Protein AF-A0A7L5FCP4-F1 (afdb_monomer)

Sequence (1087 aa):
MKKILIILVMACSGITLGQKKIDFIDVDLILKKANSNAQKQDYKAVLKELNRIPVNDSIYCGILIRKSYYLLQDKQYDKLETVYNEAVELDCSEQLLEIRSNQAVAYFRTEQYDKAITTCDQILEARPYNANAMYNKALALSKKGNYEESAQLYQKLVRINPLDKDVHLQLGVLCYNRGLTAQALLALNMFMLLSDNLEDNIEQLKSLNKLSYNLSTVEVEDYKLSNEDDDFKTINQILDQRLALQDSYDTGSKIDLQLVRQNHALFSYLKDHKGNKGLWSEVYVPVFQKVMNEEFFEEYTYYITQALKNGDLSSLYRRNQDKAAEVGISIAQYYMGLVGEVAENKSYYYEEGKLAAIGNKIDDQPIGLYSFYNSKGSNTSEGEFHENHELTGTWNYYYENGSVRESQEFESGKKDGVNLGYHPNGMKSYELFWKNDLAIGKYTYYTTSGALKIDKELLDSKNNGAFKEYFDIGKSALEYEGTYKNDFINGSLKEYYSDGTLFKDANYDLKMLNGLEKTYNIKGTLVAEVNYKDGELNGIYKTYHNNGKISIDATSKSGYFFGKYTYYFDNGEIATKCSYNEDGEIDGLYEEFASDGKLWLEYNYRNGKISNYTYYNKKGAVVHTDKKRSGSLKYIGYNTKGDLKMEGAYDVKDGKTGMWKYYNDNNGSLSSSGSFEEDQRQGVHKKYYPEGIEQEITTYKDDAPQGYSVFFYPNGKIKSQLYFKNGVEHGSWETYHEDGSLKTKSYYNNGEIINDSETYDVEGKLTQVNRYKKGEVISETNYHPNGKVKEKFEFPRKSGVSTQKYTNNQGNLIMEYSYLNGVLHGSVFQYGSGGIITFKGQYFHGNRQGVWEWFDTEGNKESIREYYLNNSHGKVEFYYPNGSLSAEYTDLFDQLEGTYKSYWKNGSISTLSFYKSGKLHGERKNYDPSGNLQLIRYYDDGAFIGYAYEKNDGTLIDTIPIKKETAKVTAYYKNGQISRDYTLKAGQIMNTYKIFYPSGQLLSSTAYKYGLMDGKEIDYYESGNLKSKTNYLMDEKHGLETLYHSNGKMKKETTFKSGKKNGPCKNYDEQGQLKKTEEYYNNELQF

Radius of gyration: 42.11 Å; Cα contacts (8 Å, |Δi|>4): 2631; chains: 1; bounding box: 108×99×115 Å

Nearest PDB structures (foldseek):
  2j9q-assembly1_B  TM=5.793E-01  e=3.945E-03  Homo sapiens
  2ho1-assembly1_A  TM=7.013E-01  e=2.846E-02  Pseudomonas aeruginosa PAO1
  2vgy-assembly1_A-2  TM=8.737E-01  e=2.523E-01  Yersinia enterocolitica
  4am9-assembly1_A  TM=8.723E-01  e=2.629E-01  Yersinia enterocolitica
  8j8p-assembly1_C  TM=4.464E-01  e=1.199E-02  Saccharomyces eubayanus

pLDDT: mean 89.59, std 10.09, range [26.64, 98.25]

Structure (mmCIF, N/CA/C/O backbone):
data_AF-A0A7L5FCP4-F1
#
_entry.id   AF-A0A7L5FCP4-F1
#
loop_
_atom_site.group_PDB
_atom_site.id
_atom_site.type_symbol
_atom_site.label_atom_id
_atom_site.label_alt_id
_atom_site.label_comp_id
_atom_site.label_asym_id
_atom_site.label_entity_id
_atom_site.label_seq_id
_atom_site.pdbx_PDB_ins_code
_atom_site.Cartn_x
_atom_site.Cartn_y
_atom_site.Cartn_z
_atom_site.occupancy
_atom_site.B_iso_or_equiv
_atom_site.auth_seq_id
_atom_site.auth_comp_id
_atom_site.auth_asym_id
_atom_site.auth_atom_id
_atom_site.pdbx_PDB_model_num
ATOM 1 N N . MET A 1 1 ? -0.327 -66.411 -6.374 1.00 32.53 1 MET A N 1
ATOM 2 C CA . MET A 1 1 ? 0.668 -65.834 -5.440 1.00 32.53 1 MET A CA 1
ATOM 3 C C . MET A 1 1 ? 1.685 -65.082 -6.295 1.00 32.53 1 MET A C 1
ATOM 5 O O . MET A 1 1 ? 2.477 -65.740 -6.938 1.00 32.53 1 MET A O 1
ATOM 9 N N . LYS A 1 2 ? 1.620 -63.771 -6.568 1.00 31.14 2 LYS A N 1
ATOM 10 C CA . LYS A 1 2 ? 1.291 -62.597 -5.736 1.00 31.14 2 LYS A CA 1
ATOM 11 C C . LYS A 1 2 ? 2.085 -62.570 -4.429 1.00 31.14 2 LYS A C 1
ATOM 13 O O . LYS A 1 2 ? 1.589 -63.087 -3.435 1.00 31.14 2 LYS A O 1
ATOM 18 N N . LYS A 1 3 ? 3.274 -61.958 -4.481 1.00 30.17 3 LYS A N 1
ATOM 19 C CA . LYS A 1 3 ? 3.878 -61.008 -3.519 1.00 30.17 3 LYS A CA 1
ATOM 20 C C . LYS A 1 3 ? 5.407 -61.040 -3.658 1.00 30.17 3 LYS A C 1
ATOM 22 O O . LYS A 1 3 ? 5.969 -62.114 -3.808 1.00 30.17 3 LYS A O 1
ATOM 27 N N . ILE A 1 4 ? 6.009 -59.853 -3.529 1.00 31.20 4 ILE A N 1
ATOM 28 C CA . ILE A 1 4 ? 7.446 -59.495 -3.526 1.00 31.20 4 ILE A CA 1
ATOM 29 C C . ILE A 1 4 ? 7.897 -58.809 -4.829 1.00 31.20 4 ILE A C 1
ATOM 31 O O . ILE A 1 4 ? 8.694 -59.345 -5.583 1.00 31.20 4 ILE A O 1
ATOM 35 N N . LEU A 1 5 ? 7.354 -57.608 -5.090 1.00 29.27 5 LEU A N 1
ATOM 36 C CA . LEU A 1 5 ? 8.065 -56.511 -5.776 1.00 29.27 5 LEU A CA 1
ATOM 37 C C . LEU A 1 5 ? 7.304 -55.171 -5.635 1.00 29.27 5 LEU A C 1
ATOM 39 O O . LEU A 1 5 ? 6.954 -54.529 -6.615 1.00 29.27 5 LEU A O 1
ATOM 43 N N . ILE A 1 6 ? 6.969 -54.762 -4.409 1.00 31.19 6 ILE A N 1
ATOM 44 C CA . ILE A 1 6 ? 6.518 -53.392 -4.104 1.00 31.19 6 ILE A CA 1
ATOM 45 C C . ILE A 1 6 ? 7.072 -53.077 -2.718 1.00 31.19 6 ILE A C 1
ATOM 47 O O . ILE A 1 6 ? 6.533 -53.595 -1.750 1.00 31.19 6 ILE A O 1
ATOM 51 N N . ILE A 1 7 ? 8.187 -52.345 -2.664 1.00 30.16 7 ILE A N 1
ATOM 52 C CA . ILE A 1 7 ? 8.724 -51.478 -1.590 1.00 30.16 7 ILE A CA 1
ATOM 53 C C . ILE A 1 7 ? 10.147 -51.140 -2.066 1.00 30.16 7 ILE A C 1
ATOM 55 O O . ILE A 1 7 ? 11.044 -51.947 -1.871 1.00 30.16 7 ILE A O 1
ATOM 59 N N . LEU A 1 8 ? 10.292 -50.027 -2.804 1.00 26.64 8 LEU A N 1
ATOM 60 C CA . LEU A 1 8 ? 11.518 -49.233 -3.088 1.00 26.64 8 LEU A CA 1
ATOM 61 C C . LEU A 1 8 ? 11.390 -48.393 -4.383 1.00 26.64 8 LEU A C 1
ATOM 63 O O . LEU A 1 8 ? 12.331 -48.282 -5.151 1.00 26.64 8 LEU A O 1
ATOM 67 N N . VAL A 1 9 ? 10.227 -47.774 -4.635 1.00 26.84 9 VAL A N 1
ATOM 68 C CA . VAL A 1 9 ? 10.098 -46.605 -5.544 1.00 26.84 9 VAL A CA 1
ATOM 69 C C . VAL A 1 9 ? 9.020 -45.644 -5.003 1.00 26.84 9 VAL A C 1
ATOM 71 O O . VAL A 1 9 ? 8.131 -45.193 -5.712 1.00 26.84 9 VAL A O 1
ATOM 74 N N . MET A 1 10 ? 9.045 -45.366 -3.697 1.00 29.36 10 MET A N 1
ATOM 75 C CA . MET A 1 10 ? 8.237 -44.305 -3.074 1.00 29.36 10 MET A CA 1
ATOM 76 C C . MET A 1 10 ? 9.100 -43.545 -2.065 1.00 29.36 10 MET A C 1
ATOM 78 O O . MET A 1 10 ? 8.944 -43.696 -0.862 1.00 29.36 10 MET A O 1
ATOM 82 N N . ALA A 1 11 ? 10.069 -42.793 -2.584 1.00 29.08 11 ALA A N 1
ATOM 83 C CA . ALA A 1 11 ? 10.737 -41.673 -1.916 1.00 29.08 11 ALA A CA 1
ATOM 84 C C . ALA A 1 11 ? 11.668 -41.010 -2.942 1.00 29.08 11 ALA A C 1
ATOM 86 O O . ALA A 1 11 ? 12.859 -41.280 -2.944 1.00 29.08 11 ALA A O 1
ATOM 87 N N . CYS A 1 12 ? 11.077 -40.285 -3.898 1.00 30.11 12 CYS A N 1
ATOM 88 C CA . CYS A 1 12 ? 11.671 -39.235 -4.753 1.00 30.11 12 CYS A CA 1
ATOM 89 C C . CYS A 1 12 ? 10.733 -38.953 -5.944 1.00 30.11 12 CYS A C 1
ATOM 91 O O . CYS A 1 12 ? 11.156 -38.857 -7.091 1.00 30.11 12 CYS A O 1
ATOM 93 N N . SER A 1 13 ? 9.429 -38.823 -5.696 1.00 26.98 13 SER A N 1
ATOM 94 C CA . SER A 1 13 ? 8.576 -38.050 -6.595 1.00 26.98 13 SER A CA 1
ATOM 95 C C . SER A 1 13 ? 8.694 -36.601 -6.142 1.00 26.98 13 SER A C 1
ATOM 97 O O . SER A 1 13 ? 7.944 -36.160 -5.272 1.00 26.98 13 SER A O 1
ATOM 99 N N . GLY A 1 14 ? 9.681 -35.881 -6.679 1.00 30.16 14 GLY A N 1
ATOM 100 C CA . GLY A 1 14 ? 9.614 -34.427 -6.687 1.00 30.16 14 GLY A CA 1
ATOM 101 C C . GLY A 1 14 ? 8.287 -34.071 -7.339 1.00 30.16 14 GLY A C 1
ATOM 102 O O . GLY A 1 14 ? 8.062 -34.398 -8.505 1.00 30.16 14 GLY A O 1
ATOM 103 N N . ILE A 1 15 ? 7.363 -33.518 -6.559 1.00 33.81 15 ILE A N 1
ATOM 104 C CA . ILE A 1 15 ? 6.131 -32.963 -7.093 1.00 33.81 15 ILE A CA 1
ATOM 105 C C . ILE A 1 15 ? 6.594 -31.797 -7.960 1.00 33.81 15 ILE A C 1
ATOM 107 O O . ILE A 1 15 ? 6.843 -30.706 -7.461 1.00 33.81 15 ILE A O 1
ATOM 111 N N . THR A 1 16 ? 6.747 -32.015 -9.264 1.00 34.47 16 THR A N 1
ATOM 112 C CA . THR A 1 16 ? 6.678 -30.913 -10.214 1.00 34.47 16 THR A CA 1
ATOM 113 C C . THR A 1 16 ? 5.239 -30.422 -10.132 1.00 34.47 16 THR A C 1
ATOM 115 O O . THR A 1 16 ? 4.351 -30.955 -10.800 1.00 34.47 16 THR A O 1
ATOM 118 N N . LEU A 1 17 ? 4.982 -29.491 -9.210 1.00 45.72 17 LEU A N 1
ATOM 119 C CA . LEU A 1 17 ? 3.758 -28.708 -9.165 1.00 45.72 17 LEU A CA 1
ATOM 120 C C . LEU A 1 17 ? 3.664 -28.027 -10.530 1.00 45.72 17 LEU A C 1
ATOM 122 O O . LEU A 1 17 ? 4.366 -27.057 -10.793 1.00 45.72 17 LEU A O 1
ATOM 126 N N . GLY A 1 18 ? 2.859 -28.578 -11.441 1.00 57.12 18 GLY A N 1
ATOM 127 C CA . GLY A 1 18 ? 2.502 -27.846 -12.650 1.00 57.12 18 GLY A CA 1
ATOM 128 C C . GLY A 1 18 ? 1.910 -26.503 -12.227 1.00 57.12 18 GLY A C 1
ATOM 129 O O . GLY A 1 18 ? 1.119 -26.467 -11.283 1.00 57.12 18 GLY A O 1
ATOM 130 N N . GLN A 1 19 ? 2.315 -25.417 -12.885 1.00 84.19 19 GLN A N 1
ATOM 131 C CA . GLN A 1 19 ? 1.801 -24.078 -12.601 1.00 84.19 19 GLN A CA 1
ATOM 132 C C . GLN A 1 19 ? 0.286 -24.091 -12.844 1.00 84.19 19 GLN A C 1
ATOM 134 O O . GLN A 1 19 ? -0.173 -24.254 -13.976 1.00 84.19 19 GLN A O 1
ATOM 139 N N . LYS A 1 20 ? -0.499 -24.025 -11.765 1.00 86.75 20 LYS A N 1
ATOM 140 C CA . LYS A 1 20 ? -1.964 -24.025 -11.826 1.00 86.75 20 LYS A CA 1
ATOM 141 C C . LYS A 1 20 ? -2.462 -22.591 -11.875 1.00 86.75 20 LYS A C 1
ATOM 143 O O . LYS A 1 20 ? -1.855 -21.708 -11.279 1.00 86.75 20 LYS A O 1
ATOM 148 N N . LYS A 1 21 ? -3.593 -22.377 -12.547 1.00 89.94 21 LYS A N 1
ATOM 149 C CA . LYS A 1 21 ? -4.324 -21.113 -12.458 1.00 89.94 21 LYS A CA 1
ATOM 150 C C . LYS A 1 21 ? -4.704 -20.856 -10.996 1.00 89.94 21 LYS A C 1
ATOM 152 O O . LYS A 1 21 ? -5.286 -21.741 -10.373 1.00 89.94 21 LYS A O 1
ATOM 157 N N . ILE A 1 22 ? -4.379 -19.676 -10.477 1.00 88.62 22 ILE A N 1
ATOM 158 C CA . ILE A 1 22 ? -4.771 -19.270 -9.121 1.00 88.62 22 ILE A CA 1
ATOM 159 C C . ILE A 1 22 ? -6.294 -19.104 -9.004 1.00 88.62 22 ILE A C 1
ATOM 161 O O . ILE A 1 22 ? -6.965 -18.643 -9.936 1.00 88.62 22 ILE A O 1
ATOM 165 N N . ASP A 1 23 ? -6.841 -19.480 -7.849 1.00 82.56 23 ASP A N 1
ATOM 166 C CA . ASP A 1 23 ? -8.269 -19.358 -7.552 1.00 82.56 23 ASP A CA 1
ATOM 167 C C . ASP A 1 23 ? -8.652 -17.897 -7.281 1.00 82.56 23 ASP A C 1
ATOM 169 O O . ASP A 1 23 ? -7.929 -17.166 -6.604 1.00 82.56 23 ASP A O 1
ATOM 173 N N . PHE A 1 24 ? -9.816 -17.475 -7.780 1.00 81.38 24 PHE A N 1
ATOM 174 C CA . PHE A 1 24 ? -10.406 -16.193 -7.394 1.00 81.38 24 PHE A CA 1
ATOM 175 C C . PHE A 1 24 ? -11.217 -16.361 -6.107 1.00 81.38 24 PHE A C 1
ATOM 177 O O . PHE A 1 24 ? -12.137 -17.184 -6.049 1.00 81.38 24 PHE A O 1
ATOM 184 N N . ILE A 1 25 ? -10.894 -15.572 -5.084 1.00 80.69 25 ILE A N 1
ATOM 185 C CA . ILE A 1 25 ? -11.576 -15.605 -3.790 1.00 80.69 25 ILE A CA 1
ATOM 186 C C . ILE A 1 25 ? -12.531 -14.417 -3.711 1.00 80.69 25 ILE A C 1
ATOM 188 O O . ILE A 1 25 ? -12.117 -13.276 -3.548 1.00 80.69 25 ILE A O 1
ATOM 192 N N . ASP A 1 26 ? -13.826 -14.707 -3.812 1.00 83.69 26 ASP A N 1
ATOM 193 C CA . ASP A 1 26 ? -14.893 -13.724 -3.628 1.00 83.69 26 ASP A CA 1
ATOM 194 C C . ASP A 1 26 ? -15.331 -13.705 -2.156 1.00 83.69 26 ASP A C 1
ATOM 196 O O . ASP A 1 26 ? -16.102 -14.558 -1.698 1.00 83.69 26 ASP A O 1
ATOM 200 N N . VAL A 1 27 ? -14.783 -12.751 -1.403 1.00 85.12 27 VAL A N 1
ATOM 201 C CA . VAL A 1 27 ? -15.030 -12.589 0.035 1.00 85.12 27 VAL A CA 1
ATOM 202 C C . VAL A 1 27 ? -16.492 -12.256 0.325 1.00 85.12 27 VAL A C 1
ATOM 204 O O . VAL A 1 27 ? -17.067 -12.816 1.260 1.00 85.12 27 VAL A O 1
ATOM 207 N N . ASP A 1 28 ? -17.130 -11.431 -0.506 1.00 87.00 28 ASP A N 1
ATOM 208 C CA . ASP A 1 28 ? -18.538 -11.056 -0.343 1.00 87.00 28 ASP A CA 1
ATOM 209 C C . ASP A 1 28 ? -19.441 -12.288 -0.470 1.00 87.00 28 ASP A C 1
ATOM 211 O O . ASP A 1 28 ? -20.347 -12.518 0.344 1.00 87.00 28 ASP A O 1
ATOM 215 N N . LEU A 1 29 ? -19.150 -13.152 -1.447 1.00 89.94 29 LEU A N 1
ATOM 216 C CA . LEU A 1 29 ? -19.849 -14.420 -1.614 1.00 89.94 29 LEU A CA 1
ATOM 217 C C . LEU A 1 29 ? -19.612 -15.373 -0.433 1.00 89.94 29 LEU A C 1
ATOM 219 O O . LEU A 1 29 ? -20.550 -16.052 -0.001 1.00 89.94 29 LEU A O 1
ATOM 223 N N . ILE A 1 30 ? -18.383 -15.441 0.090 1.00 93.44 30 ILE A N 1
ATOM 224 C CA . ILE A 1 30 ? -18.050 -16.256 1.268 1.00 93.44 30 ILE A CA 1
ATOM 225 C C . ILE A 1 30 ? -18.841 -15.775 2.489 1.00 93.44 30 ILE A C 1
ATOM 227 O O . ILE A 1 30 ? -19.502 -16.583 3.144 1.00 93.44 30 ILE A O 1
ATOM 231 N N . LEU A 1 31 ? -18.844 -14.470 2.769 1.00 93.94 31 LEU A N 1
ATOM 232 C CA . LEU A 1 31 ? -19.563 -13.892 3.905 1.00 93.94 31 LEU A CA 1
ATOM 233 C C . LEU A 1 31 ? -21.076 -14.087 3.786 1.00 93.94 31 LEU A C 1
ATOM 235 O O . LEU A 1 31 ? -21.731 -14.443 4.767 1.00 93.94 31 LEU A O 1
ATOM 239 N N . LYS A 1 32 ? -21.640 -13.944 2.581 1.00 96.25 32 LYS A N 1
ATOM 240 C CA . LYS A 1 32 ? -23.061 -14.217 2.331 1.00 96.25 32 LYS A CA 1
ATOM 241 C C . LYS A 1 32 ? -23.424 -15.675 2.636 1.00 96.25 32 LYS A C 1
ATOM 243 O O . LYS A 1 32 ? -24.447 -15.931 3.275 1.00 96.25 32 LYS A O 1
ATOM 248 N N . LYS A 1 33 ? -22.585 -16.634 2.225 1.00 96.38 33 LYS A N 1
ATOM 249 C CA . LYS A 1 33 ? -22.770 -18.063 2.540 1.00 96.38 33 LYS A CA 1
ATOM 250 C C . LYS A 1 33 ? -22.618 -18.346 4.034 1.00 96.38 33 LYS A C 1
ATOM 252 O O . LYS A 1 33 ? -23.463 -19.036 4.601 1.00 96.38 33 LYS A O 1
ATOM 257 N N . ALA A 1 34 ? -21.597 -17.779 4.675 1.00 96.44 34 ALA A N 1
ATOM 258 C CA . ALA A 1 34 ? -21.374 -17.902 6.112 1.00 96.44 34 ALA A CA 1
ATOM 259 C C . ALA A 1 34 ? -22.589 -17.395 6.910 1.00 96.44 34 ALA A C 1
ATOM 261 O O . ALA A 1 34 ? -23.104 -18.112 7.762 1.00 96.44 34 ALA A O 1
ATOM 262 N N . ASN A 1 35 ? -23.126 -16.220 6.572 1.00 95.94 35 ASN A N 1
ATOM 263 C CA . ASN A 1 35 ? -24.319 -15.676 7.227 1.00 95.94 35 ASN A CA 1
ATOM 264 C C . ASN A 1 35 ? -25.554 -16.578 7.031 1.00 95.94 35 ASN A C 1
ATOM 266 O O . ASN A 1 35 ? -26.309 -16.801 7.976 1.00 95.94 35 ASN A O 1
ATOM 270 N N . SER A 1 36 ? -25.742 -17.151 5.836 1.00 97.31 36 SER A N 1
ATOM 271 C CA . SER A 1 36 ? -26.841 -18.094 5.581 1.00 97.31 36 SER A CA 1
ATOM 272 C C . SER A 1 36 ? -26.723 -19.384 6.405 1.00 97.31 36 SER A C 1
ATOM 274 O O . SER A 1 36 ? -27.731 -19.892 6.894 1.00 97.31 36 SER A O 1
ATOM 276 N N . ASN A 1 37 ? -25.509 -19.908 6.600 1.00 96.94 37 ASN A N 1
ATOM 277 C CA . ASN A 1 37 ? -25.278 -21.080 7.453 1.00 96.94 37 ASN A CA 1
ATOM 278 C C . ASN A 1 37 ? -25.474 -20.754 8.942 1.00 96.94 37 ASN A C 1
ATOM 280 O O . ASN A 1 37 ? -26.033 -21.569 9.674 1.00 96.94 37 ASN A O 1
ATOM 284 N N . ALA A 1 38 ? -25.093 -19.550 9.381 1.00 95.81 38 ALA A N 1
ATOM 285 C CA . ALA A 1 38 ? -25.295 -19.098 10.756 1.00 95.81 38 ALA A CA 1
ATOM 286 C C . ALA A 1 38 ? -26.784 -19.024 11.130 1.00 95.81 38 ALA A C 1
ATOM 288 O O . ALA A 1 38 ? -27.163 -19.468 12.210 1.00 95.81 38 ALA A O 1
ATOM 289 N N . GLN A 1 39 ? -27.643 -18.560 10.213 1.00 95.94 39 GLN A N 1
ATOM 290 C CA . GLN A 1 39 ? -29.104 -18.569 10.395 1.00 95.94 39 GLN A CA 1
ATOM 291 C C . GLN A 1 39 ? -29.678 -19.984 10.571 1.00 95.94 39 GLN A C 1
ATOM 293 O O . GLN A 1 39 ? -30.692 -20.161 11.238 1.00 95.94 39 GLN A O 1
ATOM 298 N N . LYS A 1 40 ? -29.017 -20.998 10.001 1.00 97.00 40 LYS A N 1
ATOM 299 C CA . LYS A 1 40 ? -29.368 -22.420 10.155 1.00 97.00 40 LYS A CA 1
ATOM 300 C C . LYS A 1 40 ? -28.705 -23.076 11.371 1.00 97.00 40 LYS A C 1
ATOM 302 O O . LYS A 1 40 ? -28.849 -24.280 11.545 1.00 97.00 40 LYS A O 1
ATOM 307 N N . GLN A 1 41 ? -27.958 -22.307 12.169 1.00 95.69 41 GLN A N 1
ATOM 308 C CA . GLN A 1 41 ? -27.150 -22.783 13.298 1.00 95.69 41 GLN A CA 1
ATOM 309 C C . GLN A 1 41 ? -26.107 -23.856 12.912 1.00 95.69 41 GLN A C 1
ATOM 311 O O . GLN A 1 41 ? -25.630 -24.604 13.761 1.00 95.69 41 GLN A O 1
ATOM 316 N N . ASP A 1 42 ? -25.700 -23.920 11.636 1.00 96.88 42 ASP A N 1
ATOM 317 C CA . ASP A 1 42 ? -24.640 -24.824 11.167 1.00 96.88 42 ASP A CA 1
ATOM 318 C C . ASP A 1 42 ? -23.269 -24.147 11.300 1.00 96.88 42 ASP A C 1
ATOM 320 O O . ASP A 1 42 ? -22.651 -23.701 10.327 1.00 96.88 42 ASP A O 1
ATOM 324 N N . TYR A 1 43 ? -22.793 -24.030 12.540 1.00 96.44 43 TYR A N 1
ATOM 325 C CA . TYR A 1 43 ? -21.555 -23.315 12.863 1.00 96.44 43 TYR A CA 1
ATOM 326 C C . TYR A 1 43 ? -20.305 -23.970 12.263 1.00 96.44 43 TYR A C 1
ATOM 328 O O . TYR A 1 43 ? -19.344 -23.278 11.922 1.00 96.44 43 TYR A O 1
ATOM 336 N N . LYS A 1 44 ? -20.327 -25.288 12.034 1.00 95.81 44 LYS A N 1
ATOM 337 C CA . LYS A 1 44 ? -19.243 -25.992 11.334 1.00 95.81 44 LYS A CA 1
ATOM 338 C C . LYS A 1 44 ? -19.149 -25.549 9.879 1.00 95.81 44 LYS A C 1
ATOM 340 O O . LYS A 1 44 ? -18.045 -25.284 9.399 1.00 95.81 44 LYS A O 1
ATOM 345 N N . ALA A 1 45 ? -20.281 -25.420 9.183 1.00 96.31 45 ALA A N 1
ATOM 346 C CA . ALA A 1 45 ? -20.300 -24.883 7.827 1.00 96.31 45 ALA A CA 1
ATOM 347 C C . ALA A 1 45 ? -19.919 -23.395 7.786 1.00 96.31 45 ALA A C 1
ATOM 349 O O . ALA A 1 45 ? -19.230 -22.980 6.854 1.00 96.31 45 ALA A O 1
ATOM 350 N N . VAL A 1 46 ? -20.291 -22.600 8.799 1.00 97.56 46 VAL A N 1
ATOM 351 C CA . VAL A 1 46 ? -19.824 -21.206 8.934 1.00 97.56 46 VAL A CA 1
ATOM 352 C C . VAL A 1 46 ? -18.299 -21.150 9.000 1.00 97.56 46 VAL A C 1
ATOM 354 O O . VAL A 1 46 ? -17.676 -20.484 8.177 1.00 97.56 46 VAL A O 1
ATOM 357 N N . LEU A 1 47 ? -17.686 -21.884 9.934 1.00 96.56 47 LEU A N 1
ATOM 358 C CA . LEU A 1 47 ? -16.230 -21.915 10.102 1.00 96.56 47 LEU A CA 1
ATOM 359 C C . LEU A 1 47 ? -15.523 -22.424 8.839 1.00 96.56 47 LEU A C 1
ATOM 361 O O . LEU A 1 47 ? -14.482 -21.889 8.462 1.00 96.56 47 LEU A O 1
ATOM 365 N N . LYS A 1 48 ? -16.108 -23.406 8.140 1.00 96.06 48 LYS A N 1
ATOM 366 C CA . LYS A 1 48 ? -15.593 -23.893 6.854 1.00 96.06 48 LYS A CA 1
ATOM 367 C C . LYS A 1 48 ? -15.564 -22.797 5.788 1.00 96.06 48 LYS A C 1
ATOM 369 O O . LYS A 1 48 ? -14.579 -22.716 5.064 1.00 96.06 48 LYS A O 1
ATOM 374 N N . GLU A 1 49 ? -16.607 -21.974 5.686 1.00 95.88 49 GLU A N 1
ATOM 375 C CA . GLU A 1 49 ? -16.631 -20.841 4.752 1.00 95.88 49 GLU A CA 1
ATOM 376 C C . GLU A 1 49 ? -15.625 -19.758 5.163 1.00 95.88 49 GLU A C 1
ATOM 378 O O . GLU A 1 49 ? -14.820 -19.342 4.336 1.00 95.88 49 GLU A O 1
ATOM 383 N N . LEU A 1 50 ? -15.592 -19.360 6.441 1.00 95.25 50 LEU A N 1
ATOM 384 C CA . LEU A 1 50 ? -14.657 -18.338 6.935 1.00 95.25 50 LEU A CA 1
ATOM 385 C C . LEU A 1 50 ? -13.183 -18.744 6.774 1.00 95.25 50 LEU A C 1
ATOM 387 O O . LEU A 1 50 ? -12.337 -17.890 6.534 1.00 95.25 50 LEU A O 1
ATOM 391 N N . ASN A 1 51 ? -12.865 -20.040 6.854 1.00 93.69 51 ASN A N 1
ATOM 392 C CA . ASN A 1 51 ? -11.514 -20.563 6.615 1.00 93.69 51 ASN A CA 1
ATOM 393 C C . ASN A 1 51 ? -11.065 -20.486 5.148 1.00 93.69 51 ASN A C 1
ATOM 395 O O . ASN A 1 51 ? -9.904 -20.759 4.859 1.00 93.69 51 ASN A O 1
ATOM 399 N N . ARG A 1 52 ? -11.960 -20.130 4.219 1.00 91.62 52 ARG A N 1
ATOM 400 C CA . ARG A 1 52 ? -11.607 -19.876 2.815 1.00 91.62 52 ARG A CA 1
ATOM 401 C C . ARG A 1 52 ? -11.079 -18.457 2.595 1.00 91.62 52 ARG A C 1
ATOM 403 O O . ARG A 1 52 ? -10.552 -18.196 1.519 1.00 91.62 52 ARG A O 1
ATOM 410 N N . ILE A 1 53 ? -11.248 -17.557 3.569 1.00 88.75 53 ILE A N 1
ATOM 411 C CA . ILE A 1 53 ? -10.716 -16.193 3.504 1.00 88.75 53 ILE A CA 1
ATOM 412 C C . ILE A 1 53 ? -9.217 -16.260 3.833 1.00 88.75 53 ILE A C 1
ATOM 414 O O . ILE A 1 53 ? -8.870 -16.789 4.893 1.00 88.75 53 ILE A O 1
ATOM 418 N N . PRO A 1 54 ? -8.330 -15.770 2.950 1.00 83.31 54 PRO A N 1
ATOM 419 C CA . PRO A 1 54 ? -6.895 -15.758 3.191 1.00 83.31 54 PRO A CA 1
ATOM 420 C C . PRO A 1 54 ? -6.536 -14.962 4.440 1.00 83.31 54 PRO A C 1
ATOM 422 O O . PRO A 1 54 ? -7.104 -13.901 4.684 1.00 83.31 54 PRO A O 1
ATOM 425 N N . VAL A 1 55 ? -5.519 -15.432 5.165 1.00 83.69 55 VAL A N 1
ATOM 426 C CA . VAL A 1 55 ? -4.889 -14.690 6.273 1.00 83.69 55 VAL A CA 1
ATOM 427 C C . VAL A 1 55 ? -4.420 -13.308 5.814 1.00 83.69 55 VAL A C 1
ATOM 429 O O . VAL A 1 55 ? -4.482 -12.332 6.555 1.00 83.69 55 VAL A O 1
ATOM 432 N N . ASN A 1 56 ? -4.015 -13.216 4.548 1.00 75.69 56 ASN A N 1
ATOM 433 C CA . ASN A 1 56 ? -3.544 -11.980 3.951 1.00 75.69 56 ASN A CA 1
ATOM 434 C C . ASN A 1 56 ? -4.658 -11.043 3.463 1.00 75.69 56 ASN A C 1
ATOM 436 O O . ASN A 1 56 ? -4.363 -10.070 2.786 1.00 75.69 56 ASN A O 1
ATOM 440 N N . ASP A 1 57 ? -5.926 -11.312 3.784 1.00 80.31 57 ASP A N 1
ATOM 441 C CA . ASP A 1 57 ? -7.018 -10.389 3.480 1.00 80.31 57 ASP A CA 1
ATOM 442 C C . ASP A 1 57 ? -7.115 -9.264 4.526 1.00 80.31 57 ASP A C 1
ATOM 444 O O . ASP A 1 57 ? -6.985 -9.490 5.730 1.00 80.31 57 ASP A O 1
ATOM 448 N N . SER A 1 58 ? -7.411 -8.043 4.082 1.00 76.44 58 SER A N 1
ATOM 449 C CA . SER A 1 58 ? -7.544 -6.860 4.942 1.00 76.44 58 SER A CA 1
ATOM 450 C C . SER A 1 58 ? -8.620 -7.005 6.020 1.00 76.44 58 SER A C 1
ATOM 452 O O . SER A 1 58 ? -8.511 -6.406 7.089 1.00 76.44 58 SER A O 1
ATOM 454 N N . ILE A 1 59 ? -9.654 -7.819 5.775 1.00 84.44 59 ILE A N 1
ATOM 455 C CA . ILE A 1 59 ? -10.721 -8.036 6.756 1.00 84.44 59 ILE A CA 1
ATOM 456 C C . ILE A 1 59 ? -10.406 -9.168 7.737 1.00 84.44 59 ILE A C 1
ATOM 458 O O . ILE A 1 59 ? -11.213 -9.441 8.630 1.00 84.44 59 ILE A O 1
ATOM 462 N N . TYR A 1 60 ? -9.272 -9.858 7.577 1.00 88.44 60 TYR A N 1
ATOM 463 C CA . TYR A 1 60 ? -9.007 -11.114 8.272 1.00 88.44 60 TYR A CA 1
ATOM 464 C C . TYR A 1 60 ? -8.986 -10.960 9.800 1.00 88.44 60 TYR A C 1
ATOM 466 O O . TYR A 1 60 ? -9.572 -11.791 10.491 1.00 88.44 60 TYR A O 1
ATOM 474 N N . CYS A 1 61 ? -8.470 -9.849 10.341 1.00 86.75 61 CYS A N 1
ATOM 475 C CA . CYS A 1 61 ? -8.576 -9.542 11.776 1.00 86.75 61 CYS A CA 1
ATOM 476 C C . CYS A 1 61 ? -10.036 -9.543 12.275 1.00 86.75 61 CYS A C 1
ATOM 478 O O . CYS A 1 61 ? -10.354 -10.117 13.318 1.00 86.75 61 CYS A O 1
ATOM 480 N N . GLY A 1 62 ? -10.969 -8.980 11.499 1.00 90.62 62 GLY A N 1
ATOM 481 C CA . GLY A 1 62 ? -12.403 -9.042 11.800 1.00 90.62 62 GLY A CA 1
ATOM 482 C C . GLY A 1 62 ? -12.992 -10.451 11.646 1.00 90.62 62 GLY A C 1
ATOM 483 O O . GLY A 1 62 ? -13.925 -10.828 12.363 1.00 90.62 62 GLY A O 1
ATOM 484 N N . ILE A 1 63 ? -12.432 -11.269 10.748 1.00 94.19 63 ILE A N 1
ATOM 485 C CA . ILE A 1 63 ? -12.796 -12.684 10.608 1.00 94.19 63 ILE A CA 1
ATOM 486 C C . ILE A 1 63 ? -12.378 -13.492 11.838 1.00 94.19 63 ILE A C 1
ATOM 488 O O . ILE A 1 63 ? -13.132 -14.382 12.233 1.00 94.19 63 ILE A O 1
ATOM 492 N N . LEU A 1 64 ? -11.258 -13.173 12.492 1.00 95.25 64 LEU A N 1
ATOM 493 C CA . LEU A 1 64 ? -10.828 -13.851 13.721 1.00 95.25 64 LEU A CA 1
ATOM 494 C C . LEU A 1 64 ? -11.835 -13.669 14.864 1.00 95.25 64 LEU A C 1
ATOM 496 O O . LEU A 1 64 ? -12.168 -14.649 15.534 1.00 95.25 64 LEU A O 1
ATOM 500 N N . ILE A 1 65 ? -12.436 -12.481 15.016 1.00 95.12 65 ILE A N 1
ATOM 501 C CA . ILE A 1 65 ? -13.546 -12.284 15.968 1.00 95.12 65 ILE A CA 1
ATOM 502 C C . ILE A 1 65 ? -14.698 -13.233 15.635 1.00 95.12 65 ILE A C 1
ATOM 504 O O . ILE A 1 65 ? -15.157 -13.979 16.502 1.00 95.12 65 ILE A O 1
ATOM 508 N N . ARG A 1 66 ? -15.149 -13.254 14.373 1.00 95.56 66 ARG A N 1
ATOM 509 C CA . ARG A 1 66 ? -16.261 -14.118 13.943 1.00 95.56 66 ARG A CA 1
ATOM 510 C C . ARG A 1 66 ? -15.943 -15.595 14.174 1.00 95.56 66 ARG A C 1
ATOM 512 O O . ARG A 1 66 ? -16.786 -16.317 14.701 1.00 95.56 66 ARG A O 1
ATOM 519 N N . LYS A 1 67 ? -14.731 -16.041 13.829 1.00 96.75 67 LYS A N 1
ATOM 520 C CA . LYS A 1 67 ? -14.261 -17.407 14.095 1.00 96.75 67 LYS A CA 1
ATOM 521 C C . LYS A 1 67 ? -14.312 -17.711 15.592 1.00 96.75 67 LYS A C 1
ATOM 523 O O . LYS A 1 67 ? -14.899 -18.723 15.958 1.00 96.75 67 LYS A O 1
ATOM 528 N N . SER A 1 68 ? -13.782 -16.834 16.449 1.00 97.06 68 SER A N 1
ATOM 529 C CA . SER A 1 68 ? -13.800 -17.035 17.906 1.00 97.06 68 SER A CA 1
ATOM 530 C C . SER A 1 68 ? -15.227 -17.175 18.455 1.00 97.06 68 SER A C 1
ATOM 532 O O . SER A 1 68 ? -15.518 -18.110 19.199 1.00 97.06 68 SER A O 1
ATOM 534 N N . TYR A 1 69 ? -16.158 -16.337 17.994 1.00 96.44 69 TYR A N 1
ATOM 535 C CA . TYR A 1 69 ? -17.563 -16.429 18.381 1.00 96.44 69 TYR A CA 1
ATOM 536 C C . TYR A 1 69 ? -18.190 -17.767 17.960 1.00 96.44 69 TYR A C 1
ATOM 538 O O . TYR A 1 69 ? -18.805 -18.449 18.776 1.00 96.44 69 TYR A O 1
ATOM 546 N N . TYR A 1 70 ? -18.012 -18.194 16.706 1.00 97.19 70 TYR A N 1
ATOM 547 C CA . TYR A 1 70 ? -18.615 -19.444 16.232 1.00 97.19 70 TYR A CA 1
ATOM 548 C C . TYR A 1 70 ? -17.938 -20.703 16.792 1.00 97.19 70 TYR A C 1
ATOM 550 O O . TYR A 1 70 ? -18.615 -21.714 16.969 1.00 97.19 70 TYR A O 1
ATOM 558 N N . LEU A 1 71 ? -16.649 -20.650 17.143 1.00 96.81 71 LEU A N 1
ATOM 559 C CA . LEU A 1 71 ? -15.983 -21.714 17.904 1.00 96.81 71 LEU A CA 1
ATOM 560 C C . LEU A 1 71 ? -16.600 -21.871 19.298 1.00 96.81 71 LEU A C 1
ATOM 562 O O . LEU A 1 71 ? -16.832 -22.997 19.739 1.00 96.81 71 LEU A O 1
ATOM 566 N N . LEU A 1 72 ? -16.924 -20.756 19.962 1.00 95.69 72 LEU A N 1
ATOM 567 C CA . LEU A 1 72 ? -17.618 -20.766 21.249 1.00 95.69 72 LEU A CA 1
ATOM 568 C C . LEU A 1 72 ? -19.022 -21.388 21.134 1.00 95.69 72 LEU A C 1
ATOM 570 O O . LEU A 1 72 ? -19.408 -22.175 22.003 1.00 95.69 72 LEU A O 1
ATOM 574 N N . GLN A 1 73 ? -19.775 -21.072 20.072 1.00 95.50 73 GLN A N 1
ATOM 575 C CA . GLN A 1 73 ? -21.108 -21.650 19.840 1.00 95.50 73 GLN A CA 1
ATOM 576 C C . GLN A 1 73 ? -21.052 -23.150 19.508 1.00 95.50 73 GLN A C 1
ATOM 578 O O . GLN A 1 73 ? -21.849 -23.923 20.037 1.00 95.50 73 GLN A O 1
ATOM 583 N N . ASP A 1 74 ? -20.073 -23.587 18.708 1.00 95.38 74 ASP A N 1
ATOM 584 C CA . ASP A 1 74 ? -19.863 -25.007 18.377 1.00 95.38 74 ASP A CA 1
ATOM 585 C C . ASP A 1 74 ? -19.137 -25.797 19.488 1.00 95.38 74 ASP A C 1
ATOM 587 O O . ASP A 1 74 ? -18.883 -26.991 19.338 1.00 95.38 74 ASP A O 1
ATOM 591 N N . LYS A 1 75 ? -18.816 -25.150 20.621 1.00 95.50 75 LYS A N 1
ATOM 592 C CA . LYS A 1 75 ? -18.129 -25.729 21.794 1.00 95.50 75 LYS A CA 1
ATOM 593 C C . LYS A 1 75 ? -16.706 -26.245 21.513 1.00 95.50 75 LYS A C 1
ATOM 595 O O . LYS A 1 75 ? -16.219 -27.127 22.216 1.00 95.50 75 LYS A O 1
ATOM 600 N N . GLN A 1 76 ? -16.021 -25.686 20.516 1.00 95.62 76 GLN A N 1
ATOM 601 C CA . GLN A 1 76 ? -14.619 -25.989 20.188 1.00 95.62 76 GLN A CA 1
ATOM 602 C C . GLN A 1 76 ? -13.666 -25.050 20.950 1.00 95.62 76 GLN A C 1
ATOM 604 O O . GLN A 1 76 ? -12.980 -24.214 20.357 1.00 95.62 76 GLN A O 1
ATOM 609 N N . TYR A 1 77 ? -13.681 -25.131 22.284 1.00 94.44 77 TYR A N 1
ATOM 610 C CA . TYR A 1 77 ? -12.980 -24.183 23.163 1.00 94.44 77 TYR A CA 1
ATOM 611 C C . TYR A 1 77 ? -11.452 -24.244 23.049 1.00 94.44 77 TYR A C 1
ATOM 613 O O . TYR A 1 77 ? -10.784 -23.224 23.191 1.00 94.44 77 TYR A O 1
ATOM 621 N N . ASP A 1 78 ? -10.903 -25.420 22.749 1.00 91.56 78 ASP A N 1
ATOM 622 C CA . ASP A 1 78 ? -9.471 -25.675 22.575 1.00 91.56 78 ASP A CA 1
ATOM 623 C C . ASP A 1 78 ? -8.843 -24.838 21.448 1.00 91.56 78 ASP A C 1
ATOM 625 O O . ASP A 1 78 ? -7.661 -24.506 21.505 1.00 91.56 78 ASP A O 1
ATOM 629 N N . LYS A 1 79 ? -9.641 -24.439 20.452 1.00 94.62 79 LYS A N 1
ATOM 630 C CA . LYS A 1 79 ? -9.177 -23.669 19.288 1.00 94.62 79 LYS A CA 1
ATOM 631 C C . LYS A 1 79 ? -9.183 -22.155 19.487 1.00 94.62 79 LYS A C 1
ATOM 633 O O . LYS A 1 79 ? -8.656 -21.438 18.638 1.00 94.62 79 LYS A O 1
ATOM 638 N N . LEU A 1 80 ? -9.775 -21.648 20.570 1.00 94.94 80 LEU A N 1
ATOM 639 C CA . LEU A 1 80 ? -9.828 -20.204 20.830 1.00 94.94 80 LEU A CA 1
ATOM 640 C C . LEU A 1 80 ? -8.439 -19.615 21.074 1.00 94.94 80 LEU A C 1
ATOM 642 O O . LEU A 1 80 ? -8.152 -18.528 20.583 1.00 94.94 80 LEU A O 1
ATOM 646 N N . GLU A 1 81 ? -7.569 -20.357 21.760 1.00 93.12 81 GLU A N 1
ATOM 647 C CA . GLU A 1 81 ? -6.183 -19.946 21.995 1.00 93.12 81 GLU A CA 1
ATOM 648 C C . GLU A 1 81 ? -5.404 -19.824 20.679 1.00 93.12 81 GLU A C 1
ATOM 650 O O . GLU A 1 81 ? -4.627 -18.895 20.496 1.00 93.12 81 GLU A O 1
ATOM 655 N N . THR A 1 82 ? -5.665 -20.716 19.715 1.00 93.94 82 THR A N 1
ATOM 656 C CA . THR A 1 82 ? -5.077 -20.632 18.371 1.00 93.94 82 THR A CA 1
ATOM 657 C C . THR A 1 82 ? -5.508 -19.356 17.653 1.00 93.94 82 THR A C 1
ATOM 659 O O . THR A 1 82 ? -4.657 -18.657 17.119 1.00 93.94 82 THR A O 1
ATOM 662 N N . VAL A 1 83 ? -6.803 -19.022 17.682 1.00 95.19 83 VAL A N 1
ATOM 663 C CA . VAL A 1 83 ? -7.330 -17.794 17.057 1.00 95.19 83 VAL A CA 1
ATOM 664 C C . VAL A 1 83 ? -6.778 -16.537 17.733 1.00 95.19 83 VAL A C 1
ATOM 666 O O . VAL A 1 83 ? -6.481 -15.557 17.055 1.00 95.19 83 VAL A O 1
ATOM 669 N N . TYR A 1 84 ? -6.627 -16.555 19.059 1.00 93.56 84 TYR A N 1
ATOM 670 C CA . TYR A 1 84 ? -6.035 -15.446 19.801 1.00 93.56 84 TYR A CA 1
ATOM 671 C C . TYR A 1 84 ? -4.553 -15.255 19.455 1.00 93.56 84 TYR A C 1
ATOM 673 O O . TYR A 1 84 ? -4.144 -14.143 19.136 1.00 93.56 84 TYR A O 1
ATOM 681 N N . ASN A 1 85 ? -3.763 -16.332 19.447 1.00 92.75 85 ASN A N 1
ATOM 682 C CA . ASN A 1 85 ? -2.350 -16.266 19.075 1.00 92.75 85 ASN A CA 1
ATOM 683 C C . ASN A 1 85 ? -2.169 -15.812 17.623 1.00 92.75 85 ASN A C 1
ATOM 685 O O . ASN A 1 85 ? -1.320 -14.970 17.359 1.00 92.75 85 ASN A O 1
ATOM 689 N N . GLU A 1 86 ? -3.025 -16.273 16.709 1.00 90.62 86 GLU A N 1
ATOM 690 C CA . GLU A 1 86 ? -3.056 -15.799 15.322 1.00 90.62 86 GLU A CA 1
ATOM 691 C C . GLU A 1 86 ? -3.357 -14.289 15.245 1.00 90.62 86 GLU A C 1
ATOM 693 O O . GLU A 1 86 ? -2.688 -13.560 14.517 1.00 90.62 86 GLU A O 1
ATOM 698 N N . ALA A 1 87 ? -4.303 -13.777 16.041 1.00 90.19 87 ALA A N 1
ATOM 699 C CA . ALA A 1 87 ? -4.604 -12.343 16.102 1.00 90.19 87 ALA A CA 1
ATOM 700 C C . ALA A 1 87 ? -3.438 -11.510 16.664 1.00 90.19 87 ALA A C 1
ATOM 702 O O . ALA A 1 87 ? -3.191 -10.402 16.189 1.00 90.19 87 ALA A O 1
ATOM 703 N N . VAL A 1 88 ? -2.716 -12.038 17.658 1.00 86.00 88 VAL A N 1
ATOM 704 C CA . VAL A 1 88 ? -1.506 -11.408 18.210 1.00 86.00 88 VAL A CA 1
ATOM 705 C C . VAL A 1 88 ? -0.391 -11.388 17.167 1.00 86.00 88 VAL A C 1
ATOM 707 O O . VAL A 1 88 ? 0.225 -10.347 16.949 1.00 86.00 88 VAL A O 1
ATOM 710 N N . GLU A 1 89 ? -0.156 -12.511 16.488 1.00 80.44 89 GLU A N 1
ATOM 711 C CA . GLU A 1 89 ? 0.852 -12.622 15.432 1.00 80.44 89 GLU A CA 1
ATOM 712 C C . GLU A 1 89 ? 0.585 -11.658 14.271 1.00 80.44 89 GLU A C 1
ATOM 714 O O . GLU A 1 89 ? 1.540 -11.178 13.665 1.00 80.44 89 GLU A O 1
ATOM 719 N N . LEU A 1 90 ? -0.681 -11.347 13.983 1.00 75.81 90 LEU A N 1
ATOM 720 C CA . LEU A 1 90 ? -1.112 -10.432 12.921 1.00 75.81 90 LEU A CA 1
ATOM 721 C C . LEU A 1 90 ? -1.293 -8.970 13.372 1.00 75.81 90 LEU A C 1
ATOM 723 O O . LEU A 1 90 ? -1.721 -8.148 12.565 1.00 75.81 90 LEU A O 1
ATOM 727 N N . ASP A 1 91 ? -0.964 -8.623 14.623 1.00 74.81 91 ASP A N 1
ATOM 728 C CA . ASP A 1 91 ? -1.123 -7.263 15.176 1.00 74.81 91 ASP A CA 1
ATOM 729 C C . ASP A 1 91 ? -2.580 -6.734 15.117 1.00 74.81 91 ASP A C 1
ATOM 731 O O . ASP A 1 91 ? -2.840 -5.540 14.946 1.00 74.81 91 ASP A O 1
ATOM 735 N N . CYS A 1 92 ? -3.567 -7.621 15.298 1.00 82.12 92 CYS A N 1
ATOM 736 C CA . CYS A 1 92 ? -4.999 -7.288 15.345 1.00 82.12 92 CYS A CA 1
ATOM 737 C C . CYS A 1 92 ? -5.414 -6.687 16.708 1.00 82.12 92 CYS A C 1
ATOM 739 O O . CYS A 1 92 ? -6.366 -7.149 17.343 1.00 82.12 92 CYS A O 1
ATOM 741 N N . SER A 1 93 ? -4.667 -5.692 17.196 1.00 75.31 93 SER A N 1
ATOM 742 C CA . SER A 1 93 ? -4.753 -5.159 18.568 1.00 75.31 93 SER A CA 1
ATOM 743 C C . SER A 1 93 ? -6.157 -4.709 18.991 1.00 75.31 93 SER A C 1
ATOM 745 O O . SER A 1 93 ? -6.581 -5.015 20.106 1.00 75.31 93 SER A O 1
ATOM 747 N N . GLU A 1 94 ? -6.910 -4.063 18.099 1.00 73.19 94 GLU A N 1
ATOM 748 C CA . GLU A 1 94 ? -8.285 -3.612 18.361 1.00 73.19 94 GLU A CA 1
ATOM 749 C C . GLU A 1 94 ? -9.275 -4.763 18.583 1.00 73.19 94 GLU A C 1
ATOM 751 O O . GLU A 1 94 ? -10.283 -4.570 19.250 1.00 73.19 94 GLU A O 1
ATOM 756 N N . GLN A 1 95 ? -9.002 -5.950 18.029 1.00 85.44 95 GLN A N 1
ATOM 757 C CA . GLN A 1 95 ? -9.891 -7.115 18.070 1.00 85.44 95 GLN A CA 1
ATOM 758 C C . GLN A 1 95 ? -9.557 -8.096 19.207 1.00 85.44 95 GLN A C 1
ATOM 760 O O . GLN A 1 95 ? -10.324 -9.030 19.474 1.00 85.44 95 GLN A O 1
ATOM 765 N N . LEU A 1 96 ? -8.411 -7.918 19.877 1.00 89.00 96 LEU A N 1
ATOM 766 C CA . LEU A 1 96 ? -7.938 -8.839 20.916 1.00 89.00 96 LEU A CA 1
ATOM 767 C C . LEU A 1 96 ? -8.883 -8.900 22.121 1.00 89.00 96 LEU A C 1
ATOM 769 O O . LEU A 1 96 ? -9.063 -9.975 22.693 1.00 89.00 96 LEU A O 1
ATOM 773 N N . LEU A 1 97 ? -9.508 -7.783 22.507 1.00 89.19 97 LEU A N 1
ATOM 774 C CA . LEU A 1 97 ? -10.405 -7.735 23.669 1.00 89.19 97 LEU A CA 1
ATOM 775 C C . LEU A 1 97 ? -11.705 -8.521 23.428 1.00 89.19 97 LEU A C 1
ATOM 777 O O . LEU A 1 97 ? -12.232 -9.176 24.329 1.00 89.19 97 LEU A O 1
ATOM 781 N N . GLU A 1 98 ? -12.208 -8.511 22.199 1.00 91.44 98 GLU A N 1
ATOM 782 C CA . GLU A 1 98 ? -13.395 -9.242 21.764 1.00 91.44 98 GLU A CA 1
ATOM 783 C C . GLU A 1 98 ? -13.113 -10.749 21.708 1.00 91.44 98 GLU A C 1
ATOM 785 O O . GLU A 1 98 ? -13.934 -11.551 22.157 1.00 91.44 98 GLU A O 1
ATOM 790 N N . ILE A 1 99 ? -11.926 -11.146 21.236 1.00 95.00 99 ILE A N 1
ATOM 791 C CA . ILE A 1 99 ? -11.490 -12.550 21.274 1.00 95.00 99 ILE A CA 1
ATOM 792 C C . ILE A 1 99 ? -11.304 -13.013 22.730 1.00 95.00 99 ILE A C 1
ATOM 794 O O . ILE A 1 99 ? -11.810 -14.079 23.093 1.00 95.00 99 ILE A O 1
ATOM 798 N N . ARG A 1 100 ? -10.680 -12.196 23.595 1.00 94.00 100 ARG A N 1
ATOM 799 C CA . ARG A 1 100 ? -10.559 -12.477 25.041 1.00 94.00 100 ARG A CA 1
ATOM 800 C C . ARG A 1 100 ? -11.908 -12.628 25.726 1.00 94.00 100 ARG A C 1
ATOM 802 O O . ARG A 1 100 ? -12.060 -13.502 26.574 1.00 94.00 100 ARG A O 1
ATOM 809 N N . SER A 1 101 ? -12.902 -11.831 25.338 1.00 94.50 101 SER A N 1
ATOM 810 C CA . SER A 1 101 ? -14.264 -11.961 25.868 1.00 94.50 101 SER A CA 1
ATOM 811 C C . SER A 1 101 ? -14.832 -13.358 25.583 1.00 94.50 101 SER A C 1
ATOM 813 O O . SER A 1 101 ? -15.398 -13.991 26.472 1.00 94.50 101 SER A O 1
ATOM 815 N N . ASN A 1 102 ? -14.600 -13.893 24.379 1.00 96.12 102 ASN A N 1
ATOM 816 C CA . ASN A 1 102 ? -14.986 -15.265 24.036 1.00 96.12 102 ASN A CA 1
ATOM 817 C C . ASN A 1 102 ? -14.149 -16.320 24.791 1.00 96.12 102 ASN A C 1
ATOM 819 O O . ASN A 1 102 ? -14.704 -17.333 25.222 1.00 96.12 102 ASN A O 1
ATOM 823 N N . GLN A 1 103 ? -12.847 -16.088 25.011 1.00 96.12 103 GLN A N 1
ATOM 824 C CA . GLN A 1 103 ? -11.997 -16.968 25.833 1.00 96.12 103 GLN A CA 1
ATOM 825 C C . GLN A 1 103 ? -12.460 -17.022 27.295 1.00 96.12 103 GLN A C 1
ATOM 827 O O . GLN A 1 103 ? -12.555 -18.114 27.848 1.00 96.12 103 GLN A O 1
ATOM 832 N N . ALA A 1 104 ? -12.807 -15.888 27.911 1.00 96.38 104 ALA A N 1
ATOM 833 C CA . ALA A 1 104 ? -13.290 -15.842 29.291 1.00 96.38 104 ALA A CA 1
ATOM 834 C C . ALA A 1 104 ? -14.549 -16.706 29.478 1.00 96.38 104 ALA A C 1
ATOM 836 O O . ALA A 1 104 ? -14.619 -17.521 30.401 1.00 96.38 104 ALA A O 1
ATOM 837 N N . VAL A 1 105 ? -15.505 -16.611 28.545 1.00 96.56 105 VAL A N 1
ATOM 838 C CA . VAL A 1 105 ? -16.711 -17.455 28.550 1.00 96.56 105 VAL A CA 1
ATOM 839 C C . VAL A 1 105 ? -16.356 -18.936 28.364 1.00 96.56 105 VAL A C 1
ATOM 841 O O . VAL A 1 105 ? -16.929 -19.798 29.029 1.00 96.56 105 VAL A O 1
ATOM 844 N N . ALA A 1 106 ? -15.404 -19.263 27.490 1.00 96.50 106 ALA A N 1
ATOM 845 C CA . ALA A 1 106 ? -14.956 -20.641 27.292 1.00 96.50 106 ALA A CA 1
ATOM 846 C C . ALA A 1 106 ? -14.246 -21.224 28.527 1.00 96.50 106 ALA A C 1
ATOM 848 O O . ALA A 1 106 ? -14.515 -22.365 28.911 1.00 96.50 106 ALA A O 1
ATOM 849 N N . TYR A 1 107 ? -13.384 -20.446 29.187 1.00 96.88 107 TYR A N 1
ATOM 850 C CA . TYR A 1 107 ? -12.738 -20.841 30.438 1.00 96.88 107 TYR A CA 1
ATOM 851 C C . TYR A 1 107 ? -13.764 -21.081 31.539 1.00 96.88 107 TYR A C 1
ATOM 853 O O . TYR A 1 107 ? -13.694 -22.105 32.214 1.00 96.88 107 TYR A O 1
ATOM 861 N N . PHE A 1 108 ? -14.779 -20.223 31.644 1.00 96.19 108 PHE A N 1
ATOM 862 C CA . PHE A 1 108 ? -15.892 -20.449 32.558 1.00 96.19 108 PHE A CA 1
ATOM 863 C C . PHE A 1 108 ? -16.636 -21.764 32.256 1.00 96.19 108 PHE A C 1
ATOM 865 O O . PHE A 1 108 ? -16.825 -22.585 33.150 1.00 96.19 108 PHE A O 1
ATOM 872 N N . ARG A 1 109 ? -17.008 -22.016 30.991 1.00 95.19 109 ARG A N 1
ATOM 873 C CA . ARG A 1 109 ? -17.732 -23.239 30.575 1.00 95.19 109 ARG A CA 1
ATOM 874 C C . ARG A 1 109 ? -16.920 -24.530 30.726 1.00 95.19 109 ARG A C 1
ATOM 876 O O . ARG A 1 109 ? -17.503 -25.609 30.695 1.00 95.19 109 ARG A O 1
ATOM 883 N N . THR A 1 110 ? -15.600 -24.419 30.843 1.00 95.75 110 THR A N 1
ATOM 884 C CA . THR A 1 110 ? -14.681 -25.537 31.105 1.00 95.75 110 THR A CA 1
ATOM 885 C C . THR A 1 110 ? -14.193 -25.572 32.553 1.00 95.75 110 THR A C 1
ATOM 887 O O . THR A 1 110 ? -13.235 -26.279 32.849 1.00 95.75 110 THR A O 1
ATOM 890 N N . GLU A 1 111 ? -14.841 -24.814 33.445 1.00 96.00 111 GLU A N 1
ATOM 891 C CA . GLU A 1 111 ? -14.568 -24.765 34.889 1.00 96.00 111 GLU A CA 1
ATOM 892 C C . GLU A 1 111 ? -13.151 -24.275 35.256 1.00 96.00 111 GLU A C 1
ATOM 894 O O . GLU A 1 111 ? -12.688 -24.422 36.384 1.00 96.00 111 GLU A O 1
ATOM 899 N N . GLN A 1 112 ? -12.458 -23.617 34.323 1.00 96.88 112 GLN A N 1
ATOM 900 C CA . GLN A 1 112 ? -11.158 -22.978 34.543 1.00 96.88 112 GLN A CA 1
ATOM 901 C C . GLN A 1 112 ? -11.349 -21.560 35.100 1.00 96.88 112 GLN A C 1
ATOM 903 O O . GLN A 1 112 ? -10.979 -20.569 34.467 1.00 96.88 112 GLN A O 1
ATOM 908 N N . TYR A 1 113 ? -11.955 -21.455 36.285 1.00 97.12 113 TYR A N 1
ATOM 909 C CA . TYR A 1 113 ? -12.402 -20.175 36.849 1.00 97.12 113 TYR A CA 1
ATOM 910 C C . TYR A 1 113 ? -11.269 -19.165 37.066 1.00 97.12 113 TYR A C 1
ATOM 912 O O . TYR A 1 113 ? -11.455 -17.993 36.759 1.00 97.12 113 TYR A O 1
ATOM 920 N N . ASP A 1 114 ? -10.082 -19.601 37.500 1.00 97.25 114 ASP A N 1
ATOM 921 C CA . ASP A 1 114 ? -8.926 -18.705 37.672 1.00 97.25 114 ASP A CA 1
ATOM 922 C C . ASP A 1 114 ? -8.508 -18.030 36.363 1.00 97.25 114 ASP A C 1
ATOM 924 O O . ASP A 1 114 ? -8.283 -16.819 36.327 1.00 97.25 114 ASP A O 1
ATOM 928 N N . LYS A 1 115 ? -8.472 -18.794 35.263 1.00 96.31 115 LYS A N 1
ATOM 929 C CA . LYS A 1 115 ? -8.175 -18.243 33.936 1.00 96.31 115 LYS A CA 1
ATOM 930 C C . LYS A 1 115 ? -9.270 -17.293 33.477 1.00 96.31 115 LYS A C 1
ATOM 932 O O . LYS A 1 115 ? -8.949 -16.226 32.972 1.00 96.31 115 LYS A O 1
ATOM 937 N N . ALA A 1 116 ? -10.540 -17.650 33.684 1.00 97.19 116 ALA A N 1
ATOM 938 C CA . ALA A 1 116 ? -11.660 -16.773 33.352 1.00 97.19 116 ALA A CA 1
ATOM 939 C C . ALA A 1 116 ? -11.552 -15.426 34.088 1.00 97.19 116 ALA A C 1
ATOM 941 O O . ALA A 1 116 ? -11.662 -14.383 33.451 1.00 97.19 116 ALA A O 1
ATOM 942 N N . ILE A 1 117 ? -11.255 -15.450 35.394 1.00 97.94 117 ILE A N 1
ATOM 943 C CA . ILE A 1 117 ? -11.056 -14.251 36.220 1.00 97.94 117 ILE A CA 1
ATOM 944 C C . ILE A 1 117 ? -9.889 -13.416 35.685 1.00 97.94 117 ILE A C 1
ATOM 946 O O . ILE A 1 117 ? -10.086 -12.245 35.380 1.00 97.94 117 ILE A O 1
ATOM 950 N N . THR A 1 118 ? -8.714 -14.023 35.474 1.00 97.50 118 THR A N 1
ATOM 951 C CA . THR A 1 118 ? -7.536 -13.306 34.951 1.00 97.50 118 THR A CA 1
ATOM 952 C C . THR A 1 118 ? -7.799 -12.697 33.570 1.00 97.50 118 THR A C 1
ATOM 954 O O . THR A 1 118 ? -7.417 -11.559 33.310 1.00 97.50 118 THR A O 1
ATOM 957 N N . THR A 1 119 ? -8.470 -13.419 32.666 1.00 96.31 119 THR A N 1
ATOM 958 C CA . THR A 1 119 ? -8.833 -12.889 31.343 1.00 96.31 119 THR A CA 1
ATOM 959 C C . THR A 1 119 ?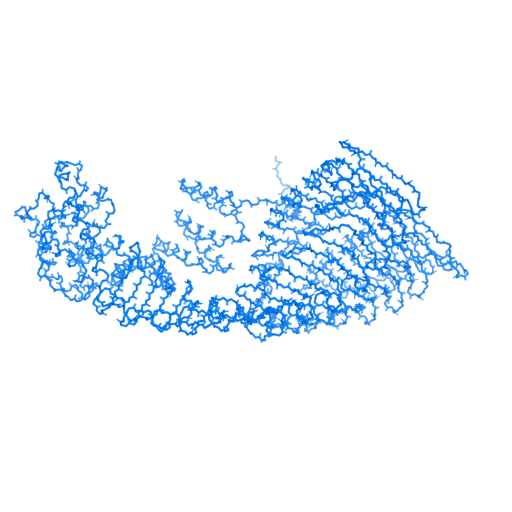 -9.831 -11.734 31.452 1.00 96.31 119 THR A C 1
ATOM 961 O O . THR A 1 119 ? -9.693 -10.746 30.733 1.00 96.31 119 THR A O 1
ATOM 964 N N . CYS A 1 120 ? -10.811 -11.815 32.355 1.00 97.19 120 CYS A N 1
ATOM 965 C CA . CYS A 1 120 ? -11.716 -10.703 32.635 1.00 97.19 120 CYS A CA 1
ATOM 966 C C . CYS A 1 120 ? -10.976 -9.491 33.215 1.00 97.19 120 CYS A C 1
ATOM 968 O O . CYS A 1 120 ? -11.241 -8.378 32.773 1.00 97.19 120 CYS A O 1
ATOM 970 N N . ASP A 1 121 ? -10.025 -9.687 34.130 1.00 96.44 121 ASP A N 1
ATOM 971 C CA . ASP A 1 121 ? -9.213 -8.601 34.694 1.00 96.44 121 ASP A CA 1
ATOM 972 C C . ASP A 1 121 ? -8.422 -7.862 33.607 1.00 96.44 121 ASP A C 1
ATOM 974 O O . ASP A 1 121 ? -8.438 -6.636 33.564 1.00 96.44 121 ASP A O 1
ATOM 978 N N . GLN A 1 122 ? -7.839 -8.590 32.650 1.00 92.88 122 GLN A N 1
ATOM 979 C CA . GLN A 1 122 ? -7.163 -7.994 31.488 1.00 92.88 122 GLN A CA 1
ATOM 980 C C . GLN A 1 122 ? -8.103 -7.171 30.593 1.00 92.88 122 GLN A C 1
ATOM 982 O O . GLN A 1 122 ? -7.669 -6.217 29.950 1.00 92.88 122 GLN A O 1
ATOM 987 N N . ILE A 1 123 ? -9.382 -7.551 30.493 1.00 92.75 123 ILE A N 1
ATOM 988 C CA . ILE A 1 123 ? -10.382 -6.755 29.763 1.00 92.75 123 ILE A CA 1
ATOM 989 C C . ILE A 1 123 ? -10.735 -5.503 30.569 1.00 92.75 123 ILE A C 1
ATOM 991 O O . ILE A 1 123 ? -10.836 -4.424 29.992 1.00 92.75 123 ILE A O 1
ATOM 995 N N . LEU A 1 124 ? -10.906 -5.639 31.886 1.00 92.75 124 LEU A N 1
ATOM 996 C CA . LEU A 1 124 ? -11.293 -4.552 32.787 1.00 92.75 124 LEU A CA 1
ATOM 997 C C . LEU A 1 124 ? -10.179 -3.522 33.004 1.00 92.75 124 LEU A C 1
ATOM 999 O O . LEU A 1 124 ? -10.487 -2.361 33.246 1.00 92.75 124 LEU A O 1
ATOM 1003 N N . GLU A 1 125 ? -8.912 -3.905 32.852 1.00 90.19 125 GLU A N 1
ATOM 1004 C CA . GLU A 1 125 ? -7.781 -2.970 32.834 1.00 90.19 125 GLU A CA 1
ATOM 1005 C C . GLU A 1 125 ? -7.904 -1.963 31.677 1.00 90.19 125 GLU A C 1
ATOM 1007 O O . GLU A 1 125 ? -7.695 -0.768 31.867 1.00 90.19 125 GLU A O 1
ATOM 1012 N N . ALA A 1 126 ? -8.322 -2.427 30.492 1.00 84.12 126 ALA A N 1
ATOM 1013 C CA . ALA A 1 126 ? -8.542 -1.573 29.322 1.00 84.12 126 ALA A CA 1
ATOM 1014 C C . ALA A 1 126 ? -9.949 -0.945 29.276 1.00 84.12 126 ALA A C 1
ATOM 1016 O O . ALA A 1 126 ? -10.140 0.133 28.714 1.00 84.12 126 ALA A O 1
ATOM 1017 N N . ARG A 1 127 ? -10.959 -1.631 29.826 1.00 89.31 127 ARG A N 1
ATOM 1018 C CA . ARG A 1 127 ? -12.377 -1.233 29.799 1.00 89.31 127 ARG A CA 1
ATOM 1019 C C . ARG A 1 127 ? -12.996 -1.363 31.201 1.00 89.31 127 ARG A C 1
ATOM 1021 O O . ARG A 1 127 ? -13.719 -2.332 31.456 1.00 89.31 127 ARG A O 1
ATOM 1028 N N . PRO A 1 128 ? -12.753 -0.401 32.114 1.00 89.38 128 PRO A N 1
ATOM 1029 C CA . PRO A 1 128 ? -13.097 -0.522 33.536 1.00 89.38 128 PRO A CA 1
ATOM 1030 C C . PRO A 1 128 ? -14.582 -0.678 33.858 1.00 89.38 128 PRO A C 1
ATOM 1032 O O . PRO A 1 128 ? -14.905 -1.070 34.978 1.00 89.38 128 PRO A O 1
ATOM 1035 N N . TYR A 1 129 ? -15.475 -0.381 32.909 1.00 91.69 129 TYR A N 1
ATOM 1036 C CA . TYR A 1 129 ? -16.928 -0.530 33.047 1.00 91.69 129 TYR A CA 1
ATOM 1037 C C . TYR A 1 129 ? -17.514 -1.537 32.049 1.00 91.69 129 TYR A C 1
ATOM 1039 O O . TYR A 1 129 ? -18.691 -1.472 31.699 1.00 91.69 129 TYR A O 1
ATOM 1047 N N . ASN A 1 130 ? -16.707 -2.482 31.554 1.00 92.62 130 ASN A N 1
ATOM 1048 C CA . ASN A 1 130 ? -17.205 -3.532 30.672 1.00 92.62 130 ASN A CA 1
ATOM 1049 C C . ASN A 1 130 ? -18.131 -4.498 31.434 1.00 92.62 130 ASN A C 1
ATOM 1051 O O . ASN A 1 130 ? -17.667 -5.389 32.151 1.00 92.62 130 ASN A O 1
ATOM 1055 N N . ALA A 1 131 ? -19.445 -4.337 31.247 1.00 93.00 131 ALA A N 1
ATOM 1056 C CA . ALA A 1 131 ? -20.462 -5.115 31.953 1.00 93.00 131 ALA A CA 1
ATOM 1057 C C . ALA A 1 131 ? -20.311 -6.632 31.735 1.00 93.00 131 ALA A C 1
ATOM 1059 O O . ALA A 1 131 ? -20.331 -7.403 32.691 1.00 93.00 131 ALA A O 1
ATOM 1060 N N . ASN A 1 132 ? -20.059 -7.071 30.498 1.00 92.81 132 ASN A N 1
ATOM 1061 C CA . ASN A 1 132 ? -19.903 -8.495 30.184 1.00 92.81 132 ASN A CA 1
ATOM 1062 C C . ASN A 1 132 ? -18.693 -9.121 30.897 1.00 92.81 132 ASN A C 1
ATOM 1064 O O . ASN A 1 132 ? -18.783 -10.238 31.408 1.00 92.81 132 ASN A O 1
ATOM 1068 N N . ALA A 1 133 ? -17.553 -8.426 30.941 1.00 95.06 133 ALA A N 1
ATOM 1069 C CA . ALA A 1 133 ? -16.362 -8.919 31.626 1.00 95.06 133 ALA A CA 1
ATOM 1070 C C . ALA A 1 133 ? -16.570 -8.976 33.145 1.00 95.06 133 ALA A C 1
ATOM 1072 O O . ALA A 1 133 ? -16.209 -9.982 33.756 1.00 95.06 133 ALA A O 1
ATOM 1073 N N . MET A 1 134 ? -17.204 -7.958 33.742 1.00 96.31 134 MET A N 1
ATOM 1074 C CA . MET A 1 134 ? -17.566 -7.981 35.164 1.00 96.31 134 MET A CA 1
ATOM 1075 C C . MET A 1 134 ? -18.537 -9.112 35.491 1.00 96.31 134 MET A C 1
ATOM 1077 O O . MET A 1 134 ? -18.326 -9.812 36.477 1.00 96.31 134 MET A O 1
ATOM 1081 N N . TYR A 1 135 ? -19.563 -9.323 34.662 1.00 95.75 135 TYR A N 1
ATOM 1082 C CA . TYR A 1 135 ? -20.560 -10.371 34.873 1.00 95.75 135 TYR A CA 1
ATOM 1083 C C . TYR A 1 135 ? -19.909 -11.753 34.845 1.00 95.75 135 TYR A C 1
ATOM 1085 O O . TYR A 1 135 ? -20.065 -12.545 35.773 1.00 95.75 135 TYR A O 1
ATOM 1093 N N . ASN A 1 136 ? -19.092 -12.021 33.822 1.00 96.00 136 ASN A N 1
ATOM 1094 C CA . ASN A 1 136 ? -18.371 -13.286 33.708 1.00 96.00 136 ASN A CA 1
ATOM 1095 C C . ASN A 1 136 ? -17.356 -13.484 34.850 1.00 96.00 136 ASN A C 1
ATOM 1097 O O . ASN A 1 136 ? -17.231 -14.602 35.356 1.00 96.00 136 ASN A O 1
ATOM 1101 N N . LYS A 1 137 ? -16.678 -12.418 35.308 1.00 97.88 137 LYS A N 1
ATOM 1102 C CA . LYS A 1 137 ? -15.795 -12.467 36.485 1.00 97.88 137 LYS A CA 1
ATOM 1103 C C . LYS A 1 137 ? -16.580 -12.798 37.756 1.00 97.88 137 LYS A C 1
ATOM 1105 O O . LYS A 1 137 ? -16.190 -13.708 38.484 1.00 97.88 137 LYS A O 1
ATOM 1110 N N . ALA A 1 138 ? -17.693 -12.107 38.003 1.00 96.75 138 ALA A N 1
ATOM 1111 C CA . ALA A 1 138 ? -18.549 -12.327 39.167 1.00 96.75 138 ALA A CA 1
ATOM 1112 C C . ALA A 1 138 ? -19.089 -13.763 39.204 1.00 96.75 138 ALA A C 1
ATOM 1114 O O . ALA A 1 138 ? -19.069 -14.409 40.255 1.00 96.75 138 ALA A O 1
ATOM 1115 N N . LEU A 1 139 ? -19.494 -14.294 38.048 1.00 95.81 139 LEU A N 1
ATOM 1116 C CA . LEU A 1 139 ? -19.968 -15.666 37.903 1.00 95.81 139 LEU A CA 1
ATOM 1117 C C . LEU A 1 139 ? -18.856 -16.689 38.191 1.00 95.81 139 LEU A C 1
ATOM 1119 O O . LEU A 1 139 ? -19.080 -17.653 38.925 1.00 95.81 139 LEU A O 1
ATOM 1123 N N . ALA A 1 140 ? -17.646 -16.468 37.669 1.00 96.94 140 ALA A N 1
ATOM 1124 C CA . ALA A 1 140 ? -16.487 -17.322 37.931 1.00 96.94 140 ALA A CA 1
ATOM 1125 C C . ALA A 1 140 ? -16.066 -17.304 39.414 1.00 96.94 140 ALA A C 1
ATOM 1127 O O . ALA A 1 140 ? -15.821 -18.364 39.992 1.00 96.94 140 ALA A O 1
ATOM 1128 N N . LEU A 1 141 ? -16.046 -16.128 40.052 1.00 96.31 141 LEU A N 1
ATOM 1129 C CA . LEU A 1 141 ? -15.765 -15.973 41.485 1.00 96.31 141 LEU A CA 1
ATOM 1130 C C . LEU A 1 141 ? -16.788 -16.713 42.349 1.00 96.31 141 LEU A C 1
ATOM 1132 O O . LEU A 1 141 ? -16.403 -17.448 43.258 1.00 96.31 141 LEU A O 1
ATOM 1136 N N . SER A 1 142 ? -18.076 -16.592 42.011 1.00 92.94 142 SER A N 1
ATOM 1137 C CA . SER A 1 142 ? -19.156 -17.311 42.692 1.00 92.94 142 SER A CA 1
ATOM 1138 C C . SER A 1 142 ? -18.944 -18.826 42.632 1.00 92.94 142 SER A C 1
ATOM 1140 O O . SER A 1 142 ? -19.011 -19.506 43.653 1.00 92.94 142 SER A O 1
ATOM 1142 N N . LYS A 1 143 ? -18.601 -19.371 41.456 1.00 93.94 143 LYS A N 1
ATOM 1143 C CA . LYS A 1 143 ? -18.322 -20.809 41.295 1.00 93.94 143 LYS A CA 1
ATOM 1144 C C . LYS A 1 143 ? -17.057 -21.278 42.014 1.00 93.94 143 LYS A C 1
ATOM 1146 O O . LYS A 1 143 ? -17.006 -22.431 42.430 1.00 93.94 143 LYS A O 1
ATOM 1151 N N . LYS A 1 144 ? -16.069 -20.398 42.187 1.00 94.25 144 LYS A N 1
ATOM 1152 C CA . LYS A 1 144 ? -14.849 -20.666 42.965 1.00 94.25 144 LYS A CA 1
ATOM 1153 C C . LYS A 1 144 ? -15.075 -20.584 44.482 1.00 94.25 144 LYS A C 1
ATOM 1155 O O . LYS A 1 144 ? -14.238 -21.042 45.253 1.00 94.25 144 LYS A O 1
ATOM 1160 N N . GLY A 1 145 ? -16.191 -20.006 44.915 1.00 90.12 145 GLY A N 1
ATOM 1161 C CA . GLY A 1 145 ? -16.500 -19.795 46.324 1.00 90.12 145 GLY A CA 1
ATOM 1162 C C . GLY A 1 145 ? -16.045 -18.450 46.893 1.00 90.12 145 GLY A C 1
ATOM 1163 O O . GLY A 1 145 ? -16.142 -18.242 48.097 1.00 90.12 145 GLY A O 1
ATOM 1164 N N . ASN A 1 146 ? -15.575 -17.523 46.052 1.00 92.06 146 ASN A N 1
ATOM 1165 C CA . ASN A 1 146 ? -15.263 -16.155 46.467 1.00 92.06 146 ASN A CA 1
ATOM 1166 C C . ASN A 1 146 ? -16.524 -15.284 46.359 1.00 92.06 146 ASN A C 1
ATOM 1168 O O . ASN A 1 146 ? -16.732 -14.545 45.394 1.00 92.06 146 ASN A O 1
ATOM 1172 N N . TYR A 1 147 ? -17.423 -15.473 47.320 1.00 89.75 147 TYR A N 1
ATOM 1173 C CA . TYR A 1 147 ? -18.772 -14.921 47.273 1.00 89.75 147 TYR A CA 1
ATOM 1174 C C . TYR A 1 147 ? -18.826 -13.422 47.582 1.00 89.75 147 TYR A C 1
ATOM 1176 O O . TYR A 1 147 ? -19.652 -12.733 46.993 1.00 89.75 147 TYR A O 1
ATOM 1184 N N . GLU A 1 148 ? -17.949 -12.915 48.449 1.00 90.44 148 GLU A N 1
ATOM 1185 C CA . GLU A 1 148 ? -17.888 -11.490 48.799 1.00 90.44 148 GLU A CA 1
ATOM 1186 C C . GLU A 1 148 ? -17.483 -10.634 47.588 1.00 90.44 148 GLU A C 1
ATOM 1188 O O . GLU A 1 148 ? -18.221 -9.735 47.188 1.00 90.44 148 GLU A O 1
ATOM 1193 N N . GLU A 1 149 ? -16.372 -10.966 46.918 1.00 93.25 149 GLU A N 1
ATOM 1194 C CA . GLU A 1 149 ? -15.934 -10.237 45.716 1.00 93.25 149 GLU A CA 1
ATOM 1195 C C . GLU A 1 149 ? -16.951 -10.382 44.566 1.00 93.25 149 GLU A C 1
ATOM 1197 O O . GLU A 1 149 ? -17.198 -9.442 43.807 1.00 93.25 149 GLU A O 1
ATOM 1202 N N . SER A 1 150 ? -17.597 -11.550 44.457 1.00 94.75 150 SER A N 1
ATOM 1203 C CA . SER A 1 150 ? -18.692 -11.780 43.507 1.00 94.75 150 SER A CA 1
ATOM 1204 C C . SER A 1 150 ? -19.887 -10.856 43.778 1.00 94.75 150 SER A C 1
ATOM 1206 O O . SER A 1 150 ? -20.380 -10.210 42.851 1.00 94.75 150 SER A O 1
ATOM 1208 N N . ALA A 1 151 ? -20.318 -10.742 45.040 1.00 92.50 151 ALA A N 1
ATOM 1209 C CA . ALA A 1 151 ? -21.399 -9.849 45.448 1.00 92.50 151 ALA A CA 1
ATOM 1210 C C . ALA A 1 151 ? -21.053 -8.389 45.136 1.00 92.50 151 ALA A C 1
ATOM 1212 O O . ALA A 1 151 ? -21.862 -7.703 44.515 1.00 92.50 151 ALA A O 1
ATOM 1213 N N . GLN A 1 152 ? -19.840 -7.937 45.466 1.00 92.56 152 GLN A N 1
ATOM 1214 C CA . GLN A 1 152 ? -19.376 -6.577 45.169 1.00 92.56 152 GLN A CA 1
ATOM 1215 C C . GLN A 1 152 ? -19.418 -6.260 43.664 1.00 92.56 152 GLN A C 1
ATOM 1217 O O . GLN A 1 152 ? -19.859 -5.180 43.267 1.00 92.56 152 GLN A O 1
ATOM 1222 N N . LEU A 1 153 ? -19.014 -7.200 42.800 1.00 94.81 153 LEU A N 1
ATOM 1223 C CA . LEU A 1 153 ? -19.093 -7.017 41.346 1.00 94.81 153 LEU A CA 1
ATOM 1224 C C . LEU A 1 153 ? -20.532 -6.981 40.829 1.00 94.81 153 LEU A C 1
ATOM 1226 O O . LEU A 1 153 ? -20.841 -6.129 39.998 1.00 94.81 153 LEU A O 1
ATOM 1230 N N . TYR A 1 154 ? -21.417 -7.860 41.308 1.00 95.25 154 TYR A N 1
ATOM 1231 C CA . TYR A 1 154 ? -22.834 -7.799 40.938 1.00 95.25 154 TYR A CA 1
ATOM 1232 C C . TYR A 1 154 ? -23.482 -6.497 41.407 1.00 95.25 154 TYR A C 1
ATOM 1234 O O . TYR A 1 154 ? -24.203 -5.865 40.644 1.00 95.25 154 TYR A O 1
ATOM 1242 N N . GLN A 1 155 ? -23.169 -6.039 42.618 1.00 92.12 155 GLN A N 1
ATOM 1243 C CA . GLN A 1 155 ? -23.633 -4.748 43.122 1.00 92.12 155 GLN A CA 1
ATOM 1244 C C . GLN A 1 155 ? -23.129 -3.584 42.257 1.00 92.12 155 GLN A C 1
ATOM 1246 O O . GLN A 1 155 ? -23.893 -2.674 41.938 1.00 92.12 155 GLN A O 1
ATOM 1251 N N . LYS A 1 156 ? -21.869 -3.632 41.808 1.00 91.62 156 LYS A N 1
ATOM 1252 C CA . LYS A 1 156 ? -21.323 -2.659 40.853 1.00 91.62 156 LYS A CA 1
ATOM 1253 C C . LYS A 1 156 ? -22.043 -2.727 39.499 1.00 91.62 156 LYS A C 1
ATOM 1255 O O . LYS A 1 156 ? -22.348 -1.686 38.928 1.00 91.62 156 LYS A O 1
ATOM 1260 N N . LEU A 1 157 ? -22.357 -3.925 39.003 1.00 93.75 157 LEU A N 1
ATOM 1261 C CA . LEU A 1 157 ? -23.096 -4.135 37.753 1.00 93.75 157 LEU A CA 1
ATOM 1262 C C . LEU A 1 157 ? -24.508 -3.555 37.786 1.00 93.75 157 LEU A C 1
ATOM 1264 O O . LEU A 1 157 ? -24.917 -2.974 36.787 1.00 93.75 157 LEU A O 1
ATOM 1268 N N . VAL A 1 158 ? -25.202 -3.618 38.927 1.00 92.69 158 VAL A N 1
ATOM 1269 C CA . VAL A 1 158 ? -26.508 -2.957 39.114 1.00 92.69 158 VAL A CA 1
ATOM 1270 C C . VAL A 1 158 ? -26.415 -1.444 38.857 1.00 92.69 158 VAL A C 1
ATOM 1272 O O . VAL A 1 158 ? -27.390 -0.846 38.428 1.00 92.69 158 VAL A O 1
ATOM 1275 N N . ARG A 1 159 ? -25.245 -0.817 39.053 1.00 89.38 159 ARG A N 1
ATOM 1276 C CA . ARG A 1 159 ? -25.006 0.602 38.718 1.00 89.38 159 ARG A CA 1
ATOM 1277 C C . ARG A 1 159 ? -24.387 0.838 37.334 1.00 89.38 159 ARG A C 1
ATOM 1279 O O . ARG A 1 159 ? -24.256 1.977 36.913 1.00 89.38 159 ARG A O 1
ATOM 1286 N N . ILE A 1 160 ? -23.945 -0.196 36.621 1.00 89.62 160 ILE A N 1
ATOM 1287 C CA . ILE A 1 160 ? -23.347 -0.054 35.276 1.00 89.62 160 ILE A CA 1
ATOM 1288 C C . ILE A 1 160 ? -24.364 -0.400 34.188 1.00 89.62 160 ILE A C 1
ATOM 1290 O O . ILE A 1 160 ? -24.394 0.227 33.131 1.00 89.62 160 ILE A O 1
ATOM 1294 N N . ASN A 1 161 ? -25.179 -1.417 34.445 1.00 91.44 161 ASN A N 1
ATOM 1295 C CA . ASN A 1 161 ? -26.193 -1.938 33.543 1.00 91.44 161 ASN A CA 1
ATOM 1296 C C . ASN A 1 161 ? -27.464 -2.266 34.356 1.00 91.44 161 ASN A C 1
ATOM 1298 O O . ASN A 1 161 ? -27.791 -3.441 34.524 1.00 91.44 161 ASN A O 1
ATOM 1302 N N . PRO A 1 162 ? -28.149 -1.252 34.925 1.00 91.38 162 PRO A N 1
ATOM 1303 C CA . PRO A 1 162 ? -29.261 -1.434 35.869 1.00 91.38 162 PRO A CA 1
ATOM 1304 C C . PRO A 1 162 ? -30.454 -2.207 35.306 1.00 91.38 162 PRO A C 1
ATOM 1306 O O . PRO A 1 162 ? -31.217 -2.799 36.056 1.00 91.38 162 PRO A O 1
ATOM 1309 N N . LEU A 1 163 ? -30.637 -2.221 33.985 1.00 91.50 163 LEU A N 1
ATOM 1310 C CA . LEU A 1 163 ? -31.736 -2.956 33.352 1.00 91.50 163 LEU A CA 1
ATOM 1311 C C . LEU A 1 163 ? -31.381 -4.421 33.044 1.00 91.50 163 LEU A C 1
ATOM 1313 O O . LEU A 1 163 ? -32.206 -5.162 32.512 1.00 91.50 163 LEU A O 1
ATOM 1317 N N . ASP A 1 164 ? -30.168 -4.866 33.383 1.00 91.50 164 ASP A N 1
ATOM 1318 C CA . ASP A 1 164 ? -29.744 -6.250 33.202 1.00 91.50 164 ASP A CA 1
ATOM 1319 C C . ASP A 1 164 ? -30.343 -7.158 34.277 1.00 91.50 164 ASP A C 1
ATOM 1321 O O . ASP A 1 164 ? -29.761 -7.407 35.338 1.00 91.50 164 ASP A O 1
ATOM 1325 N N . LYS A 1 165 ? -31.533 -7.685 33.986 1.00 91.25 165 LYS A N 1
ATOM 1326 C CA . LYS A 1 165 ? -32.260 -8.595 34.879 1.00 91.25 165 LYS A CA 1
ATOM 1327 C C . LYS A 1 165 ? -31.406 -9.778 35.350 1.00 91.25 165 LYS A C 1
ATOM 1329 O O . LYS A 1 165 ? -31.546 -10.208 36.497 1.00 91.25 165 LYS A O 1
ATOM 1334 N N . ASP A 1 166 ? -30.485 -10.282 34.527 1.00 91.25 166 ASP A N 1
ATOM 1335 C CA . ASP A 1 166 ? -29.678 -11.448 34.885 1.00 91.25 166 ASP A CA 1
ATOM 1336 C C . ASP A 1 166 ? -28.699 -11.140 36.029 1.00 91.25 166 ASP A C 1
ATOM 1338 O O . ASP A 1 166 ? -28.390 -12.033 36.820 1.00 91.25 166 ASP A O 1
ATOM 1342 N N . VAL A 1 167 ? -28.264 -9.884 36.188 1.00 93.81 167 VAL A N 1
ATOM 1343 C CA . VAL A 1 167 ? -27.454 -9.436 37.336 1.00 93.81 167 VAL A CA 1
ATOM 1344 C C . VAL A 1 167 ? -28.242 -9.581 38.639 1.00 93.81 167 VAL A C 1
ATOM 1346 O O . VAL A 1 167 ? -27.731 -10.135 39.615 1.00 93.81 167 VAL A O 1
ATOM 1349 N N . HIS A 1 168 ? -29.504 -9.144 38.647 1.00 94.25 168 HIS A N 1
ATOM 1350 C CA . HIS A 1 168 ? -30.392 -9.254 39.807 1.00 94.25 168 HIS A CA 1
ATOM 1351 C C . HIS A 1 168 ? -30.681 -10.713 40.165 1.00 94.25 168 HIS A C 1
ATOM 1353 O O . HIS A 1 168 ? -30.639 -11.085 41.338 1.00 94.25 168 HIS A O 1
ATOM 1359 N N . LEU A 1 169 ? -30.907 -11.563 39.159 1.00 91.44 169 LEU A N 1
ATOM 1360 C CA . LEU A 1 169 ? -31.086 -12.997 39.367 1.00 91.44 169 LEU A CA 1
ATOM 1361 C C . LEU A 1 169 ? -29.857 -13.623 40.039 1.00 91.44 169 LEU A C 1
ATOM 1363 O O . LEU A 1 169 ? -30.004 -14.341 41.028 1.00 91.44 169 LEU A O 1
ATOM 1367 N N . GLN A 1 170 ? -28.650 -13.346 39.534 1.00 93.88 170 GLN A N 1
ATOM 1368 C CA . GLN A 1 170 ? -27.427 -13.911 40.111 1.00 93.88 170 GLN A CA 1
ATOM 1369 C C . GLN A 1 170 ? -27.160 -13.393 41.529 1.00 93.88 170 GLN A C 1
ATOM 1371 O O . GLN A 1 170 ? -26.805 -14.189 42.400 1.00 93.88 170 GLN A O 1
ATOM 1376 N N . LEU A 1 171 ? -27.382 -12.100 41.788 1.00 93.94 171 LEU A N 1
ATOM 1377 C CA . LEU A 1 171 ? -27.255 -11.528 43.130 1.00 93.94 171 LEU A CA 1
ATOM 1378 C C . LEU A 1 171 ? -28.265 -12.155 44.105 1.00 93.94 171 LEU A C 1
ATOM 1380 O O . LEU A 1 171 ? -27.895 -12.544 45.210 1.00 93.94 171 LEU A O 1
ATOM 1384 N N . GLY A 1 172 ? -29.518 -12.338 43.680 1.00 91.69 172 GLY A N 1
ATOM 1385 C CA . GLY A 1 172 ? -30.557 -12.972 44.493 1.00 91.69 172 GLY A CA 1
ATOM 1386 C C . GLY A 1 172 ? -30.268 -14.441 44.805 1.00 91.69 172 GLY A C 1
ATOM 1387 O O . GLY A 1 172 ? -30.413 -14.871 45.949 1.00 91.69 172 GLY A O 1
ATOM 1388 N N . VAL A 1 173 ? -29.787 -15.207 43.820 1.00 88.50 173 VAL A N 1
ATOM 1389 C CA . VAL A 1 173 ? -29.344 -16.599 44.016 1.00 88.50 173 VAL A CA 1
ATOM 1390 C C . VAL A 1 173 ? -28.147 -16.670 44.968 1.00 88.50 173 VAL A C 1
ATOM 1392 O O . VAL A 1 173 ? -28.089 -17.562 45.817 1.00 88.50 173 VAL A O 1
ATOM 1395 N N . LEU A 1 174 ? -27.202 -15.734 44.855 1.00 89.25 174 LEU A N 1
ATOM 1396 C CA . LEU A 1 174 ? -26.048 -15.647 45.746 1.00 89.25 174 LEU A CA 1
ATOM 1397 C C . LEU A 1 174 ? -26.483 -15.405 47.200 1.00 89.25 174 LEU A C 1
ATOM 1399 O O . LEU A 1 174 ? -26.064 -16.154 48.082 1.00 89.25 174 LEU A O 1
ATOM 1403 N N . CYS A 1 175 ? -27.371 -14.434 47.432 1.00 89.19 175 CYS A N 1
ATOM 1404 C CA . CYS A 1 175 ? -27.951 -14.153 48.747 1.00 89.19 175 CYS A CA 1
ATOM 1405 C C . CYS A 1 175 ? -28.735 -15.352 49.304 1.00 89.19 175 CYS A C 1
ATOM 1407 O O . CYS A 1 175 ? -28.535 -15.729 50.459 1.00 89.19 175 CYS A O 1
ATOM 1409 N N . TYR A 1 176 ? -29.567 -16.003 48.481 1.00 85.38 176 TYR A N 1
ATOM 1410 C CA . TYR A 1 176 ? -30.351 -17.177 48.884 1.00 85.38 176 TYR A CA 1
ATOM 1411 C C . TYR A 1 176 ? -29.451 -18.314 49.377 1.00 85.38 176 TYR A C 1
ATOM 1413 O O . TYR A 1 176 ? -29.666 -18.875 50.449 1.00 85.38 176 TYR A O 1
ATOM 1421 N N . ASN A 1 177 ? -28.383 -18.614 48.633 1.00 82.06 177 ASN A N 1
ATOM 1422 C CA . ASN A 1 177 ? -27.441 -19.672 48.996 1.00 82.06 177 ASN A CA 1
ATOM 1423 C C . ASN A 1 177 ? -26.664 -19.376 50.291 1.00 82.06 177 ASN A C 1
ATOM 1425 O O . ASN A 1 177 ? -26.021 -20.282 50.827 1.00 82.06 177 ASN A O 1
ATOM 1429 N N . ARG A 1 178 ? -26.685 -18.127 50.775 1.00 83.94 178 ARG A N 1
ATOM 1430 C CA . ARG A 1 178 ? -26.058 -17.666 52.024 1.00 83.94 178 ARG A CA 1
ATOM 1431 C C . ARG A 1 178 ? -27.065 -17.354 53.136 1.00 83.94 178 ARG A C 1
ATOM 1433 O O . ARG A 1 178 ? -26.677 -16.784 54.144 1.00 83.94 178 ARG A O 1
ATOM 1440 N N . GLY A 1 179 ? -28.341 -17.712 52.977 1.00 81.75 179 GLY A N 1
ATOM 1441 C CA . GLY A 1 179 ? -29.364 -17.474 54.004 1.00 81.75 179 GLY A CA 1
ATOM 1442 C C . GLY A 1 179 ? -29.745 -16.001 54.197 1.00 81.75 179 GLY A C 1
ATOM 1443 O O . GLY A 1 179 ? -30.364 -15.648 55.196 1.00 81.75 179 GLY A O 1
ATOM 1444 N N . LEU A 1 180 ? -29.400 -15.124 53.250 1.00 87.31 180 LEU A N 1
ATOM 1445 C CA . LEU A 1 180 ? -29.796 -13.714 53.256 1.00 87.31 180 LEU A CA 1
ATOM 1446 C C . LEU A 1 180 ? -31.165 -13.565 52.578 1.00 87.31 180 LEU A C 1
ATOM 1448 O O . LEU A 1 180 ? -31.279 -13.050 51.464 1.00 87.31 180 LEU A O 1
ATOM 1452 N N . THR A 1 181 ? -32.198 -14.100 53.230 1.00 86.81 181 THR A N 1
ATOM 1453 C CA . THR A 1 181 ? -33.561 -14.270 52.703 1.00 86.81 181 THR A CA 1
ATOM 1454 C C . THR A 1 181 ? -34.190 -12.975 52.172 1.00 86.81 181 THR A C 1
ATOM 1456 O O . THR A 1 181 ? -34.739 -12.960 51.068 1.00 86.81 181 THR A O 1
ATOM 1459 N N . ALA A 1 182 ? -34.103 -11.878 52.922 1.00 90.75 182 ALA A N 1
ATOM 1460 C CA . ALA A 1 182 ? -34.656 -10.580 52.557 1.00 90.75 182 ALA A CA 1
ATOM 1461 C C . ALA A 1 182 ? -33.970 -10.035 51.304 1.00 90.75 182 ALA A C 1
ATOM 1463 O O . ALA A 1 182 ? -34.644 -9.727 50.325 1.00 90.75 182 ALA A O 1
ATOM 1464 N N . GLN A 1 183 ? -32.635 -9.993 51.293 1.00 92.56 183 GLN A N 1
ATOM 1465 C CA . GLN A 1 183 ? -31.850 -9.560 50.135 1.00 92.56 183 GLN A CA 1
ATOM 1466 C C . GLN A 1 183 ? -32.105 -10.439 48.900 1.00 92.56 183 GLN A C 1
ATOM 1468 O O . GLN A 1 183 ? -32.247 -9.930 47.787 1.00 92.56 183 GLN A O 1
ATOM 1473 N N . ALA A 1 184 ? -32.238 -11.755 49.089 1.00 90.75 184 ALA A N 1
ATOM 1474 C CA . ALA A 1 184 ? -32.580 -12.680 48.015 1.00 90.75 184 ALA A CA 1
ATOM 1475 C C . ALA A 1 184 ? -33.944 -12.350 47.394 1.00 90.75 184 ALA A C 1
ATOM 1477 O O . ALA A 1 184 ? -34.051 -12.221 46.175 1.00 90.75 184 ALA A O 1
ATOM 1478 N N . LEU A 1 185 ? -34.979 -12.169 48.221 1.00 91.94 185 LEU A N 1
ATOM 1479 C CA . LEU A 1 185 ? -36.312 -11.794 47.752 1.00 91.94 185 LEU A CA 1
ATOM 1480 C C . LEU A 1 185 ? -36.313 -10.412 47.090 1.00 91.94 185 LEU A C 1
ATOM 1482 O O . LEU A 1 185 ? -36.924 -10.269 46.036 1.00 91.94 185 LEU A O 1
ATOM 1486 N N . LEU A 1 186 ? -35.603 -9.423 47.637 1.00 94.62 186 LEU A N 1
ATOM 1487 C CA . LEU A 1 186 ? -35.452 -8.093 47.035 1.00 94.62 186 LEU A CA 1
ATOM 1488 C C . LEU A 1 186 ? -34.883 -8.172 45.610 1.00 94.62 186 LEU A C 1
ATOM 1490 O O . LEU A 1 186 ? -35.473 -7.645 44.666 1.00 94.62 186 LEU A O 1
ATOM 1494 N N . ALA A 1 187 ? -33.766 -8.882 45.437 1.00 94.44 187 ALA A N 1
ATOM 1495 C CA . ALA A 1 187 ? -33.119 -9.054 44.140 1.00 94.44 187 ALA A CA 1
ATOM 1496 C C . ALA A 1 187 ? -33.962 -9.862 43.145 1.00 94.44 187 ALA A C 1
ATOM 1498 O O . ALA A 1 187 ? -34.092 -9.474 41.985 1.00 94.44 187 ALA A O 1
ATOM 1499 N N . LEU A 1 188 ? -34.602 -10.944 43.589 1.00 91.75 188 LEU A N 1
ATOM 1500 C CA . LEU A 1 188 ? -35.449 -11.759 42.718 1.00 91.75 188 LEU A CA 1
ATOM 1501 C C . LEU A 1 188 ? -36.740 -11.037 42.309 1.00 91.75 188 LEU A C 1
ATOM 1503 O O . LEU A 1 188 ? -37.200 -11.203 41.181 1.00 91.75 188 LEU A O 1
ATOM 1507 N N . ASN A 1 189 ? -37.305 -10.200 43.180 1.00 93.12 189 ASN A N 1
ATOM 1508 C CA . ASN A 1 189 ? -38.429 -9.341 42.819 1.00 93.12 189 ASN A CA 1
ATOM 1509 C C . ASN A 1 189 ? -38.020 -8.270 41.795 1.00 93.12 189 ASN A C 1
ATOM 1511 O O . ASN A 1 189 ? -38.779 -8.019 40.864 1.00 93.12 189 ASN A O 1
ATOM 1515 N N . MET A 1 190 ? -36.807 -7.710 41.883 1.00 94.56 190 MET A N 1
ATOM 1516 C CA . MET A 1 190 ? -36.276 -6.826 40.833 1.00 94.56 190 MET A CA 1
ATOM 1517 C C . MET A 1 190 ? -36.061 -7.550 39.499 1.00 94.56 190 MET A C 1
ATOM 1519 O O . MET A 1 190 ? -36.418 -7.016 38.453 1.00 94.56 190 MET A O 1
ATOM 1523 N N . PHE A 1 191 ? -35.553 -8.787 39.515 1.00 92.75 191 PHE A N 1
ATOM 1524 C CA . PHE A 1 191 ? -35.471 -9.624 38.310 1.00 92.75 191 PHE A CA 1
ATOM 1525 C C . PHE A 1 191 ? -36.846 -9.816 37.646 1.00 92.75 191 PHE A C 1
ATOM 1527 O O . PHE A 1 191 ? -36.968 -9.717 36.421 1.00 92.75 191 PHE A O 1
ATOM 1534 N N . MET A 1 192 ? -37.891 -10.055 38.447 1.00 90.38 192 MET A N 1
ATOM 1535 C CA . MET A 1 192 ? -39.263 -10.123 37.939 1.00 90.38 192 MET A CA 1
ATOM 1536 C C . MET A 1 192 ? -39.723 -8.761 37.406 1.00 90.38 192 MET A C 1
ATOM 1538 O O . MET A 1 192 ? -40.303 -8.703 36.329 1.00 90.38 192 MET A O 1
ATOM 1542 N N . LEU A 1 193 ? -39.420 -7.659 38.096 1.00 90.62 193 LEU A N 1
ATOM 1543 C CA . LEU A 1 193 ? -39.816 -6.318 37.665 1.00 90.62 193 LEU A CA 1
ATOM 1544 C C . LEU A 1 193 ? -39.276 -5.958 36.266 1.00 90.62 193 LEU A C 1
ATOM 1546 O O . LEU A 1 193 ? -40.018 -5.433 35.436 1.00 90.62 193 LEU A O 1
ATOM 1550 N N . LEU A 1 194 ? -38.001 -6.274 36.013 1.00 89.69 194 LEU A N 1
ATOM 1551 C CA . LEU A 1 194 ? -37.240 -5.896 34.812 1.00 89.69 194 LEU A CA 1
ATOM 1552 C C . LEU A 1 194 ? -37.365 -6.891 33.642 1.00 89.69 194 LEU A C 1
ATOM 1554 O O . LEU A 1 194 ? -36.666 -6.778 32.638 1.00 89.69 194 LEU A O 1
ATOM 1558 N N . SER A 1 195 ? -38.214 -7.911 33.752 1.00 86.06 195 SER A N 1
ATOM 1559 C CA . SER A 1 195 ? -38.345 -8.927 32.707 1.00 86.06 195 SER A CA 1
ATOM 1560 C C . SER A 1 195 ? -39.243 -8.471 31.547 1.00 86.06 195 SER A C 1
ATOM 1562 O O . SER A 1 195 ? -40.451 -8.352 31.709 1.00 86.06 195 SER A O 1
ATOM 1564 N N . ASP A 1 196 ? -38.667 -8.334 30.345 1.00 70.62 196 ASP A N 1
ATOM 1565 C CA . ASP A 1 196 ? -39.337 -7.832 29.120 1.00 70.62 196 ASP A CA 1
ATOM 1566 C C . ASP A 1 196 ? -40.604 -8.595 28.683 1.00 70.62 196 ASP A C 1
ATOM 1568 O O . ASP A 1 196 ? -41.430 -8.064 27.945 1.00 70.62 196 ASP A O 1
ATOM 1572 N N . ASN A 1 197 ? -40.750 -9.859 29.095 1.00 71.31 197 ASN A N 1
ATOM 1573 C CA . ASN A 1 197 ? -41.900 -10.698 28.762 1.00 71.31 197 ASN A CA 1
ATOM 1574 C C . ASN A 1 197 ? -42.280 -11.604 29.943 1.00 71.31 197 ASN A C 1
ATOM 1576 O O . ASN A 1 197 ? -42.041 -12.813 29.952 1.00 71.31 197 ASN A O 1
ATOM 1580 N N . LEU A 1 198 ? -42.878 -10.989 30.965 1.00 68.38 198 LEU A N 1
ATOM 1581 C CA . LEU A 1 198 ? -43.454 -11.686 32.122 1.00 68.38 198 LEU A CA 1
ATOM 1582 C C . LEU A 1 198 ? -44.545 -12.696 31.737 1.00 68.38 198 LEU A C 1
ATOM 1584 O O . LEU A 1 198 ? -44.792 -13.641 32.482 1.00 68.38 198 LEU A O 1
ATOM 1588 N N . GLU A 1 199 ? -45.106 -12.511 30.542 1.00 68.62 199 GLU A N 1
ATOM 1589 C CA . GLU A 1 199 ? -45.976 -13.393 29.758 1.00 68.62 199 GLU A CA 1
ATOM 1590 C C . GLU A 1 199 ? -45.657 -14.884 29.903 1.00 68.62 199 GLU A C 1
ATOM 1592 O O . GLU A 1 199 ? -46.489 -15.735 30.229 1.00 68.62 199 GLU A O 1
ATOM 1597 N N . ASP A 1 200 ? -44.374 -15.148 29.653 1.00 70.06 200 ASP A N 1
ATOM 1598 C CA . ASP A 1 200 ? -43.816 -16.464 29.360 1.00 70.06 200 ASP A CA 1
ATOM 1599 C C . ASP A 1 200 ? -42.932 -17.000 30.505 1.00 70.06 200 ASP A C 1
ATOM 1601 O O . ASP A 1 200 ? -42.448 -18.132 30.454 1.00 70.06 200 ASP A O 1
ATOM 1605 N N . ASN A 1 201 ? -42.762 -16.231 31.588 1.00 77.38 201 ASN A N 1
ATOM 1606 C CA . ASN A 1 201 ? -41.851 -16.535 32.700 1.00 77.38 201 ASN A CA 1
ATOM 1607 C C . ASN A 1 201 ? -42.485 -17.398 33.814 1.00 77.38 201 ASN A C 1
ATOM 1609 O O . ASN A 1 201 ? -42.156 -17.269 34.999 1.00 77.38 201 ASN A O 1
ATOM 1613 N N . ILE A 1 202 ? -43.420 -18.290 33.464 1.00 82.75 202 ILE A N 1
ATOM 1614 C CA . ILE A 1 202 ? -44.164 -19.087 34.456 1.00 82.75 202 ILE A CA 1
ATOM 1615 C C . ILE A 1 202 ? -43.255 -20.017 35.272 1.00 82.75 202 ILE A C 1
ATOM 1617 O O . ILE A 1 202 ? -43.519 -20.265 36.447 1.00 82.75 202 ILE A O 1
ATOM 1621 N N . GLU A 1 203 ? -42.164 -20.511 34.685 1.00 82.50 203 GLU A N 1
ATOM 1622 C CA . GLU A 1 203 ? -41.215 -21.389 35.378 1.00 82.50 203 GLU A CA 1
ATOM 1623 C C . GLU A 1 203 ? -40.339 -20.623 36.378 1.00 82.50 203 GLU A C 1
ATOM 1625 O O . GLU A 1 203 ? -40.069 -21.119 37.475 1.00 82.50 203 GLU A O 1
ATOM 1630 N N . GLN A 1 204 ? -39.953 -19.389 36.057 1.00 83.50 204 GLN A N 1
ATOM 1631 C CA . GLN A 1 204 ? -39.260 -18.482 36.969 1.00 83.50 204 GLN A CA 1
ATOM 1632 C C . GLN A 1 204 ? -40.161 -18.102 38.143 1.00 83.50 204 GLN A C 1
ATOM 1634 O O . GLN A 1 204 ? -39.725 -18.189 39.289 1.00 83.50 204 GLN A O 1
ATOM 1639 N N . LEU A 1 205 ? -41.435 -17.783 37.886 1.00 86.31 205 LEU A N 1
ATOM 1640 C CA . LEU A 1 205 ? -42.414 -17.508 38.938 1.00 86.31 205 LEU A CA 1
ATOM 1641 C C . LEU A 1 205 ? -42.647 -18.727 39.843 1.00 86.31 205 LEU A C 1
ATOM 1643 O O . LEU A 1 205 ? -42.648 -18.594 41.065 1.00 86.31 205 LEU A O 1
ATOM 1647 N N . LYS A 1 206 ? -42.802 -19.930 39.271 1.00 85.50 206 LYS A N 1
ATOM 1648 C CA . LYS A 1 206 ? -42.920 -21.179 40.049 1.00 85.50 206 LYS A CA 1
ATOM 1649 C C . LYS A 1 206 ? -41.686 -21.419 40.909 1.00 85.50 206 LYS A C 1
ATOM 1651 O O . LYS A 1 206 ? -41.815 -21.812 42.068 1.00 85.50 206 LYS A O 1
ATOM 1656 N N . SER A 1 207 ? -40.504 -21.185 40.343 1.00 83.75 207 SER A N 1
ATOM 1657 C CA . SER A 1 207 ? -39.227 -21.343 41.037 1.00 83.75 207 SER A CA 1
ATOM 1658 C C . SER A 1 207 ? -39.110 -20.353 42.187 1.00 83.75 207 SER A C 1
ATOM 1660 O O . SER A 1 207 ? -38.827 -20.768 43.306 1.00 83.75 207 SER A O 1
ATOM 1662 N N . LEU A 1 208 ? -39.424 -19.079 41.951 1.00 84.38 208 LEU A N 1
ATOM 1663 C CA . LEU A 1 208 ? -39.433 -18.033 42.969 1.00 84.38 208 LEU A CA 1
ATOM 1664 C C . LEU A 1 208 ? -40.461 -18.312 44.076 1.00 84.38 208 LEU A C 1
ATOM 1666 O O . LEU A 1 208 ? -40.138 -18.223 45.258 1.00 84.38 208 LEU A O 1
ATOM 1670 N N . ASN A 1 209 ? -41.669 -18.750 43.715 1.00 87.25 209 ASN A N 1
ATOM 1671 C CA . ASN A 1 209 ? -42.692 -19.152 44.678 1.00 87.25 209 ASN A CA 1
ATOM 1672 C C . ASN A 1 209 ? -42.254 -20.360 45.515 1.00 87.25 209 ASN A C 1
ATOM 1674 O O . ASN A 1 209 ? -42.399 -20.352 46.734 1.00 87.25 209 ASN A O 1
ATOM 1678 N N . LYS A 1 210 ? -41.628 -21.367 44.901 1.00 84.12 210 LYS A N 1
ATOM 1679 C CA . LYS A 1 210 ? -41.061 -22.509 45.629 1.00 84.12 210 LYS A CA 1
ATOM 1680 C C . LYS A 1 210 ? -39.892 -22.101 46.534 1.00 84.12 210 LYS A C 1
ATOM 1682 O O . LYS A 1 210 ? -39.757 -22.657 47.626 1.00 84.12 210 LYS A O 1
ATOM 1687 N N . LEU A 1 211 ? -39.048 -21.169 46.090 1.00 77.25 211 LEU A N 1
ATOM 1688 C CA . LEU A 1 211 ? -37.939 -20.628 46.880 1.00 77.25 211 LEU A CA 1
ATOM 1689 C C . LEU A 1 211 ? -38.467 -19.900 48.115 1.00 77.25 211 LEU A C 1
ATOM 1691 O O . LEU A 1 211 ? -37.985 -20.183 49.204 1.00 77.25 211 LEU A O 1
ATOM 1695 N N . SER A 1 212 ? -39.524 -19.090 47.974 1.00 77.25 212 SER A N 1
ATOM 1696 C CA . SER A 1 212 ? -40.171 -18.367 49.084 1.00 77.25 212 SER A CA 1
ATOM 1697 C C . SER A 1 212 ? -40.709 -19.277 50.206 1.00 77.25 212 SER A C 1
ATOM 1699 O O . SER A 1 212 ? -40.911 -18.837 51.335 1.00 77.25 212 SER A O 1
ATOM 1701 N N . TYR A 1 213 ? -40.898 -20.569 49.920 1.00 75.38 213 TYR A N 1
ATOM 1702 C CA . TYR A 1 213 ? -41.310 -21.580 50.894 1.00 75.38 213 TYR A CA 1
ATOM 1703 C C . TYR A 1 213 ? -40.141 -22.327 51.553 1.00 75.38 213 TYR A C 1
ATOM 1705 O O . TYR A 1 213 ? -40.226 -22.715 52.718 1.00 75.38 213 TYR A O 1
ATOM 1713 N N . ASN A 1 214 ? -39.043 -22.547 50.820 1.00 70.44 214 ASN A N 1
ATOM 1714 C CA . ASN A 1 214 ? -37.907 -23.375 51.251 1.00 70.44 214 ASN A CA 1
ATOM 1715 C C . ASN A 1 214 ? -36.708 -22.557 51.765 1.00 70.44 214 ASN A C 1
ATOM 1717 O O . ASN A 1 214 ? -35.592 -23.067 51.783 1.00 70.44 214 ASN A O 1
ATOM 1721 N N . LEU A 1 215 ? -36.936 -21.318 52.208 1.00 64.00 215 LEU A N 1
ATOM 1722 C CA . LEU A 1 215 ? -35.893 -20.359 52.601 1.00 64.00 215 LEU A CA 1
ATOM 1723 C C . LEU A 1 215 ? -34.924 -20.876 53.691 1.00 64.00 215 LEU A C 1
ATOM 1725 O O . LEU A 1 215 ? -33.776 -20.456 53.727 1.00 64.00 215 LEU A O 1
ATOM 1729 N N . SER A 1 216 ? -35.334 -21.835 54.533 1.00 55.12 216 SER A N 1
ATOM 1730 C CA . SER A 1 216 ? -34.605 -22.220 55.757 1.00 55.12 216 SER A CA 1
ATOM 1731 C C . SER A 1 216 ? -34.006 -23.640 55.803 1.00 55.12 216 SER A C 1
ATOM 1733 O O . SER A 1 216 ? -34.057 -24.289 56.845 1.00 55.12 216 SER A O 1
ATOM 1735 N N . THR A 1 217 ? -33.426 -24.161 54.713 1.00 51.50 217 THR A N 1
ATOM 1736 C CA . THR A 1 217 ? -32.744 -25.485 54.735 1.00 51.50 217 THR A CA 1
ATOM 1737 C C . THR A 1 217 ? -31.251 -25.474 54.391 1.00 51.50 217 THR A C 1
ATOM 1739 O O . THR A 1 217 ? -30.674 -26.546 54.222 1.00 51.50 217 THR A O 1
ATOM 1742 N N . VAL A 1 218 ? -30.613 -24.311 54.249 1.00 54.91 218 VAL A N 1
ATOM 1743 C CA . VAL A 1 218 ? -29.171 -24.238 53.956 1.00 54.91 218 VAL A CA 1
ATOM 1744 C C . VAL A 1 218 ? -28.408 -24.148 55.281 1.00 54.91 218 VAL A C 1
ATOM 1746 O O . VAL A 1 218 ? -28.648 -23.225 56.050 1.00 54.91 218 VAL A O 1
ATOM 1749 N N . GLU A 1 219 ? -27.521 -25.102 55.582 1.00 51.28 219 GLU A N 1
ATOM 1750 C CA . GLU A 1 219 ? -26.530 -24.932 56.657 1.00 51.28 219 GLU A CA 1
ATOM 1751 C C . GLU A 1 219 ? -25.595 -23.783 56.255 1.00 51.28 219 GLU A C 1
ATOM 1753 O O . GLU A 1 219 ? -24.898 -23.875 55.244 1.00 51.28 219 GLU A O 1
ATOM 1758 N N . VAL A 1 220 ? -25.633 -22.675 56.996 1.00 55.72 220 VAL A N 1
ATOM 1759 C CA . VAL A 1 220 ? -24.876 -21.460 56.669 1.00 55.72 220 VAL A CA 1
ATOM 1760 C C . VAL A 1 220 ? -23.695 -21.334 57.633 1.00 55.72 220 VAL A C 1
ATOM 1762 O O . VAL A 1 220 ? -23.887 -21.262 58.846 1.00 55.72 220 VAL A O 1
ATOM 1765 N N . GLU A 1 221 ? -22.472 -21.314 57.101 1.00 55.50 221 GLU A N 1
ATOM 1766 C CA . GLU A 1 221 ? -21.299 -20.797 57.817 1.00 55.50 221 GLU A CA 1
ATOM 1767 C C . GLU A 1 221 ? -21.485 -19.286 58.042 1.00 55.50 221 GLU A C 1
ATOM 1769 O O . GLU A 1 221 ? -21.952 -18.600 57.138 1.00 55.50 221 GLU A O 1
ATOM 1774 N N . ASP A 1 222 ? -21.140 -18.763 59.223 1.00 60.84 222 ASP A N 1
ATOM 1775 C CA . ASP A 1 222 ? -21.279 -17.339 59.588 1.00 60.84 222 ASP A CA 1
ATOM 1776 C C . ASP A 1 222 ? -20.383 -16.451 58.692 1.00 60.84 222 ASP A C 1
ATOM 1778 O O . ASP A 1 222 ? -19.243 -16.134 59.032 1.00 60.84 222 ASP A O 1
ATOM 1782 N N . TYR A 1 223 ? -20.865 -16.131 57.487 1.00 65.31 223 TYR A N 1
ATOM 1783 C CA . TYR A 1 223 ? -20.118 -15.466 56.421 1.00 65.31 223 TYR A CA 1
ATOM 1784 C C . TYR A 1 223 ? -20.926 -14.295 55.850 1.00 65.31 223 TYR A C 1
ATOM 1786 O O . TYR A 1 223 ? -22.036 -14.482 55.349 1.00 65.31 223 TYR A O 1
ATOM 1794 N N . LYS A 1 224 ? -20.355 -13.086 55.903 1.00 78.31 224 LYS A N 1
ATOM 1795 C CA . LYS A 1 224 ? -20.961 -11.847 55.390 1.00 78.31 224 LYS A CA 1
ATOM 1796 C C . LYS A 1 224 ? -20.586 -11.623 53.923 1.00 78.31 224 LYS A C 1
ATOM 1798 O O . LYS A 1 224 ? -19.420 -11.738 53.561 1.00 78.31 224 LYS A O 1
ATOM 1803 N N . LEU A 1 225 ? -21.566 -11.285 53.089 1.00 83.19 225 LEU A N 1
ATOM 1804 C CA . LEU A 1 225 ? -21.378 -10.830 51.707 1.00 83.19 225 LEU A CA 1
ATOM 1805 C C . LEU A 1 225 ? -21.168 -9.318 51.617 1.00 83.19 225 LEU A C 1
ATOM 1807 O O . LEU A 1 225 ? -20.542 -8.843 50.671 1.00 83.19 225 LEU A O 1
ATOM 1811 N N . SER A 1 226 ? -21.729 -8.562 52.560 1.00 83.19 226 SER A N 1
ATOM 1812 C CA . SER A 1 226 ? -21.600 -7.110 52.611 1.00 83.19 226 SER A CA 1
ATOM 1813 C C . SER A 1 226 ? -21.706 -6.579 54.040 1.00 83.19 226 SER A C 1
ATOM 1815 O O . SER A 1 226 ? -22.208 -7.248 54.944 1.00 83.19 226 SER A O 1
ATOM 1817 N N . ASN A 1 227 ? -21.279 -5.334 54.245 1.00 81.62 227 ASN A N 1
ATOM 1818 C CA . ASN A 1 227 ? -21.441 -4.657 55.533 1.00 81.62 227 ASN A CA 1
ATOM 1819 C C . ASN A 1 227 ? -22.914 -4.332 55.859 1.00 81.62 227 ASN A C 1
ATOM 1821 O O . ASN A 1 227 ? -23.224 -4.079 57.018 1.00 81.62 227 ASN A O 1
ATOM 1825 N N . GLU A 1 228 ? -23.813 -4.359 54.866 1.00 85.25 228 GLU A N 1
ATOM 1826 C CA . GLU A 1 228 ? -25.257 -4.122 55.037 1.00 85.25 228 GLU A CA 1
ATOM 1827 C C . GLU A 1 228 ? -25.998 -5.366 55.561 1.00 85.25 228 GLU A C 1
ATOM 1829 O O . GLU A 1 228 ? -27.162 -5.279 55.944 1.00 85.25 228 GLU A O 1
ATOM 1834 N N . ASP A 1 229 ? -25.359 -6.542 55.599 1.00 86.12 229 ASP A N 1
ATOM 1835 C CA . ASP A 1 229 ? -26.046 -7.798 55.930 1.00 86.12 229 ASP A CA 1
ATOM 1836 C C . ASP A 1 229 ? -26.651 -7.795 57.344 1.00 86.12 229 ASP A C 1
ATOM 1838 O O . ASP A 1 229 ? -27.713 -8.384 57.571 1.00 86.12 229 ASP A O 1
ATOM 1842 N N . ASP A 1 230 ? -26.008 -7.093 58.284 1.00 85.62 230 ASP A N 1
ATOM 1843 C CA . ASP A 1 230 ? -26.490 -6.954 59.661 1.00 85.62 230 ASP A CA 1
ATOM 1844 C C . ASP A 1 230 ? -27.810 -6.166 59.745 1.00 85.62 230 ASP A C 1
ATOM 1846 O O . ASP A 1 230 ? -28.617 -6.439 60.639 1.00 85.62 230 ASP A O 1
ATOM 1850 N N . ASP A 1 231 ? -28.076 -5.254 58.801 1.00 87.38 231 ASP A N 1
ATOM 1851 C CA . ASP A 1 231 ? -29.290 -4.426 58.788 1.00 87.38 231 ASP A CA 1
ATOM 1852 C C . ASP A 1 231 ? -30.544 -5.281 58.558 1.00 87.38 231 ASP A C 1
ATOM 1854 O O . ASP A 1 231 ? -31.614 -5.026 59.117 1.00 87.38 231 ASP A O 1
ATOM 1858 N N . PHE A 1 232 ? -30.401 -6.377 57.813 1.00 89.94 232 PHE A N 1
ATOM 1859 C CA . PHE A 1 232 ? -31.500 -7.279 57.475 1.00 89.94 232 PHE A CA 1
ATOM 1860 C C . PHE A 1 232 ? -31.649 -8.451 58.445 1.00 89.94 232 PHE A C 1
ATOM 1862 O O . PHE A 1 232 ? -32.589 -9.231 58.301 1.00 89.94 232 PHE A O 1
ATOM 1869 N N . LYS A 1 233 ? -30.786 -8.593 59.461 1.00 86.75 233 LYS A N 1
ATOM 1870 C CA . LYS A 1 233 ? -30.761 -9.772 60.347 1.00 86.75 233 LYS A CA 1
ATOM 1871 C C . LYS A 1 233 ? -32.116 -10.071 60.999 1.00 86.75 233 LYS A C 1
ATOM 1873 O O . LYS A 1 233 ? -32.556 -11.218 60.995 1.00 86.75 233 LYS A O 1
ATOM 1878 N N . THR A 1 234 ? -32.795 -9.049 61.521 1.00 87.06 234 THR A N 1
ATOM 1879 C CA . THR A 1 234 ? -34.127 -9.197 62.136 1.00 87.06 234 THR A CA 1
ATOM 1880 C C . THR A 1 234 ? -35.193 -9.553 61.098 1.00 87.06 234 THR A C 1
ATOM 1882 O O . THR A 1 234 ? -36.031 -10.414 61.350 1.00 87.06 234 THR A O 1
ATOM 1885 N N . ILE A 1 235 ? -35.151 -8.926 59.918 1.00 89.31 235 ILE A N 1
ATOM 1886 C CA . ILE A 1 235 ? -36.105 -9.190 58.831 1.00 89.31 235 ILE A CA 1
ATOM 1887 C C . ILE A 1 235 ? -35.933 -10.629 58.329 1.00 89.31 235 ILE A C 1
ATOM 1889 O O . ILE A 1 235 ? -36.918 -11.352 58.207 1.00 89.31 235 ILE A O 1
ATOM 1893 N N . ASN A 1 236 ? -34.690 -11.075 58.140 1.00 87.94 236 ASN A N 1
ATOM 1894 C CA . ASN A 1 236 ? -34.345 -12.450 57.781 1.00 87.94 236 ASN A CA 1
ATOM 1895 C C . ASN A 1 236 ? -34.923 -13.444 58.796 1.00 87.94 236 ASN A C 1
ATOM 1897 O O . ASN A 1 236 ? -35.694 -14.318 58.412 1.00 87.94 236 ASN A O 1
ATOM 1901 N N . GLN A 1 237 ? -34.680 -13.237 60.097 1.00 84.75 237 GLN A N 1
ATOM 1902 C CA . GLN A 1 237 ? -35.238 -14.091 61.154 1.00 84.75 237 GLN A CA 1
ATOM 1903 C C . GLN A 1 237 ? -36.768 -14.196 61.101 1.00 84.75 237 GLN A C 1
ATOM 1905 O O . GLN A 1 237 ? -37.313 -15.275 61.330 1.00 84.75 237 GLN A O 1
ATOM 1910 N N . ILE A 1 238 ? -37.469 -13.098 60.811 1.00 85.69 238 ILE A N 1
ATOM 1911 C CA . ILE A 1 238 ? -38.934 -13.094 60.737 1.00 85.69 238 ILE A CA 1
ATOM 1912 C C . ILE A 1 238 ? -39.433 -13.858 59.504 1.00 85.69 238 ILE A C 1
ATOM 1914 O O . ILE A 1 238 ? -40.357 -14.668 59.611 1.00 85.69 238 ILE A O 1
ATOM 1918 N N . LEU A 1 239 ? -38.822 -13.635 58.341 1.00 86.56 239 LEU A N 1
ATOM 1919 C CA . LEU A 1 239 ? -39.188 -14.335 57.106 1.00 86.56 239 LEU A CA 1
ATOM 1920 C C . LEU A 1 239 ? -38.908 -15.842 57.221 1.00 86.56 239 LEU A C 1
ATOM 1922 O O . LEU A 1 239 ? -39.732 -16.668 56.810 1.00 86.56 239 LEU A O 1
ATOM 1926 N N . ASP A 1 240 ? -37.807 -16.203 57.882 1.00 80.81 240 ASP A N 1
ATOM 1927 C CA . ASP A 1 240 ? -37.384 -17.585 58.114 1.00 80.81 240 ASP A CA 1
ATOM 1928 C C . ASP A 1 240 ? -38.262 -18.326 59.137 1.00 80.81 240 ASP A C 1
ATOM 1930 O O . ASP A 1 240 ? -38.366 -19.555 59.080 1.00 80.81 240 ASP A O 1
ATOM 1934 N N . GLN A 1 241 ? -38.948 -17.603 60.036 1.00 83.50 241 GLN A N 1
ATOM 1935 C CA . GLN A 1 241 ? -39.961 -18.158 60.950 1.00 83.50 241 GLN A CA 1
ATOM 1936 C C . GLN A 1 241 ? -41.251 -18.581 60.234 1.00 83.50 241 GLN A C 1
ATOM 1938 O O . GLN A 1 241 ? -42.100 -19.235 60.844 1.00 83.50 241 GLN A O 1
ATOM 1943 N N . ARG A 1 242 ? -41.407 -18.248 58.942 1.00 83.56 242 ARG A N 1
ATOM 1944 C CA . ARG A 1 242 ? -42.518 -18.694 58.082 1.00 83.56 242 ARG A CA 1
ATOM 1945 C C . ARG A 1 242 ? -43.911 -18.285 58.577 1.00 83.56 242 ARG A C 1
ATOM 1947 O O . ARG A 1 242 ? -44.901 -18.894 58.178 1.00 83.56 242 ARG A O 1
ATOM 1954 N N . LEU A 1 243 ? -44.018 -17.238 59.398 1.00 83.50 243 LEU A N 1
ATOM 1955 C CA . LEU A 1 243 ? -45.307 -16.740 59.902 1.00 83.50 243 LEU A CA 1
ATOM 1956 C C . LEU A 1 243 ? -46.247 -16.330 58.760 1.00 83.50 243 LEU A C 1
ATOM 1958 O O . LEU A 1 243 ? -47.433 -16.645 58.792 1.00 83.50 243 LEU A O 1
ATOM 1962 N N . ALA A 1 244 ? -45.697 -15.714 57.712 1.00 85.19 244 ALA A N 1
ATOM 1963 C CA . ALA A 1 244 ? -46.447 -15.324 56.523 1.00 85.19 244 ALA A CA 1
ATOM 1964 C C . ALA A 1 244 ? -46.953 -16.518 55.693 1.00 85.19 244 ALA A C 1
ATOM 1966 O O . ALA A 1 244 ? -47.859 -16.367 54.887 1.00 85.19 244 ALA A O 1
ATOM 1967 N N . LEU A 1 245 ? -46.396 -17.720 55.878 1.00 84.56 245 LEU A N 1
ATOM 1968 C CA . LEU A 1 245 ? -46.788 -18.914 55.121 1.00 84.56 245 LEU A CA 1
ATOM 1969 C C . LEU A 1 245 ? -47.976 -19.664 55.742 1.00 84.56 245 LEU A C 1
ATOM 1971 O O . LEU A 1 245 ? -48.408 -20.668 55.182 1.00 84.56 245 LEU A O 1
ATOM 1975 N N . GLN A 1 246 ? -48.493 -19.215 56.889 1.00 86.56 246 GLN A N 1
ATOM 1976 C CA . GLN A 1 246 ? -49.690 -19.793 57.500 1.00 86.56 246 GLN A CA 1
ATOM 1977 C C . GLN A 1 246 ? -50.940 -19.387 56.721 1.00 86.56 246 GLN A C 1
ATOM 1979 O O . GLN A 1 246 ? -51.079 -18.211 56.394 1.00 86.56 246 GLN A O 1
ATOM 1984 N N . ASP A 1 247 ? -51.883 -20.315 56.517 1.00 82.44 247 ASP A N 1
ATOM 1985 C CA . ASP A 1 247 ? -53.117 -20.082 55.747 1.00 82.44 247 ASP A CA 1
ATOM 1986 C C . ASP A 1 247 ? -53.925 -18.866 56.235 1.00 82.44 247 ASP A C 1
ATOM 1988 O O . ASP A 1 247 ? -54.538 -18.179 55.422 1.00 82.44 247 ASP A O 1
ATOM 1992 N N . SER A 1 248 ? -53.861 -18.541 57.532 1.00 87.50 248 SER A N 1
ATOM 1993 C CA . SER A 1 248 ? -54.540 -17.396 58.156 1.00 87.50 248 SER A CA 1
ATOM 1994 C C . SER A 1 248 ? -53.896 -16.027 57.903 1.00 87.50 248 SER A C 1
ATOM 1996 O O . SER A 1 248 ? -54.447 -15.020 58.343 1.00 87.50 248 SER A O 1
ATOM 1998 N N . TYR A 1 249 ? -52.722 -15.966 57.271 1.00 90.62 249 TYR A N 1
ATOM 1999 C CA . TYR A 1 249 ? -52.039 -14.707 56.979 1.00 90.62 249 TYR A CA 1
ATOM 2000 C C . TYR A 1 249 ? -52.720 -13.974 55.816 1.00 90.62 249 TYR A C 1
ATOM 2002 O O . TYR A 1 249 ? -52.690 -14.449 54.681 1.00 90.62 249 TYR A O 1
ATOM 2010 N N . ASP A 1 250 ? -53.326 -12.824 56.106 1.00 88.56 250 ASP A N 1
ATOM 2011 C CA . ASP A 1 250 ? -54.010 -11.992 55.116 1.00 88.56 250 ASP A CA 1
ATOM 2012 C C . ASP A 1 250 ? -53.052 -10.958 54.506 1.00 88.56 250 ASP A C 1
ATOM 2014 O O . ASP A 1 250 ? -52.347 -10.245 55.220 1.00 88.56 250 ASP A O 1
ATOM 2018 N N . THR A 1 251 ? -53.035 -10.890 53.175 1.00 91.06 251 THR A N 1
ATOM 2019 C CA . THR A 1 251 ? -52.228 -9.935 52.394 1.00 91.06 251 THR A CA 1
ATOM 2020 C C . THR A 1 251 ? -53.069 -8.810 51.797 1.00 91.06 251 THR A C 1
ATOM 2022 O O . THR A 1 251 ? -52.524 -7.902 51.177 1.00 91.06 251 THR A O 1
ATOM 2025 N N . GLY A 1 252 ? -54.401 -8.903 51.889 1.00 87.00 252 GLY A N 1
ATOM 2026 C CA . GLY A 1 252 ? -55.329 -8.062 51.137 1.00 87.00 252 GLY A CA 1
ATOM 2027 C C . GLY A 1 252 ? -55.369 -8.346 49.628 1.00 87.00 252 GLY A C 1
ATOM 2028 O O . GLY A 1 252 ? -56.230 -7.792 48.942 1.00 87.00 252 GLY A O 1
ATOM 2029 N N . SER A 1 253 ? -54.494 -9.215 49.102 1.00 90.19 253 SER A N 1
ATOM 2030 C CA . SER A 1 253 ? -54.432 -9.536 47.677 1.00 90.19 253 SER A CA 1
ATOM 2031 C C . SER A 1 253 ? -55.405 -10.636 47.271 1.00 90.19 253 SER A C 1
ATOM 2033 O O . SER A 1 253 ? -55.630 -11.603 47.998 1.00 90.19 253 SER A O 1
ATOM 2035 N N . LYS A 1 254 ? -55.947 -10.537 46.051 1.00 90.12 254 LYS A N 1
ATOM 2036 C CA . LYS A 1 254 ? -56.748 -11.620 45.450 1.00 90.12 254 LYS A CA 1
ATOM 2037 C C . LYS A 1 254 ? -55.902 -12.780 44.921 1.00 90.12 254 LYS A C 1
ATOM 2039 O O . LYS A 1 254 ? -56.467 -13.802 44.528 1.00 90.12 254 LYS A O 1
ATOM 2044 N N . ILE A 1 255 ? -54.580 -12.623 44.870 1.00 90.00 255 ILE A N 1
ATOM 2045 C CA . ILE A 1 255 ? -53.642 -13.660 44.445 1.00 90.00 255 ILE A CA 1
ATOM 2046 C C . ILE A 1 255 ? -53.028 -14.311 45.684 1.00 90.00 255 ILE A C 1
ATOM 2048 O O . ILE A 1 255 ? -52.161 -13.742 46.341 1.00 90.00 255 ILE A O 1
ATOM 2052 N N . ASP A 1 256 ? -53.452 -15.537 45.981 1.00 88.25 256 ASP A N 1
ATOM 2053 C CA . ASP A 1 256 ? -52.946 -16.289 47.127 1.00 88.25 256 ASP A CA 1
ATOM 2054 C C . ASP A 1 256 ? -51.796 -17.225 46.724 1.00 88.25 256 ASP A C 1
ATOM 2056 O O . ASP A 1 256 ? -51.989 -18.388 46.364 1.00 88.25 256 ASP A O 1
ATOM 2060 N N . LEU A 1 257 ? -50.577 -16.685 46.748 1.00 90.62 257 LEU A N 1
ATOM 2061 C CA . LEU A 1 257 ? -49.338 -17.432 46.541 1.00 90.62 257 LEU A CA 1
ATOM 2062 C C . LEU A 1 257 ? -48.413 -17.254 47.745 1.00 90.62 257 LEU A C 1
ATOM 2064 O O . LEU A 1 257 ? -48.364 -16.189 48.358 1.00 90.62 257 LEU A O 1
ATOM 2068 N N . GLN A 1 258 ? -47.589 -18.263 48.021 1.00 89.50 258 GLN A N 1
ATOM 2069 C CA . GLN A 1 258 ? -46.570 -18.203 49.078 1.00 89.50 258 GLN A CA 1
ATOM 2070 C C . GLN A 1 258 ? -45.596 -17.036 48.857 1.00 89.50 258 GLN A C 1
ATOM 2072 O O . GLN A 1 258 ? -45.260 -16.331 49.808 1.00 89.50 258 GLN A O 1
ATOM 2077 N N . LEU A 1 259 ? -45.235 -16.771 47.595 1.00 90.69 259 LEU A N 1
ATOM 2078 C CA . LEU A 1 259 ? -44.443 -15.606 47.205 1.00 90.69 259 LEU A CA 1
ATOM 2079 C C . LEU A 1 259 ? -45.121 -14.293 47.597 1.00 90.69 259 LEU A C 1
ATOM 2081 O O . LEU A 1 259 ? -44.461 -13.405 48.121 1.00 90.69 259 LEU A O 1
ATOM 2085 N N . VAL A 1 260 ? -46.429 -14.172 47.354 1.00 93.31 260 VAL A N 1
ATOM 2086 C CA . VAL A 1 260 ? -47.191 -12.951 47.654 1.00 93.31 260 VAL A CA 1
ATOM 2087 C C . VAL A 1 260 ? -47.239 -12.720 49.158 1.00 93.31 260 VAL A C 1
ATOM 2089 O O . VAL A 1 260 ? -46.975 -11.609 49.605 1.00 93.31 260 VAL A O 1
ATOM 2092 N N . ARG A 1 261 ? -47.466 -13.768 49.957 1.00 93.25 261 ARG A N 1
ATOM 2093 C CA . ARG A 1 261 ? -47.450 -13.656 51.421 1.00 93.25 261 ARG A CA 1
ATOM 2094 C C . ARG A 1 261 ? -46.076 -13.256 51.962 1.00 93.25 261 ARG A C 1
ATOM 2096 O O . ARG A 1 261 ? -45.987 -12.371 52.810 1.00 93.25 261 ARG A O 1
ATOM 2103 N N . GLN A 1 262 ? -45.004 -13.858 51.445 1.00 91.50 262 GLN A N 1
ATOM 2104 C CA . GLN A 1 262 ? -43.633 -13.513 51.837 1.00 91.50 262 GLN A CA 1
ATOM 2105 C C . GLN A 1 262 ? -43.243 -12.096 51.405 1.00 91.50 262 GLN A C 1
ATOM 2107 O O . GLN A 1 262 ? -42.665 -11.358 52.199 1.00 91.50 262 GLN A O 1
ATOM 2112 N N . ASN A 1 263 ? -43.609 -11.680 50.190 1.00 94.25 263 ASN A N 1
ATOM 2113 C CA . ASN A 1 263 ? -43.406 -10.311 49.720 1.00 94.25 263 ASN A CA 1
ATOM 2114 C C . ASN A 1 263 ? -44.183 -9.307 50.577 1.00 94.25 263 ASN A C 1
ATOM 2116 O O . ASN A 1 263 ? -43.619 -8.293 50.972 1.00 94.25 263 ASN A O 1
ATOM 2120 N N . HIS A 1 264 ? -45.444 -9.602 50.914 1.00 94.62 264 HIS A N 1
ATOM 2121 C CA . HIS A 1 264 ? -46.255 -8.750 51.784 1.00 94.62 264 HIS A CA 1
ATOM 2122 C C . HIS A 1 264 ? -45.588 -8.565 53.152 1.00 94.62 264 HIS A C 1
ATOM 2124 O O . HIS A 1 264 ? -45.456 -7.437 53.629 1.00 94.62 264 HIS A O 1
ATOM 2130 N N . ALA A 1 265 ? -45.114 -9.656 53.763 1.00 93.12 265 ALA A N 1
ATOM 2131 C CA . ALA A 1 265 ? -44.390 -9.601 55.027 1.00 93.12 265 ALA A CA 1
ATOM 2132 C C . ALA A 1 265 ? -43.100 -8.782 54.902 1.00 93.12 265 ALA A C 1
ATOM 2134 O O . ALA A 1 265 ? -42.921 -7.822 55.650 1.00 93.12 265 ALA A O 1
ATOM 2135 N N . LEU A 1 266 ? -42.239 -9.109 53.932 1.00 93.88 266 LEU A N 1
ATOM 2136 C CA . LEU A 1 266 ? -40.988 -8.393 53.678 1.00 93.88 266 LEU A CA 1
ATOM 2137 C C . LEU A 1 266 ? -41.237 -6.891 53.506 1.00 93.88 266 LEU A C 1
ATOM 2139 O O . LEU A 1 266 ? -40.656 -6.093 54.235 1.00 93.88 266 LEU A O 1
ATOM 2143 N N . PHE A 1 267 ? -42.124 -6.495 52.592 1.00 95.12 267 PHE A N 1
ATOM 2144 C CA . PHE A 1 267 ? -42.354 -5.083 52.285 1.00 95.12 267 PHE A CA 1
ATOM 2145 C C . PHE A 1 267 ? -42.994 -4.334 53.461 1.00 95.12 267 PHE A C 1
ATOM 2147 O O . PHE A 1 267 ? -42.653 -3.176 53.705 1.00 95.12 267 PHE A O 1
ATOM 2154 N N . SER A 1 268 ? -43.846 -5.000 54.248 1.00 92.25 268 SER A N 1
ATOM 2155 C CA . SER A 1 268 ? -44.399 -4.430 55.483 1.00 92.25 268 SER A CA 1
ATOM 2156 C C . SER A 1 268 ? -43.309 -4.106 56.506 1.00 92.25 268 SER A C 1
ATOM 2158 O O . SER A 1 268 ? -43.337 -3.032 57.101 1.00 92.25 268 SER A O 1
ATOM 2160 N N . TYR A 1 269 ? -42.321 -4.991 56.685 1.00 91.69 269 TYR A N 1
ATOM 2161 C CA . TYR A 1 269 ? -41.183 -4.725 57.575 1.00 91.69 269 TYR A CA 1
ATOM 2162 C C . TYR A 1 269 ? -40.213 -3.686 57.010 1.00 91.69 269 TYR A C 1
ATOM 2164 O O . TYR A 1 269 ? -39.585 -2.959 57.777 1.00 91.69 269 TYR A O 1
ATOM 2172 N N . LEU A 1 270 ? -40.106 -3.583 55.683 1.00 92.56 270 LEU A N 1
ATOM 2173 C CA . LEU A 1 270 ? -39.277 -2.570 55.036 1.00 92.56 270 LEU A CA 1
ATOM 2174 C C . LEU A 1 270 ? -39.848 -1.160 55.150 1.00 92.56 270 LEU A C 1
ATOM 2176 O O . LEU A 1 270 ? -39.064 -0.217 55.101 1.00 92.56 270 LEU A O 1
ATOM 2180 N N . LYS A 1 271 ? -41.166 -0.997 55.325 1.00 88.62 271 LYS A N 1
ATOM 2181 C CA . LYS A 1 271 ? -41.851 0.307 55.343 1.00 88.62 271 LYS A CA 1
ATOM 2182 C C . LYS A 1 271 ? -41.168 1.349 56.238 1.00 88.62 271 LYS A C 1
ATOM 2184 O O . LYS A 1 271 ? -40.988 2.483 55.809 1.00 88.62 271 LYS A O 1
ATOM 2189 N N . ASP A 1 272 ? -40.733 0.932 57.428 1.00 84.50 272 ASP A N 1
ATOM 2190 C CA . ASP A 1 272 ? -40.052 1.787 58.412 1.00 84.50 272 ASP A CA 1
ATOM 2191 C C . ASP A 1 272 ? -38.555 1.450 58.579 1.00 84.50 272 ASP A C 1
ATOM 2193 O O . ASP A 1 272 ? -37.876 1.997 59.453 1.00 84.50 272 ASP A O 1
ATOM 2197 N N . HIS A 1 273 ? -38.023 0.536 57.760 1.00 86.62 273 HIS A N 1
ATOM 2198 C CA . HIS A 1 273 ? -36.637 0.094 57.851 1.00 86.62 273 HIS A CA 1
ATOM 2199 C C . HIS A 1 273 ? -35.670 1.182 57.368 1.00 86.62 273 HIS A C 1
ATOM 2201 O O . HIS A 1 273 ? -35.844 1.777 56.304 1.00 86.62 273 HIS A O 1
ATOM 2207 N N . LYS A 1 274 ? -34.619 1.411 58.158 1.00 81.19 274 LYS A N 1
ATOM 2208 C CA . LYS A 1 274 ? -33.482 2.266 57.813 1.00 81.19 274 LYS A CA 1
ATOM 2209 C C . LYS A 1 274 ? -32.216 1.434 57.980 1.00 81.19 274 LYS A C 1
ATOM 2211 O O . LYS A 1 274 ? -31.950 0.987 59.093 1.00 81.19 274 LYS A O 1
ATOM 2216 N N . GLY A 1 275 ? -31.480 1.229 56.894 1.00 79.12 275 GLY A N 1
ATOM 2217 C CA . GLY A 1 275 ? -30.193 0.537 56.911 1.00 79.12 275 GLY A CA 1
ATOM 2218 C C . GLY A 1 275 ? -29.010 1.499 56.792 1.00 79.12 275 GLY A C 1
ATOM 2219 O O . GLY A 1 275 ? -29.177 2.721 56.700 1.00 79.12 275 GLY A O 1
ATOM 2220 N N . ASN A 1 276 ? -27.804 0.941 56.808 1.00 78.69 276 ASN A N 1
ATOM 2221 C CA . ASN A 1 276 ? -26.567 1.661 56.538 1.00 78.69 276 ASN A CA 1
ATOM 2222 C C . ASN A 1 276 ? -26.465 2.028 55.050 1.00 78.69 276 ASN A C 1
ATOM 2224 O O . ASN A 1 276 ? -27.070 1.384 54.197 1.00 78.69 276 ASN A O 1
ATOM 2228 N N . LYS A 1 277 ? -25.685 3.067 54.723 1.00 80.38 277 LYS A N 1
ATOM 2229 C CA . LYS A 1 277 ? -25.455 3.487 53.329 1.00 80.38 277 LYS A CA 1
ATOM 2230 C C . LYS A 1 277 ? -24.905 2.329 52.487 1.00 80.38 277 LYS A C 1
ATOM 2232 O O . LYS A 1 277 ? -23.888 1.742 52.856 1.00 80.38 277 LYS A O 1
ATOM 2237 N N . GLY A 1 278 ? -25.545 2.053 51.353 1.00 84.50 278 GLY A N 1
ATOM 2238 C CA . GLY A 1 278 ? -25.160 0.993 50.423 1.00 84.50 278 GLY A CA 1
ATOM 2239 C C . GLY A 1 278 ? -26.279 0.619 49.447 1.00 84.50 278 GLY A C 1
ATOM 2240 O O . GLY A 1 278 ? -27.340 1.242 49.433 1.00 84.50 278 GLY A O 1
ATOM 2241 N N . LEU A 1 279 ? -26.036 -0.363 48.571 1.00 89.12 279 LEU A N 1
ATOM 2242 C CA . LEU A 1 279 ? -26.944 -0.667 47.456 1.00 89.12 279 LEU A CA 1
ATOM 2243 C C . LEU A 1 279 ? -28.315 -1.146 47.945 1.00 89.12 279 LEU A C 1
ATOM 2245 O O . LEU A 1 279 ? -29.335 -0.802 47.346 1.00 89.12 279 LEU A O 1
ATOM 2249 N N . TRP A 1 280 ? -28.361 -1.952 49.007 1.00 91.62 280 TRP A N 1
ATOM 2250 C CA . TRP A 1 280 ? -29.633 -2.475 49.492 1.00 91.62 280 TRP A CA 1
ATOM 2251 C C . TRP A 1 280 ? -30.479 -1.354 50.080 1.00 91.62 280 TRP A C 1
ATOM 2253 O O . TRP A 1 280 ? -31.629 -1.193 49.676 1.00 91.62 280 TRP A O 1
ATOM 2263 N N . SER A 1 281 ? -29.899 -0.548 50.967 1.00 89.25 281 SER A N 1
ATOM 2264 C CA . SER A 1 281 ? -30.616 0.525 51.661 1.00 89.25 281 SER A CA 1
ATOM 2265 C C . SER A 1 281 ? -30.927 1.736 50.779 1.00 89.25 281 SER A C 1
ATOM 2267 O O . SER A 1 281 ? -31.942 2.390 50.995 1.00 89.25 281 SER A O 1
ATOM 2269 N N . GLU A 1 282 ? -30.079 2.049 49.794 1.00 87.62 282 GLU A N 1
ATOM 2270 C CA . GLU A 1 282 ? -30.242 3.229 48.929 1.00 87.62 282 GLU A CA 1
ATOM 2271 C C . GLU A 1 282 ? -31.029 2.934 47.649 1.00 87.62 282 GLU A C 1
ATOM 2273 O O . GLU A 1 282 ? -31.605 3.852 47.073 1.00 87.62 282 GLU A O 1
ATOM 2278 N N . VAL A 1 283 ? -31.072 1.675 47.194 1.00 91.44 283 VAL A N 1
ATOM 2279 C CA . VAL A 1 283 ? -31.718 1.311 45.923 1.00 91.44 283 VAL A CA 1
ATOM 2280 C C . VAL A 1 283 ? -32.838 0.297 46.122 1.00 91.44 283 VAL A C 1
ATOM 2282 O O . VAL A 1 283 ? -33.985 0.591 45.802 1.00 91.44 283 VAL A O 1
ATOM 2285 N N . TYR A 1 284 ? -32.560 -0.890 46.662 1.00 94.12 284 TYR A N 1
ATOM 2286 C CA . TYR A 1 284 ? -33.581 -1.946 46.728 1.00 94.12 284 TYR A CA 1
ATOM 2287 C C . TYR A 1 284 ? -34.702 -1.642 47.722 1.00 94.12 284 TYR A C 1
ATOM 2289 O O . TYR A 1 284 ? -35.875 -1.782 47.387 1.00 94.12 284 TYR A O 1
ATOM 2297 N N . VAL A 1 285 ? -34.361 -1.241 48.946 1.00 94.50 285 VAL A N 1
ATOM 2298 C CA . VAL A 1 285 ? -35.342 -0.974 50.004 1.00 94.50 285 VAL A CA 1
ATOM 2299 C C . VAL A 1 285 ? -36.320 0.135 49.594 1.00 94.50 285 VAL A C 1
ATOM 2301 O O . VAL A 1 285 ? -37.526 -0.117 49.676 1.00 94.50 285 VAL A O 1
ATOM 2304 N N . PRO A 1 286 ? -35.878 1.298 49.070 1.00 94.81 286 PRO A N 1
ATOM 2305 C CA . PRO A 1 286 ? -36.793 2.354 48.646 1.00 94.81 286 PRO A CA 1
ATOM 2306 C C . PRO A 1 286 ? -37.765 1.917 47.544 1.00 94.81 286 PRO A C 1
ATOM 2308 O O . PRO A 1 286 ? -38.942 2.279 47.596 1.00 94.81 286 PRO A O 1
ATOM 2311 N N . VAL A 1 287 ? -37.323 1.091 46.583 1.00 95.44 287 VAL A N 1
ATOM 2312 C CA . VAL A 1 287 ? -38.192 0.567 45.511 1.00 95.44 287 VAL A CA 1
ATOM 2313 C C . VAL A 1 287 ? -39.412 -0.150 46.087 1.00 95.44 287 VAL A C 1
ATOM 2315 O O . VAL A 1 287 ? -40.540 0.123 45.681 1.00 95.44 287 VAL A O 1
ATOM 2318 N N . PHE A 1 288 ? -39.215 -1.032 47.066 1.00 95.56 288 PHE A N 1
ATOM 2319 C CA . PHE A 1 288 ? -40.324 -1.790 47.652 1.00 95.56 288 PHE A CA 1
ATOM 2320 C C . PHE A 1 288 ? -41.040 -1.050 48.789 1.00 95.56 288 PHE A C 1
ATOM 2322 O O . PHE A 1 288 ? -42.214 -1.319 49.043 1.00 95.56 288 PHE A O 1
ATOM 2329 N N . GLN A 1 289 ? -40.405 -0.055 49.416 1.00 95.38 289 GLN A N 1
ATOM 2330 C CA . GLN A 1 289 ? -41.111 0.909 50.265 1.00 95.38 289 GLN A CA 1
ATOM 2331 C C . GLN A 1 289 ? -42.143 1.702 49.458 1.00 95.38 289 GLN A C 1
ATOM 2333 O O . GLN A 1 289 ? -43.266 1.870 49.930 1.00 95.38 289 GLN A O 1
ATOM 2338 N N . LYS A 1 290 ? -41.810 2.138 48.232 1.00 95.19 290 LYS A N 1
ATOM 2339 C CA . LYS A 1 290 ? -42.758 2.816 47.330 1.00 95.19 290 LYS A CA 1
ATOM 2340 C C . LYS A 1 290 ? -44.003 1.965 47.081 1.00 95.19 290 LYS A C 1
ATOM 2342 O O . LYS A 1 290 ? -45.108 2.488 47.181 1.00 95.19 290 LYS A O 1
ATOM 2347 N N . VAL A 1 291 ? -43.836 0.657 46.850 1.00 95.19 291 VAL A N 1
ATOM 2348 C CA . VAL A 1 291 ? -44.960 -0.279 46.645 1.00 95.19 291 VAL A CA 1
ATOM 2349 C C . VAL A 1 291 ? -45.955 -0.233 47.810 1.00 95.19 291 VAL A C 1
ATOM 2351 O O . VAL A 1 291 ? -47.159 -0.198 47.581 1.00 95.19 291 VAL A O 1
ATOM 2354 N N . MET A 1 292 ? -45.473 -0.193 49.055 1.00 94.38 292 MET A N 1
ATOM 2355 C CA . MET A 1 292 ? -46.348 -0.155 50.235 1.00 94.38 292 MET A CA 1
ATOM 2356 C C . MET A 1 292 ? -46.863 1.247 50.565 1.00 94.38 292 MET A C 1
ATOM 2358 O O . MET A 1 292 ? -47.987 1.389 51.040 1.00 94.38 292 MET A O 1
ATOM 2362 N N . ASN A 1 293 ? -46.048 2.281 50.355 1.00 94.12 293 ASN A N 1
ATOM 2363 C CA . ASN A 1 293 ? -46.385 3.662 50.704 1.00 94.12 293 ASN A CA 1
ATOM 2364 C C . ASN A 1 293 ? -47.403 4.284 49.744 1.00 94.12 293 ASN A C 1
ATOM 2366 O O . ASN A 1 293 ? -48.197 5.115 50.173 1.00 94.12 293 ASN A O 1
ATOM 2370 N N . GLU A 1 294 ? -47.400 3.868 48.477 1.00 94.88 294 GLU A N 1
ATOM 2371 C CA . GLU A 1 294 ? -48.370 4.301 47.461 1.00 94.88 294 GLU A CA 1
ATOM 2372 C C . GLU A 1 294 ? -49.538 3.313 47.298 1.00 94.88 294 GLU A C 1
ATOM 2374 O O . GLU A 1 294 ? -50.321 3.433 46.363 1.00 94.88 294 GLU A O 1
ATOM 2379 N N . GLU A 1 295 ? -49.669 2.344 48.214 1.00 93.56 295 GLU A N 1
ATOM 2380 C CA . GLU A 1 295 ? -50.733 1.325 48.220 1.00 93.56 295 GLU A CA 1
ATOM 2381 C C . GLU A 1 295 ? -50.793 0.464 46.937 1.00 93.56 295 GLU A C 1
ATOM 2383 O O . GLU A 1 295 ? -51.821 -0.122 46.617 1.00 93.56 295 GLU A O 1
ATOM 2388 N N . PHE A 1 296 ? -49.669 0.311 46.229 1.00 95.06 296 PHE A N 1
ATOM 2389 C CA . PHE A 1 296 ? -49.551 -0.428 44.964 1.00 95.06 296 PHE A CA 1
ATOM 2390 C C . PHE A 1 296 ? -49.368 -1.943 45.114 1.00 95.06 296 PHE A C 1
ATOM 2392 O O . PHE A 1 296 ? -49.069 -2.625 44.134 1.00 95.06 296 PHE A O 1
ATOM 2399 N N . PHE A 1 297 ? -49.490 -2.504 46.318 1.00 95.44 297 PHE A N 1
ATOM 2400 C CA . PHE A 1 297 ? -49.161 -3.913 46.557 1.00 95.44 297 PHE A CA 1
ATOM 2401 C C . PHE A 1 297 ? -49.999 -4.888 45.707 1.00 95.44 297 PHE A C 1
ATOM 2403 O O . PHE A 1 297 ? -49.472 -5.888 45.209 1.00 95.44 297 PHE A O 1
ATOM 2410 N N . GLU A 1 298 ? -51.282 -4.589 45.496 1.00 93.94 298 GLU A N 1
ATOM 2411 C CA . GLU A 1 298 ? -52.188 -5.424 44.699 1.00 93.94 298 GLU A CA 1
ATOM 2412 C C . GLU A 1 298 ? -51.847 -5.350 43.198 1.00 93.94 298 GLU A C 1
ATOM 2414 O O . GLU A 1 298 ? -51.673 -6.379 42.541 1.00 93.94 298 GLU A O 1
ATOM 2419 N N . GLU A 1 299 ? -51.667 -4.147 42.650 1.00 94.62 299 GLU A N 1
ATOM 2420 C CA . GLU A 1 299 ? -51.248 -3.926 41.262 1.00 94.62 299 GLU A CA 1
ATOM 2421 C C . GLU A 1 299 ? -49.855 -4.500 40.974 1.00 94.62 299 GLU A C 1
ATOM 2423 O O . GLU A 1 299 ? -49.658 -5.148 39.943 1.00 94.62 299 GLU A O 1
ATOM 2428 N N . TYR A 1 300 ? -48.906 -4.329 41.899 1.00 94.50 300 TYR A N 1
ATOM 2429 C CA . TYR A 1 300 ? -47.583 -4.948 41.834 1.00 94.50 300 TYR A CA 1
ATOM 2430 C C . TYR A 1 300 ? -47.694 -6.472 41.791 1.00 94.50 300 TYR A C 1
ATOM 2432 O O . TYR A 1 300 ? -47.057 -7.121 40.959 1.00 94.50 300 TYR A O 1
ATOM 2440 N N . THR A 1 301 ? -48.547 -7.048 42.645 1.00 94.06 301 THR A N 1
ATOM 2441 C CA . THR A 1 301 ? -48.796 -8.490 42.668 1.00 94.06 301 THR A CA 1
ATOM 2442 C C . THR A 1 301 ? -49.322 -8.969 41.322 1.00 94.06 301 THR A C 1
ATOM 2444 O O . THR A 1 301 ? -48.789 -9.945 40.788 1.00 94.06 301 THR A O 1
ATOM 2447 N N . TYR A 1 302 ? -50.287 -8.269 40.713 1.00 92.12 302 TYR A N 1
ATOM 2448 C CA . TYR A 1 302 ? -50.727 -8.584 39.352 1.00 92.12 302 TYR A CA 1
ATOM 2449 C C . TYR A 1 302 ? -49.587 -8.483 38.341 1.00 92.12 302 TYR A C 1
ATOM 2451 O O . TYR A 1 302 ? -49.471 -9.373 37.503 1.00 92.12 302 TYR A O 1
ATOM 2459 N N . TYR A 1 303 ? -48.728 -7.465 38.434 1.00 91.25 303 TYR A N 1
ATOM 2460 C CA . TYR A 1 303 ? -47.620 -7.259 37.502 1.00 91.25 303 TYR A CA 1
ATOM 2461 C C . TYR A 1 303 ? -46.612 -8.418 37.515 1.00 91.25 303 TYR A C 1
ATOM 2463 O O . TYR A 1 303 ? -46.333 -8.993 36.463 1.00 91.25 303 TYR A O 1
ATOM 2471 N N . ILE A 1 304 ? -46.104 -8.817 38.686 1.00 89.88 304 ILE A N 1
ATOM 2472 C CA . ILE A 1 304 ? -45.075 -9.870 38.779 1.00 89.88 304 ILE A CA 1
ATOM 2473 C C . ILE A 1 304 ? -45.626 -11.290 38.584 1.00 89.88 304 ILE A C 1
ATOM 2475 O O . ILE A 1 304 ? -44.860 -12.228 38.365 1.00 89.88 304 ILE A O 1
ATOM 2479 N N . THR A 1 305 ? -46.949 -11.467 38.648 1.00 90.25 305 THR A N 1
ATOM 2480 C CA . THR A 1 305 ? -47.614 -12.769 38.473 1.00 90.25 305 THR A CA 1
ATOM 2481 C C . THR A 1 305 ? -48.346 -12.910 37.134 1.00 90.25 305 THR A C 1
ATOM 2483 O O . THR A 1 305 ? -49.085 -13.876 36.945 1.00 90.25 305 THR A O 1
ATOM 2486 N N . GLN A 1 306 ? -48.117 -12.002 36.173 1.00 85.94 306 GLN A N 1
ATOM 2487 C CA . GLN A 1 306 ? -48.792 -11.991 34.862 1.00 85.94 306 GLN A CA 1
ATOM 2488 C C . GLN A 1 306 ? -48.729 -13.324 34.100 1.00 85.94 306 GLN A C 1
ATOM 2490 O O . GLN A 1 306 ? -49.670 -13.653 33.378 1.00 85.94 306 GLN A O 1
ATOM 2495 N N . ALA A 1 307 ? -47.695 -14.143 34.315 1.00 83.56 307 ALA A N 1
ATOM 2496 C CA . ALA A 1 307 ? -47.587 -15.489 33.747 1.00 83.56 307 ALA A CA 1
ATOM 2497 C C . ALA A 1 307 ? -48.784 -16.415 34.084 1.00 83.56 307 ALA A C 1
ATOM 2499 O O . ALA A 1 307 ? -49.047 -17.387 33.375 1.00 83.56 307 ALA A O 1
ATOM 2500 N N . LEU A 1 308 ? -49.537 -16.132 35.157 1.00 84.12 308 LEU A N 1
ATOM 2501 C CA . LEU A 1 308 ? -50.713 -16.905 35.585 1.00 84.12 308 LEU A CA 1
ATOM 2502 C C . LEU A 1 308 ? -52.010 -16.523 34.853 1.00 84.12 308 LEU A C 1
ATOM 2504 O O . LEU A 1 308 ? -53.060 -17.129 35.093 1.00 84.12 308 LEU A O 1
ATOM 2508 N N . LYS A 1 309 ? -51.961 -15.560 33.924 1.00 79.12 309 LYS A N 1
ATOM 2509 C CA . LYS A 1 309 ? -53.130 -15.060 33.180 1.00 79.12 309 LYS A CA 1
ATOM 2510 C C . LYS A 1 309 ? -53.887 -16.123 32.370 1.00 79.12 309 LYS A C 1
ATOM 2512 O O . LYS A 1 309 ? -55.023 -15.881 31.978 1.00 79.12 309 LYS A O 1
ATOM 2517 N N . ASN A 1 310 ? -53.283 -17.282 32.102 1.00 74.50 310 ASN A N 1
ATOM 2518 C CA . ASN A 1 310 ? -53.838 -18.334 31.240 1.00 74.50 310 ASN A CA 1
ATOM 2519 C C . ASN A 1 310 ? -54.602 -19.444 32.005 1.00 74.50 310 ASN A C 1
ATOM 2521 O O . ASN A 1 310 ? -54.791 -20.532 31.466 1.00 74.50 310 ASN A O 1
ATOM 2525 N N . GLY A 1 311 ? -55.053 -19.186 33.242 1.00 73.44 311 GLY A N 1
ATOM 2526 C CA . GLY A 1 311 ? -55.835 -20.126 34.067 1.00 73.44 311 GLY A CA 1
ATOM 2527 C C . GLY A 1 311 ? -57.150 -19.549 34.618 1.00 73.44 311 GLY A C 1
ATOM 2528 O O . GLY A 1 311 ? -57.725 -18.614 34.052 1.00 73.44 311 GLY A O 1
ATOM 2529 N N . ASP A 1 312 ? -57.609 -20.071 35.761 1.00 77.44 312 ASP A N 1
ATOM 2530 C CA . ASP A 1 312 ? -58.861 -19.664 36.436 1.00 77.44 312 ASP A CA 1
ATOM 2531 C C . ASP A 1 312 ? -58.900 -18.170 36.821 1.00 77.44 312 ASP A C 1
ATOM 2533 O O . ASP A 1 312 ? -59.964 -17.582 37.011 1.00 77.44 312 ASP A O 1
ATOM 2537 N N . LEU A 1 313 ? -57.734 -17.520 36.863 1.00 83.81 313 LEU A N 1
ATOM 2538 C CA . LEU A 1 313 ? -57.556 -16.102 37.184 1.00 83.81 313 LEU A CA 1
ATOM 2539 C C . LEU A 1 313 ? -57.559 -15.186 35.944 1.00 83.81 313 LEU A C 1
ATOM 2541 O O . LEU A 1 313 ? -57.414 -13.972 36.069 1.00 83.81 313 LEU A O 1
ATOM 2545 N N . SER A 1 314 ? -57.757 -15.721 34.736 1.00 82.50 314 SER A N 1
ATOM 2546 C CA . SER A 1 314 ? -57.663 -14.976 33.465 1.00 82.50 314 SER A CA 1
ATOM 2547 C C . SER A 1 314 ? -58.519 -13.704 33.399 1.00 82.50 314 SER A C 1
ATOM 2549 O O . SER A 1 314 ? -58.062 -12.655 32.937 1.00 82.50 314 SER A O 1
ATOM 2551 N N . SER A 1 315 ? -59.758 -13.766 33.893 1.00 84.00 315 SER A N 1
ATOM 2552 C CA . SER A 1 315 ? -60.659 -12.606 33.936 1.00 84.00 315 SER A CA 1
ATOM 2553 C C . SER A 1 315 ? -60.206 -11.525 34.926 1.00 84.00 315 SER A C 1
ATOM 2555 O O . SER A 1 315 ? -60.482 -10.346 34.700 1.00 84.00 315 SER A O 1
ATOM 2557 N N . LEU A 1 316 ? -59.492 -11.914 35.988 1.00 87.81 316 LEU A N 1
ATOM 2558 C CA . LEU A 1 316 ? -58.941 -11.013 36.996 1.00 87.81 316 LEU A CA 1
ATOM 2559 C C . LEU A 1 316 ? -57.734 -10.247 36.442 1.00 87.81 316 LEU A C 1
ATOM 2561 O O . LEU A 1 316 ? -57.714 -9.023 36.533 1.00 87.81 316 LEU A O 1
ATOM 2565 N N . TYR A 1 317 ? -56.789 -10.936 35.793 1.00 88.00 317 TYR A N 1
ATOM 2566 C CA . TYR A 1 317 ? -55.634 -10.285 35.157 1.00 88.00 317 TYR A CA 1
ATOM 2567 C C . TYR A 1 317 ? -56.061 -9.335 34.040 1.00 88.00 317 TYR A C 1
ATOM 2569 O O . TYR A 1 317 ? -55.627 -8.190 34.020 1.00 88.00 317 TYR A O 1
ATOM 2577 N N . ARG A 1 318 ? -56.990 -9.750 33.164 1.00 85.62 318 ARG A N 1
ATOM 2578 C CA . ARG A 1 318 ? -57.462 -8.896 32.059 1.00 85.62 318 ARG A CA 1
ATOM 2579 C C . ARG A 1 318 ? -58.055 -7.565 32.539 1.00 85.62 318 ARG A C 1
ATOM 2581 O O . ARG A 1 318 ? -57.937 -6.567 31.846 1.00 85.62 318 ARG A O 1
ATOM 2588 N N . ARG A 1 319 ? -58.707 -7.540 33.707 1.00 89.81 319 ARG A N 1
ATOM 2589 C CA . ARG A 1 319 ? -59.301 -6.312 34.271 1.00 89.81 319 ARG A CA 1
ATOM 2590 C C . ARG A 1 319 ? -58.277 -5.366 34.896 1.00 89.81 319 ARG A C 1
ATOM 2592 O O . ARG A 1 319 ? -58.584 -4.188 35.032 1.00 89.81 319 ARG A O 1
ATOM 2599 N N . ASN A 1 320 ? -57.115 -5.876 35.299 1.00 90.56 320 ASN A N 1
ATOM 2600 C CA . ASN A 1 320 ? -56.097 -5.113 36.024 1.00 90.56 320 ASN A CA 1
ATOM 2601 C C . ASN A 1 320 ? -54.807 -4.902 35.216 1.00 90.56 320 ASN A C 1
ATOM 2603 O O . ASN A 1 320 ? -53.898 -4.251 35.713 1.00 90.56 320 ASN A O 1
ATOM 2607 N N . GLN A 1 321 ? -54.724 -5.428 33.990 1.00 88.31 321 GLN A N 1
ATOM 2608 C CA . GLN A 1 321 ? -53.508 -5.436 33.174 1.00 88.31 321 GLN A CA 1
ATOM 2609 C C . GLN A 1 321 ? -52.928 -4.035 32.944 1.00 88.31 321 GLN A C 1
ATOM 2611 O O . GLN A 1 321 ? -51.741 -3.836 33.180 1.00 88.31 321 GLN A O 1
ATOM 2616 N N . ASP A 1 322 ? -53.758 -3.065 32.549 1.00 90.00 322 ASP A N 1
ATOM 2617 C CA . ASP A 1 322 ? -53.288 -1.703 32.259 1.00 90.00 322 ASP A CA 1
ATOM 2618 C C . ASP A 1 322 ? -52.721 -1.023 33.514 1.00 90.00 322 ASP A C 1
ATOM 2620 O O . ASP A 1 322 ? -51.630 -0.462 33.479 1.00 90.00 322 ASP A O 1
ATOM 2624 N N . LYS A 1 323 ? -53.416 -1.154 34.652 1.00 92.12 323 LYS A N 1
ATOM 2625 C CA . LYS A 1 323 ? -52.966 -0.610 35.944 1.00 92.12 323 LYS A CA 1
ATOM 2626 C C . LYS A 1 323 ? -51.696 -1.288 36.447 1.00 92.12 323 LYS A C 1
ATOM 2628 O O . LYS A 1 323 ? -50.793 -0.622 36.935 1.00 92.12 323 LYS A O 1
ATOM 2633 N N . ALA A 1 324 ? -51.620 -2.613 36.321 1.00 90.81 324 ALA A N 1
ATOM 2634 C CA . ALA A 1 324 ? -50.438 -3.376 36.698 1.00 90.81 324 ALA A CA 1
ATOM 2635 C C . ALA A 1 324 ? -49.224 -2.951 35.857 1.00 90.81 324 ALA A C 1
ATOM 2637 O O . ALA A 1 324 ? -48.143 -2.756 36.406 1.00 90.81 324 ALA A O 1
ATOM 2638 N N . ALA A 1 325 ? -49.402 -2.760 34.545 1.00 89.62 325 ALA A N 1
ATOM 2639 C CA . ALA A 1 325 ? -48.355 -2.266 33.654 1.00 89.62 325 ALA A CA 1
ATOM 2640 C C . ALA A 1 325 ? -47.918 -0.833 34.005 1.00 89.62 325 ALA A C 1
ATOM 2642 O O . ALA A 1 325 ? -46.720 -0.568 34.072 1.00 89.62 325 ALA A O 1
ATOM 2643 N N . GLU A 1 326 ? -48.863 0.070 34.283 1.00 92.94 326 GLU A N 1
ATOM 2644 C CA . GLU A 1 326 ? -48.582 1.446 34.718 1.00 92.94 326 GLU A CA 1
ATOM 2645 C C . GLU A 1 326 ? -47.770 1.478 36.022 1.00 92.94 326 GLU A C 1
ATOM 2647 O O . GLU A 1 326 ? -46.750 2.164 36.107 1.00 92.94 326 GLU A O 1
ATOM 2652 N N . VAL A 1 327 ? -48.166 0.674 37.013 1.00 93.12 327 VAL A N 1
ATOM 2653 C CA . VAL A 1 327 ? -47.436 0.527 38.280 1.00 93.12 327 VAL A CA 1
ATOM 2654 C C . VAL A 1 327 ? -46.044 -0.062 38.049 1.00 93.12 327 VAL A C 1
ATOM 2656 O O . VAL A 1 327 ? -45.071 0.470 38.579 1.00 93.12 327 VAL A O 1
ATOM 2659 N N . GLY A 1 328 ? -45.910 -1.100 37.219 1.00 91.19 328 GLY A N 1
ATOM 2660 C CA . GLY A 1 328 ? -44.609 -1.675 36.865 1.00 91.19 328 GLY A CA 1
ATOM 2661 C C . GLY A 1 328 ? -43.656 -0.647 36.246 1.00 91.19 328 GLY A C 1
ATOM 2662 O O . GLY A 1 328 ? -42.505 -0.542 36.671 1.00 91.19 328 GLY A O 1
ATOM 2663 N N . ILE A 1 329 ? -44.150 0.173 35.309 1.00 90.38 329 ILE A N 1
ATOM 2664 C CA . ILE A 1 329 ? -43.388 1.271 34.692 1.00 90.38 329 ILE A CA 1
ATOM 2665 C C . ILE A 1 329 ? -42.999 2.324 35.736 1.00 90.38 329 ILE A C 1
ATOM 2667 O O . ILE A 1 329 ? -41.839 2.728 35.780 1.00 90.38 329 ILE A O 1
ATOM 2671 N N . SER A 1 330 ? -43.931 2.739 36.598 1.00 93.94 330 SER A N 1
ATOM 2672 C CA . SER A 1 330 ? -43.686 3.718 37.670 1.00 93.94 330 SER A CA 1
ATOM 2673 C C . SER A 1 330 ? -42.593 3.253 38.639 1.00 93.94 330 SER A C 1
ATOM 2675 O O . SER A 1 330 ? -41.687 4.013 38.987 1.00 93.94 330 SER A O 1
ATOM 2677 N N . ILE A 1 331 ? -42.622 1.977 39.036 1.00 94.00 331 ILE A N 1
ATOM 2678 C CA . ILE A 1 331 ? -41.604 1.386 39.909 1.00 94.00 331 ILE A CA 1
ATOM 2679 C C . ILE A 1 331 ? -40.255 1.304 39.180 1.00 94.00 331 ILE A C 1
ATOM 2681 O O . ILE A 1 331 ? -39.236 1.677 39.758 1.00 94.00 331 ILE A O 1
ATOM 2685 N N . ALA A 1 332 ? -40.228 0.871 37.915 1.00 90.81 332 ALA A N 1
ATOM 2686 C CA . ALA A 1 332 ? -38.994 0.792 37.130 1.00 90.81 332 ALA A CA 1
ATOM 2687 C C . ALA A 1 332 ? -38.356 2.177 36.900 1.00 90.81 332 ALA A C 1
ATOM 2689 O O . ALA A 1 332 ? -37.139 2.321 37.002 1.00 90.81 332 ALA A O 1
ATOM 2690 N N . GLN A 1 333 ? -39.165 3.212 36.655 1.00 90.12 333 GLN A N 1
ATOM 2691 C CA . GLN A 1 333 ? -38.704 4.601 36.553 1.00 90.12 333 GLN A CA 1
ATOM 2692 C C . GLN A 1 333 ? -38.126 5.107 37.877 1.00 90.12 333 GLN A C 1
ATOM 2694 O O . GLN A 1 333 ? -37.066 5.731 37.889 1.00 90.12 333 GLN A O 1
ATOM 2699 N N . TYR A 1 334 ? -38.786 4.802 38.997 1.00 93.75 334 TYR A N 1
ATOM 2700 C CA . TYR A 1 334 ? -38.287 5.156 40.323 1.00 93.75 334 TYR A CA 1
ATOM 2701 C C . TYR A 1 334 ? -36.960 4.455 40.641 1.00 93.75 334 TYR A C 1
ATOM 2703 O O . TYR A 1 334 ? -36.012 5.098 41.085 1.00 93.75 334 TYR A O 1
ATOM 2711 N N . TYR A 1 335 ? -36.858 3.161 40.325 1.00 93.12 335 TYR A N 1
ATOM 2712 C CA . TYR A 1 335 ? -35.615 2.398 40.416 1.00 93.12 335 TYR A CA 1
ATOM 2713 C C . TYR A 1 335 ? -34.484 3.042 39.600 1.00 93.12 335 TYR A C 1
ATOM 2715 O O . TYR A 1 335 ? -33.390 3.223 40.132 1.00 93.12 335 TYR A O 1
ATOM 2723 N N . MET A 1 336 ? -34.756 3.451 38.354 1.00 89.88 336 MET A N 1
ATOM 2724 C CA . MET A 1 336 ? -33.776 4.143 37.509 1.00 89.88 336 MET A CA 1
ATOM 2725 C C . MET A 1 336 ? -33.290 5.467 38.118 1.00 89.88 336 MET A C 1
ATOM 2727 O O . MET A 1 336 ? -32.108 5.789 38.004 1.00 89.88 336 MET A O 1
ATOM 2731 N N . GLY A 1 337 ? -34.165 6.205 38.808 1.00 87.88 337 GLY A N 1
ATOM 2732 C CA . GLY A 1 337 ? -33.776 7.395 39.572 1.00 87.88 337 GLY A CA 1
ATOM 2733 C C . GLY A 1 337 ? -32.805 7.069 40.712 1.00 87.88 337 GLY A C 1
ATOM 2734 O O . GLY A 1 337 ? -31.767 7.711 40.844 1.00 87.88 337 GLY A O 1
ATOM 2735 N N . LEU A 1 338 ? -33.088 6.013 41.480 1.00 89.38 338 LEU A N 1
ATOM 2736 C CA . LEU A 1 338 ? -32.263 5.595 42.622 1.00 89.38 338 LEU A CA 1
ATOM 2737 C C . LEU A 1 338 ? -30.884 5.062 42.215 1.00 89.38 338 LEU A C 1
ATOM 2739 O O . LEU A 1 338 ? -29.899 5.315 42.898 1.00 89.38 338 LEU A O 1
ATOM 2743 N N . VAL A 1 339 ? -30.771 4.319 41.110 1.00 88.50 339 VAL A N 1
ATOM 2744 C CA . VAL A 1 339 ? -29.448 3.873 40.622 1.00 88.50 339 VAL A CA 1
ATOM 2745 C C . VAL A 1 339 ? -28.626 5.011 40.023 1.00 88.50 339 VAL A C 1
ATOM 2747 O O . VAL A 1 339 ? -27.400 4.892 39.956 1.00 88.50 339 VAL A O 1
ATOM 2750 N N . GLY A 1 340 ? -29.283 6.087 39.580 1.00 82.25 340 GLY A N 1
ATOM 2751 C CA . GLY A 1 340 ? -28.644 7.299 39.076 1.00 82.25 340 GLY A CA 1
ATOM 2752 C C . GLY A 1 340 ? -28.094 8.212 40.173 1.00 82.25 340 GLY A C 1
ATOM 2753 O O . GLY A 1 340 ? -27.138 8.938 39.913 1.00 82.25 340 GLY A O 1
ATOM 2754 N N . GLU A 1 341 ? -28.625 8.148 41.396 1.00 72.88 341 GLU A N 1
ATOM 2755 C CA . GLU A 1 341 ? -28.195 8.969 42.535 1.00 72.88 341 GLU A CA 1
ATOM 2756 C C . GLU A 1 341 ? -27.457 8.129 43.585 1.00 72.88 341 GLU A C 1
ATOM 2758 O O . GLU A 1 341 ? -27.947 7.102 44.049 1.00 72.88 341 GLU A O 1
ATOM 2763 N N . VAL A 1 342 ? -26.248 8.542 43.980 1.00 64.69 342 VAL A N 1
ATOM 2764 C CA . VAL A 1 342 ? -25.472 7.849 45.025 1.00 64.69 342 VAL A CA 1
ATOM 2765 C C . VAL A 1 342 ? -25.128 8.812 46.147 1.00 64.69 342 VAL A C 1
ATOM 2767 O O . VAL A 1 342 ? -24.861 9.995 45.916 1.00 64.69 342 VAL A O 1
ATOM 2770 N N . ALA A 1 343 ? -25.087 8.300 47.379 1.00 53.12 343 ALA A N 1
ATOM 2771 C CA . ALA A 1 343 ? -24.465 9.018 48.480 1.00 53.12 343 ALA A CA 1
ATOM 2772 C C . ALA A 1 343 ? -23.024 9.427 48.108 1.00 53.12 343 ALA A C 1
ATOM 2774 O O . ALA A 1 343 ? -22.302 8.653 47.490 1.00 53.12 343 ALA A O 1
ATOM 2775 N N . GLU A 1 344 ? -22.614 10.637 48.517 1.00 54.78 344 GLU A N 1
ATOM 2776 C CA . GLU A 1 344 ? -21.345 11.320 48.154 1.00 54.78 344 GLU A CA 1
ATOM 2777 C C . GLU A 1 344 ? -21.368 12.179 46.868 1.00 54.78 344 GLU A C 1
ATOM 2779 O O . GLU A 1 344 ? -20.315 12.474 46.307 1.00 54.78 344 GLU A O 1
ATOM 2784 N N . ASN A 1 345 ? -22.542 12.658 46.434 1.00 63.34 345 ASN A N 1
ATOM 2785 C CA . ASN A 1 345 ? -22.731 13.637 45.342 1.00 63.34 345 ASN A CA 1
ATOM 2786 C C . ASN A 1 345 ? -22.337 13.168 43.926 1.00 63.34 345 ASN A C 1
ATOM 2788 O O . ASN A 1 345 ? -22.404 13.974 42.999 1.00 63.34 345 ASN A O 1
ATOM 2792 N N . LYS A 1 346 ? -21.999 11.886 43.725 1.00 74.50 346 LYS A N 1
ATOM 2793 C CA . LYS A 1 346 ? -21.757 11.300 42.394 1.00 74.50 346 LYS A CA 1
ATOM 2794 C C . LYS A 1 346 ? -23.045 10.749 41.788 1.00 74.50 346 LYS A C 1
ATOM 2796 O O . LYS A 1 346 ? -23.740 9.954 42.417 1.00 74.50 346 LYS A O 1
ATOM 2801 N N . SER A 1 347 ? -23.311 11.121 40.543 1.00 83.38 347 SER A N 1
ATOM 2802 C CA . SER A 1 347 ? -24.447 10.661 39.745 1.00 83.38 347 SER A CA 1
ATOM 2803 C C . SER A 1 347 ? -23.988 9.780 38.584 1.00 83.38 347 SER A C 1
ATOM 2805 O O . SER A 1 347 ? -22.949 10.036 37.970 1.00 83.38 347 SER A O 1
ATOM 2807 N N . TYR A 1 348 ? -24.762 8.734 38.301 1.00 87.12 348 TYR A N 1
ATOM 2808 C CA . TYR A 1 348 ? -24.559 7.803 37.191 1.00 87.12 348 TYR A CA 1
ATOM 2809 C C . TYR A 1 348 ? -25.608 8.090 36.122 1.00 87.12 348 TYR A C 1
ATOM 2811 O O . TYR A 1 348 ? -26.807 8.106 36.397 1.00 87.12 348 TYR A O 1
ATOM 2819 N N . TYR A 1 349 ? -25.150 8.304 34.897 1.00 87.25 349 TYR A N 1
ATOM 2820 C CA . TYR A 1 349 ? -25.996 8.623 33.756 1.00 87.25 349 TYR A CA 1
ATOM 2821 C C . TYR A 1 349 ? -26.042 7.439 32.812 1.00 87.25 349 TYR A C 1
ATOM 2823 O O . TYR A 1 349 ? -25.010 6.819 32.549 1.00 87.25 349 TYR A O 1
ATOM 2831 N N . TYR A 1 350 ? -27.225 7.154 32.276 1.00 88.94 350 TYR A N 1
ATOM 2832 C CA . TYR A 1 350 ? -27.457 5.988 31.436 1.00 88.94 350 TYR A CA 1
ATOM 2833 C C . TYR A 1 350 ? -28.004 6.388 30.065 1.00 88.94 350 TYR A C 1
ATOM 2835 O O . TYR A 1 350 ? -28.910 7.212 29.970 1.00 88.94 350 TYR A O 1
ATOM 2843 N N . GLU A 1 351 ? -27.495 5.749 29.016 1.00 87.12 351 GLU A N 1
ATOM 2844 C CA . GLU A 1 351 ? -28.005 5.818 27.646 1.00 87.12 351 GLU A CA 1
ATOM 2845 C C . GLU A 1 351 ? -28.405 4.399 27.224 1.00 87.12 351 GLU A C 1
ATOM 2847 O O . GLU A 1 351 ? -27.637 3.452 27.398 1.00 87.12 351 GLU A O 1
ATOM 2852 N N . GLU A 1 352 ? -29.647 4.218 26.761 1.00 85.50 352 GLU A N 1
ATOM 2853 C CA . GLU A 1 352 ? -30.222 2.891 26.458 1.00 85.50 352 GLU A CA 1
ATOM 2854 C C . GLU A 1 352 ? -30.052 1.861 27.603 1.00 85.50 352 GLU A C 1
ATOM 2856 O O . GLU A 1 352 ? -29.853 0.668 27.373 1.00 85.50 352 GLU A O 1
ATOM 2861 N N . GLY A 1 353 ? -30.104 2.322 28.861 1.00 82.94 353 GLY A N 1
ATOM 2862 C CA . GLY A 1 353 ? -29.968 1.472 30.051 1.00 82.94 353 GLY A CA 1
ATOM 2863 C C . GLY A 1 353 ? -28.534 1.088 30.430 1.00 82.94 353 GLY A C 1
ATOM 2864 O O . GLY A 1 353 ? -28.354 0.310 31.365 1.00 82.94 353 GLY A O 1
ATOM 2865 N N . LYS A 1 354 ? -27.517 1.629 29.750 1.00 86.56 354 LYS A N 1
ATOM 2866 C CA . LYS A 1 354 ? -26.093 1.378 30.023 1.00 86.56 354 LYS A CA 1
ATOM 2867 C C . LYS A 1 354 ? -25.392 2.643 30.482 1.00 86.56 354 LYS A C 1
ATOM 2869 O O . LYS A 1 354 ? -25.736 3.729 30.031 1.00 86.56 354 LYS A O 1
ATOM 2874 N N . LEU A 1 355 ? -24.395 2.496 31.350 1.00 91.38 355 LEU A N 1
ATOM 2875 C CA . LEU A 1 355 ? -23.593 3.611 31.844 1.00 91.38 355 LEU A CA 1
ATOM 2876 C C . LEU A 1 355 ? -22.984 4.419 30.690 1.00 91.38 355 LEU A C 1
ATOM 2878 O O . LEU A 1 355 ? -22.201 3.892 29.902 1.00 91.38 355 LEU A O 1
ATOM 2882 N N . ALA A 1 356 ? -23.320 5.703 30.653 1.00 92.31 356 ALA A N 1
ATOM 2883 C CA . ALA A 1 356 ? -22.850 6.677 29.679 1.00 92.31 356 ALA A CA 1
ATOM 2884 C C . ALA A 1 356 ? -21.961 7.751 30.321 1.00 92.31 356 ALA A C 1
ATOM 2886 O O . ALA A 1 356 ? -21.029 8.224 29.676 1.00 92.31 356 ALA A O 1
ATOM 2887 N N . ALA A 1 357 ? -22.199 8.123 31.586 1.00 92.81 357 ALA A N 1
ATOM 2888 C CA . ALA A 1 357 ? -21.342 9.074 32.296 1.00 92.81 357 ALA A CA 1
ATOM 2889 C C . ALA A 1 357 ? -21.393 8.928 33.822 1.00 92.81 357 ALA A C 1
ATOM 2891 O O . ALA A 1 357 ? -22.353 8.400 34.381 1.00 92.81 357 ALA A O 1
ATOM 2892 N N . ILE A 1 358 ? -20.359 9.435 34.490 1.00 92.12 358 ILE A N 1
ATOM 2893 C CA . ILE A 1 358 ? -20.282 9.589 35.945 1.00 92.12 358 ILE A CA 1
ATOM 2894 C C . ILE A 1 358 ? -19.816 11.015 36.248 1.00 92.12 358 ILE A C 1
ATOM 2896 O O . ILE A 1 358 ? -18.794 11.443 35.713 1.00 92.12 358 ILE A O 1
ATOM 2900 N N . GLY A 1 359 ? -20.518 11.725 37.131 1.00 91.38 359 GLY A N 1
ATOM 2901 C CA . GLY A 1 359 ? -20.117 13.061 37.583 1.00 91.38 359 GLY A CA 1
ATOM 2902 C C . GLY A 1 359 ? -21.065 13.656 38.622 1.00 91.38 359 GLY A C 1
ATOM 2903 O O . GLY A 1 359 ? -22.050 13.020 38.993 1.00 91.38 359 GLY A O 1
ATOM 2904 N N . ASN A 1 360 ? -20.764 14.848 39.139 1.00 86.81 360 ASN A N 1
ATOM 2905 C CA . ASN A 1 360 ? -21.583 15.475 40.186 1.00 86.81 360 ASN A CA 1
ATOM 2906 C C . ASN A 1 360 ? -22.719 16.333 39.592 1.00 86.81 360 ASN A C 1
ATOM 2908 O O . ASN A 1 360 ? -22.643 16.777 38.447 1.00 86.81 360 ASN A O 1
ATOM 2912 N N . LYS A 1 361 ? -23.786 16.593 40.358 1.00 83.56 361 LYS A N 1
ATOM 2913 C CA . LYS A 1 361 ? -24.881 17.485 39.933 1.00 83.56 361 LYS A CA 1
ATOM 2914 C C . LYS A 1 361 ? -25.428 18.337 41.082 1.00 83.56 361 LYS A C 1
ATOM 2916 O O . LYS A 1 361 ? -25.381 17.908 42.233 1.00 83.56 361 LYS A O 1
ATOM 2921 N N . ILE A 1 362 ? -25.961 19.513 40.759 1.00 82.88 362 ILE A N 1
ATOM 2922 C CA . ILE A 1 362 ? -26.784 20.362 41.640 1.00 82.88 362 ILE A CA 1
ATOM 2923 C C . ILE A 1 362 ? -28.048 20.722 40.855 1.00 82.88 362 ILE A C 1
ATOM 2925 O O . ILE A 1 362 ? -27.937 21.106 39.696 1.00 82.88 362 ILE A O 1
ATOM 2929 N N . ASP A 1 363 ? -29.231 20.564 41.458 1.00 78.88 363 ASP A N 1
ATOM 2930 C CA . ASP A 1 363 ? -30.535 20.837 40.823 1.00 78.88 363 ASP A CA 1
ATOM 2931 C C . ASP A 1 363 ? -30.696 20.179 39.433 1.00 78.88 363 ASP A C 1
ATOM 2933 O O . ASP A 1 363 ? -31.136 20.800 38.467 1.00 78.88 363 ASP A O 1
ATOM 2937 N N . ASP A 1 364 ? -30.291 18.907 39.326 1.00 76.25 364 ASP A N 1
ATOM 2938 C CA . ASP A 1 364 ? -30.255 18.111 38.086 1.00 76.25 364 ASP A CA 1
ATOM 2939 C C . ASP A 1 364 ? -29.317 18.615 36.973 1.00 76.25 364 ASP A C 1
ATOM 2941 O O . ASP A 1 364 ? -29.316 18.072 35.867 1.00 76.25 364 ASP A O 1
ATOM 2945 N N . GLN A 1 365 ? -28.450 19.585 37.267 1.00 83.88 365 GLN A N 1
ATOM 2946 C CA . GLN A 1 365 ? -27.468 20.129 36.330 1.00 83.88 365 GLN A CA 1
ATOM 2947 C C . GLN A 1 365 ? -26.030 19.708 36.678 1.00 83.88 365 GLN A C 1
ATOM 2949 O O . GLN A 1 365 ? -25.683 19.632 37.860 1.00 83.88 365 GLN A O 1
ATOM 2954 N N . PRO A 1 366 ? -25.163 19.442 35.682 1.00 88.19 366 PRO A N 1
ATOM 2955 C CA . PRO A 1 366 ? -23.808 18.945 35.914 1.00 88.19 366 PRO A CA 1
ATOM 2956 C C . PRO A 1 366 ? -22.903 19.997 36.571 1.00 88.19 366 PRO A C 1
ATOM 2958 O O . PRO A 1 366 ? -22.981 21.183 36.252 1.00 88.19 366 PRO A O 1
ATOM 2961 N N . ILE A 1 367 ? -22.022 19.553 37.473 1.00 90.38 367 ILE A N 1
ATOM 2962 C CA . ILE A 1 367 ? -20.966 20.367 38.097 1.00 90.38 367 ILE A CA 1
ATOM 2963 C C . ILE A 1 367 ? -19.703 19.531 38.358 1.00 90.38 367 ILE A C 1
ATOM 2965 O O . ILE A 1 367 ? -19.780 18.323 38.592 1.00 90.38 367 ILE A O 1
ATOM 2969 N N . GLY A 1 368 ? -18.535 20.172 38.383 1.00 91.31 368 GLY A N 1
ATOM 2970 C CA . GLY A 1 368 ? -17.260 19.530 38.696 1.00 91.31 368 GLY A CA 1
ATOM 2971 C C . GLY A 1 368 ? -16.836 18.478 37.666 1.00 91.31 368 GLY A C 1
ATOM 2972 O O . GLY A 1 368 ? -17.209 18.543 36.495 1.00 91.31 368 GLY A O 1
ATOM 2973 N N . LEU A 1 369 ? -16.027 17.510 38.102 1.00 92.12 369 LEU A N 1
ATOM 2974 C CA . LEU A 1 369 ? -15.431 16.499 37.227 1.00 92.12 369 LEU A CA 1
ATOM 2975 C C . LEU A 1 369 ? -16.470 15.498 36.691 1.00 92.12 369 LEU A C 1
ATOM 2977 O O . LEU A 1 369 ? -17.222 14.898 37.462 1.00 92.12 369 LEU A O 1
ATOM 2981 N N . TYR A 1 370 ? -16.431 15.268 35.380 1.00 93.56 370 TYR A N 1
ATOM 2982 C CA . TYR A 1 370 ? -17.204 14.260 34.657 1.00 93.56 370 TYR A CA 1
ATOM 2983 C C . TYR A 1 370 ? -16.310 13.321 33.861 1.00 93.56 370 TYR A C 1
ATOM 2985 O O . TYR A 1 370 ? -15.316 13.748 33.280 1.00 93.56 370 TYR A O 1
ATOM 2993 N N . SER A 1 371 ? -16.739 12.067 33.748 1.00 94.56 371 SER A N 1
ATOM 2994 C CA . SER A 1 371 ? -16.183 11.074 32.827 1.00 94.56 371 SER A CA 1
ATOM 2995 C C . SER A 1 371 ? -17.304 10.414 32.030 1.00 94.56 371 SER A C 1
ATOM 2997 O O . SER A 1 371 ? -18.336 10.054 32.593 1.00 94.56 371 SER A O 1
ATOM 2999 N N . PHE A 1 372 ? -17.090 10.222 30.733 1.00 94.69 372 PHE A N 1
ATOM 3000 C CA . PHE A 1 372 ? -18.036 9.626 29.792 1.00 94.69 372 PHE A CA 1
ATOM 3001 C C . PHE A 1 372 ? -17.519 8.283 29.294 1.00 94.69 372 PHE A C 1
ATOM 3003 O O . PHE A 1 372 ? -16.312 8.078 29.165 1.00 94.69 372 PHE A O 1
ATOM 3010 N N . TYR A 1 373 ? -18.434 7.371 28.987 1.00 92.69 373 TYR A N 1
ATOM 3011 C CA . TYR A 1 373 ? -18.117 6.002 28.610 1.00 92.69 373 TYR A CA 1
ATOM 3012 C C . TYR A 1 373 ? -18.926 5.563 27.394 1.00 92.69 373 TYR A C 1
ATOM 3014 O O . TYR A 1 373 ? -20.088 5.923 27.236 1.00 92.69 373 TYR A O 1
ATOM 3022 N N . ASN A 1 374 ? -18.321 4.740 26.536 1.00 91.25 374 ASN A N 1
ATOM 3023 C CA . ASN A 1 374 ? -19.053 4.087 25.454 1.00 91.25 374 ASN A CA 1
ATOM 3024 C C . ASN A 1 374 ? -19.801 2.838 25.955 1.00 91.25 374 ASN A C 1
ATOM 3026 O O . ASN A 1 374 ? -19.549 2.321 27.042 1.00 91.25 374 ASN A O 1
ATOM 3030 N N . SER A 1 375 ? -20.647 2.262 25.099 1.00 88.94 375 SER A N 1
ATOM 3031 C CA . SER A 1 375 ? -21.426 1.052 25.411 1.00 88.94 375 SER A CA 1
ATOM 3032 C C . SER A 1 375 ? -20.594 -0.211 25.704 1.00 88.94 375 SER A C 1
ATOM 3034 O O . SER A 1 375 ? -21.147 -1.210 26.170 1.00 88.94 375 SER A O 1
ATOM 3036 N N . LYS A 1 376 ? -19.275 -0.194 25.443 1.00 87.69 376 LYS A N 1
ATOM 3037 C CA . LYS A 1 376 ? -18.324 -1.262 25.808 1.00 87.69 376 LYS A CA 1
ATOM 3038 C C . LYS A 1 376 ? -17.640 -1.010 27.162 1.00 87.69 376 LYS A C 1
ATOM 3040 O O . LYS A 1 376 ? -16.874 -1.872 27.603 1.00 87.69 376 LYS A O 1
ATOM 3045 N N . GLY A 1 377 ? -17.889 0.134 27.801 1.00 88.75 377 GLY A N 1
ATOM 3046 C CA . GLY A 1 377 ? -17.314 0.531 29.086 1.00 88.75 377 GLY A CA 1
ATOM 3047 C C . GLY A 1 377 ? -15.920 1.165 29.012 1.00 88.75 377 GLY A C 1
ATOM 3048 O O . GLY A 1 377 ? -15.217 1.174 30.024 1.00 88.75 377 GLY A O 1
ATOM 3049 N N . SER A 1 378 ? -15.496 1.649 27.838 1.00 89.88 378 SER A N 1
ATOM 3050 C CA . SER A 1 378 ? -14.261 2.436 27.674 1.00 89.88 378 SER A CA 1
ATOM 3051 C C . SER A 1 378 ? -14.529 3.911 27.956 1.00 89.88 378 SER A C 1
ATOM 3053 O O . SER A 1 378 ? -15.542 4.428 27.487 1.00 89.88 378 SER A O 1
ATOM 3055 N N . ASN A 1 379 ? -13.613 4.591 28.655 1.00 92.25 379 ASN A N 1
ATOM 3056 C CA . ASN A 1 379 ? -13.655 6.048 28.818 1.00 92.25 379 ASN A CA 1
ATOM 3057 C C . ASN A 1 379 ? -13.521 6.715 27.440 1.00 92.25 379 ASN A C 1
ATOM 3059 O O . ASN A 1 379 ? -12.619 6.370 26.678 1.00 92.25 379 ASN A O 1
ATOM 3063 N N . THR A 1 380 ? -14.432 7.624 27.106 1.00 95.00 380 THR A N 1
ATOM 3064 C CA . THR A 1 380 ? -14.420 8.382 25.849 1.00 95.00 380 THR A CA 1
ATOM 3065 C C . THR A 1 380 ? -13.954 9.811 26.049 1.00 95.00 380 THR A C 1
ATOM 3067 O O . THR A 1 380 ? -13.342 10.374 25.139 1.00 95.00 380 THR A O 1
ATOM 3070 N N . SER A 1 381 ? -14.240 10.399 27.211 1.00 96.31 381 SER A N 1
ATOM 3071 C CA . SER A 1 381 ? -13.848 11.766 27.537 1.00 96.31 381 SER A CA 1
ATOM 3072 C C . SER A 1 381 ? -14.020 12.088 29.012 1.00 96.31 381 SER A C 1
ATOM 3074 O O . SER A 1 381 ? -14.897 11.540 29.672 1.00 96.31 381 SER A O 1
ATOM 3076 N N . GLU A 1 382 ? -13.250 13.046 29.508 1.00 96.75 382 GLU A N 1
ATOM 3077 C CA . GLU A 1 382 ? -13.405 13.597 30.850 1.00 96.75 382 GLU A CA 1
ATOM 3078 C C . GLU A 1 382 ? -13.010 15.073 30.907 1.00 96.75 382 GLU A C 1
ATOM 3080 O O . GLU A 1 382 ? -12.190 15.533 30.110 1.00 96.75 382 GLU A O 1
ATOM 3085 N N . GLY A 1 383 ? -13.588 15.803 31.854 1.00 95.62 383 GLY A N 1
ATOM 3086 C CA . GLY A 1 383 ? -13.325 17.223 32.063 1.00 95.62 383 GLY A CA 1
ATOM 3087 C C . GLY A 1 383 ? -14.225 17.812 33.141 1.00 95.62 383 GLY A C 1
ATOM 3088 O O . GLY A 1 383 ? -14.907 17.076 33.856 1.00 95.62 383 GLY A O 1
ATOM 3089 N N . GLU A 1 384 ? -14.204 19.133 33.285 1.00 94.50 384 GLU A N 1
ATOM 3090 C CA . GLU A 1 384 ? -14.892 19.835 34.368 1.00 94.50 384 GLU A CA 1
ATOM 3091 C C . GLU A 1 384 ? -16.055 20.704 33.861 1.00 94.50 384 GLU A C 1
ATOM 3093 O O . GLU A 1 384 ? -15.977 21.334 32.801 1.00 94.50 384 GLU A O 1
ATOM 3098 N N . PHE A 1 385 ? -17.137 20.738 34.643 1.00 93.19 385 PHE A N 1
ATOM 3099 C CA . PHE A 1 385 ? -18.227 21.705 34.533 1.00 93.19 385 PHE A CA 1
ATOM 3100 C C . PHE A 1 385 ? -18.108 22.756 35.640 1.00 93.19 385 PHE A C 1
ATOM 3102 O O . PHE A 1 385 ? -17.951 22.423 36.816 1.00 93.19 385 PHE A O 1
ATOM 3109 N N . HIS A 1 386 ? -18.220 24.028 35.276 1.00 91.75 386 HIS A N 1
ATOM 3110 C CA . HIS A 1 386 ? -18.260 25.138 36.220 1.00 91.75 386 HIS A CA 1
ATOM 3111 C C . HIS A 1 386 ? -19.590 25.149 37.006 1.00 91.75 386 HIS A C 1
ATOM 3113 O O . HIS A 1 386 ? -20.550 24.471 36.640 1.00 91.75 386 HIS A O 1
ATOM 3119 N N . GLU A 1 387 ? -19.684 25.933 38.087 1.00 86.81 387 GLU A N 1
ATOM 3120 C CA . GLU A 1 387 ? -20.900 26.036 38.920 1.00 86.81 387 GLU A CA 1
ATOM 3121 C C . GLU A 1 387 ? -22.139 26.526 38.151 1.00 86.81 387 GLU A C 1
ATOM 3123 O O . GLU A 1 387 ? -23.264 26.274 38.568 1.00 86.81 387 GLU A O 1
ATOM 3128 N N . ASN A 1 388 ? -21.943 27.204 37.018 1.00 88.88 388 ASN A N 1
ATOM 3129 C CA . ASN A 1 388 ? -23.009 27.623 36.103 1.00 88.88 388 ASN A CA 1
ATOM 3130 C C . ASN A 1 388 ? -23.366 26.548 35.053 1.00 88.88 388 ASN A C 1
ATOM 3132 O O . ASN A 1 388 ? -24.088 26.855 34.106 1.00 88.88 388 ASN A O 1
ATOM 3136 N N . HIS A 1 389 ? -22.865 25.319 35.216 1.00 89.94 389 HIS A N 1
ATOM 3137 C CA . HIS A 1 389 ? -23.131 24.136 34.385 1.00 89.94 389 HIS A CA 1
ATOM 3138 C C . HIS A 1 389 ? -22.515 24.165 32.982 1.00 89.94 389 HIS A C 1
ATOM 3140 O O . HIS A 1 389 ? -22.835 23.334 32.132 1.00 89.94 389 HIS A O 1
ATOM 3146 N N . GLU A 1 390 ? -21.605 25.102 32.733 1.00 93.00 390 GLU A N 1
ATOM 3147 C CA . GLU A 1 390 ? -20.877 25.211 31.474 1.00 93.00 390 GLU A CA 1
ATOM 3148 C C . GLU A 1 390 ? -19.544 24.448 31.525 1.00 93.00 390 GLU A C 1
ATOM 3150 O O . GLU A 1 390 ? -18.921 24.327 32.579 1.00 93.00 390 GLU A O 1
ATOM 3155 N N . LEU A 1 391 ? -19.079 23.953 30.374 1.00 93.69 391 LEU A N 1
ATOM 3156 C CA . LEU A 1 391 ? -17.758 23.325 30.235 1.00 93.69 391 LEU A CA 1
ATOM 3157 C C . LEU A 1 391 ? -16.651 24.320 30.629 1.00 93.69 391 LEU A C 1
ATOM 3159 O O . LEU A 1 391 ? -16.668 25.473 30.191 1.00 93.69 391 LEU A O 1
ATOM 3163 N N . THR A 1 392 ? -15.669 23.874 31.411 1.00 95.56 392 THR A N 1
ATOM 3164 C CA . THR A 1 392 ? -14.512 24.686 31.811 1.00 95.56 392 THR A CA 1
ATOM 3165 C C . THR A 1 392 ? -13.237 23.846 31.907 1.00 95.56 392 THR A C 1
ATOM 3167 O O . THR A 1 392 ? -13.293 22.636 32.128 1.00 95.56 392 THR A O 1
ATOM 3170 N N . GLY A 1 393 ? -12.082 24.498 31.763 1.00 95.25 393 GLY A N 1
ATOM 3171 C CA . GLY A 1 393 ? -10.765 23.877 31.885 1.00 95.25 393 GLY A CA 1
ATOM 3172 C C . GLY A 1 393 ? -10.469 22.862 30.780 1.00 95.25 393 GLY A C 1
ATOM 3173 O O . GLY A 1 393 ? -11.078 22.875 29.707 1.00 95.25 393 GLY A O 1
ATOM 3174 N N . THR A 1 394 ? -9.521 21.969 31.050 1.00 97.00 394 THR A N 1
ATOM 3175 C CA . THR A 1 394 ? -9.054 20.981 30.079 1.00 97.00 394 THR A CA 1
ATOM 3176 C C . THR A 1 394 ? -9.993 19.778 30.000 1.00 97.00 394 THR A C 1
AT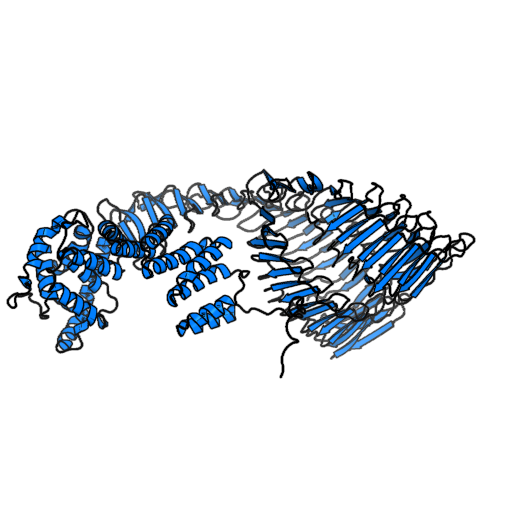OM 3178 O O . THR A 1 394 ? -10.173 19.040 30.968 1.00 97.00 394 THR A O 1
ATOM 3181 N N . TRP A 1 395 ? -10.521 19.524 28.808 1.00 97.56 395 TRP A N 1
ATOM 3182 C CA . TRP A 1 395 ? -11.265 18.317 28.468 1.00 97.56 395 TRP A CA 1
ATOM 3183 C C . TRP A 1 395 ? -10.399 17.367 27.648 1.00 97.56 395 TRP A C 1
ATOM 3185 O O . TRP A 1 395 ? -9.917 17.728 26.572 1.00 97.56 395 TRP A O 1
ATOM 3195 N N . ASN A 1 396 ? -10.230 16.140 28.133 1.00 97.88 396 ASN A N 1
ATOM 3196 C CA . ASN A 1 396 ? -9.496 15.086 27.441 1.00 97.88 396 ASN A CA 1
ATOM 3197 C C . ASN A 1 396 ? -10.471 14.113 26.785 1.00 97.88 396 ASN A C 1
ATOM 3199 O O . ASN A 1 396 ? -11.450 13.697 27.394 1.00 97.88 396 ASN A O 1
ATOM 3203 N N . TYR A 1 397 ? -10.176 13.714 25.555 1.00 97.06 397 TYR A N 1
ATOM 3204 C CA . TYR A 1 397 ? -10.913 12.715 24.789 1.00 97.06 397 TYR A CA 1
ATOM 3205 C C . TYR A 1 397 ? -9.987 11.543 24.498 1.00 97.06 397 TYR A C 1
ATOM 3207 O O . TYR A 1 397 ? -8.809 11.751 24.212 1.00 97.06 397 TYR A O 1
ATOM 3215 N N . TYR A 1 398 ? -10.510 10.322 24.513 1.00 93.69 398 TYR A N 1
ATOM 3216 C CA . TYR A 1 398 ? -9.710 9.098 24.491 1.00 93.69 398 TYR A CA 1
ATOM 3217 C C . TYR A 1 398 ? -9.973 8.236 23.248 1.00 93.69 398 TYR A C 1
ATOM 3219 O O . TYR A 1 398 ? -11.072 8.216 22.688 1.00 93.69 398 TYR A O 1
ATOM 3227 N N . TYR A 1 399 ? -8.946 7.510 22.807 1.00 85.69 399 TYR A N 1
ATOM 3228 C CA . TYR A 1 399 ? -9.083 6.376 21.892 1.00 85.69 399 TYR A CA 1
ATOM 3229 C C . TYR A 1 399 ? -9.657 5.151 22.625 1.00 85.69 399 TYR A C 1
ATOM 3231 O O . TYR A 1 399 ? -9.618 5.075 23.851 1.00 85.69 399 TYR A O 1
ATOM 3239 N N . GLU A 1 400 ? -10.128 4.132 21.890 1.00 79.56 400 GLU A N 1
ATOM 3240 C CA . GLU A 1 400 ? -10.636 2.889 22.509 1.00 79.56 400 GLU A CA 1
ATOM 3241 C C . GLU A 1 400 ? -9.585 2.152 23.364 1.00 79.56 400 GLU A C 1
ATOM 3243 O O . GLU A 1 400 ? -9.956 1.393 24.260 1.00 79.56 400 GLU A O 1
ATOM 3248 N N . ASN A 1 401 ? -8.290 2.369 23.103 1.00 74.50 401 ASN A N 1
ATOM 3249 C CA . ASN A 1 401 ? -7.180 1.805 23.877 1.00 74.50 401 ASN A CA 1
ATOM 3250 C C . ASN A 1 401 ? -6.838 2.614 25.148 1.00 74.50 401 ASN A C 1
ATOM 3252 O O . ASN A 1 401 ? -5.892 2.257 25.845 1.00 74.50 401 ASN A O 1
ATOM 3256 N N . GLY A 1 402 ? -7.562 3.705 25.426 1.00 84.06 402 GLY A N 1
ATOM 3257 C CA . GLY A 1 402 ? -7.372 4.565 26.594 1.00 84.06 402 GLY A CA 1
ATOM 3258 C C . GLY A 1 402 ? -6.295 5.644 26.452 1.00 84.06 402 GLY A C 1
ATOM 3259 O O . GLY A 1 402 ? -6.131 6.438 27.375 1.00 84.06 402 GLY A O 1
ATOM 3260 N N . SER A 1 403 ? -5.567 5.728 25.331 1.00 87.62 403 SER A N 1
ATOM 3261 C CA . SER A 1 403 ? -4.647 6.850 25.118 1.00 87.62 403 SER A CA 1
ATOM 3262 C C . SER A 1 403 ? -5.412 8.129 24.773 1.00 87.62 403 SER A C 1
ATOM 3264 O O . SER A 1 403 ? -6.470 8.088 24.139 1.00 87.62 403 SER A O 1
ATOM 3266 N N . VAL A 1 404 ? -4.894 9.280 25.215 1.00 94.31 404 VAL A N 1
ATOM 3267 C CA . VAL A 1 404 ? -5.479 10.588 24.891 1.00 94.31 404 VAL A CA 1
ATOM 3268 C C . VAL A 1 404 ? -5.445 10.763 23.374 1.00 94.31 404 VAL A C 1
ATOM 3270 O O . VAL A 1 404 ? -4.402 10.594 22.748 1.00 94.31 404 VAL A O 1
ATOM 3273 N N . ARG A 1 405 ? -6.598 11.075 22.789 1.00 96.44 405 ARG A N 1
ATOM 3274 C CA . ARG A 1 405 ? -6.796 11.444 21.384 1.00 96.44 405 ARG A CA 1
ATOM 3275 C C . ARG A 1 405 ? -6.731 12.948 21.197 1.00 96.44 405 ARG A C 1
ATOM 3277 O O . ARG A 1 405 ? -6.177 13.417 20.209 1.00 96.44 405 ARG A O 1
ATOM 3284 N N . GLU A 1 406 ? -7.325 13.690 22.120 1.00 97.88 406 GLU A N 1
ATOM 3285 C CA . GLU A 1 406 ? -7.461 15.138 22.032 1.00 97.88 406 GLU A CA 1
ATOM 3286 C C . GLU A 1 406 ? -7.543 15.744 23.432 1.00 97.88 406 GLU A C 1
ATOM 3288 O O . GLU A 1 406 ? -8.128 15.147 24.330 1.00 97.88 406 GLU A O 1
ATOM 3293 N N . SER A 1 407 ? -6.973 16.930 23.599 1.00 97.94 407 SER A N 1
ATOM 3294 C CA . SER A 1 407 ? -7.072 17.763 24.792 1.00 97.94 407 SER A CA 1
ATOM 3295 C C . SER A 1 407 ? -7.525 19.163 24.371 1.00 97.94 407 SER A C 1
ATOM 3297 O O . SER A 1 407 ? -6.942 19.748 23.455 1.00 97.94 407 SER A O 1
ATOM 3299 N N . GLN A 1 408 ? -8.601 19.679 24.962 1.00 97.69 408 GLN A N 1
ATOM 3300 C CA . GLN A 1 408 ? -9.251 20.935 24.575 1.00 97.69 408 GLN A CA 1
ATOM 3301 C C . GLN A 1 408 ? -9.537 21.800 25.802 1.00 97.69 408 GLN A C 1
ATOM 3303 O O . GLN A 1 408 ? -10.231 21.356 26.709 1.00 97.69 408 GLN A O 1
ATOM 3308 N N . GLU A 1 409 ? -9.083 23.051 25.783 1.00 97.81 409 GLU A N 1
ATOM 3309 C CA . GLU A 1 409 ? -9.438 24.050 26.798 1.00 97.81 409 GLU A CA 1
ATOM 3310 C C . GLU A 1 409 ? -10.828 24.656 26.548 1.00 97.81 409 GLU A C 1
ATOM 3312 O O . GLU A 1 409 ? -11.169 25.010 25.411 1.00 97.81 409 GLU A O 1
ATOM 3317 N N . PHE A 1 410 ? -11.619 24.785 27.612 1.00 97.19 410 PHE A N 1
ATOM 3318 C CA . PHE A 1 410 ? -12.916 25.455 27.612 1.00 97.19 410 PHE A CA 1
ATOM 3319 C C . PHE A 1 410 ? -12.948 26.610 28.620 1.00 97.19 410 PHE A C 1
ATOM 3321 O O . PHE A 1 410 ? -12.472 26.483 29.747 1.00 97.19 410 PHE A O 1
ATOM 3328 N N . GLU A 1 411 ? -13.586 27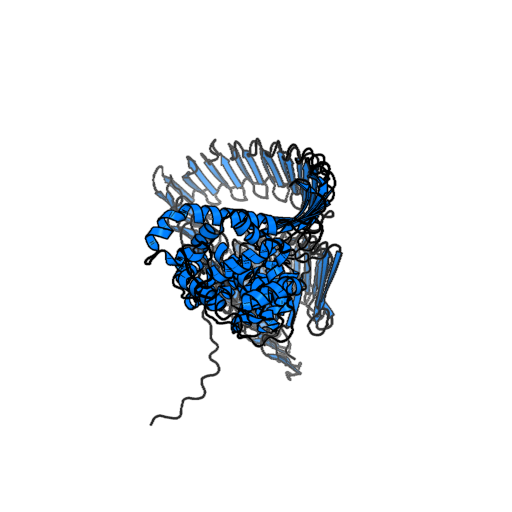.716 28.240 1.00 95.12 411 GLU A N 1
ATOM 3329 C CA . GLU A 1 411 ? -13.914 28.833 29.128 1.00 95.12 411 GLU A CA 1
ATOM 3330 C C . GLU A 1 411 ? -15.376 29.233 28.900 1.00 95.12 411 GLU A C 1
ATOM 3332 O O . GLU A 1 411 ? -15.783 29.517 27.772 1.00 95.12 411 GLU A O 1
ATOM 3337 N N . SER A 1 412 ? -16.181 29.247 29.970 1.00 91.62 412 SER A N 1
ATOM 3338 C CA . SER A 1 412 ? -17.619 29.577 29.914 1.00 91.62 412 SER A CA 1
ATOM 3339 C C . SER A 1 412 ? -18.377 28.803 28.820 1.00 91.62 412 SER A C 1
ATOM 3341 O O . SER A 1 412 ? -19.079 29.375 27.983 1.00 91.62 412 SER A O 1
ATOM 3343 N N . GLY A 1 413 ? -18.147 27.488 28.748 1.00 93.69 413 GLY A N 1
ATOM 3344 C CA . GLY A 1 413 ? -18.854 26.583 27.838 1.00 93.69 413 GLY A CA 1
ATOM 3345 C C . GLY A 1 413 ? -18.346 26.571 26.399 1.00 93.69 413 GLY A C 1
ATOM 3346 O O . GLY A 1 413 ? -18.825 25.764 25.604 1.00 93.69 413 GLY A O 1
ATOM 3347 N N . LYS A 1 414 ? -17.376 27.424 26.059 1.00 96.25 414 LYS A N 1
ATOM 3348 C CA . LYS A 1 414 ? -16.843 27.571 24.700 1.00 96.25 414 LYS A CA 1
ATOM 3349 C C . LYS A 1 414 ? -15.409 27.098 24.621 1.00 96.25 414 LYS A C 1
ATOM 3351 O O . LYS A 1 414 ? -14.655 27.246 25.578 1.00 96.25 414 LYS A O 1
ATOM 3356 N N . LYS A 1 415 ? -15.003 26.592 23.459 1.00 97.06 415 LYS A N 1
ATOM 3357 C CA . LYS A 1 415 ? -13.594 26.312 23.173 1.00 97.06 415 LYS A CA 1
ATOM 3358 C C . LYS A 1 415 ? -12.815 27.624 23.213 1.00 97.06 415 LYS A C 1
ATOM 3360 O O . LYS A 1 415 ? -13.038 28.508 22.377 1.00 97.06 415 LYS A O 1
ATOM 3365 N N . ASP A 1 416 ? -11.904 27.741 24.169 1.00 96.75 416 ASP A N 1
ATOM 3366 C CA . ASP A 1 416 ? -11.068 28.922 24.365 1.00 96.75 416 ASP A CA 1
ATOM 3367 C C . ASP A 1 416 ? -9.725 28.488 24.957 1.00 96.75 416 ASP A C 1
ATOM 3369 O O . ASP A 1 416 ? -9.665 27.977 26.070 1.00 96.75 416 ASP A O 1
ATOM 3373 N N . GLY A 1 417 ? -8.650 28.627 24.182 1.00 96.31 417 GLY A N 1
ATOM 3374 C CA . GLY A 1 417 ? -7.321 28.152 24.546 1.00 96.31 417 GLY A CA 1
ATOM 3375 C C . GLY A 1 417 ? -6.735 27.135 23.568 1.00 96.31 417 GLY A C 1
ATOM 3376 O O . GLY A 1 417 ? -7.162 26.998 22.418 1.00 96.31 417 GLY A O 1
ATOM 3377 N N . VAL A 1 418 ? -5.686 26.449 24.021 1.00 96.50 418 VAL A N 1
ATOM 3378 C CA . VAL A 1 418 ? -4.925 25.495 23.204 1.00 96.50 418 VAL A CA 1
ATOM 3379 C C . VAL A 1 418 ? -5.723 24.204 23.022 1.00 96.50 418 VAL A C 1
ATOM 3381 O O . VAL A 1 418 ? -6.378 23.716 23.939 1.00 96.50 418 VAL A O 1
ATOM 3384 N N . ASN A 1 419 ? -5.642 23.628 21.827 1.00 97.81 419 ASN A N 1
ATOM 3385 C CA . ASN A 1 419 ? -6.185 22.319 21.510 1.00 97.81 419 ASN A CA 1
ATOM 3386 C C . ASN A 1 419 ? -5.090 21.440 20.906 1.00 97.81 419 ASN A C 1
ATOM 3388 O O . ASN A 1 419 ? -4.439 21.817 19.928 1.00 97.81 419 ASN A O 1
ATOM 3392 N N . LEU A 1 420 ? -4.873 20.280 21.524 1.00 98.19 420 LEU A N 1
ATOM 3393 C CA . LEU A 1 420 ? -3.821 19.330 21.180 1.00 98.19 420 LEU A CA 1
ATOM 3394 C C . LEU A 1 420 ? -4.446 18.008 20.758 1.00 98.19 420 LEU A C 1
ATOM 3396 O O . LEU A 1 420 ? -5.131 17.363 21.544 1.00 98.19 420 LEU A O 1
ATOM 3400 N N . GLY A 1 421 ? -4.171 17.582 19.532 1.00 97.62 421 GLY A N 1
ATOM 3401 C CA . GLY A 1 421 ? -4.465 16.234 19.065 1.00 97.62 421 GLY A CA 1
ATOM 3402 C C . GLY A 1 421 ? -3.278 15.304 19.277 1.00 97.62 421 GLY A C 1
ATOM 3403 O O . GLY A 1 421 ? -2.124 15.736 19.230 1.00 97.62 421 GLY A O 1
ATOM 3404 N N . TYR A 1 422 ? -3.548 14.011 19.426 1.00 95.31 422 TYR A N 1
ATOM 3405 C CA . TYR A 1 422 ? -2.543 12.963 19.587 1.00 95.31 422 TYR A CA 1
ATOM 3406 C C . TYR A 1 422 ? -2.848 11.760 18.692 1.00 95.31 422 TYR A C 1
ATOM 3408 O O . TYR A 1 422 ? -4.000 11.433 18.410 1.00 95.31 422 TYR A O 1
ATOM 3416 N N . HIS A 1 423 ? -1.802 11.085 18.230 1.00 86.81 423 HIS A N 1
ATOM 3417 C CA . HIS A 1 423 ? -1.872 9.781 17.573 1.00 86.81 423 HIS A CA 1
ATOM 3418 C C . HIS A 1 423 ? -2.082 8.672 18.616 1.00 86.81 423 HIS A C 1
ATOM 3420 O O . HIS A 1 423 ? -1.733 8.868 19.780 1.00 86.81 423 HIS A O 1
ATOM 3426 N N . PRO A 1 424 ? -2.556 7.469 18.234 1.00 81.94 424 PRO A N 1
ATOM 3427 C CA . PRO A 1 424 ? -2.756 6.368 19.185 1.00 81.94 424 PRO A CA 1
ATOM 3428 C C . PRO A 1 424 ? -1.502 5.960 19.976 1.00 81.94 424 PRO A C 1
ATOM 3430 O O . PRO A 1 424 ? -1.630 5.419 21.073 1.00 81.94 424 PRO A O 1
ATOM 3433 N N . ASN A 1 425 ? -0.303 6.240 19.445 1.00 78.62 425 ASN A N 1
ATOM 3434 C CA . ASN A 1 425 ? 0.988 6.017 20.109 1.00 78.62 425 ASN A CA 1
ATOM 3435 C C . ASN A 1 425 ? 1.381 7.126 21.114 1.00 78.62 425 ASN A C 1
ATOM 3437 O O . ASN A 1 425 ? 2.497 7.104 21.629 1.00 78.62 425 ASN A O 1
ATOM 3441 N N . GLY A 1 426 ? 0.503 8.105 21.360 1.00 87.50 426 GLY A N 1
ATOM 3442 C CA . GLY A 1 426 ? 0.709 9.219 22.288 1.00 87.50 426 GLY A CA 1
ATOM 3443 C C . GLY A 1 426 ? 1.510 10.396 21.724 1.00 87.50 426 GLY A C 1
ATOM 3444 O O . GLY A 1 426 ? 1.681 11.402 22.410 1.00 87.50 426 GLY A O 1
ATOM 3445 N N . MET A 1 427 ? 2.007 10.317 20.485 1.00 87.81 427 MET A N 1
ATOM 3446 C CA . MET A 1 427 ? 2.692 11.447 19.856 1.00 87.81 427 MET A CA 1
ATOM 3447 C C . MET A 1 427 ? 1.696 12.529 19.444 1.00 87.81 427 MET A C 1
ATOM 3449 O O . MET A 1 427 ? 0.636 12.213 18.911 1.00 87.81 427 MET A O 1
ATOM 3453 N N . LYS A 1 428 ? 2.049 13.806 19.630 1.00 93.38 428 LYS A N 1
ATOM 3454 C CA . LYS A 1 428 ? 1.227 14.938 19.175 1.00 93.38 428 LYS A CA 1
ATOM 3455 C C . LYS A 1 428 ? 0.922 14.801 17.677 1.00 93.38 428 LYS A C 1
ATOM 3457 O O . LYS A 1 428 ? 1.848 14.611 16.892 1.00 93.38 428 LYS A O 1
ATOM 3462 N N . SER A 1 429 ? -0.352 14.882 17.298 1.00 95.12 429 SER A N 1
ATOM 3463 C CA . SER A 1 429 ? -0.826 14.831 15.913 1.00 95.12 429 SER A CA 1
ATOM 3464 C C . SER A 1 429 ? -1.146 16.218 15.382 1.00 95.12 429 SER A C 1
ATOM 3466 O O . SER A 1 429 ? -0.751 16.521 14.265 1.00 95.12 429 SER A O 1
ATOM 3468 N N . TYR A 1 430 ? -1.769 17.096 16.167 1.00 97.50 430 TYR A N 1
ATOM 3469 C CA . TYR A 1 430 ? -1.969 18.489 15.782 1.00 97.50 430 TYR A CA 1
ATOM 3470 C C . TYR A 1 430 ? -1.967 19.431 16.981 1.00 97.50 430 TYR A C 1
ATOM 3472 O O . TYR A 1 430 ? -2.096 19.009 18.128 1.00 97.50 430 TYR A O 1
ATOM 3480 N N . GLU A 1 431 ? -1.815 20.717 16.696 1.00 97.75 431 GLU A N 1
ATOM 3481 C CA . GLU A 1 431 ? -1.945 21.806 17.659 1.00 97.75 431 GLU A CA 1
ATOM 3482 C C . GLU A 1 431 ? -2.579 23.014 16.974 1.00 97.75 431 GLU A C 1
ATOM 3484 O O . GLU A 1 431 ? -2.154 23.390 15.875 1.00 97.75 431 GLU A O 1
ATOM 3489 N N . LEU A 1 432 ? -3.579 23.609 17.626 1.00 96.81 432 LEU A N 1
ATOM 3490 C CA . LEU A 1 432 ? -4.204 24.867 17.222 1.00 96.81 432 LEU A CA 1
ATOM 3491 C C . LEU A 1 432 ? -4.784 25.619 18.431 1.00 96.81 432 LEU A C 1
ATOM 3493 O O . LEU A 1 432 ? -4.815 25.089 19.541 1.00 96.81 432 LEU A O 1
ATOM 3497 N N . PHE A 1 433 ? -5.236 26.855 18.221 1.00 97.19 433 PHE A N 1
ATOM 3498 C CA . PHE A 1 433 ? -5.814 27.703 19.264 1.00 97.19 433 PHE A CA 1
ATOM 3499 C C . PHE A 1 433 ? -7.270 28.054 18.941 1.00 97.19 433 PHE A C 1
ATOM 3501 O O . PHE A 1 433 ? -7.592 28.390 17.801 1.00 97.19 433 PHE A O 1
ATOM 3508 N N . TRP A 1 434 ? -8.141 28.006 19.944 1.00 97.31 434 TRP A N 1
ATOM 3509 C CA . TRP A 1 434 ? -9.539 28.421 19.855 1.00 97.31 434 TRP A CA 1
ATOM 3510 C C . TRP A 1 434 ? -9.768 29.711 20.639 1.00 97.31 434 TRP A C 1
ATOM 3512 O O . TRP A 1 434 ? -9.189 29.907 21.703 1.00 97.31 434 TRP A O 1
ATOM 3522 N N . LYS A 1 435 ? -10.645 30.580 20.142 1.00 97.12 435 LYS A N 1
ATOM 3523 C CA . LYS A 1 435 ? -11.192 31.717 20.884 1.00 97.12 435 LYS A CA 1
ATOM 3524 C C . LYS A 1 435 ? -12.689 31.778 20.631 1.00 97.12 435 LYS A C 1
ATOM 3526 O O . LYS A 1 435 ? -13.090 31.960 19.485 1.00 97.12 435 LYS A O 1
ATOM 3531 N N . ASN A 1 436 ? -13.509 31.663 21.675 1.00 95.12 436 ASN A N 1
ATOM 3532 C CA . ASN A 1 436 ? -14.972 31.680 21.552 1.00 95.12 436 ASN A CA 1
ATOM 3533 C C . ASN A 1 436 ? -15.519 30.744 20.446 1.00 95.12 436 ASN A C 1
ATOM 3535 O O . ASN A 1 436 ? -16.256 31.201 19.571 1.00 95.12 436 ASN A O 1
ATOM 3539 N N . ASP A 1 437 ? -15.137 29.462 20.458 1.00 96.62 437 ASP A N 1
ATOM 3540 C CA . ASP A 1 437 ? -15.533 28.443 19.457 1.00 96.62 437 ASP A CA 1
ATOM 3541 C C . ASP A 1 437 ? -15.051 28.693 18.020 1.00 96.62 437 ASP A C 1
ATOM 3543 O O . ASP A 1 437 ? -15.457 27.997 17.086 1.00 96.62 437 ASP A O 1
ATOM 3547 N N . LEU A 1 438 ? -14.138 29.646 17.826 1.00 96.88 438 LEU A N 1
ATOM 3548 C CA . LEU A 1 438 ? -13.503 29.916 16.543 1.00 96.88 438 LEU A CA 1
ATOM 3549 C C . LEU A 1 438 ? -12.015 29.573 16.606 1.00 96.88 438 LEU A C 1
ATOM 3551 O O . LEU A 1 438 ? -11.275 30.112 17.427 1.00 96.88 438 LEU A O 1
ATOM 3555 N N . ALA A 1 439 ? -11.566 28.673 15.735 1.00 95.81 439 ALA A N 1
ATOM 3556 C CA . ALA A 1 439 ? -10.157 28.338 15.612 1.00 95.81 439 ALA A CA 1
ATOM 3557 C C . ALA A 1 439 ? -9.416 29.483 14.910 1.00 95.81 439 ALA A C 1
ATOM 3559 O O . ALA A 1 439 ? -9.812 29.925 13.828 1.00 95.81 439 ALA A O 1
ATOM 3560 N N . ILE A 1 440 ? -8.344 29.968 15.530 1.00 96.38 440 ILE A N 1
ATOM 3561 C CA . ILE A 1 440 ? -7.588 31.137 15.079 1.00 96.38 440 ILE A CA 1
ATOM 3562 C C . ILE A 1 440 ? -6.081 30.901 15.188 1.00 96.38 440 ILE A C 1
ATOM 3564 O O . ILE A 1 440 ? -5.598 30.113 16.000 1.00 96.38 440 ILE A O 1
ATOM 3568 N N . GLY A 1 441 ? -5.315 31.637 14.388 1.00 95.12 441 GLY A N 1
ATOM 3569 C CA . GLY A 1 441 ? -3.861 31.616 14.441 1.00 95.12 441 GLY A CA 1
ATOM 3570 C C . GLY A 1 441 ? -3.280 30.382 13.761 1.00 95.12 441 GLY A C 1
ATOM 3571 O O . GLY A 1 441 ? -3.683 30.016 12.663 1.00 95.12 441 GLY A O 1
ATOM 3572 N N . LYS A 1 442 ? -2.270 29.770 14.373 1.00 96.06 442 LYS A N 1
ATOM 3573 C CA . LYS A 1 442 ? -1.476 28.726 13.729 1.00 96.06 442 LYS A CA 1
ATOM 3574 C C . LYS A 1 442 ? -2.069 27.335 13.965 1.00 96.06 442 LYS A C 1
ATOM 3576 O O . LYS A 1 442 ? -2.281 26.952 15.109 1.00 96.06 442 LYS A O 1
ATOM 3581 N N . TYR A 1 443 ? -2.243 26.563 12.896 1.00 97.50 443 TYR A N 1
ATOM 3582 C CA . TYR A 1 443 ? -2.492 25.124 12.928 1.00 97.50 443 TYR A CA 1
ATOM 3583 C C . TYR A 1 443 ? -1.236 24.379 12.487 1.00 97.50 443 TYR A C 1
ATOM 3585 O O . TYR A 1 443 ? -0.687 24.640 11.414 1.00 97.50 443 TYR A O 1
ATOM 3593 N N . THR A 1 444 ? -0.805 23.408 13.285 1.00 97.62 444 THR A N 1
ATOM 3594 C CA . THR A 1 444 ? 0.288 22.500 12.917 1.00 97.62 444 THR A CA 1
ATOM 3595 C C . THR A 1 444 ? -0.172 21.057 13.008 1.00 97.62 444 THR A C 1
ATOM 3597 O O . THR A 1 444 ? -0.887 20.705 13.937 1.00 97.62 444 THR A O 1
ATOM 3600 N N . TYR A 1 445 ? 0.239 20.224 12.053 1.00 97.25 445 TYR A N 1
ATOM 3601 C CA . TYR A 1 445 ? -0.020 18.783 12.050 1.00 97.25 445 TYR A CA 1
ATOM 3602 C C . TYR A 1 445 ? 1.281 18.001 11.874 1.00 97.25 445 TYR A C 1
ATOM 3604 O O . TYR A 1 445 ? 2.170 18.403 11.119 1.00 97.25 445 TYR A O 1
ATOM 3612 N N . TYR A 1 446 ? 1.372 16.869 12.561 1.00 94.00 446 TYR A N 1
ATOM 3613 C CA . TYR A 1 446 ? 2.543 16.018 12.670 1.00 94.00 446 TYR A CA 1
ATOM 3614 C C . TYR A 1 446 ? 2.198 14.576 12.289 1.00 94.00 446 TYR A C 1
ATOM 3616 O O . TYR A 1 446 ? 1.107 14.086 12.578 1.00 94.00 446 TYR A O 1
ATOM 3624 N N . THR A 1 447 ? 3.139 13.864 11.676 1.00 88.88 447 THR A N 1
ATOM 3625 C CA . THR A 1 447 ? 3.005 12.432 11.364 1.00 88.88 447 THR A CA 1
ATOM 3626 C C . THR A 1 447 ? 3.028 11.570 12.635 1.00 88.88 447 THR A C 1
ATOM 3628 O O . THR A 1 447 ? 3.400 12.035 13.713 1.00 88.88 447 THR A O 1
ATOM 3631 N N . THR A 1 448 ? 2.711 10.273 12.523 1.00 83.94 448 THR A N 1
ATOM 3632 C CA . THR A 1 448 ? 2.822 9.315 13.647 1.00 83.94 448 THR A CA 1
ATOM 3633 C C . THR A 1 448 ? 4.252 9.145 14.171 1.00 83.94 448 THR A C 1
ATOM 3635 O O . THR A 1 448 ? 4.433 8.575 15.241 1.00 83.94 448 THR A O 1
ATOM 3638 N N . SER A 1 449 ? 5.261 9.601 13.418 1.00 84.88 449 SER A N 1
ATOM 3639 C CA . SER A 1 449 ? 6.674 9.648 13.811 1.00 84.88 449 SER A CA 1
ATOM 3640 C C . SER A 1 449 ? 7.119 11.040 14.283 1.00 84.88 449 SER A C 1
ATOM 3642 O O . SER A 1 449 ? 8.287 11.230 14.608 1.00 84.88 449 SER A O 1
ATOM 3644 N N . GLY A 1 450 ? 6.212 12.021 14.347 1.00 87.62 450 GLY A N 1
ATOM 3645 C CA . GLY A 1 450 ? 6.475 13.371 14.853 1.00 87.62 450 GLY A CA 1
ATOM 3646 C C . GLY A 1 450 ? 7.091 14.348 13.852 1.00 87.62 450 GLY A C 1
ATOM 3647 O O . GLY A 1 450 ? 7.493 15.438 14.259 1.00 87.62 450 GLY A O 1
ATOM 3648 N N . ALA A 1 451 ? 7.168 14.009 12.562 1.00 91.25 451 ALA A N 1
ATOM 3649 C CA . ALA A 1 451 ? 7.561 14.975 11.539 1.00 91.25 451 ALA A CA 1
ATOM 3650 C C . ALA A 1 451 ? 6.462 16.026 11.355 1.00 91.25 451 ALA A C 1
ATOM 3652 O O . ALA A 1 451 ? 5.301 15.668 11.189 1.00 91.25 451 ALA A O 1
ATOM 3653 N N . LEU A 1 452 ? 6.816 17.314 11.350 1.00 94.69 452 LEU A N 1
ATOM 3654 C CA . LEU A 1 452 ? 5.884 18.386 10.982 1.00 94.69 452 LEU A CA 1
ATOM 3655 C C . LEU A 1 452 ? 5.480 18.210 9.514 1.00 94.69 452 LEU A C 1
ATOM 3657 O O . LEU A 1 452 ? 6.334 18.365 8.648 1.00 94.69 452 LEU A O 1
ATOM 3661 N N . LYS A 1 453 ? 4.208 17.909 9.251 1.00 95.69 453 LYS A N 1
ATOM 3662 C CA . LYS A 1 453 ? 3.662 17.663 7.910 1.00 95.69 453 LYS A CA 1
ATOM 3663 C C . LYS A 1 453 ? 2.919 18.880 7.365 1.00 95.69 453 LYS A C 1
ATOM 3665 O O . LYS A 1 453 ? 3.042 19.166 6.184 1.00 95.69 453 LYS A O 1
ATOM 3670 N N . ILE A 1 454 ? 2.185 19.611 8.209 1.00 97.69 454 ILE A N 1
ATOM 3671 C CA . ILE A 1 454 ? 1.405 20.792 7.795 1.00 97.69 454 ILE A CA 1
ATOM 3672 C C . ILE A 1 454 ? 1.629 21.926 8.792 1.00 97.69 454 ILE A C 1
ATOM 3674 O O . ILE A 1 454 ? 1.614 21.708 10.003 1.00 97.69 454 ILE A O 1
ATOM 3678 N N . ASP A 1 455 ? 1.797 23.134 8.271 1.00 97.62 455 ASP A N 1
ATOM 3679 C CA . ASP A 1 455 ? 1.872 24.399 8.993 1.00 97.62 455 ASP A CA 1
ATOM 3680 C C . ASP A 1 455 ? 0.997 25.416 8.239 1.00 97.62 455 ASP A C 1
ATOM 3682 O O . ASP A 1 455 ? 1.298 25.741 7.094 1.00 97.62 455 ASP A O 1
ATOM 3686 N N . LYS A 1 456 ? -0.121 25.864 8.821 1.00 97.12 456 LYS A N 1
ATOM 3687 C CA . LYS A 1 456 ? -1.065 26.776 8.151 1.00 97.12 456 LYS A CA 1
ATOM 3688 C C . LYS A 1 456 ? -1.717 27.766 9.106 1.00 97.12 456 LYS A C 1
ATOM 3690 O O . LYS A 1 456 ? -1.797 27.521 10.308 1.00 97.12 456 LYS A O 1
ATOM 3695 N N . GLU A 1 457 ? -2.229 28.858 8.552 1.00 97.19 457 GLU A N 1
ATOM 3696 C CA . GLU A 1 457 ? -2.966 29.886 9.290 1.00 97.19 457 GLU A CA 1
ATOM 3697 C C . GLU A 1 457 ? -4.490 29.680 9.213 1.00 97.19 457 GLU A C 1
ATOM 3699 O O . GLU A 1 457 ? -5.053 29.310 8.176 1.00 97.19 457 GLU A O 1
ATOM 3704 N N . LEU A 1 458 ? -5.155 29.913 10.345 1.00 96.75 458 LEU A N 1
ATOM 3705 C CA . LEU A 1 458 ? -6.597 29.876 10.537 1.00 96.75 458 LEU A CA 1
ATOM 3706 C C . LEU A 1 458 ? -7.109 31.258 10.965 1.00 96.75 458 LEU A C 1
ATOM 3708 O O . LEU A 1 458 ? -6.527 31.918 11.830 1.00 96.75 458 LEU A O 1
ATOM 3712 N N . LEU A 1 459 ? -8.246 31.661 10.406 1.00 95.88 459 LEU A N 1
ATOM 3713 C CA . LEU A 1 459 ? -9.038 32.801 10.859 1.00 95.88 459 LEU A CA 1
ATOM 3714 C C . LEU A 1 459 ? -10.509 32.387 10.868 1.00 95.88 459 LEU A C 1
ATOM 3716 O O . LEU A 1 459 ? -11.021 31.918 9.851 1.00 95.88 459 LEU A O 1
ATOM 3720 N N . ASP A 1 460 ? -11.174 32.556 12.007 1.00 94.75 460 ASP A N 1
ATOM 3721 C CA . ASP A 1 460 ? -12.585 32.212 12.214 1.00 94.75 460 ASP A CA 1
ATOM 3722 C C . ASP A 1 460 ? -12.940 30.783 11.758 1.00 94.75 460 ASP A C 1
ATOM 3724 O O . ASP A 1 460 ? -13.897 30.557 11.016 1.00 94.75 460 ASP A O 1
ATOM 3728 N N . SER A 1 461 ? -12.127 29.809 12.182 1.00 94.94 461 SER A N 1
ATOM 3729 C CA . SER A 1 461 ? -12.226 28.383 11.831 1.00 94.94 461 SER A CA 1
ATOM 3730 C C . SER A 1 461 ? -12.037 28.041 10.352 1.00 94.94 461 SER A C 1
ATOM 3732 O O . SER A 1 461 ? -12.299 26.906 9.953 1.00 94.94 461 SER A O 1
ATOM 3734 N N . LYS A 1 462 ? -11.546 28.981 9.541 1.00 95.88 462 LYS A N 1
ATOM 3735 C CA . LYS A 1 462 ? -11.246 28.764 8.122 1.00 95.88 462 LYS A CA 1
ATOM 3736 C C . LYS A 1 462 ? -9.762 28.893 7.853 1.00 95.88 462 LYS A C 1
ATOM 3738 O O . LYS A 1 462 ? -9.098 29.745 8.436 1.00 95.88 462 LYS A O 1
ATOM 3743 N N . ASN A 1 463 ? -9.247 28.113 6.907 1.00 94.88 463 ASN A N 1
ATOM 3744 C CA . ASN A 1 463 ? -7.892 28.311 6.404 1.00 94.88 463 ASN A CA 1
ATOM 3745 C C . ASN A 1 463 ? -7.814 29.685 5.735 1.00 94.88 463 ASN A C 1
ATOM 3747 O O . ASN A 1 463 ? -8.561 29.979 4.793 1.00 94.88 463 ASN A O 1
ATOM 3751 N N . ASN A 1 464 ? -6.940 30.544 6.244 1.00 95.75 464 ASN A N 1
ATOM 3752 C CA . ASN A 1 464 ? -6.799 31.911 5.773 1.00 95.75 464 ASN A CA 1
ATOM 3753 C C . ASN A 1 464 ? -5.402 32.418 6.123 1.00 95.75 464 ASN A C 1
ATOM 3755 O O . ASN A 1 464 ? -5.050 32.458 7.298 1.00 95.75 464 ASN A O 1
ATOM 3759 N N . GLY A 1 465 ? -4.630 32.792 5.107 1.00 94.88 465 GLY A N 1
ATOM 3760 C CA . GLY A 1 465 ? -3.222 33.146 5.252 1.00 94.88 465 GLY A CA 1
ATOM 3761 C C . GLY A 1 465 ? -2.278 32.080 4.699 1.00 94.88 465 GLY A C 1
ATOM 3762 O O . GLY A 1 465 ? -2.672 31.238 3.888 1.00 94.88 465 GLY A O 1
ATOM 3763 N N . ALA A 1 466 ? -1.005 32.158 5.072 1.00 96.12 466 ALA A N 1
ATOM 3764 C CA . ALA A 1 466 ? 0.035 31.317 4.482 1.00 96.12 466 ALA A CA 1
ATOM 3765 C C . ALA A 1 466 ? -0.065 29.855 4.951 1.00 96.12 466 ALA A C 1
ATOM 3767 O O . ALA A 1 466 ? -0.479 29.568 6.076 1.00 96.12 466 ALA A O 1
ATOM 3768 N N . PHE A 1 467 ? 0.365 28.922 4.101 1.00 97.31 467 PHE A N 1
ATOM 3769 C CA . PHE A 1 467 ? 0.567 27.533 4.493 1.00 97.31 467 PHE A CA 1
ATOM 3770 C C . PHE A 1 467 ? 1.818 26.919 3.866 1.00 97.31 467 PHE A C 1
ATOM 3772 O O . PHE A 1 467 ? 2.286 27.341 2.805 1.00 97.31 467 PHE A O 1
ATOM 3779 N N . LYS A 1 468 ? 2.341 25.902 4.547 1.00 98.19 468 LYS A N 1
ATOM 3780 C CA . LYS A 1 468 ? 3.418 25.024 4.106 1.00 98.19 468 LYS A CA 1
ATOM 3781 C C . LYS A 1 468 ? 3.070 23.586 4.441 1.00 98.19 468 LYS A C 1
ATOM 3783 O O . LYS A 1 468 ? 2.661 23.282 5.562 1.00 98.19 468 LYS A O 1
ATOM 3788 N N . GLU A 1 469 ? 3.291 22.705 3.484 1.00 97.94 469 GLU A N 1
ATOM 3789 C CA . GLU A 1 469 ? 3.246 21.264 3.691 1.00 97.94 469 GLU A CA 1
ATOM 3790 C C . GLU A 1 469 ? 4.622 20.683 3.401 1.00 97.94 469 GLU A C 1
ATOM 3792 O O . GLU A 1 469 ? 5.354 21.174 2.540 1.00 97.94 469 GLU A O 1
ATOM 3797 N N . TYR A 1 470 ? 4.999 19.667 4.159 1.00 96.19 470 TYR A N 1
ATOM 3798 C CA . TYR A 1 470 ? 6.325 19.073 4.128 1.00 96.19 470 TYR A CA 1
ATOM 3799 C C . TYR A 1 470 ? 6.228 17.595 3.794 1.00 96.19 470 TYR A C 1
ATOM 3801 O O . TYR A 1 470 ? 5.245 16.934 4.115 1.00 96.19 470 TYR A O 1
ATOM 3809 N N . PHE A 1 471 ? 7.297 17.051 3.235 1.00 92.06 471 PHE A N 1
ATOM 3810 C CA . PHE A 1 471 ? 7.469 15.614 3.097 1.00 92.06 471 PHE A CA 1
ATOM 3811 C C . PHE A 1 471 ? 7.559 14.923 4.472 1.00 92.06 471 PHE A C 1
ATOM 3813 O O . PHE A 1 471 ? 7.737 15.576 5.501 1.00 92.06 471 PHE A O 1
ATOM 3820 N N . ASP A 1 472 ? 7.479 13.591 4.524 1.00 88.12 472 ASP A N 1
ATOM 3821 C CA . ASP A 1 472 ? 7.331 12.843 5.788 1.00 88.12 472 ASP A CA 1
ATOM 3822 C C . ASP A 1 472 ? 8.586 12.870 6.685 1.00 88.12 472 ASP A C 1
ATOM 3824 O O . ASP A 1 472 ? 8.546 12.465 7.847 1.00 88.12 472 ASP A O 1
ATOM 3828 N N . ILE A 1 473 ? 9.697 13.423 6.182 1.00 88.75 473 ILE A N 1
ATOM 3829 C CA . ILE A 1 473 ? 10.896 13.764 6.970 1.00 88.75 473 ILE A CA 1
ATOM 3830 C C . ILE A 1 473 ? 10.773 15.094 7.728 1.00 88.75 473 ILE A C 1
ATOM 3832 O O . ILE A 1 473 ? 11.571 15.363 8.629 1.00 88.75 473 ILE A O 1
ATOM 3836 N N . GLY A 1 474 ? 9.760 15.901 7.420 1.00 92.00 474 GLY A N 1
ATOM 3837 C CA . GLY A 1 474 ? 9.434 17.158 8.078 1.00 92.00 474 GLY A CA 1
ATOM 3838 C C . GLY A 1 474 ? 10.089 18.384 7.442 1.00 92.00 474 GLY A C 1
ATOM 3839 O O . GLY A 1 474 ? 10.433 18.403 6.264 1.00 92.00 474 GLY A O 1
ATOM 3840 N N . LYS A 1 475 ? 10.282 19.433 8.252 1.00 91.69 475 LYS A N 1
ATOM 3841 C CA . LYS A 1 475 ? 10.625 20.803 7.818 1.00 91.69 475 LYS A CA 1
ATOM 3842 C C . LYS A 1 475 ? 11.866 20.943 6.917 1.00 91.69 475 LYS A C 1
ATOM 3844 O O . LYS A 1 475 ? 12.026 21.980 6.278 1.00 91.69 475 LYS A O 1
ATOM 3849 N N . SER A 1 476 ? 12.749 19.946 6.880 1.00 88.38 476 SER A N 1
ATOM 3850 C CA . SER A 1 476 ? 13.923 19.926 6.000 1.00 88.38 476 SER A CA 1
ATOM 3851 C C . SER A 1 476 ? 13.587 19.706 4.522 1.00 88.38 476 SER A C 1
ATOM 3853 O O . SER A 1 476 ? 14.437 19.999 3.687 1.00 88.38 476 SER A O 1
ATOM 3855 N N . ALA A 1 477 ? 12.382 19.232 4.193 1.00 90.62 477 ALA A N 1
ATOM 3856 C CA . ALA A 1 477 ? 11.924 19.054 2.819 1.00 90.62 477 ALA A CA 1
ATOM 3857 C C . ALA A 1 477 ? 10.499 19.597 2.653 1.00 90.62 477 ALA A C 1
ATOM 3859 O O . ALA A 1 477 ? 9.519 18.980 3.070 1.00 90.62 477 ALA A O 1
ATOM 3860 N N . LEU A 1 478 ? 10.409 20.789 2.066 1.00 95.19 478 LEU A N 1
ATOM 3861 C CA . LEU A 1 478 ? 9.155 21.441 1.695 1.00 95.19 478 LEU A CA 1
ATOM 3862 C C . LEU A 1 478 ? 8.527 20.696 0.514 1.00 95.19 478 LEU A C 1
ATOM 3864 O O . LEU A 1 478 ? 9.235 20.372 -0.431 1.00 95.19 478 LEU A O 1
ATOM 3868 N N . GLU A 1 479 ? 7.226 20.434 0.584 1.00 96.25 479 GLU A N 1
ATOM 3869 C CA . GLU A 1 479 ? 6.447 19.779 -0.473 1.00 96.25 479 GLU A CA 1
ATOM 3870 C C . GLU A 1 479 ? 5.549 20.805 -1.172 1.00 96.25 479 GLU A C 1
ATOM 3872 O O . GLU A 1 479 ? 5.615 20.943 -2.390 1.00 96.25 479 GLU A O 1
ATOM 3877 N N . TYR A 1 480 ? 4.817 21.616 -0.397 1.00 97.31 480 TYR A N 1
ATOM 3878 C CA . TYR A 1 480 ? 3.960 22.687 -0.911 1.00 97.31 480 TYR A CA 1
ATOM 3879 C C . TYR A 1 480 ? 4.131 23.994 -0.128 1.00 97.31 480 TYR A C 1
ATOM 3881 O O . TYR A 1 480 ? 4.294 23.977 1.093 1.00 97.31 480 TYR A O 1
ATOM 3889 N N . GLU A 1 481 ? 4.024 25.139 -0.805 1.00 97.81 481 GLU A N 1
ATOM 3890 C CA . GLU A 1 481 ? 3.770 26.438 -0.165 1.00 97.81 481 GLU A CA 1
ATOM 3891 C C . GLU A 1 481 ? 2.722 27.247 -0.934 1.00 97.81 481 GLU A C 1
ATOM 3893 O O . GLU A 1 481 ? 2.696 27.242 -2.166 1.00 97.81 481 GLU A O 1
ATOM 3898 N N . GLY A 1 482 ? 1.875 27.977 -0.212 1.00 96.19 482 GLY A N 1
ATOM 3899 C CA . GLY A 1 482 ? 0.862 28.832 -0.821 1.00 96.19 482 GLY A CA 1
ATOM 3900 C C . GLY A 1 482 ? 0.095 29.661 0.201 1.00 96.19 482 GLY A C 1
ATOM 3901 O O . GLY A 1 482 ? 0.504 29.798 1.356 1.00 96.19 482 GLY A O 1
ATOM 3902 N N . THR A 1 483 ? -1.043 30.201 -0.233 1.00 95.00 483 THR A N 1
ATOM 3903 C CA . THR A 1 483 ? -1.928 31.028 0.596 1.00 95.00 483 THR A CA 1
ATOM 3904 C C . THR A 1 483 ? -3.365 30.535 0.484 1.00 95.00 483 THR A C 1
ATOM 3906 O O . THR A 1 483 ? -3.867 30.301 -0.616 1.00 95.00 483 THR A O 1
ATOM 3909 N N . TYR A 1 484 ? -4.043 30.411 1.620 1.00 94.50 484 TYR A N 1
ATOM 3910 C CA . TYR A 1 484 ? -5.480 30.203 1.700 1.00 94.50 484 TYR A CA 1
ATOM 3911 C C . TYR A 1 484 ? -6.229 31.531 1.851 1.00 94.50 484 TYR A C 1
ATOM 3913 O O . TYR A 1 484 ? -5.759 32.470 2.490 1.00 94.50 484 TYR A O 1
ATOM 3921 N N . LYS A 1 485 ? -7.448 31.582 1.319 1.00 94.62 485 LYS A N 1
ATOM 3922 C CA . LYS A 1 485 ? -8.458 32.605 1.584 1.00 94.62 485 LYS A CA 1
ATOM 3923 C C . LYS A 1 485 ? -9.811 31.912 1.706 1.00 94.62 485 LYS A C 1
ATOM 3925 O O . LYS A 1 485 ? -10.316 31.384 0.721 1.00 94.62 485 LYS A O 1
ATOM 3930 N N . ASN A 1 486 ? -10.406 31.928 2.899 1.00 91.88 486 ASN A N 1
ATOM 3931 C CA . ASN A 1 486 ? -11.688 31.270 3.191 1.00 91.88 486 ASN A CA 1
ATOM 3932 C C . ASN A 1 486 ? -11.720 29.783 2.770 1.00 91.88 486 ASN A C 1
ATOM 3934 O O . ASN A 1 486 ? -12.584 29.390 1.995 1.00 91.88 486 ASN A O 1
ATOM 3938 N N . ASP A 1 487 ? -10.770 28.976 3.257 1.00 94.06 487 ASP A N 1
ATOM 3939 C CA . ASP A 1 487 ? -10.611 27.533 2.961 1.00 94.06 487 ASP A CA 1
ATOM 3940 C C . ASP A 1 487 ? -10.157 27.176 1.544 1.00 94.06 487 ASP A C 1
ATOM 3942 O O . ASP A 1 487 ? -10.015 26.001 1.193 1.00 94.06 487 ASP A O 1
ATOM 3946 N N . PHE A 1 488 ? -9.911 28.182 0.714 1.00 93.25 488 PHE A N 1
ATOM 3947 C CA . PHE A 1 488 ? -9.593 28.005 -0.690 1.00 93.25 488 PHE A CA 1
ATOM 3948 C C . PHE A 1 488 ? -8.182 28.491 -0.982 1.00 93.25 488 PHE A C 1
ATOM 3950 O O . PHE A 1 488 ? -7.809 29.577 -0.549 1.00 93.25 488 PHE A O 1
ATOM 3957 N N . ILE A 1 489 ? -7.389 27.698 -1.707 1.00 92.00 489 ILE A N 1
ATOM 3958 C CA . ILE A 1 489 ? -6.093 28.167 -2.208 1.00 92.00 489 ILE A CA 1
ATOM 3959 C C . ILE A 1 489 ? -6.360 29.378 -3.110 1.00 92.00 489 ILE A C 1
ATOM 3961 O O . ILE A 1 489 ? -7.259 29.342 -3.956 1.00 92.00 489 ILE A O 1
ATOM 3965 N N . ASN A 1 490 ? -5.620 30.459 -2.880 1.00 93.69 490 ASN A N 1
ATOM 3966 C CA . ASN A 1 490 ? -5.793 31.733 -3.561 1.00 93.69 490 ASN A CA 1
ATOM 3967 C C . ASN A 1 490 ? -4.437 32.429 -3.746 1.00 93.69 490 ASN A C 1
ATOM 3969 O O . ASN A 1 490 ? -3.809 32.847 -2.771 1.00 93.69 490 ASN A O 1
ATOM 3973 N N . GLY A 1 491 ? -4.032 32.621 -4.998 1.00 91.69 491 GLY A N 1
ATOM 3974 C CA . GLY A 1 491 ? -2.702 33.081 -5.394 1.00 91.69 491 GLY A CA 1
ATOM 3975 C C . GLY A 1 491 ? -1.807 31.934 -5.875 1.00 91.69 491 GLY A C 1
ATOM 3976 O O . GLY A 1 491 ? -2.299 30.883 -6.282 1.00 91.69 491 GLY A O 1
ATOM 3977 N N . SER A 1 492 ? -0.489 32.148 -5.836 1.00 92.56 492 SER A N 1
ATOM 3978 C CA . SER A 1 492 ? 0.508 31.148 -6.247 1.00 92.56 492 SER A CA 1
ATOM 3979 C C . SER A 1 492 ? 0.581 29.997 -5.237 1.00 92.56 492 SER A C 1
ATOM 3981 O O . SER A 1 492 ? 0.704 30.215 -4.029 1.00 92.56 492 SER A O 1
ATOM 3983 N N . LEU A 1 493 ? 0.500 28.777 -5.762 1.00 96.25 493 LEU A N 1
ATOM 3984 C CA . LEU A 1 493 ? 0.804 27.514 -5.109 1.00 96.25 493 LEU A CA 1
ATOM 3985 C C . LEU A 1 493 ? 2.060 26.952 -5.763 1.00 96.25 493 LEU A C 1
ATOM 3987 O O . LEU A 1 493 ? 2.080 26.703 -6.972 1.00 96.25 493 LEU A O 1
ATOM 3991 N N . LYS A 1 494 ? 3.084 26.706 -4.954 1.00 97.88 494 LYS A N 1
ATOM 3992 C CA . LYS A 1 494 ? 4.311 26.065 -5.405 1.00 97.88 494 LYS A CA 1
ATOM 3993 C C . LYS A 1 494 ? 4.423 24.673 -4.827 1.00 97.88 494 LYS A C 1
ATOM 3995 O O . LYS A 1 494 ? 4.166 24.469 -3.645 1.00 97.88 494 LYS A O 1
ATOM 4000 N N . GLU A 1 495 ? 4.847 23.748 -5.669 1.00 97.69 495 GLU A N 1
ATOM 4001 C CA . GLU A 1 495 ? 5.143 22.363 -5.324 1.00 97.69 495 GLU A CA 1
ATOM 4002 C C . GLU A 1 495 ? 6.620 22.093 -5.598 1.00 97.69 495 GLU A C 1
ATOM 4004 O O . GLU A 1 495 ? 7.178 22.607 -6.575 1.00 97.69 495 GLU A O 1
ATOM 4009 N N . TYR A 1 496 ? 7.253 21.287 -4.754 1.00 95.31 496 TYR A N 1
ATOM 4010 C CA . TYR A 1 496 ? 8.685 21.023 -4.797 1.00 95.31 496 TYR A CA 1
ATOM 4011 C C . TYR A 1 496 ? 8.972 19.528 -4.855 1.00 95.31 496 TYR A C 1
ATOM 4013 O O . TYR A 1 496 ? 8.299 18.714 -4.227 1.00 95.31 496 TYR A O 1
ATOM 4021 N N . TYR A 1 497 ? 10.045 19.173 -5.553 1.00 89.75 497 TYR A N 1
ATOM 4022 C CA . TYR A 1 497 ? 10.694 17.887 -5.349 1.00 89.75 497 TYR A CA 1
ATOM 4023 C C . TYR A 1 497 ? 11.268 17.818 -3.933 1.00 89.75 497 TYR A C 1
ATOM 4025 O O . TYR A 1 497 ? 11.577 18.841 -3.319 1.00 89.75 497 TYR A O 1
ATOM 4033 N N . SER A 1 498 ? 11.478 16.606 -3.415 1.00 86.62 498 SER A N 1
ATOM 4034 C CA . SER A 1 498 ? 11.956 16.431 -2.040 1.00 86.62 498 SER A CA 1
ATOM 4035 C C . SER A 1 498 ? 13.285 17.128 -1.754 1.00 86.62 498 SER A C 1
ATOM 4037 O O . SER A 1 498 ? 13.555 17.458 -0.602 1.00 86.62 498 SER A O 1
ATOM 4039 N N . ASP A 1 499 ? 14.132 17.332 -2.768 1.00 85.69 499 ASP A N 1
ATOM 4040 C CA . ASP A 1 499 ? 15.426 18.012 -2.632 1.00 85.69 499 ASP A CA 1
ATOM 4041 C C . ASP A 1 499 ? 15.314 19.550 -2.569 1.00 85.69 499 ASP A C 1
ATOM 4043 O O . ASP A 1 499 ? 16.322 20.236 -2.401 1.00 85.69 499 ASP A O 1
ATOM 4047 N N . GLY A 1 500 ? 14.097 20.091 -2.688 1.00 90.12 500 GLY A N 1
ATOM 4048 C CA . GLY A 1 500 ? 13.800 21.521 -2.681 1.00 90.12 500 GLY A CA 1
ATOM 4049 C C . GLY A 1 500 ? 13.792 22.174 -4.064 1.00 90.12 500 GLY A C 1
ATOM 4050 O O . GLY A 1 500 ? 13.554 23.380 -4.156 1.00 90.12 500 GLY A O 1
ATOM 4051 N N . THR A 1 501 ? 14.025 21.424 -5.145 1.00 91.56 501 THR A N 1
ATOM 4052 C CA . THR A 1 501 ? 13.872 21.941 -6.510 1.00 91.56 501 THR A CA 1
ATOM 4053 C C . THR A 1 501 ? 12.394 22.232 -6.787 1.00 91.56 501 THR A C 1
ATOM 4055 O O . THR A 1 501 ? 11.532 21.400 -6.511 1.00 91.56 501 THR A O 1
ATOM 4058 N N . LEU A 1 502 ? 12.074 23.412 -7.333 1.00 95.88 502 LEU A N 1
ATOM 4059 C CA . LEU A 1 502 ? 10.701 23.771 -7.706 1.00 95.88 502 LEU A CA 1
ATOM 4060 C C . LEU A 1 502 ? 10.201 22.805 -8.789 1.00 95.88 502 LEU A C 1
ATOM 4062 O O . LEU A 1 502 ? 10.840 22.686 -9.828 1.00 95.88 502 LEU A O 1
ATOM 4066 N N . PHE A 1 503 ? 9.078 22.133 -8.552 1.00 95.62 503 PHE A N 1
ATOM 4067 C CA . PHE A 1 503 ? 8.421 21.254 -9.520 1.00 95.62 503 PHE A CA 1
ATOM 4068 C C . PHE A 1 503 ? 7.341 21.999 -10.296 1.00 95.62 503 PHE A C 1
ATOM 4070 O O . PHE A 1 503 ? 7.267 21.889 -11.519 1.00 95.62 503 PHE A O 1
ATOM 4077 N N . LYS A 1 504 ? 6.518 22.785 -9.603 1.00 97.25 504 LYS A N 1
ATOM 4078 C CA . LYS A 1 504 ? 5.367 23.461 -10.201 1.00 97.25 504 LYS A CA 1
ATOM 4079 C C . LYS A 1 504 ? 5.106 24.789 -9.509 1.00 97.25 504 LYS A C 1
ATOM 4081 O O . LYS A 1 504 ? 5.242 24.884 -8.296 1.00 97.25 504 LYS A O 1
ATOM 4086 N N . ASP A 1 505 ? 4.721 25.792 -10.284 1.00 97.25 505 ASP A N 1
ATOM 4087 C CA . ASP A 1 505 ? 4.199 27.073 -9.806 1.00 97.25 505 ASP A CA 1
ATOM 4088 C C . ASP A 1 505 ? 2.906 27.360 -10.562 1.00 97.25 505 ASP A C 1
ATOM 4090 O O . ASP A 1 505 ? 2.919 27.483 -11.790 1.00 97.25 505 ASP A O 1
ATOM 4094 N N . ALA A 1 506 ? 1.793 27.397 -9.838 1.00 96.38 506 ALA A N 1
ATOM 4095 C CA . ALA A 1 506 ? 0.474 27.542 -10.423 1.00 96.38 506 ALA A CA 1
ATOM 4096 C C . ALA A 1 506 ? -0.366 28.543 -9.638 1.00 96.38 506 ALA A C 1
ATOM 4098 O O . ALA A 1 506 ? -0.304 28.602 -8.412 1.00 96.38 506 ALA A O 1
ATOM 4099 N N . ASN A 1 507 ? -1.167 29.336 -10.341 1.00 94.38 507 ASN A N 1
ATOM 4100 C CA . ASN A 1 507 ? -1.975 30.378 -9.726 1.00 94.38 507 ASN A CA 1
ATOM 4101 C C . ASN A 1 507 ? -3.437 29.937 -9.590 1.00 94.38 507 ASN A C 1
ATOM 4103 O O . ASN A 1 507 ? -4.001 29.341 -10.506 1.00 94.38 507 ASN A O 1
ATOM 4107 N N . TYR A 1 508 ? -4.046 30.244 -8.449 1.00 93.19 508 TYR A N 1
ATOM 4108 C CA . TYR A 1 508 ? -5.410 29.852 -8.104 1.00 93.19 508 TYR A CA 1
ATOM 4109 C C . TYR A 1 508 ? -6.276 31.065 -7.762 1.00 93.19 508 TYR A C 1
ATOM 4111 O O . TYR A 1 508 ? -5.827 31.988 -7.080 1.00 93.19 508 TYR A O 1
ATOM 4119 N N . ASP A 1 509 ? -7.543 31.015 -8.161 1.00 91.75 509 ASP A N 1
ATOM 4120 C CA . ASP A 1 509 ? -8.609 31.900 -7.691 1.00 91.75 509 ASP A CA 1
ATOM 4121 C C . ASP A 1 509 ? -9.702 31.045 -7.035 1.00 91.75 509 ASP A C 1
ATOM 4123 O O . ASP A 1 509 ? -10.386 30.266 -7.699 1.00 91.75 509 ASP A O 1
ATOM 4127 N N . LEU A 1 510 ? -9.802 31.124 -5.704 1.00 80.88 510 LEU A N 1
ATOM 4128 C CA . LEU A 1 510 ? -10.769 30.388 -4.876 1.00 80.88 510 LEU A CA 1
ATOM 4129 C C . LEU A 1 510 ? -10.927 28.889 -5.252 1.00 80.88 510 LEU A C 1
ATOM 4131 O O . LEU A 1 510 ? -12.038 28.428 -5.501 1.00 80.88 510 LEU A O 1
ATOM 4135 N N . LYS A 1 511 ? -9.819 28.122 -5.229 1.00 82.00 511 LYS A N 1
ATOM 4136 C CA . LYS A 1 511 ? -9.657 26.697 -5.645 1.00 82.00 511 LYS A CA 1
ATOM 4137 C C . LYS A 1 511 ? -9.544 26.419 -7.136 1.00 82.00 511 LYS A C 1
ATOM 4139 O O . LYS A 1 511 ? -9.078 25.337 -7.486 1.00 82.00 511 LYS A O 1
ATOM 4144 N N . MET A 1 512 ? -9.939 27.333 -8.008 1.00 89.38 512 MET A N 1
ATOM 4145 C CA . MET A 1 512 ? -9.855 27.088 -9.442 1.00 89.38 512 MET A CA 1
ATOM 4146 C C . MET A 1 512 ? -8.503 27.547 -9.964 1.00 89.38 512 MET A C 1
ATOM 4148 O O . MET A 1 512 ? -8.084 28.675 -9.710 1.00 89.38 512 MET A O 1
ATOM 4152 N N . LEU A 1 513 ? -7.824 26.670 -10.699 1.00 91.38 513 LEU A N 1
ATOM 4153 C CA . LEU A 1 513 ? -6.606 27.024 -11.414 1.00 91.38 513 LEU A CA 1
ATOM 4154 C C . LEU A 1 513 ? -6.925 28.171 -12.384 1.00 91.38 513 LEU A C 1
ATOM 4156 O O . LEU A 1 513 ? -7.850 28.069 -13.194 1.00 91.38 513 LEU A O 1
ATOM 4160 N N . ASN A 1 514 ? -6.215 29.290 -12.263 1.00 94.69 514 ASN A N 1
ATOM 4161 C CA . ASN A 1 514 ? -6.502 30.497 -13.027 1.00 94.69 514 ASN A CA 1
ATOM 4162 C C . ASN A 1 514 ? -5.220 31.284 -13.321 1.00 94.69 514 ASN A C 1
ATOM 4164 O O . ASN A 1 514 ? -4.542 31.793 -12.423 1.00 94.69 514 ASN A O 1
ATOM 4168 N N . GLY A 1 515 ? -4.908 31.409 -14.607 1.00 93.81 515 GLY A N 1
ATOM 4169 C CA . GLY A 1 515 ? -3.671 31.986 -15.112 1.00 93.81 515 GLY A CA 1
ATOM 4170 C C . GLY A 1 515 ? -2.648 30.929 -15.521 1.00 93.81 515 GLY A C 1
ATOM 4171 O O . GLY A 1 515 ? -2.991 29.790 -15.838 1.00 93.81 515 GLY A O 1
ATOM 4172 N N . LEU A 1 516 ? -1.382 31.342 -15.562 1.00 94.06 516 LEU A N 1
ATOM 4173 C CA . LEU A 1 516 ? -0.281 30.540 -16.081 1.00 94.06 516 LEU A CA 1
ATOM 4174 C C . LEU A 1 516 ? 0.265 29.585 -15.012 1.00 94.06 516 LEU A C 1
ATOM 4176 O O . LEU A 1 516 ? 0.695 30.021 -13.946 1.00 94.06 516 LEU A O 1
ATOM 4180 N N . GLU A 1 517 ? 0.308 28.302 -15.342 1.00 96.94 517 GLU A N 1
ATOM 4181 C CA . GLU A 1 517 ? 1.036 27.257 -14.633 1.00 96.94 517 GLU A CA 1
ATOM 4182 C C . GLU A 1 517 ? 2.378 26.999 -15.325 1.00 96.94 517 GLU A C 1
ATOM 4184 O O . GLU A 1 517 ? 2.463 26.936 -16.557 1.00 96.94 517 GLU A O 1
ATOM 4189 N N . LYS A 1 518 ? 3.433 26.832 -14.524 1.00 97.12 518 LYS A N 1
ATOM 4190 C CA . LYS A 1 518 ? 4.765 26.436 -14.981 1.00 97.12 518 LYS A CA 1
ATOM 4191 C C . LYS A 1 518 ? 5.200 25.161 -14.287 1.00 97.12 518 LYS A C 1
ATOM 4193 O O . LYS A 1 518 ? 5.172 25.092 -13.061 1.00 97.12 518 LYS A O 1
ATOM 4198 N N . THR A 1 519 ? 5.681 24.197 -15.061 1.00 96.50 519 THR A N 1
ATOM 4199 C CA . THR A 1 519 ? 6.240 22.943 -14.543 1.00 96.50 519 THR A CA 1
ATOM 4200 C C . THR A 1 519 ? 7.712 22.847 -14.898 1.00 96.50 519 THR A C 1
ATOM 4202 O O . THR A 1 519 ? 8.119 23.188 -16.011 1.00 96.50 519 THR A O 1
ATOM 4205 N N . TYR A 1 520 ? 8.511 22.340 -13.969 1.00 93.50 520 TYR A N 1
ATOM 4206 C CA . TYR A 1 520 ? 9.948 22.171 -14.098 1.00 93.50 520 TYR A CA 1
ATOM 4207 C C . TYR A 1 520 ? 10.321 20.708 -13.858 1.00 93.50 520 TYR A C 1
ATOM 4209 O O . TYR A 1 520 ? 9.738 20.008 -13.027 1.00 93.50 520 TYR A O 1
ATOM 4217 N N . ASN A 1 521 ? 11.322 20.226 -14.584 1.00 85.38 521 ASN A N 1
ATOM 4218 C CA . ASN A 1 521 ? 11.908 18.931 -14.273 1.00 85.38 521 ASN A CA 1
ATOM 4219 C C . ASN A 1 521 ? 12.779 19.017 -13.010 1.00 85.38 521 ASN A C 1
ATOM 4221 O O . ASN A 1 521 ? 13.108 20.093 -12.516 1.00 85.38 521 ASN A O 1
ATOM 4225 N N . ILE A 1 522 ? 13.223 17.861 -12.538 1.00 80.12 522 ILE A N 1
ATOM 4226 C CA . ILE A 1 522 ? 14.143 17.697 -11.408 1.00 80.12 522 ILE A CA 1
ATOM 4227 C C . ILE A 1 522 ? 15.494 18.430 -11.526 1.00 80.12 522 ILE A C 1
ATOM 4229 O O . ILE A 1 522 ? 16.238 18.495 -10.560 1.00 80.12 522 ILE A O 1
ATOM 4233 N N . LYS A 1 523 ? 15.840 19.008 -12.683 1.00 81.19 523 LYS A N 1
ATOM 4234 C CA . LYS A 1 523 ? 17.025 19.875 -12.840 1.00 81.19 523 LYS A CA 1
ATOM 4235 C C . LYS A 1 523 ? 16.694 21.367 -12.712 1.00 81.19 523 LYS A C 1
ATOM 4237 O O . LYS A 1 523 ? 17.551 22.203 -12.987 1.00 81.19 523 LYS A O 1
ATOM 4242 N N . GLY A 1 524 ? 15.444 21.712 -12.405 1.00 87.00 524 GLY A N 1
ATOM 4243 C CA . GLY A 1 524 ? 14.943 23.086 -12.418 1.00 87.00 524 GLY A CA 1
ATOM 4244 C C . GLY A 1 524 ? 14.779 23.672 -13.825 1.00 87.00 524 GLY A C 1
ATOM 4245 O O . GLY A 1 524 ? 14.685 24.887 -13.978 1.00 87.00 524 GLY A O 1
ATOM 4246 N N . THR A 1 525 ? 14.769 22.840 -14.875 1.00 89.25 525 THR A N 1
ATOM 4247 C CA . THR A 1 525 ? 14.530 23.299 -16.255 1.00 89.25 525 THR A CA 1
ATOM 4248 C C . THR A 1 525 ? 13.033 23.323 -16.537 1.00 89.25 525 THR A C 1
ATOM 4250 O O . THR A 1 525 ? 12.343 22.352 -16.238 1.00 89.25 525 THR A O 1
ATOM 4253 N N . LEU A 1 526 ? 12.534 24.409 -17.132 1.00 92.44 526 LEU A N 1
ATOM 4254 C CA . LEU A 1 526 ? 11.130 24.554 -17.527 1.00 92.44 526 LEU A CA 1
ATOM 4255 C C . LEU A 1 526 ? 10.746 23.490 -18.570 1.00 92.44 526 LEU A C 1
ATOM 4257 O O . LEU A 1 526 ? 11.404 23.376 -19.603 1.00 92.44 526 LEU A O 1
ATOM 4261 N N . VAL A 1 527 ? 9.684 22.728 -18.301 1.00 94.19 527 VAL A N 1
ATOM 4262 C CA . VAL A 1 527 ? 9.165 21.667 -19.184 1.00 94.19 527 VAL A CA 1
ATOM 4263 C C . VAL A 1 527 ? 7.716 21.877 -19.616 1.00 94.19 527 VAL A C 1
ATOM 4265 O O . VAL A 1 527 ? 7.294 21.263 -20.594 1.00 94.19 527 VAL A O 1
ATOM 4268 N N . ALA A 1 528 ? 6.971 22.775 -18.967 1.00 96.62 528 ALA A N 1
ATOM 4269 C CA . ALA A 1 528 ? 5.630 23.152 -19.404 1.00 96.62 528 ALA A CA 1
ATOM 4270 C C . ALA A 1 528 ? 5.246 24.579 -18.996 1.00 96.62 528 ALA A C 1
ATOM 4272 O O . ALA A 1 528 ? 5.641 25.060 -17.935 1.00 96.62 528 ALA A O 1
ATOM 4273 N N . GLU A 1 529 ? 4.450 25.219 -19.850 1.00 96.81 529 GLU A N 1
ATOM 4274 C CA . GLU A 1 529 ? 3.762 26.492 -19.654 1.00 96.81 529 GLU A CA 1
ATOM 4275 C C . GLU A 1 529 ? 2.325 26.346 -20.160 1.00 96.81 529 GLU A C 1
ATOM 4277 O O . GLU A 1 529 ? 2.081 26.242 -21.367 1.00 96.81 529 GLU A O 1
ATOM 4282 N N . VAL A 1 530 ? 1.369 26.319 -19.238 1.00 97.19 530 VAL A N 1
ATOM 4283 C CA . VAL A 1 530 ? -0.030 26.009 -19.545 1.00 97.19 530 VAL A CA 1
ATOM 4284 C C . VAL A 1 530 ? -0.934 27.035 -18.884 1.00 97.19 530 VAL A C 1
ATOM 4286 O O . VAL A 1 530 ? -0.771 27.334 -17.707 1.00 97.19 530 VAL A O 1
ATOM 4289 N N . ASN A 1 531 ? -1.872 27.612 -19.632 1.00 96.38 531 ASN A N 1
ATOM 4290 C CA . ASN A 1 531 ? -2.806 28.594 -19.096 1.00 96.38 531 ASN A CA 1
ATOM 4291 C C . ASN A 1 531 ? -4.160 27.961 -18.771 1.00 96.38 531 ASN A C 1
ATOM 4293 O O . ASN A 1 531 ? -4.705 27.181 -19.555 1.00 96.38 531 ASN A O 1
ATOM 4297 N N . TYR A 1 532 ? -4.716 28.369 -17.637 1.00 95.81 532 TYR A N 1
ATOM 4298 C CA . TYR A 1 532 ? -6.018 27.939 -17.157 1.00 95.81 532 TYR A CA 1
ATOM 4299 C C . TYR A 1 532 ? -6.944 29.127 -16.937 1.00 95.81 532 TYR A C 1
ATOM 4301 O O . TYR A 1 532 ? -6.506 30.247 -16.657 1.00 95.81 532 TYR A O 1
ATOM 4309 N N . LYS A 1 533 ? -8.243 28.870 -17.044 1.00 95.06 533 LYS A N 1
ATOM 4310 C CA . LYS A 1 533 ? -9.301 29.793 -16.650 1.00 95.06 533 LYS A CA 1
ATOM 4311 C C . LYS A 1 533 ? -10.419 28.983 -16.011 1.00 95.06 533 LYS A C 1
ATOM 4313 O O . LYS A 1 533 ? -10.881 28.020 -16.613 1.00 95.06 533 LYS A O 1
ATOM 4318 N N . ASP A 1 534 ? -10.835 29.381 -14.812 1.00 92.62 534 ASP A N 1
ATOM 4319 C CA . ASP A 1 534 ? -11.912 28.724 -14.060 1.00 92.62 534 ASP A CA 1
ATOM 4320 C C . ASP A 1 534 ? -11.683 27.203 -13.886 1.00 92.62 534 ASP A C 1
ATOM 4322 O O . ASP A 1 534 ? -12.613 26.405 -13.911 1.00 92.62 534 ASP A O 1
ATOM 4326 N N . GLY A 1 535 ? -10.417 26.794 -13.711 1.00 93.00 535 GLY A N 1
ATOM 4327 C CA . GLY A 1 535 ? -10.008 25.399 -13.513 1.00 93.00 535 GLY A CA 1
ATOM 4328 C C . GLY A 1 535 ? -9.795 24.593 -14.798 1.00 93.00 535 GLY A C 1
ATOM 4329 O O . GLY A 1 535 ? -9.268 23.486 -14.733 1.00 93.00 535 GLY A O 1
ATOM 4330 N N . GLU A 1 536 ? -10.140 25.139 -15.963 1.00 94.06 536 GLU A N 1
ATOM 4331 C CA . GLU A 1 536 ? -10.040 24.453 -17.252 1.00 94.06 536 GLU A CA 1
ATOM 4332 C C . GLU A 1 536 ? -8.883 24.989 -18.098 1.00 94.06 536 GLU A C 1
ATOM 4334 O O . GLU A 1 536 ? -8.556 26.178 -18.045 1.00 94.06 536 GLU A O 1
ATOM 4339 N N . LEU A 1 537 ? -8.285 24.123 -18.926 1.00 93.62 537 LEU A N 1
ATOM 4340 C CA . LEU A 1 537 ? -7.304 24.532 -19.935 1.00 93.62 537 LEU A CA 1
ATOM 4341 C C . LEU A 1 537 ? -7.915 25.610 -20.839 1.00 93.62 537 LEU A C 1
ATOM 4343 O O . LEU A 1 537 ? -8.944 25.394 -21.489 1.00 93.62 537 LEU A O 1
ATOM 4347 N N . ASN A 1 538 ? -7.299 26.790 -20.867 1.00 95.25 538 ASN A N 1
ATOM 4348 C CA . ASN A 1 538 ? -7.793 27.915 -21.645 1.00 95.25 538 ASN A CA 1
ATOM 4349 C C . ASN A 1 538 ? -6.643 28.845 -22.030 1.00 95.25 538 ASN A C 1
ATOM 4351 O O . ASN A 1 538 ? -6.047 29.489 -21.174 1.00 95.25 538 ASN A O 1
ATOM 4355 N N . GLY A 1 539 ? -6.344 28.959 -23.319 1.00 94.69 539 GLY A N 1
ATOM 4356 C CA . GLY A 1 539 ? -5.225 29.740 -23.834 1.00 94.69 539 GLY A CA 1
ATOM 4357 C C . GLY A 1 539 ? -4.009 28.875 -24.149 1.00 94.69 539 GLY A C 1
ATOM 4358 O O . GLY A 1 539 ? -4.136 27.795 -24.722 1.00 94.69 539 GLY A O 1
ATOM 4359 N N . ILE A 1 540 ? -2.815 29.382 -23.851 1.00 95.44 540 ILE A N 1
ATOM 4360 C CA . ILE A 1 540 ? -1.546 28.772 -24.275 1.00 95.44 540 ILE A CA 1
ATOM 4361 C C . ILE A 1 540 ? -1.372 27.384 -23.646 1.00 95.44 540 ILE A C 1
ATOM 4363 O O . ILE A 1 540 ? -1.558 27.222 -22.443 1.00 95.44 540 ILE A O 1
ATOM 4367 N N . TYR A 1 541 ? -0.958 26.409 -24.455 1.00 96.94 541 TYR A N 1
ATOM 4368 C CA . TYR A 1 541 ? -0.474 25.110 -24.000 1.00 96.94 541 TYR A CA 1
ATOM 4369 C C . TYR A 1 541 ? 0.863 24.822 -24.681 1.00 96.94 541 TYR A C 1
ATOM 4371 O O . TYR A 1 541 ? 0.911 24.528 -25.878 1.00 96.94 541 TYR A O 1
ATOM 4379 N N . LYS A 1 542 ? 1.960 24.935 -23.930 1.00 97.62 542 LYS A N 1
ATOM 4380 C CA . LYS A 1 542 ? 3.310 24.733 -24.451 1.00 97.62 542 LYS A CA 1
ATOM 4381 C C . LYS A 1 542 ? 4.112 23.821 -23.541 1.00 97.62 542 LYS A C 1
ATOM 4383 O O . LYS A 1 542 ? 4.168 24.036 -22.337 1.00 97.62 542 LYS A O 1
ATOM 4388 N N . THR A 1 543 ? 4.773 22.828 -24.116 1.00 97.19 543 THR A N 1
ATOM 4389 C CA . THR A 1 543 ? 5.677 21.934 -23.379 1.00 97.19 543 THR A CA 1
ATOM 4390 C C . THR A 1 543 ? 7.044 21.895 -24.040 1.00 97.19 543 THR A C 1
ATOM 4392 O O . THR A 1 543 ? 7.185 22.256 -25.210 1.00 97.19 543 THR A O 1
ATOM 4395 N N . TYR A 1 544 ? 8.057 21.450 -23.301 1.00 93.94 544 TYR A N 1
ATOM 4396 C CA . TYR A 1 544 ? 9.446 21.408 -23.743 1.00 93.94 544 TYR A CA 1
ATOM 4397 C C . TYR A 1 544 ? 10.052 20.020 -23.520 1.00 93.94 544 TYR A C 1
ATOM 4399 O O . TYR A 1 544 ? 9.751 19.328 -22.548 1.00 93.94 544 TYR A O 1
ATOM 4407 N N . HIS A 1 545 ? 10.930 19.610 -24.429 1.00 84.19 545 HIS A N 1
ATOM 4408 C CA . HIS A 1 545 ? 11.827 18.474 -24.247 1.00 84.19 545 HIS A CA 1
ATOM 4409 C C . HIS A 1 545 ? 12.884 18.795 -23.184 1.00 84.19 545 HIS A C 1
ATOM 4411 O O . HIS A 1 545 ? 13.202 19.955 -22.927 1.00 84.19 545 HIS A O 1
ATOM 4417 N N . ASN A 1 546 ? 13.534 17.766 -22.634 1.00 75.56 546 ASN A N 1
ATOM 4418 C CA . ASN A 1 546 ? 14.609 17.933 -21.642 1.00 75.56 546 ASN A CA 1
ATOM 4419 C C . ASN A 1 546 ? 15.829 18.731 -22.150 1.00 75.56 546 ASN A C 1
ATOM 4421 O O . ASN A 1 546 ? 16.661 19.152 -21.350 1.00 75.56 546 ASN A O 1
ATOM 4425 N N . ASN A 1 547 ? 15.951 18.936 -23.464 1.00 78.19 547 ASN A N 1
ATOM 4426 C CA . ASN A 1 547 ? 16.983 19.772 -24.081 1.00 78.19 547 ASN A CA 1
ATOM 4427 C C . ASN A 1 547 ? 16.562 21.249 -24.255 1.00 78.19 547 ASN A C 1
ATOM 4429 O O . ASN A 1 547 ? 17.303 22.020 -24.862 1.00 78.19 547 ASN A O 1
ATOM 4433 N N . GLY A 1 548 ? 15.380 21.634 -23.761 1.00 85.00 548 GLY A N 1
ATOM 4434 C CA . GLY A 1 548 ? 14.836 22.994 -23.814 1.00 85.00 548 GLY A CA 1
ATOM 4435 C C . GLY A 1 548 ? 14.125 23.366 -25.119 1.00 85.00 548 GLY A C 1
ATOM 4436 O O . GLY A 1 548 ? 13.576 24.462 -25.215 1.00 85.00 548 GLY A O 1
ATOM 4437 N N . LYS A 1 549 ? 14.103 22.490 -26.133 1.00 91.06 549 LYS A N 1
ATOM 4438 C CA . LYS A 1 549 ? 13.313 22.717 -27.355 1.00 91.06 549 LYS A CA 1
ATOM 4439 C C . LYS A 1 549 ? 11.836 22.440 -27.095 1.00 91.06 549 LYS A C 1
ATOM 4441 O O . LYS A 1 549 ? 11.505 21.577 -26.291 1.00 91.06 549 LYS A O 1
ATOM 4446 N N . ILE A 1 550 ? 10.953 23.145 -27.798 1.00 94.12 550 ILE A N 1
ATOM 4447 C CA . ILE A 1 550 ? 9.501 22.938 -27.707 1.00 94.12 550 ILE A CA 1
ATOM 4448 C C . ILE A 1 550 ? 9.169 21.496 -28.107 1.00 94.12 550 ILE A C 1
ATOM 4450 O O . ILE A 1 550 ? 9.701 20.998 -29.096 1.00 94.12 550 ILE A O 1
ATOM 4454 N N . SER A 1 551 ? 8.304 20.839 -27.337 1.00 95.44 551 SER A N 1
ATOM 4455 C CA . SER A 1 551 ? 7.728 19.533 -27.657 1.00 95.44 551 SER A CA 1
ATOM 4456 C C . SER A 1 551 ? 6.281 19.657 -28.122 1.00 95.44 551 SER A C 1
ATOM 4458 O O . SER A 1 551 ? 5.944 19.061 -29.134 1.00 95.44 551 SER A O 1
ATOM 4460 N N . ILE A 1 552 ? 5.446 20.476 -27.476 1.00 97.50 552 ILE A N 1
ATOM 4461 C CA . ILE A 1 552 ? 4.073 20.774 -27.920 1.00 97.50 552 ILE A CA 1
ATOM 4462 C C . ILE A 1 552 ? 3.896 22.287 -28.000 1.00 97.50 552 ILE A C 1
ATOM 4464 O O . ILE A 1 552 ? 4.295 23.003 -27.083 1.00 97.50 552 ILE A O 1
ATOM 4468 N N . ASP A 1 553 ? 3.271 22.756 -29.077 1.00 97.44 553 ASP A N 1
ATOM 4469 C CA . ASP A 1 553 ? 2.778 24.124 -29.237 1.00 97.44 553 ASP A CA 1
ATOM 4470 C C . ASP A 1 553 ? 1.309 24.081 -29.672 1.00 97.44 553 ASP A C 1
ATOM 4472 O O . ASP A 1 553 ? 0.984 23.646 -30.786 1.00 97.44 553 ASP A O 1
ATOM 4476 N N . ALA A 1 554 ? 0.413 24.469 -28.767 1.00 97.06 554 ALA A N 1
ATOM 4477 C CA . ALA A 1 554 ? -1.026 24.403 -28.963 1.00 97.06 554 ALA A CA 1
ATOM 4478 C C . ALA A 1 554 ? -1.763 25.528 -28.220 1.00 97.06 554 ALA A C 1
ATOM 4480 O O . ALA A 1 554 ? -1.217 26.246 -27.378 1.00 97.06 554 ALA A O 1
ATOM 4481 N N . THR A 1 555 ? -3.045 25.679 -28.545 1.00 95.31 555 THR A N 1
ATOM 4482 C CA . THR A 1 555 ? -3.997 26.495 -27.785 1.00 95.31 555 THR A CA 1
ATOM 4483 C C . THR A 1 555 ? -5.103 25.594 -27.252 1.00 95.31 555 THR A C 1
ATOM 4485 O O . THR A 1 555 ? -5.415 24.559 -27.840 1.00 95.31 555 THR A O 1
ATOM 4488 N N . SER A 1 556 ? -5.684 25.977 -26.126 1.00 94.56 556 SER A N 1
ATOM 4489 C CA . SER A 1 556 ? -6.793 25.291 -25.478 1.00 94.56 556 SER A CA 1
ATOM 4490 C C . SER A 1 556 ? -7.972 26.234 -25.255 1.00 94.56 556 SER A C 1
ATOM 4492 O O . SER A 1 556 ? -7.804 27.454 -25.183 1.00 94.56 556 SER A O 1
ATOM 4494 N N . LYS A 1 557 ? -9.177 25.678 -25.175 1.00 94.31 557 LYS A N 1
ATOM 4495 C CA . LYS A 1 557 ? -10.418 26.393 -24.873 1.00 94.31 557 LYS A CA 1
ATOM 4496 C C . LYS A 1 557 ? -11.350 25.425 -24.150 1.00 94.31 557 LYS A C 1
ATOM 4498 O O . LYS A 1 557 ? -11.571 24.322 -24.637 1.00 94.31 557 LYS A O 1
ATOM 4503 N N . SER A 1 558 ? -11.885 25.851 -23.007 1.00 91.25 558 SER A N 1
ATOM 4504 C CA . SER A 1 558 ? -12.856 25.078 -22.217 1.00 91.25 558 SER A CA 1
ATOM 4505 C C . SER A 1 558 ? -12.415 23.637 -21.923 1.00 91.25 558 SER A C 1
ATOM 4507 O O . SER A 1 558 ? -13.176 22.694 -22.105 1.00 91.25 558 SER A O 1
ATOM 4509 N N . GLY A 1 559 ? -11.144 23.454 -21.548 1.00 92.88 559 GLY A N 1
ATOM 4510 C CA . GLY A 1 559 ? -10.600 22.153 -21.151 1.00 92.88 559 GLY A CA 1
ATOM 4511 C C . GLY A 1 559 ? -10.017 21.313 -22.289 1.00 92.88 559 GLY A C 1
ATOM 4512 O O . GLY A 1 559 ? -9.286 20.364 -22.013 1.00 92.88 559 GLY A O 1
ATOM 4513 N N . TYR A 1 560 ? -10.253 21.680 -23.549 1.00 92.19 560 TYR A N 1
ATOM 4514 C CA . TYR A 1 560 ? -9.802 20.913 -24.711 1.00 92.19 560 TYR A CA 1
ATOM 4515 C C . TYR A 1 560 ? -8.777 21.673 -25.548 1.00 92.19 560 TYR A C 1
ATOM 4517 O O . TYR A 1 560 ? -8.725 22.904 -25.525 1.00 92.19 560 TYR A O 1
ATOM 4525 N N . PHE A 1 561 ? -7.966 20.953 -26.330 1.00 94.06 561 PHE A N 1
ATOM 4526 C CA . PHE A 1 561 ? -7.200 21.588 -27.402 1.00 94.06 561 PHE A CA 1
ATOM 4527 C C . PHE A 1 561 ? -8.161 22.237 -28.401 1.00 94.06 561 PHE A C 1
ATOM 4529 O O . PHE A 1 561 ? -9.200 21.673 -28.726 1.00 94.06 561 PHE A O 1
ATOM 4536 N N . PHE A 1 562 ? -7.812 23.424 -28.891 1.00 93.62 562 PHE A N 1
ATOM 4537 C CA . PHE A 1 562 ? -8.635 24.192 -29.815 1.00 93.62 562 PHE A CA 1
ATOM 4538 C C . PHE A 1 562 ? -7.768 24.837 -30.892 1.00 93.62 562 PHE A C 1
ATOM 4540 O O . PHE A 1 562 ? -6.756 25.484 -30.609 1.00 93.62 562 PHE A O 1
ATOM 4547 N N . GLY A 1 563 ? -8.188 24.701 -32.148 1.00 93.44 563 GLY A N 1
ATOM 4548 C CA . GLY A 1 563 ? -7.429 25.210 -33.280 1.00 93.44 563 GLY A CA 1
ATOM 4549 C C . GLY A 1 563 ? -6.152 24.403 -33.504 1.00 93.44 563 GLY A C 1
ATOM 4550 O O . GLY A 1 563 ? -6.170 23.178 -33.431 1.00 93.44 563 GLY A O 1
ATOM 4551 N N . LYS A 1 564 ? -5.048 25.078 -33.838 1.00 94.69 564 LYS A N 1
ATOM 4552 C CA . LYS A 1 564 ? -3.807 24.422 -34.275 1.00 94.69 564 LYS A CA 1
ATOM 4553 C C . LYS A 1 564 ? -3.103 23.703 -33.124 1.00 94.69 564 LYS A C 1
ATOM 4555 O O . LYS A 1 564 ? -2.869 24.292 -32.073 1.00 94.69 564 LYS A O 1
ATOM 4560 N N . TYR A 1 565 ? -2.673 22.477 -33.396 1.00 96.50 565 TYR A N 1
ATOM 4561 C CA . TYR A 1 565 ? -1.825 21.677 -32.521 1.00 96.50 565 TYR A CA 1
ATOM 4562 C C . TYR A 1 565 ? -0.594 21.209 -33.296 1.00 96.50 565 TYR A C 1
ATOM 4564 O O . TYR A 1 565 ? -0.727 20.667 -34.398 1.00 96.50 565 TYR A O 1
ATOM 4572 N N . THR A 1 566 ? 0.593 21.413 -32.722 1.00 97.88 566 THR A N 1
ATOM 4573 C CA . THR A 1 566 ? 1.860 20.925 -33.282 1.00 97.88 566 THR A CA 1
ATOM 4574 C C . THR A 1 566 ? 2.666 20.204 -32.209 1.00 97.88 566 THR A C 1
ATOM 4576 O O . THR A 1 566 ? 2.915 20.765 -31.144 1.00 97.88 566 THR A O 1
ATOM 4579 N N . TYR A 1 567 ? 3.099 18.981 -32.505 1.00 96.94 567 TYR A N 1
ATOM 4580 C CA . TYR A 1 567 ? 4.069 18.231 -31.708 1.00 96.94 567 TYR A CA 1
ATOM 4581 C C . TYR A 1 567 ? 5.398 18.161 -32.468 1.00 96.94 567 TYR A C 1
ATOM 4583 O O . TYR A 1 567 ? 5.401 17.967 -33.685 1.00 96.94 567 TYR A O 1
ATOM 4591 N N . TYR A 1 568 ? 6.518 18.310 -31.764 1.00 96.19 568 TYR A N 1
ATOM 4592 C CA . TYR A 1 568 ? 7.874 18.352 -32.310 1.00 96.19 568 TYR A CA 1
ATOM 4593 C C . TYR A 1 568 ? 8.728 17.220 -31.738 1.00 96.19 568 TYR A C 1
ATOM 4595 O O . TYR A 1 568 ? 8.610 16.857 -30.566 1.00 96.19 568 TYR A O 1
ATOM 4603 N N . PHE A 1 569 ? 9.654 16.703 -32.539 1.00 87.75 569 PHE A N 1
ATOM 4604 C CA . PHE A 1 569 ? 10.717 15.815 -32.077 1.00 87.75 569 PHE A CA 1
ATOM 4605 C C . PHE A 1 569 ? 11.745 16.559 -31.211 1.00 87.75 569 PHE A C 1
ATOM 4607 O O . PHE A 1 569 ? 11.840 17.786 -31.229 1.00 87.75 569 PHE A O 1
ATOM 4614 N N . ASP A 1 570 ? 12.584 15.806 -30.495 1.00 82.94 570 ASP A N 1
ATOM 4615 C CA . ASP A 1 570 ? 13.691 16.341 -29.690 1.00 82.94 570 ASP A CA 1
ATOM 4616 C C . ASP A 1 570 ? 14.700 17.160 -30.518 1.00 82.94 570 ASP A C 1
ATOM 4618 O O . ASP A 1 570 ? 15.380 18.047 -30.001 1.00 82.94 570 ASP A O 1
ATOM 4622 N N . ASN A 1 571 ? 14.799 16.899 -31.821 1.00 84.12 571 ASN A N 1
ATOM 4623 C CA . ASN A 1 571 ? 15.633 17.650 -32.750 1.00 84.12 571 ASN A CA 1
ATOM 4624 C C . ASN A 1 571 ? 15.008 18.996 -33.178 1.00 84.12 571 ASN A C 1
ATOM 4626 O O . ASN A 1 571 ? 15.751 19.853 -33.661 1.00 84.12 571 ASN A O 1
ATOM 4630 N N . GLY A 1 572 ? 13.721 19.234 -32.904 1.00 90.81 572 GLY A N 1
ATOM 4631 C CA . GLY A 1 572 ? 12.969 20.440 -33.266 1.00 90.81 572 GLY A CA 1
ATOM 4632 C C . GLY A 1 572 ? 12.192 20.348 -34.585 1.00 90.81 572 GLY A C 1
ATOM 4633 O O . GLY A 1 572 ? 11.497 21.300 -34.927 1.00 90.81 572 GLY A O 1
ATOM 4634 N N . GLU A 1 573 ? 12.283 19.233 -35.314 1.00 93.62 573 GLU A N 1
ATOM 4635 C CA . GLU A 1 573 ? 11.442 18.975 -36.489 1.00 93.62 573 GLU A CA 1
ATOM 4636 C C . GLU A 1 573 ? 10.000 18.671 -36.066 1.00 93.62 573 GLU A C 1
ATOM 4638 O O . GLU A 1 573 ? 9.760 18.118 -34.989 1.00 93.62 573 GLU A O 1
ATOM 4643 N N . ILE A 1 574 ? 9.028 19.008 -36.916 1.00 95.31 574 ILE A N 1
ATOM 4644 C CA . ILE A 1 574 ? 7.617 18.688 -36.662 1.00 95.31 574 ILE A CA 1
ATOM 4645 C C . ILE A 1 574 ? 7.446 17.168 -36.705 1.00 95.31 574 ILE A C 1
ATOM 4647 O O . ILE A 1 574 ? 7.914 16.514 -37.630 1.00 95.31 574 ILE A O 1
ATOM 4651 N N . ALA A 1 575 ? 6.754 16.623 -35.710 1.00 94.75 575 ALA A N 1
ATOM 4652 C CA . ALA A 1 575 ? 6.362 15.222 -35.623 1.00 94.75 575 ALA A CA 1
ATOM 4653 C C . ALA A 1 575 ? 4.879 15.032 -35.961 1.00 94.75 575 ALA A C 1
ATOM 4655 O O . ALA A 1 575 ? 4.523 14.099 -36.677 1.00 94.75 575 ALA A O 1
ATOM 4656 N N . THR A 1 576 ? 4.017 15.943 -35.502 1.00 96.75 576 THR A N 1
ATOM 4657 C CA . THR A 1 576 ? 2.574 15.884 -35.761 1.00 96.75 576 THR A CA 1
ATOM 4658 C C . THR A 1 576 ? 1.993 17.280 -35.921 1.00 96.75 576 THR A C 1
ATOM 4660 O O . THR A 1 576 ? 2.388 18.202 -35.205 1.00 96.75 576 THR A O 1
ATOM 4663 N N . LYS A 1 577 ? 1.018 17.432 -36.819 1.00 96.81 577 LYS A N 1
ATOM 4664 C CA . LYS A 1 577 ? 0.235 18.657 -36.985 1.00 96.81 577 LYS A CA 1
ATOM 4665 C C . LYS A 1 577 ? -1.234 18.329 -37.218 1.00 96.81 577 LYS A C 1
ATOM 4667 O O . LYS A 1 577 ? -1.559 17.516 -38.075 1.00 96.81 577 LYS A O 1
ATOM 4672 N N . CYS A 1 578 ? -2.129 18.978 -36.484 1.00 95.62 578 CYS A N 1
ATOM 4673 C CA . CYS A 1 578 ? -3.570 18.829 -36.681 1.00 95.62 578 CYS A CA 1
ATOM 4674 C C . CYS A 1 578 ? -4.340 20.068 -36.211 1.00 95.62 578 CYS A C 1
ATOM 4676 O O . CYS A 1 578 ? -3.754 21.096 -35.843 1.00 95.62 578 CYS A O 1
ATOM 4678 N N . SER A 1 579 ? -5.670 20.006 -36.281 1.00 93.25 579 SER A N 1
ATOM 4679 C CA . SER A 1 579 ? -6.544 21.010 -35.684 1.00 93.25 579 SER A CA 1
ATOM 4680 C C . SER A 1 579 ? -7.708 20.375 -34.937 1.00 93.25 579 SER A C 1
ATOM 4682 O O . SER A 1 579 ? -8.230 19.344 -35.355 1.00 93.25 579 SER A O 1
ATOM 4684 N N . TYR A 1 580 ? -8.087 21.009 -33.832 1.00 92.25 580 TYR A N 1
ATOM 4685 C CA . TYR A 1 580 ? -9.206 20.612 -32.986 1.00 92.25 580 TYR A CA 1
ATOM 4686 C C . TYR A 1 580 ? -10.369 21.602 -33.128 1.00 92.25 580 TYR A C 1
ATOM 4688 O O . TYR A 1 580 ? -10.141 22.811 -33.262 1.00 92.25 580 TYR A O 1
ATOM 4696 N N . ASN A 1 581 ? -11.600 21.088 -33.117 1.00 89.94 581 ASN A N 1
ATOM 4697 C CA . ASN A 1 581 ? -12.834 21.874 -33.170 1.00 89.94 581 ASN A CA 1
ATOM 4698 C C . ASN A 1 581 ? -13.237 22.415 -31.778 1.00 89.94 581 ASN A C 1
ATOM 4700 O O . ASN A 1 581 ? -12.476 22.309 -30.818 1.00 89.94 581 ASN A O 1
ATOM 4704 N N . GLU A 1 582 ? -14.414 23.047 -31.669 1.00 87.69 582 GLU A N 1
ATOM 4705 C CA . GLU A 1 582 ? -14.905 23.597 -30.391 1.00 87.69 582 GLU A CA 1
ATOM 4706 C C . GLU A 1 582 ? -15.262 22.528 -29.350 1.00 87.69 582 GLU A C 1
ATOM 4708 O O . GLU A 1 582 ? -15.224 22.829 -28.160 1.00 87.69 582 GLU A O 1
ATOM 4713 N N . ASP A 1 583 ? -15.539 21.298 -29.786 1.00 86.06 583 ASP A N 1
ATOM 4714 C CA . ASP A 1 583 ? -15.850 20.154 -28.922 1.00 86.06 583 ASP A CA 1
ATOM 4715 C C . ASP A 1 583 ? -14.581 19.402 -28.469 1.00 86.06 583 ASP A C 1
ATOM 4717 O O . ASP A 1 583 ? -14.664 18.386 -27.782 1.00 86.06 583 ASP A O 1
ATOM 4721 N N . GLY A 1 584 ? -13.390 19.880 -28.857 1.00 88.69 584 GLY A N 1
ATOM 4722 C CA . GLY A 1 584 ? -12.120 19.244 -28.509 1.00 88.69 584 GLY A CA 1
ATOM 4723 C C . GLY A 1 584 ? -11.786 18.003 -29.330 1.00 88.69 584 GLY A C 1
ATOM 4724 O O . GLY A 1 584 ? -10.854 17.269 -28.997 1.00 88.69 584 GLY A O 1
ATOM 4725 N N . GLU A 1 585 ? -12.521 17.761 -30.409 1.00 89.94 585 GLU A N 1
ATOM 4726 C CA . GLU A 1 585 ? -12.285 16.652 -31.320 1.00 89.94 585 GLU A CA 1
ATOM 4727 C C . GLU A 1 585 ? -11.377 17.095 -32.466 1.00 89.94 585 GLU A C 1
ATOM 4729 O O . GLU A 1 585 ? -11.465 18.222 -32.962 1.00 89.94 585 GLU A O 1
ATOM 4734 N N . ILE A 1 586 ? -10.508 16.196 -32.931 1.00 90.44 586 ILE A N 1
ATOM 4735 C CA . ILE A 1 586 ? -9.752 16.446 -34.160 1.00 90.44 586 ILE A CA 1
ATOM 4736 C C . ILE A 1 586 ? -10.762 16.556 -35.307 1.00 90.44 586 ILE A C 1
ATOM 4738 O O . ILE A 1 586 ? -11.584 15.657 -35.506 1.00 90.44 586 ILE A O 1
ATOM 4742 N N . ASP A 1 587 ? -10.676 17.636 -36.078 1.00 88.31 587 ASP A N 1
ATOM 4743 C CA . ASP A 1 587 ? -11.501 17.843 -37.264 1.00 88.31 587 ASP A CA 1
ATOM 4744 C C . ASP A 1 587 ? -10.641 18.352 -38.424 1.00 88.31 587 ASP A C 1
ATOM 4746 O O . ASP A 1 587 ? -9.825 19.269 -38.286 1.00 88.31 587 ASP A O 1
ATOM 4750 N N . GLY A 1 588 ? -10.792 17.720 -39.586 1.00 90.06 588 GLY A N 1
ATOM 4751 C CA . GLY A 1 588 ? -9.966 17.998 -40.755 1.00 90.06 588 GLY A CA 1
ATOM 4752 C C . GLY A 1 588 ? -8.653 17.212 -40.795 1.00 90.06 588 GLY A C 1
ATOM 4753 O O . GLY A 1 588 ? -8.605 16.028 -40.457 1.00 90.06 588 GLY A O 1
ATOM 4754 N N . LEU A 1 589 ? -7.604 17.838 -41.334 1.00 93.88 589 LEU A N 1
ATOM 4755 C CA . LEU A 1 589 ? -6.352 17.163 -41.676 1.00 93.88 589 LEU A CA 1
ATOM 4756 C C . LEU A 1 589 ? -5.456 16.980 -40.442 1.00 93.88 589 LEU A C 1
ATOM 4758 O O . LEU A 1 589 ? -5.122 17.941 -39.748 1.00 93.88 589 LEU A O 1
ATOM 4762 N N . TYR A 1 590 ? -5.038 15.741 -40.222 1.00 95.94 590 TYR A N 1
ATOM 4763 C CA . TYR A 1 590 ? -4.024 15.332 -39.261 1.00 95.94 590 TYR A CA 1
ATOM 4764 C C . TYR A 1 590 ? -2.835 14.762 -40.031 1.00 95.94 590 TYR A C 1
ATOM 4766 O O . TYR A 1 590 ? -3.017 13.901 -40.890 1.00 95.94 590 TYR A O 1
ATOM 4774 N N . GLU A 1 591 ? -1.635 15.238 -39.726 1.00 97.00 591 GLU A N 1
ATOM 4775 C CA . GLU A 1 591 ? -0.393 14.938 -40.437 1.00 97.00 591 GLU A CA 1
ATOM 4776 C C . GLU A 1 591 ? 0.650 14.411 -39.445 1.00 97.00 591 GLU A C 1
ATOM 4778 O O . GLU A 1 591 ? 0.886 15.030 -38.407 1.00 97.00 591 GLU A O 1
ATOM 4783 N N . GLU A 1 592 ? 1.307 13.304 -39.781 1.00 95.69 592 GLU A N 1
ATOM 4784 C CA . GLU A 1 592 ? 2.423 12.724 -39.031 1.00 95.69 592 GLU A CA 1
ATOM 4785 C C . GLU A 1 592 ? 3.688 12.662 -39.900 1.00 95.69 592 GLU A C 1
ATOM 4787 O O . GLU A 1 592 ? 3.679 12.207 -41.052 1.00 95.69 592 GLU A O 1
ATOM 4792 N N . PHE A 1 593 ? 4.804 13.100 -39.321 1.00 93.12 593 PHE A N 1
ATOM 4793 C CA . PHE A 1 593 ? 6.101 13.252 -39.971 1.00 93.12 593 PHE A CA 1
ATOM 4794 C C . PHE A 1 593 ? 7.137 12.338 -39.311 1.00 93.12 593 PHE A C 1
ATOM 4796 O O . PHE A 1 593 ? 7.055 12.008 -38.129 1.00 93.12 593 PHE A O 1
ATOM 4803 N N . ALA A 1 594 ? 8.113 11.884 -40.089 1.00 86.12 594 ALA A N 1
ATOM 4804 C CA . ALA A 1 594 ? 9.275 11.178 -39.575 1.00 86.12 594 ALA A CA 1
ATOM 4805 C C . ALA A 1 594 ? 10.288 12.185 -39.005 1.00 86.12 594 ALA A C 1
ATOM 4807 O O . ALA A 1 594 ? 10.234 13.374 -39.309 1.00 86.12 594 ALA A O 1
ATOM 4808 N N . SER A 1 595 ? 11.254 11.713 -38.213 1.00 82.75 595 SER A N 1
ATOM 4809 C CA . SER A 1 595 ? 12.276 12.568 -37.585 1.00 82.75 595 SER A CA 1
ATOM 4810 C C . SER A 1 595 ? 13.197 13.301 -38.570 1.00 82.75 595 SER A C 1
ATOM 4812 O O . SER A 1 595 ? 13.921 14.206 -38.159 1.00 82.75 595 SER A O 1
ATOM 4814 N N . ASP A 1 596 ? 13.164 12.935 -39.857 1.00 82.69 596 ASP A N 1
ATOM 4815 C CA . ASP A 1 596 ? 13.817 13.633 -40.970 1.00 82.69 596 ASP A CA 1
ATOM 4816 C C . ASP A 1 596 ? 12.902 14.660 -41.675 1.00 82.69 596 ASP A C 1
ATOM 4818 O O . ASP A 1 596 ? 13.240 15.139 -42.758 1.00 82.69 596 ASP A O 1
ATOM 4822 N N . GLY A 1 597 ? 11.739 14.970 -41.090 1.00 87.88 597 GLY A N 1
ATOM 4823 C CA . GLY A 1 597 ? 10.773 15.961 -41.572 1.00 87.88 597 GLY A CA 1
ATOM 4824 C C . GLY A 1 597 ? 9.851 15.472 -42.695 1.00 87.88 597 GLY A C 1
ATOM 4825 O O . GLY A 1 597 ? 9.055 16.249 -43.221 1.00 87.88 597 GLY A O 1
ATOM 4826 N N . LYS A 1 598 ? 9.929 14.199 -43.104 1.00 90.12 598 LYS A N 1
ATOM 4827 C CA . LYS A 1 598 ? 9.096 13.676 -44.199 1.00 90.12 598 LYS A CA 1
ATOM 4828 C C . LYS A 1 598 ? 7.724 13.227 -43.712 1.00 90.12 598 LYS A C 1
ATOM 4830 O O . LYS A 1 598 ? 7.628 12.389 -42.819 1.00 90.12 598 LYS A O 1
ATOM 4835 N N . LEU A 1 599 ? 6.674 13.722 -44.366 1.00 92.38 599 LEU A N 1
ATOM 4836 C CA . LEU A 1 599 ? 5.299 13.268 -44.162 1.00 92.38 599 LEU A CA 1
ATOM 4837 C C . LEU A 1 599 ? 5.185 11.775 -44.495 1.00 92.38 599 LEU A C 1
ATOM 4839 O O . LEU A 1 599 ? 5.606 11.343 -45.571 1.00 92.38 599 LEU A O 1
ATOM 4843 N N . TRP A 1 600 ? 4.619 10.991 -43.579 1.00 92.12 600 TRP A N 1
ATOM 4844 C CA . TRP A 1 600 ? 4.429 9.551 -43.778 1.00 92.12 600 TRP A CA 1
ATOM 4845 C C . TRP A 1 600 ? 3.010 9.067 -43.480 1.00 92.12 600 TRP A C 1
ATOM 4847 O O . TRP A 1 600 ? 2.665 7.946 -43.860 1.00 92.12 600 TRP A O 1
ATOM 4857 N N . LEU A 1 601 ? 2.172 9.906 -42.870 1.00 94.19 601 LEU A N 1
ATOM 4858 C CA . LEU A 1 601 ? 0.789 9.577 -42.563 1.00 94.19 601 LEU A CA 1
ATOM 4859 C C . LEU A 1 601 ? -0.097 10.831 -42.575 1.00 94.19 601 LEU A C 1
ATOM 4861 O O . LEU A 1 601 ? 0.257 11.863 -42.015 1.00 94.19 601 LEU A O 1
ATOM 4865 N N . GLU A 1 602 ? -1.268 10.703 -43.190 1.00 96.31 602 GLU A N 1
ATOM 4866 C CA . GLU A 1 602 ? -2.356 11.673 -43.143 1.00 96.31 602 GLU A CA 1
ATOM 4867 C C . GLU A 1 602 ? -3.661 10.988 -42.734 1.00 96.31 602 GLU A C 1
ATOM 4869 O O . GLU A 1 602 ? -4.038 9.963 -43.306 1.00 96.31 602 GLU A O 1
ATOM 4874 N N . TYR A 1 603 ? -4.406 11.604 -41.822 1.00 94.19 603 TYR A N 1
ATOM 4875 C CA . TYR A 1 603 ? -5.807 11.289 -41.559 1.00 94.19 603 TYR A CA 1
ATOM 4876 C C . TYR A 1 603 ? -6.676 12.501 -41.887 1.00 94.19 603 TYR A C 1
ATOM 4878 O O . TYR A 1 603 ? -6.292 13.642 -41.653 1.00 94.19 603 TYR A O 1
ATOM 4886 N N . ASN A 1 604 ? -7.876 12.263 -42.411 1.00 91.94 604 ASN A N 1
ATOM 4887 C CA . ASN A 1 604 ? -8.933 13.270 -42.425 1.00 91.94 604 ASN A CA 1
ATOM 4888 C C . ASN A 1 604 ? -9.994 12.860 -41.416 1.00 91.94 604 ASN A C 1
ATOM 4890 O O . ASN A 1 604 ? -10.732 11.892 -41.645 1.00 91.94 604 ASN A O 1
ATOM 4894 N N . TYR A 1 605 ? -10.085 13.618 -40.339 1.00 89.50 605 TYR A N 1
ATOM 4895 C CA . TYR A 1 605 ? -11.085 13.438 -39.309 1.00 89.50 605 TYR A CA 1
ATOM 4896 C C . TYR A 1 605 ? -12.375 14.188 -39.640 1.00 89.50 605 TYR A C 1
ATOM 4898 O O . TYR A 1 605 ? -12.356 15.204 -40.339 1.00 89.50 605 TYR A O 1
ATOM 4906 N N . ARG A 1 606 ? -13.494 13.640 -39.166 1.00 83.38 606 ARG A N 1
ATOM 4907 C CA . ARG A 1 606 ? -14.805 14.290 -39.083 1.00 83.38 606 ARG A CA 1
ATOM 4908 C C . ARG A 1 606 ? -15.428 13.882 -37.759 1.00 83.38 606 ARG A C 1
ATOM 4910 O O . ARG A 1 606 ? -15.624 12.685 -37.558 1.00 83.38 606 ARG A O 1
ATOM 4917 N N . ASN A 1 607 ? -15.723 14.850 -36.895 1.00 77.75 607 ASN A N 1
ATOM 4918 C CA . ASN A 1 607 ? -16.251 14.613 -35.544 1.00 77.75 607 ASN A CA 1
ATOM 4919 C C . ASN A 1 607 ? -15.420 13.557 -34.784 1.00 77.75 607 ASN A C 1
ATOM 4921 O O . ASN A 1 607 ? -15.920 12.494 -34.412 1.00 77.75 607 ASN A O 1
ATOM 4925 N N . GLY A 1 608 ? -14.095 13.744 -34.739 1.00 82.75 608 GLY A N 1
ATOM 4926 C CA . GLY A 1 608 ? -13.183 12.845 -34.026 1.00 82.75 608 GLY A CA 1
ATOM 4927 C C . GLY A 1 608 ? -12.947 11.465 -34.659 1.00 82.75 608 GLY A C 1
ATOM 4928 O O . GLY A 1 608 ? -12.067 10.735 -34.198 1.00 82.75 608 GLY A O 1
ATOM 4929 N N . LYS A 1 609 ? -13.641 11.096 -35.747 1.00 87.31 609 LYS A N 1
ATOM 4930 C CA . LYS A 1 609 ? -13.473 9.795 -36.423 1.00 87.31 609 LYS A CA 1
ATOM 4931 C C . LYS A 1 609 ? -12.790 9.903 -37.785 1.00 87.31 609 LYS A C 1
ATOM 4933 O O . LYS A 1 609 ? -12.962 10.871 -38.528 1.00 87.31 609 LYS A O 1
ATOM 4938 N N . ILE A 1 610 ? -12.011 8.880 -38.137 1.00 89.56 610 ILE A N 1
ATOM 4939 C CA . ILE A 1 610 ? -11.240 8.829 -39.385 1.00 89.56 610 ILE A CA 1
ATOM 4940 C C . ILE A 1 610 ? -12.195 8.575 -40.558 1.00 89.56 610 ILE A C 1
ATOM 4942 O O . ILE A 1 610 ? -12.819 7.522 -40.661 1.00 89.56 610 ILE A O 1
ATOM 4946 N N . SER A 1 611 ? -12.270 9.527 -41.487 1.00 87.94 611 SER A N 1
ATOM 4947 C CA . SER A 1 611 ? -13.060 9.412 -42.725 1.00 87.94 611 SER A CA 1
ATOM 4948 C C . SER A 1 611 ? -12.221 8.999 -43.943 1.00 87.94 611 SER A C 1
ATOM 4950 O O . SER A 1 611 ? -12.731 8.430 -44.915 1.00 87.94 611 SER A O 1
ATOM 4952 N N . ASN A 1 612 ? -10.926 9.306 -43.911 1.00 91.19 612 ASN A N 1
ATOM 4953 C CA . ASN A 1 612 ? -9.947 8.971 -44.940 1.00 91.19 612 ASN A CA 1
ATOM 4954 C C . ASN A 1 612 ? -8.561 8.900 -44.307 1.00 91.19 612 ASN A C 1
ATOM 4956 O O . ASN A 1 612 ? -8.266 9.690 -43.409 1.00 91.19 612 ASN A O 1
ATOM 4960 N N . TYR A 1 613 ? -7.707 8.020 -44.812 1.00 93.62 613 TYR A N 1
ATOM 4961 C CA . TYR A 1 613 ? -6.317 7.955 -44.395 1.00 93.62 613 TYR A CA 1
ATOM 4962 C C . TYR A 1 613 ? -5.382 7.641 -45.557 1.00 93.62 613 TYR A C 1
ATOM 4964 O O . TYR A 1 613 ? -5.757 6.925 -46.486 1.00 93.62 613 TYR A O 1
ATOM 4972 N N . THR A 1 614 ? -4.163 8.171 -45.496 1.00 94.19 614 THR A N 1
ATOM 4973 C CA . THR A 1 614 ? -3.124 7.992 -46.512 1.00 94.19 614 THR A CA 1
ATOM 4974 C C . THR A 1 614 ? -1.784 7.746 -45.833 1.00 94.19 614 THR A C 1
ATOM 4976 O O . THR A 1 614 ? -1.367 8.520 -44.981 1.00 94.19 614 THR A O 1
ATOM 4979 N N . TYR A 1 615 ? -1.085 6.687 -46.230 1.00 93.50 615 TYR A N 1
ATOM 4980 C CA . TYR A 1 615 ? 0.285 6.402 -45.807 1.00 93.50 615 TYR A CA 1
ATOM 4981 C C . TYR A 1 615 ? 1.260 6.704 -46.940 1.00 93.50 615 TYR A C 1
ATOM 4983 O O . TYR A 1 615 ? 0.987 6.368 -48.094 1.00 93.50 615 TYR A O 1
ATOM 4991 N N . TYR A 1 616 ? 2.427 7.250 -46.606 1.00 90.50 616 TYR A N 1
ATOM 4992 C CA . TYR A 1 616 ? 3.517 7.533 -47.539 1.00 90.50 616 TYR A CA 1
ATOM 4993 C C . TYR A 1 616 ? 4.794 6.795 -47.122 1.00 90.50 616 TYR A C 1
ATOM 4995 O O . TYR A 1 616 ? 5.044 6.552 -45.943 1.00 90.50 616 TYR A O 1
ATOM 5003 N N . ASN A 1 617 ? 5.629 6.429 -48.094 1.00 83.62 617 ASN A N 1
ATOM 5004 C CA . ASN A 1 617 ? 6.957 5.873 -47.824 1.00 83.62 617 ASN A CA 1
ATOM 5005 C C . ASN A 1 617 ? 8.007 6.986 -47.654 1.00 83.62 617 ASN A C 1
ATOM 5007 O O . ASN A 1 617 ? 7.762 8.145 -47.973 1.00 83.62 617 ASN A O 1
ATOM 5011 N N . LYS A 1 618 ? 9.239 6.625 -47.261 1.00 81.31 618 LYS A N 1
ATOM 5012 C CA . LYS A 1 618 ? 10.370 7.571 -47.112 1.00 81.31 618 LYS A CA 1
ATOM 5013 C C . LYS A 1 618 ? 10.729 8.401 -48.363 1.00 81.31 618 LYS A C 1
ATOM 5015 O O . LYS A 1 618 ? 11.545 9.316 -48.254 1.00 81.31 618 LYS A O 1
ATOM 5020 N N . LYS A 1 619 ? 10.199 8.076 -49.551 1.00 83.44 619 LYS A N 1
ATOM 5021 C CA . LYS A 1 619 ? 10.377 8.855 -50.795 1.00 83.44 619 LYS A CA 1
ATOM 5022 C C . LYS A 1 619 ? 9.204 9.809 -51.073 1.00 83.44 619 LYS A C 1
ATOM 5024 O O . LYS A 1 619 ? 9.214 10.466 -52.106 1.00 83.44 619 LYS A O 1
ATOM 5029 N N . GLY A 1 620 ? 8.202 9.861 -50.194 1.00 83.50 620 GLY A N 1
ATOM 5030 C CA . GLY A 1 620 ? 6.987 10.660 -50.362 1.00 83.50 620 GLY A CA 1
ATOM 5031 C C . GLY A 1 620 ? 5.953 10.045 -51.310 1.00 83.50 620 GLY A C 1
ATOM 5032 O O . GLY A 1 620 ? 5.002 10.720 -51.685 1.00 83.50 620 GLY A O 1
ATOM 5033 N N . ALA A 1 621 ? 6.112 8.782 -51.724 1.00 86.81 621 ALA A N 1
ATOM 5034 C CA . ALA A 1 621 ? 5.112 8.110 -52.554 1.00 86.81 621 ALA A CA 1
ATOM 5035 C C . ALA A 1 621 ? 4.039 7.439 -51.685 1.00 86.81 621 ALA A C 1
ATOM 5037 O O . ALA A 1 621 ? 4.367 6.828 -50.665 1.00 86.81 621 ALA A O 1
ATOM 5038 N N . VAL A 1 622 ? 2.778 7.518 -52.120 1.00 90.62 622 VAL A N 1
ATOM 5039 C CA . VAL A 1 622 ? 1.630 6.885 -51.453 1.00 90.62 622 VAL A CA 1
ATOM 5040 C C . VAL A 1 622 ? 1.814 5.364 -51.423 1.00 90.62 622 VAL A C 1
ATOM 5042 O O . VAL A 1 622 ? 1.995 4.728 -52.460 1.00 90.62 622 VAL A O 1
ATOM 5045 N N . VAL A 1 623 ? 1.772 4.793 -50.222 1.00 89.94 623 VAL A N 1
ATOM 5046 C CA . VAL A 1 623 ? 1.821 3.348 -49.947 1.00 89.94 623 VAL A CA 1
ATOM 5047 C C . VAL A 1 623 ? 0.416 2.768 -49.914 1.00 89.94 623 VAL A C 1
ATOM 5049 O O . VAL A 1 623 ? 0.176 1.699 -50.468 1.00 89.94 623 VAL A O 1
ATOM 5052 N N . HIS A 1 624 ? -0.507 3.473 -49.264 1.00 90.75 624 HIS A N 1
ATOM 5053 C CA . HIS A 1 624 ? -1.886 3.034 -49.093 1.00 90.75 624 HIS A CA 1
ATOM 5054 C C . HIS A 1 624 ? -2.792 4.237 -48.882 1.00 90.75 624 HIS A C 1
ATOM 5056 O O . HIS A 1 624 ? -2.390 5.209 -48.248 1.00 90.75 624 HIS A O 1
ATOM 5062 N N . THR A 1 625 ? -4.022 4.156 -49.374 1.00 92.44 625 THR A N 1
ATOM 5063 C CA . THR A 1 625 ? -5.082 5.107 -49.047 1.00 92.44 625 THR A CA 1
ATOM 5064 C C . THR A 1 625 ? -6.407 4.368 -48.964 1.00 92.44 625 THR A C 1
ATOM 5066 O O . THR A 1 625 ? -6.653 3.456 -49.755 1.00 92.44 625 THR A O 1
ATOM 5069 N N . ASP A 1 626 ? -7.249 4.732 -48.004 1.00 90.00 626 ASP A N 1
ATOM 5070 C CA . ASP A 1 626 ? -8.619 4.236 -47.937 1.00 90.00 626 ASP A CA 1
ATOM 5071 C C . ASP A 1 626 ? -9.556 5.331 -47.431 1.00 90.00 626 ASP A C 1
ATOM 5073 O O . ASP A 1 626 ? -9.187 6.167 -46.603 1.00 90.00 626 ASP A O 1
ATOM 5077 N N . LYS A 1 627 ? -10.788 5.315 -47.937 1.00 87.75 627 LYS A N 1
ATOM 5078 C CA . LYS A 1 627 ? -11.805 6.326 -47.675 1.00 87.75 627 LYS A CA 1
ATOM 5079 C C . LYS A 1 627 ? -13.169 5.681 -47.554 1.00 87.75 627 LYS A C 1
ATOM 5081 O O . LYS A 1 627 ? -13.659 5.049 -48.492 1.00 87.75 627 LYS A O 1
ATOM 5086 N N . LYS A 1 628 ? -13.864 5.973 -46.458 1.00 83.44 628 LYS A N 1
ATOM 5087 C CA . LYS A 1 628 ? -15.249 5.544 -46.268 1.00 83.44 628 LYS A CA 1
ATOM 5088 C C . LYS A 1 628 ? -16.076 6.654 -45.641 1.00 83.44 628 LYS A C 1
ATOM 5090 O O . LYS A 1 628 ? -15.626 7.366 -44.756 1.00 83.44 628 LYS A O 1
ATOM 5095 N N . ARG A 1 629 ? -17.291 6.846 -46.163 1.00 75.69 629 ARG A N 1
ATOM 5096 C CA . ARG A 1 629 ? -18.209 7.903 -45.702 1.00 75.69 629 ARG A CA 1
ATOM 5097 C C . ARG A 1 629 ? -19.216 7.420 -44.654 1.00 75.69 629 ARG A C 1
ATOM 5099 O O . ARG A 1 629 ? -19.744 8.250 -43.931 1.00 75.69 629 ARG A O 1
ATOM 5106 N N . SER A 1 630 ? -19.503 6.118 -44.605 1.00 80.00 630 SER A N 1
ATOM 5107 C CA . SER A 1 630 ? -20.463 5.506 -43.676 1.00 80.00 630 SER A CA 1
ATOM 5108 C C . SER A 1 630 ? -20.215 3.996 -43.547 1.00 80.00 630 SER A C 1
ATOM 5110 O O . SER A 1 630 ? -19.880 3.344 -44.544 1.00 80.00 630 SER A O 1
ATOM 5112 N N . GLY A 1 631 ? -20.441 3.443 -42.353 1.00 85.31 631 GLY A N 1
ATOM 5113 C CA . GLY A 1 631 ? -20.256 2.025 -42.019 1.00 85.31 631 GLY A CA 1
ATOM 5114 C C . GLY A 1 631 ? -18.790 1.595 -41.898 1.00 85.31 631 GLY A C 1
ATOM 5115 O O . GLY A 1 631 ? -17.874 2.397 -42.070 1.00 85.31 631 GLY A O 1
ATOM 5116 N N . SER A 1 632 ? -18.556 0.306 -41.654 1.00 87.25 632 SER A N 1
ATOM 5117 C CA . SER A 1 632 ? -17.231 -0.185 -41.255 1.00 87.25 632 SER A CA 1
ATOM 5118 C C . SER A 1 632 ? -16.327 -0.585 -42.424 1.00 87.25 632 SER A C 1
ATOM 5120 O O . SER A 1 632 ? -16.788 -1.162 -43.413 1.00 87.25 632 SER A O 1
ATOM 5122 N N . LEU A 1 633 ? -15.030 -0.287 -42.338 1.00 90.00 633 LEU A N 1
ATOM 5123 C CA . LEU A 1 633 ? -13.988 -0.725 -43.276 1.00 90.00 633 LEU A CA 1
ATOM 5124 C C . LEU A 1 633 ? -12.967 -1.641 -42.591 1.00 90.00 633 LEU A C 1
ATOM 5126 O O . LEU A 1 633 ? -12.830 -1.640 -41.368 1.00 90.00 633 LEU A O 1
ATOM 5130 N N . LYS A 1 634 ? -12.227 -2.412 -43.394 1.00 91.94 634 LYS A N 1
ATOM 5131 C CA . LYS A 1 634 ? -11.035 -3.113 -42.912 1.00 91.94 634 LYS A CA 1
ATOM 5132 C C . LYS A 1 634 ? -9.881 -2.113 -42.883 1.00 91.94 634 LYS A C 1
ATOM 5134 O O . LYS A 1 634 ? -9.293 -1.829 -43.919 1.00 91.94 634 LYS A O 1
ATOM 5139 N N . TYR A 1 635 ? -9.571 -1.593 -41.706 1.00 93.75 635 TYR A N 1
ATOM 5140 C CA . TYR A 1 635 ? -8.449 -0.692 -41.507 1.00 93.75 635 TYR A CA 1
ATOM 5141 C C . TYR A 1 635 ? -7.128 -1.450 -41.646 1.00 93.75 635 TYR A C 1
ATOM 5143 O O . TYR A 1 635 ? -6.967 -2.537 -41.086 1.00 93.75 635 TYR A O 1
ATOM 5151 N N . ILE A 1 636 ? -6.182 -0.865 -42.377 1.00 94.12 636 ILE A N 1
ATOM 5152 C CA . ILE A 1 636 ? -4.825 -1.387 -42.569 1.00 94.12 636 ILE A CA 1
ATOM 5153 C C . ILE A 1 636 ? -3.846 -0.227 -42.403 1.00 94.12 636 ILE A C 1
ATOM 5155 O O . ILE A 1 636 ? -3.839 0.699 -43.210 1.00 94.12 636 ILE A O 1
ATOM 5159 N N . GLY A 1 637 ? -3.034 -0.282 -41.350 1.00 92.75 637 GLY A N 1
ATOM 5160 C CA . GLY A 1 637 ? -2.012 0.709 -41.037 1.00 92.75 637 GLY A CA 1
ATOM 5161 C C . GLY A 1 637 ? -0.609 0.222 -41.377 1.00 92.75 637 GLY A C 1
ATOM 5162 O O . GLY A 1 637 ? -0.295 -0.953 -41.177 1.00 92.75 637 GLY A O 1
ATOM 5163 N N . TYR A 1 638 ? 0.246 1.132 -41.838 1.00 90.94 638 TYR A N 1
ATOM 5164 C CA . TYR A 1 638 ? 1.633 0.860 -42.224 1.00 90.94 638 TYR A CA 1
ATOM 5165 C C . TYR A 1 638 ? 2.609 1.661 -41.357 1.00 90.94 638 TYR A C 1
ATOM 5167 O O . TYR A 1 638 ? 2.208 2.605 -40.685 1.00 90.94 638 TYR A O 1
ATOM 5175 N N . ASN A 1 639 ? 3.886 1.285 -41.346 1.00 84.56 639 ASN A N 1
ATOM 5176 C CA . ASN A 1 639 ? 4.958 2.077 -40.738 1.00 84.56 639 ASN A CA 1
ATOM 5177 C C . ASN A 1 639 ? 5.696 2.940 -41.785 1.00 84.56 639 ASN A C 1
ATOM 5179 O O . ASN A 1 639 ? 5.427 2.853 -42.983 1.00 84.56 639 ASN A O 1
ATOM 5183 N N . THR A 1 640 ? 6.688 3.727 -41.354 1.00 78.31 640 THR A N 1
ATOM 5184 C CA . THR A 1 640 ? 7.490 4.612 -42.232 1.00 78.31 640 THR A CA 1
ATOM 5185 C C . THR A 1 640 ? 8.267 3.878 -43.338 1.00 78.31 640 THR A C 1
ATOM 5187 O O . THR A 1 640 ? 8.713 4.498 -44.307 1.00 78.31 640 THR A O 1
ATOM 5190 N N . LYS A 1 641 ? 8.448 2.554 -43.221 1.00 78.00 641 LYS A N 1
ATOM 5191 C CA . LYS A 1 641 ? 9.094 1.693 -44.228 1.00 78.00 641 LYS A CA 1
ATOM 5192 C C . LYS A 1 641 ? 8.086 1.127 -45.242 1.00 78.00 641 LYS A C 1
ATOM 5194 O O . LYS A 1 641 ? 8.507 0.565 -46.251 1.00 78.00 641 LYS A O 1
ATOM 5199 N N . GLY A 1 642 ? 6.785 1.305 -45.005 1.00 81.50 642 GLY A N 1
ATOM 5200 C CA . GLY A 1 642 ? 5.701 0.732 -45.803 1.00 81.50 642 GLY A CA 1
ATOM 5201 C C . GLY A 1 642 ? 5.358 -0.717 -45.439 1.00 81.50 642 GLY A C 1
ATOM 5202 O O . GLY A 1 642 ? 4.672 -1.382 -46.210 1.00 81.50 642 GLY A O 1
ATOM 5203 N N . ASP A 1 643 ? 5.825 -1.221 -44.293 1.00 86.12 643 ASP A N 1
ATOM 5204 C CA . ASP A 1 643 ? 5.452 -2.544 -43.781 1.00 86.12 643 ASP A CA 1
ATOM 5205 C C . ASP A 1 643 ? 4.158 -2.461 -42.950 1.00 86.12 643 ASP A C 1
ATOM 5207 O O . ASP A 1 643 ? 3.881 -1.438 -42.321 1.00 86.12 643 ASP A O 1
ATOM 5211 N N . LEU A 1 644 ? 3.366 -3.543 -42.939 1.00 91.44 644 LEU A N 1
ATOM 5212 C CA . LEU A 1 644 ? 2.130 -3.652 -42.153 1.00 91.44 644 LEU A CA 1
ATOM 5213 C C . LEU A 1 644 ? 2.419 -3.459 -40.656 1.00 91.44 644 LEU A C 1
ATOM 5215 O O . LEU A 1 644 ? 3.240 -4.178 -40.089 1.00 91.44 644 LEU A O 1
ATOM 5219 N N . LYS A 1 645 ? 1.701 -2.526 -40.026 1.00 93.56 645 LYS A N 1
ATOM 5220 C CA . LYS A 1 645 ? 1.817 -2.175 -38.604 1.00 93.56 645 LYS A CA 1
ATOM 5221 C C . LYS A 1 645 ? 0.589 -2.580 -37.797 1.00 93.56 645 LYS A C 1
ATOM 5223 O O . LYS A 1 645 ? 0.720 -2.992 -36.647 1.00 93.56 645 LYS A O 1
ATOM 5228 N N . MET A 1 646 ? -0.603 -2.486 -38.381 1.00 95.75 646 MET A N 1
ATOM 5229 C CA . MET A 1 646 ? -1.847 -2.873 -37.714 1.00 95.75 646 MET A CA 1
ATOM 5230 C C . MET A 1 646 ? -2.968 -3.162 -38.704 1.00 95.75 646 MET A C 1
ATOM 5232 O O . MET A 1 646 ? -2.991 -2.603 -39.796 1.00 95.75 646 MET A O 1
ATOM 5236 N N . GLU A 1 647 ? -3.917 -4.003 -38.314 1.00 97.19 647 GLU A N 1
ATOM 5237 C CA . GLU A 1 647 ? -5.163 -4.201 -39.056 1.00 97.19 647 GLU A CA 1
ATOM 5238 C C . GLU A 1 647 ? -6.333 -4.532 -38.121 1.00 97.19 647 GLU A C 1
ATOM 5240 O O . GLU A 1 647 ? -6.136 -5.116 -37.053 1.00 97.19 647 GLU A O 1
ATOM 5245 N N . GLY A 1 648 ? -7.552 -4.188 -38.534 1.00 96.31 648 GLY A N 1
ATOM 5246 C CA . GLY A 1 648 ? -8.781 -4.479 -37.792 1.00 96.31 648 GLY A CA 1
ATOM 5247 C C . GLY A 1 648 ? -10.019 -3.905 -38.477 1.00 96.31 648 GLY A C 1
ATOM 5248 O O . GLY A 1 648 ? -9.918 -3.309 -39.550 1.00 96.31 648 GLY A O 1
ATOM 5249 N N . ALA A 1 649 ? -11.198 -4.098 -37.889 1.00 94.75 649 ALA A N 1
ATOM 5250 C CA . ALA A 1 649 ? -12.403 -3.427 -38.367 1.00 94.75 649 ALA A CA 1
ATOM 5251 C C . ALA A 1 649 ? -12.521 -2.040 -37.716 1.00 94.75 649 ALA A C 1
ATOM 5253 O O . ALA A 1 649 ? -12.337 -1.886 -36.507 1.00 94.75 649 ALA A O 1
ATOM 5254 N N . TYR A 1 650 ? -12.801 -1.029 -38.535 1.00 94.00 650 TYR A N 1
ATOM 5255 C CA . TYR A 1 650 ? -13.000 0.350 -38.102 1.00 94.00 650 TYR A CA 1
ATOM 5256 C C . TYR A 1 650 ? -14.333 0.856 -38.636 1.00 94.00 650 TYR A C 1
ATOM 5258 O O . TYR A 1 650 ? -14.530 0.933 -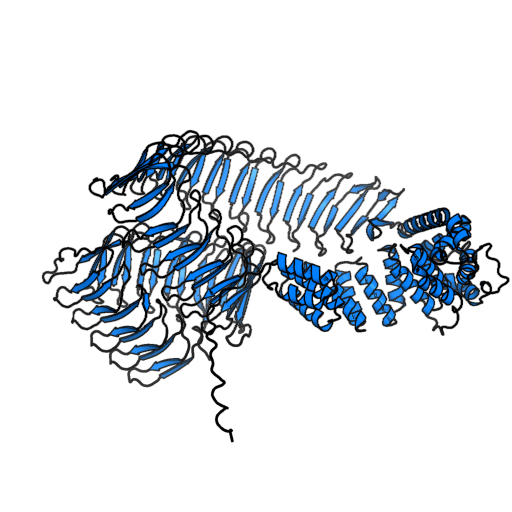39.851 1.00 94.00 650 TYR A O 1
ATOM 5266 N N . ASP A 1 651 ? -15.251 1.171 -37.735 1.00 92.38 651 ASP A N 1
ATOM 5267 C CA . ASP A 1 651 ? -16.476 1.879 -38.046 1.00 92.38 651 ASP A CA 1
ATOM 5268 C C . ASP A 1 651 ? -16.230 3.388 -38.060 1.00 92.38 651 ASP A C 1
ATOM 5270 O O . ASP A 1 651 ? -15.639 3.944 -37.143 1.00 92.38 651 ASP A O 1
ATOM 5274 N N . VAL A 1 652 ? -16.668 4.073 -39.115 1.00 87.69 652 VAL A N 1
ATOM 5275 C CA . VAL A 1 652 ? -16.443 5.523 -39.242 1.00 87.69 652 VAL A CA 1
ATOM 5276 C C . VAL A 1 652 ? -17.271 6.361 -38.264 1.00 87.69 652 VAL A C 1
ATOM 5278 O O . VAL A 1 652 ? -17.021 7.556 -38.156 1.00 87.69 652 VAL A O 1
ATOM 5281 N N . LYS A 1 653 ? -18.266 5.768 -37.594 1.00 87.75 653 LYS A N 1
ATOM 5282 C CA . LYS A 1 653 ? -19.050 6.406 -36.535 1.00 87.75 653 LYS A CA 1
ATOM 5283 C C . LYS A 1 653 ? -18.553 5.974 -35.158 1.00 87.75 653 LYS A C 1
ATOM 5285 O O . LYS A 1 653 ? -18.335 6.828 -34.308 1.00 87.75 653 LYS A O 1
ATOM 5290 N N . ASP A 1 654 ? -18.348 4.674 -34.966 1.00 88.50 654 ASP A N 1
ATOM 5291 C CA . ASP A 1 654 ? -18.114 4.114 -33.631 1.00 88.50 654 ASP A CA 1
ATOM 5292 C C . ASP A 1 654 ? -16.615 3.842 -33.350 1.00 88.50 654 ASP A C 1
ATOM 5294 O O . ASP A 1 654 ? -16.203 3.764 -32.202 1.00 88.50 654 ASP A O 1
ATOM 5298 N N . GLY A 1 655 ? -15.748 3.813 -34.368 1.00 91.69 655 GLY A N 1
ATOM 5299 C CA . GLY A 1 655 ? -14.299 3.617 -34.227 1.00 91.69 655 GLY A CA 1
ATOM 5300 C C . GLY A 1 655 ? -13.853 2.157 -34.344 1.00 91.69 655 GLY A C 1
ATOM 5301 O O . GLY A 1 655 ? -14.417 1.375 -35.112 1.00 91.69 655 GLY A O 1
ATOM 5302 N N . LYS A 1 656 ? -12.796 1.755 -33.631 1.00 94.12 656 LYS A N 1
ATOM 5303 C CA . LYS A 1 656 ? -12.308 0.368 -33.640 1.00 94.12 656 LYS A CA 1
ATOM 5304 C C . LYS A 1 656 ? -13.390 -0.580 -33.129 1.00 94.12 656 LYS A C 1
ATOM 5306 O O . LYS A 1 656 ? -13.916 -0.412 -32.033 1.00 94.12 656 LYS A O 1
ATOM 5311 N N . THR A 1 657 ? -13.654 -1.625 -33.905 1.00 94.75 657 THR A N 1
ATOM 5312 C CA . THR A 1 657 ? -14.578 -2.701 -33.548 1.00 94.75 657 THR A CA 1
ATOM 5313 C C . THR A 1 657 ? -13.968 -4.068 -33.859 1.00 94.75 657 THR A C 1
ATOM 5315 O O . THR A 1 657 ? -13.150 -4.219 -34.773 1.00 94.75 657 THR A O 1
ATOM 5318 N N . GLY A 1 658 ? -14.342 -5.081 -33.082 1.00 94.88 658 GLY A N 1
ATOM 5319 C CA . GLY A 1 658 ? -13.900 -6.457 -33.265 1.00 94.88 658 GLY A CA 1
ATOM 5320 C C . GLY A 1 658 ? -12.396 -6.642 -33.057 1.00 94.88 658 GLY A C 1
ATOM 5321 O O . GLY A 1 658 ? -11.742 -5.897 -32.330 1.00 94.88 658 GLY A O 1
ATOM 5322 N N . MET A 1 659 ? -11.839 -7.681 -33.677 1.00 96.94 659 MET A N 1
ATOM 5323 C CA . MET A 1 659 ? -10.442 -8.070 -33.479 1.00 96.94 659 MET A CA 1
ATOM 5324 C C . MET A 1 659 ? -9.470 -7.151 -34.224 1.00 96.94 659 MET A C 1
ATOM 5326 O O . MET A 1 659 ? -9.533 -7.023 -35.447 1.00 96.94 659 MET A O 1
ATOM 5330 N N . TRP A 1 660 ? -8.502 -6.614 -33.486 1.00 97.81 660 TRP A N 1
ATOM 5331 C CA . TRP A 1 660 ? -7.350 -5.882 -34.006 1.00 97.81 660 TRP A CA 1
ATOM 5332 C C . TRP A 1 660 ? -6.062 -6.677 -33.820 1.00 97.81 660 TRP A C 1
ATOM 5334 O O . TRP A 1 660 ? -5.904 -7.411 -32.842 1.00 97.81 660 TRP A O 1
ATOM 5344 N N . LYS A 1 661 ? -5.134 -6.516 -34.762 1.00 98.25 661 LYS A N 1
ATOM 5345 C CA . LYS A 1 661 ? -3.781 -7.080 -34.737 1.00 98.25 661 LYS A CA 1
ATOM 5346 C C . LYS A 1 661 ? -2.762 -5.972 -34.929 1.00 98.25 661 LYS A C 1
ATOM 5348 O O . LYS A 1 661 ? -2.966 -5.089 -35.757 1.00 98.25 661 LYS A O 1
ATOM 5353 N N . TYR A 1 662 ? -1.654 -6.066 -34.210 1.00 97.31 662 TYR A N 1
ATOM 5354 C CA . TYR A 1 662 ? -0.539 -5.128 -34.268 1.00 97.31 662 TYR A CA 1
ATOM 5355 C C . TYR A 1 662 ? 0.757 -5.888 -34.538 1.00 97.31 662 TYR A C 1
ATOM 5357 O O . TYR A 1 662 ? 0.920 -7.020 -34.080 1.00 97.31 662 TYR A O 1
ATOM 5365 N N . TYR A 1 663 ? 1.677 -5.268 -35.271 1.00 95.81 663 TYR A N 1
ATOM 5366 C CA . TYR A 1 663 ? 2.912 -5.886 -35.746 1.00 95.81 663 TYR A CA 1
ATOM 5367 C C . TYR A 1 663 ? 4.136 -5.054 -35.350 1.00 95.81 663 TYR A C 1
ATOM 5369 O O . TYR A 1 663 ? 4.049 -3.844 -35.156 1.00 95.81 663 TYR A O 1
ATOM 5377 N N . ASN A 1 664 ? 5.287 -5.706 -35.198 1.00 91.19 664 ASN A N 1
ATOM 5378 C CA . ASN A 1 664 ? 6.548 -5.063 -34.839 1.00 91.19 664 ASN A CA 1
ATOM 5379 C C . ASN A 1 664 ? 7.119 -4.231 -36.008 1.00 91.19 664 ASN A C 1
ATOM 5381 O O . ASN A 1 664 ? 7.282 -4.745 -37.114 1.00 91.19 664 ASN A O 1
ATOM 5385 N N . ASP A 1 665 ? 7.506 -2.979 -35.741 1.00 85.50 665 ASP A N 1
ATOM 5386 C CA . ASP A 1 665 ? 7.970 -2.017 -36.758 1.00 85.50 665 ASP A CA 1
ATOM 5387 C C . ASP A 1 665 ? 9.304 -2.393 -37.449 1.00 85.50 665 ASP A C 1
ATOM 5389 O O . ASP A 1 665 ? 9.634 -1.869 -38.521 1.00 85.50 665 ASP A O 1
ATOM 5393 N N . ASN A 1 666 ? 10.091 -3.303 -36.869 1.00 86.06 666 ASN A N 1
ATOM 5394 C CA . ASN A 1 666 ? 11.398 -3.694 -37.401 1.00 86.06 666 ASN A CA 1
ATOM 5395 C C . ASN A 1 666 ? 11.369 -5.006 -38.180 1.00 86.06 666 ASN A C 1
ATOM 5397 O O . ASN A 1 666 ? 12.040 -5.110 -39.209 1.00 86.06 666 ASN A O 1
ATOM 5401 N N . ASN A 1 667 ? 10.591 -5.988 -37.724 1.00 88.19 667 ASN A N 1
ATOM 5402 C CA . ASN A 1 667 ? 10.582 -7.332 -38.308 1.00 88.19 667 ASN A CA 1
ATOM 5403 C C . ASN A 1 667 ? 9.205 -7.801 -38.821 1.00 88.19 667 ASN A C 1
ATOM 5405 O O . ASN A 1 667 ? 9.144 -8.764 -39.589 1.00 88.19 667 ASN A O 1
ATOM 5409 N N . GLY A 1 668 ? 8.114 -7.106 -38.481 1.00 89.75 668 GLY A N 1
ATOM 5410 C CA . GLY A 1 668 ? 6.755 -7.415 -38.935 1.00 89.75 668 GLY A CA 1
ATOM 5411 C C . GLY A 1 668 ? 6.114 -8.644 -38.282 1.00 89.75 668 GLY A C 1
ATOM 5412 O O . GLY A 1 668 ? 5.102 -9.132 -38.781 1.00 89.75 668 GLY A O 1
ATOM 5413 N N . SER A 1 669 ? 6.692 -9.177 -37.201 1.00 92.06 669 SER A N 1
ATOM 5414 C CA . SER A 1 669 ? 6.048 -10.212 -36.377 1.00 92.06 669 SER A CA 1
ATOM 5415 C C . SER A 1 669 ? 4.797 -9.664 -35.681 1.00 92.06 669 SER A C 1
ATOM 5417 O O . SER A 1 669 ? 4.727 -8.470 -35.390 1.00 92.06 669 SER A O 1
ATOM 5419 N N . LEU A 1 670 ? 3.800 -10.519 -35.420 1.00 95.25 670 LEU A N 1
ATOM 5420 C CA . LEU A 1 670 ? 2.616 -10.147 -34.635 1.00 95.25 670 LEU A CA 1
ATOM 5421 C C . LEU A 1 670 ? 3.064 -9.813 -33.207 1.00 95.25 670 LEU A C 1
ATOM 5423 O O . LEU A 1 670 ? 3.628 -10.670 -32.539 1.00 95.25 670 LEU A O 1
ATOM 5427 N N . SER A 1 671 ? 2.817 -8.589 -32.749 1.00 96.12 671 SER A N 1
ATOM 5428 C CA . SER A 1 671 ? 3.217 -8.116 -31.420 1.00 96.12 671 SER A CA 1
ATOM 5429 C C . SER A 1 671 ? 2.067 -8.163 -30.419 1.00 96.12 671 SER A C 1
ATOM 5431 O O . SER A 1 671 ? 2.281 -8.457 -29.244 1.00 96.12 671 SER A O 1
ATOM 5433 N N . SER A 1 672 ? 0.832 -7.907 -30.862 1.00 97.88 672 SER A N 1
ATOM 5434 C CA . SER A 1 672 ? -0.355 -8.010 -30.010 1.00 97.88 672 SER A CA 1
ATOM 5435 C C . SER A 1 672 ? -1.656 -8.150 -30.797 1.00 97.88 672 SER A C 1
ATOM 5437 O O . SER A 1 672 ? -1.717 -7.895 -32.002 1.00 97.88 672 SER A O 1
ATOM 5439 N N . SER A 1 673 ? -2.709 -8.577 -30.104 1.00 98.06 673 SER A N 1
ATOM 5440 C CA . SER A 1 673 ? -4.066 -8.664 -30.639 1.00 98.06 673 SER A CA 1
ATOM 5441 C C . SER A 1 673 ? -5.115 -8.525 -29.541 1.00 98.06 673 SER A C 1
ATOM 5443 O O . SER A 1 673 ? -4.888 -9.003 -28.432 1.00 98.06 673 SER A O 1
ATOM 5445 N N . GLY A 1 674 ? -6.286 -7.980 -29.856 1.00 97.31 674 GLY A N 1
ATOM 5446 C CA . GLY A 1 674 ? -7.378 -7.839 -28.892 1.00 97.31 674 GLY A CA 1
ATOM 5447 C C . GLY A 1 674 ? -8.672 -7.360 -29.538 1.00 97.31 674 GLY A C 1
ATOM 5448 O O . GLY A 1 674 ? -8.644 -6.863 -30.664 1.00 97.31 674 GLY A O 1
ATOM 5449 N N . SER A 1 675 ? -9.798 -7.544 -28.847 1.00 96.56 675 SER A N 1
ATOM 5450 C CA . SER A 1 675 ? -11.096 -7.032 -29.300 1.00 96.56 675 SER A CA 1
ATOM 5451 C C . SER A 1 675 ? -11.327 -5.597 -28.840 1.00 96.56 675 SER A C 1
ATOM 5453 O O . SER A 1 675 ? -10.920 -5.221 -27.740 1.00 96.56 675 SER A O 1
ATOM 5455 N N . PHE A 1 676 ? -11.988 -4.816 -29.683 1.00 96.62 676 PHE A N 1
ATOM 5456 C CA . PHE A 1 676 ? -12.399 -3.451 -29.390 1.00 96.62 676 PHE A CA 1
ATOM 5457 C C . PHE A 1 676 ? -13.905 -3.290 -29.611 1.00 96.62 676 PHE A C 1
ATOM 5459 O O . PHE A 1 676 ? -14.477 -3.938 -30.490 1.00 96.62 676 PHE A O 1
ATOM 5466 N N . GLU A 1 677 ? -14.520 -2.417 -28.828 1.00 96.12 677 GLU A N 1
ATOM 5467 C CA . GLU A 1 677 ? -15.881 -1.917 -29.007 1.00 96.12 677 GLU A CA 1
ATOM 5468 C C . GLU A 1 677 ? -15.836 -0.416 -28.734 1.00 96.12 677 GLU A C 1
ATOM 5470 O O . GLU A 1 677 ? -15.309 -0.003 -27.708 1.00 96.12 677 GLU A O 1
ATOM 5475 N N . GLU A 1 678 ? -16.301 0.394 -29.683 1.00 93.38 678 GLU A N 1
ATOM 5476 C CA . GLU A 1 678 ? -16.291 1.859 -29.578 1.00 93.38 678 GLU A CA 1
ATOM 5477 C C . GLU A 1 678 ? -14.915 2.463 -29.208 1.00 93.38 678 GLU A C 1
ATOM 5479 O O . GLU A 1 678 ? -14.804 3.307 -28.326 1.00 93.38 678 GLU A O 1
ATOM 5484 N N . ASP A 1 679 ? -13.838 2.001 -29.863 1.00 92.81 679 ASP A N 1
ATOM 5485 C CA . ASP A 1 679 ? -12.432 2.341 -29.551 1.00 92.81 679 ASP A CA 1
ATOM 5486 C C . ASP A 1 679 ? -11.888 1.818 -28.204 1.00 92.81 679 ASP A C 1
ATOM 5488 O O . ASP A 1 679 ? -10.671 1.857 -27.997 1.00 92.81 679 ASP A O 1
ATOM 5492 N N . GLN A 1 680 ? -12.727 1.230 -27.349 1.00 96.00 680 GLN A N 1
ATOM 5493 C CA . GLN A 1 680 ? -12.343 0.704 -26.038 1.00 96.00 680 GLN A CA 1
ATOM 5494 C C . GLN A 1 680 ? -11.979 -0.776 -26.100 1.00 96.00 680 GLN A C 1
ATOM 5496 O O . GLN A 1 680 ? -12.590 -1.572 -26.818 1.00 96.00 680 GLN A O 1
ATOM 5501 N N . ARG A 1 681 ? -10.976 -1.188 -25.325 1.00 96.06 681 ARG A N 1
ATOM 5502 C CA . ARG A 1 681 ? -10.574 -2.595 -25.231 1.00 96.06 681 ARG A CA 1
ATOM 5503 C C . ARG A 1 681 ? -11.637 -3.414 -24.508 1.00 96.06 681 ARG A C 1
ATOM 5505 O O . ARG A 1 681 ? -12.027 -3.092 -23.388 1.00 96.06 681 ARG A O 1
ATOM 5512 N N . GLN A 1 682 ? -12.004 -4.536 -25.118 1.00 96.31 682 GLN A N 1
ATOM 5513 C CA . GLN A 1 682 ? -12.939 -5.510 -24.567 1.00 96.31 682 GLN A CA 1
ATOM 5514 C C . GLN A 1 682 ? -12.367 -6.929 -24.644 1.00 96.31 682 GLN A C 1
ATOM 5516 O O . GLN A 1 682 ? -11.649 -7.296 -25.580 1.00 96.31 682 GLN A O 1
ATOM 5521 N N . GLY A 1 683 ? -12.731 -7.761 -23.670 1.00 95.00 683 GLY A N 1
ATOM 5522 C CA . GLY A 1 683 ? -12.420 -9.185 -23.655 1.00 95.00 683 GLY A CA 1
ATOM 5523 C C . GLY A 1 683 ? -10.921 -9.485 -23.594 1.00 95.00 683 GLY A C 1
ATOM 5524 O O . GLY A 1 683 ? -10.139 -8.759 -22.987 1.00 95.00 683 GLY A O 1
ATOM 5525 N N . VAL A 1 684 ? -10.513 -10.606 -24.189 1.00 95.25 684 VAL A N 1
ATOM 5526 C CA . VAL A 1 684 ? -9.140 -11.117 -24.070 1.00 95.25 684 VAL A CA 1
ATOM 5527 C C . VAL A 1 684 ? -8.196 -10.398 -25.028 1.00 95.25 684 VAL A C 1
ATOM 5529 O O . VAL A 1 684 ? -8.377 -10.423 -26.247 1.00 95.25 684 VAL A O 1
ATOM 5532 N N . HIS A 1 685 ? -7.149 -9.805 -24.469 1.00 97.62 685 HIS A N 1
ATOM 5533 C CA . HIS A 1 685 ? -6.040 -9.186 -25.185 1.00 97.62 685 HIS A CA 1
ATOM 5534 C C . HIS A 1 685 ? -4.774 -10.002 -24.966 1.00 97.62 685 HIS A C 1
ATOM 5536 O O . HIS A 1 685 ? -4.542 -10.533 -23.881 1.00 97.62 685 HIS A O 1
ATOM 5542 N N . LYS A 1 686 ? -3.963 -10.118 -26.017 1.00 98.00 686 LYS A N 1
ATOM 5543 C CA . LYS A 1 686 ? -2.744 -10.925 -26.035 1.00 98.00 686 LYS A CA 1
ATOM 5544 C C . LYS A 1 686 ? -1.567 -10.118 -26.559 1.00 98.00 686 LYS A C 1
ATOM 5546 O O . LYS A 1 686 ? -1.715 -9.418 -27.562 1.00 98.00 686 LYS A O 1
ATOM 5551 N N . LYS A 1 687 ? -0.396 -10.273 -25.942 1.00 98.00 687 LYS A N 1
ATOM 5552 C CA . LYS A 1 687 ? 0.899 -9.851 -26.507 1.00 98.00 687 LYS A CA 1
ATOM 5553 C C . LYS A 1 687 ? 1.742 -11.069 -26.844 1.00 98.00 687 LYS A C 1
ATOM 5555 O O . LYS A 1 687 ? 1.573 -12.118 -26.223 1.00 98.00 687 LYS A O 1
ATOM 5560 N N . TYR A 1 688 ? 2.652 -10.923 -27.800 1.00 96.06 688 TYR A N 1
ATOM 5561 C CA . TYR A 1 688 ? 3.476 -12.018 -28.298 1.00 96.06 688 TYR A CA 1
ATOM 5562 C C . TYR A 1 688 ? 4.949 -11.625 -28.396 1.00 96.06 688 TYR A C 1
ATOM 5564 O O . TYR A 1 688 ? 5.297 -10.502 -28.762 1.00 96.06 688 TYR A O 1
ATOM 5572 N N . TYR A 1 689 ? 5.814 -12.604 -28.151 1.00 91.94 689 TYR A N 1
ATOM 5573 C CA . TYR A 1 689 ? 7.213 -12.556 -28.557 1.00 91.94 689 TYR A CA 1
ATOM 5574 C C . TYR A 1 689 ? 7.339 -12.603 -30.093 1.00 91.94 689 TYR A C 1
ATOM 5576 O O . TYR A 1 689 ? 6.444 -13.138 -30.751 1.00 91.94 689 TYR A O 1
ATOM 5584 N N . PRO A 1 690 ? 8.462 -12.145 -30.685 1.00 89.56 690 PRO A N 1
ATOM 5585 C CA . PRO A 1 690 ? 8.658 -12.130 -32.143 1.00 89.56 690 PRO A CA 1
ATOM 5586 C C . PRO A 1 690 ? 8.439 -13.473 -32.863 1.00 89.56 690 PRO A C 1
ATOM 5588 O O . PRO A 1 690 ? 8.055 -13.501 -34.030 1.00 89.56 690 PRO A O 1
ATOM 5591 N N . GLU A 1 691 ? 8.637 -14.596 -32.168 1.00 83.50 691 GLU A N 1
ATOM 5592 C CA . GLU A 1 691 ? 8.400 -15.953 -32.686 1.00 83.50 691 GLU A CA 1
ATOM 5593 C C . GLU A 1 691 ? 6.921 -16.399 -32.615 1.00 83.50 691 GLU A C 1
ATOM 5595 O O . GLU A 1 691 ? 6.599 -17.523 -32.996 1.00 83.50 691 GLU A O 1
ATOM 5600 N N . GLY A 1 692 ? 6.012 -15.537 -32.142 1.00 87.06 692 GLY A N 1
ATOM 5601 C CA . GLY A 1 692 ? 4.570 -15.797 -32.027 1.00 87.06 692 GLY A CA 1
ATOM 5602 C C . GLY A 1 692 ? 4.136 -16.471 -30.721 1.00 87.06 692 GLY A C 1
ATOM 5603 O O . GLY A 1 692 ? 2.987 -16.885 -30.596 1.00 87.06 692 GLY A O 1
ATOM 5604 N N . ILE A 1 693 ? 5.042 -16.593 -29.750 1.00 87.88 693 ILE A N 1
ATOM 5605 C CA . ILE A 1 693 ? 4.768 -17.179 -28.431 1.00 87.88 693 ILE A CA 1
ATOM 5606 C C . ILE A 1 693 ? 4.020 -16.152 -27.580 1.00 87.88 693 ILE A C 1
ATOM 5608 O O . ILE A 1 693 ? 4.427 -14.993 -27.540 1.00 87.88 693 ILE A O 1
ATOM 5612 N N . GLU A 1 694 ? 2.946 -16.561 -26.901 1.00 94.44 694 GLU A N 1
ATOM 5613 C CA . GLU A 1 694 ? 2.186 -15.687 -25.998 1.00 94.44 694 GLU A CA 1
ATOM 5614 C C . GLU A 1 694 ? 3.094 -15.173 -24.870 1.00 94.44 694 GLU A C 1
ATOM 5616 O O . GLU A 1 694 ? 3.784 -15.946 -24.215 1.00 94.44 694 GLU A O 1
ATOM 5621 N N . GLN A 1 695 ? 3.111 -13.857 -24.676 1.00 96.56 695 GLN A N 1
ATOM 5622 C CA . GLN A 1 695 ? 3.884 -13.152 -23.650 1.00 96.56 695 GLN A CA 1
ATOM 5623 C C . GLN A 1 695 ? 2.985 -12.695 -22.498 1.00 96.56 695 GLN A C 1
ATOM 5625 O O . GLN A 1 695 ? 3.393 -12.704 -21.339 1.00 96.56 695 GLN A O 1
ATOM 5630 N N . GLU A 1 696 ? 1.764 -12.279 -22.820 1.00 97.69 696 GLU A N 1
ATOM 5631 C CA . GLU A 1 696 ? 0.793 -11.722 -21.881 1.00 97.69 696 GLU A CA 1
ATOM 5632 C C . GLU A 1 696 ? -0.612 -12.042 -22.380 1.00 97.69 696 GLU A C 1
ATOM 5634 O O . GLU A 1 696 ? -0.879 -11.927 -23.579 1.00 97.69 696 GLU A O 1
ATOM 5639 N N . ILE A 1 697 ? -1.501 -12.409 -21.460 1.00 97.25 697 ILE A N 1
ATOM 5640 C CA . ILE A 1 697 ? -2.938 -12.523 -21.681 1.00 97.25 697 ILE A CA 1
ATOM 5641 C C . ILE A 1 697 ? -3.637 -11.765 -20.556 1.00 97.25 697 ILE A C 1
ATOM 5643 O O . ILE A 1 697 ? -3.512 -12.138 -19.390 1.00 97.25 697 ILE A O 1
ATOM 5647 N N . THR A 1 698 ? -4.406 -10.746 -20.923 1.00 96.56 698 THR A N 1
ATOM 5648 C CA . THR A 1 698 ? -5.136 -9.880 -19.990 1.00 96.56 698 THR A CA 1
ATOM 5649 C C . THR A 1 698 ? -6.565 -9.724 -20.489 1.00 96.56 698 THR A C 1
ATOM 5651 O O . THR A 1 698 ? -6.791 -9.543 -21.686 1.00 96.56 698 THR A O 1
ATOM 5654 N N . THR A 1 699 ? -7.541 -9.814 -19.589 1.00 94.69 699 THR A N 1
ATOM 5655 C CA . THR A 1 699 ? -8.946 -9.554 -19.928 1.00 94.69 699 THR A CA 1
ATOM 5656 C C . THR A 1 699 ? -9.288 -8.107 -19.593 1.00 94.69 699 THR A C 1
ATOM 5658 O O . THR A 1 699 ? -8.952 -7.633 -18.512 1.00 94.69 699 THR A O 1
ATOM 5661 N N . TYR A 1 700 ? -9.942 -7.412 -20.519 1.00 95.56 700 TYR A N 1
ATOM 5662 C CA . TYR A 1 700 ? -10.367 -6.024 -20.380 1.00 95.56 700 TYR A CA 1
ATOM 5663 C C . TYR A 1 700 ? -11.887 -5.907 -20.405 1.00 95.56 700 TYR A C 1
ATOM 5665 O O . TYR A 1 700 ? -12.577 -6.685 -21.070 1.00 95.56 700 TYR A O 1
ATOM 5673 N N . LYS A 1 701 ? -12.389 -4.902 -19.698 1.00 95.75 701 LYS A N 1
ATOM 5674 C CA . LYS A 1 701 ? -13.740 -4.383 -19.832 1.00 95.75 701 LYS A CA 1
ATOM 5675 C C . LYS A 1 701 ? -13.645 -2.862 -19.799 1.00 95.75 701 LYS A C 1
ATOM 5677 O O . LYS A 1 701 ? -13.122 -2.331 -18.824 1.00 95.75 701 LYS A O 1
ATOM 5682 N N . ASP A 1 702 ? -14.128 -2.195 -20.841 1.00 94.81 702 ASP A N 1
ATOM 5683 C CA . ASP A 1 702 ? -14.157 -0.727 -20.936 1.00 94.81 702 ASP A CA 1
ATOM 5684 C C . ASP A 1 702 ? -12.765 -0.117 -20.655 1.00 94.81 702 ASP A C 1
ATOM 5686 O O . ASP A 1 702 ? -12.587 0.719 -19.773 1.00 94.81 702 ASP A O 1
ATOM 5690 N N . ASP A 1 703 ? -11.736 -0.642 -21.336 1.00 95.19 703 ASP A N 1
ATOM 5691 C CA . ASP A 1 703 ? -10.310 -0.307 -21.158 1.00 95.19 703 ASP A CA 1
ATOM 5692 C C . ASP A 1 703 ? -9.654 -0.640 -19.813 1.00 95.19 703 ASP A C 1
ATOM 5694 O O . ASP A 1 703 ? -8.417 -0.622 -19.729 1.00 95.19 703 ASP A O 1
ATOM 5698 N N . ALA A 1 704 ? -10.423 -1.033 -18.801 1.00 96.00 704 ALA A N 1
ATOM 5699 C CA . ALA A 1 704 ? -9.914 -1.450 -17.504 1.00 96.00 704 ALA A CA 1
ATOM 5700 C C . ALA A 1 704 ? -9.615 -2.962 -17.479 1.00 96.00 704 ALA A C 1
ATOM 5702 O O . ALA A 1 704 ? -10.459 -3.773 -17.878 1.00 96.00 704 ALA A O 1
ATOM 5703 N N . PRO A 1 705 ? -8.430 -3.390 -17.001 1.00 95.56 705 PRO A N 1
ATOM 5704 C CA . PRO A 1 705 ? -8.178 -4.795 -16.701 1.00 95.56 705 PRO A CA 1
ATOM 5705 C C . PRO A 1 705 ? -9.227 -5.358 -15.731 1.00 95.56 705 PRO A C 1
ATOM 5707 O O . PRO A 1 705 ? -9.540 -4.748 -14.707 1.00 95.56 705 PRO A O 1
ATOM 5710 N N . GLN A 1 706 ? -9.760 -6.540 -16.036 1.00 93.75 706 GLN A N 1
ATOM 5711 C CA . GLN A 1 706 ? -10.801 -7.190 -15.247 1.00 93.75 706 GLN A CA 1
ATOM 5712 C C . GLN A 1 706 ? -10.625 -8.709 -15.258 1.00 93.75 706 GLN A C 1
ATOM 5714 O O . GLN A 1 706 ? -10.626 -9.350 -16.305 1.00 93.75 706 GLN A O 1
ATOM 5719 N N . GLY A 1 707 ? -10.570 -9.317 -14.076 1.00 90.69 707 GLY A N 1
ATOM 5720 C CA . GLY A 1 707 ? -10.437 -10.759 -13.924 1.00 90.69 707 GLY A CA 1
ATOM 5721 C C . GLY A 1 707 ? -8.996 -11.239 -14.091 1.00 90.69 707 GLY A C 1
ATOM 5722 O O . GLY A 1 707 ? -8.063 -10.592 -13.635 1.00 90.69 707 GLY A O 1
ATOM 5723 N N . TYR A 1 708 ? -8.829 -12.427 -14.670 1.00 92.44 708 TYR A N 1
ATOM 5724 C CA . TYR A 1 708 ? -7.551 -13.140 -14.688 1.00 92.44 708 TYR A CA 1
ATOM 5725 C C . TYR A 1 708 ? -6.572 -12.573 -15.720 1.00 92.44 708 TYR A C 1
ATOM 5727 O O . TYR A 1 708 ? -6.925 -12.445 -16.898 1.00 92.44 708 TYR A O 1
ATOM 5735 N N . SER A 1 709 ? -5.331 -12.361 -15.284 1.00 96.00 709 SER A N 1
ATOM 5736 C CA . SER A 1 709 ? -4.200 -11.988 -16.134 1.00 96.00 709 SER A CA 1
ATOM 5737 C C . SER A 1 709 ? -3.016 -12.924 -15.907 1.00 96.00 709 SER A C 1
ATOM 5739 O O . SER A 1 709 ? -2.734 -13.328 -14.776 1.00 96.00 709 SER A O 1
ATOM 5741 N N . VAL A 1 710 ? -2.312 -13.266 -16.986 1.00 96.81 710 VAL A N 1
ATOM 5742 C CA . VAL A 1 710 ? -1.167 -14.184 -16.965 1.00 96.81 710 VAL A CA 1
ATOM 5743 C C . VAL A 1 710 ? -0.075 -13.734 -17.929 1.00 96.81 710 VAL A C 1
ATOM 5745 O O . VAL A 1 710 ? -0.341 -13.311 -19.053 1.00 96.81 710 VAL A O 1
ATOM 5748 N N . PHE A 1 711 ? 1.169 -13.850 -17.482 1.00 97.44 711 PHE A N 1
ATOM 5749 C CA . PHE A 1 711 ? 2.372 -13.489 -18.220 1.00 97.44 711 PHE A CA 1
ATOM 5750 C C . PHE A 1 711 ? 3.247 -14.725 -18.365 1.00 97.44 711 PHE A C 1
ATOM 5752 O O . PHE A 1 711 ? 3.319 -15.539 -17.444 1.00 97.44 711 PHE A O 1
ATOM 5759 N N . PHE A 1 712 ? 3.949 -14.852 -19.484 1.00 95.81 712 PHE A N 1
ATOM 5760 C CA . PHE A 1 712 ? 4.756 -16.026 -19.806 1.00 95.81 712 PHE A CA 1
ATOM 5761 C C . PHE A 1 712 ? 6.211 -15.657 -20.066 1.00 95.81 712 PHE A C 1
ATOM 5763 O O . PHE A 1 712 ? 6.526 -14.542 -20.474 1.00 95.81 712 PHE A O 1
ATOM 5770 N N . TYR A 1 713 ? 7.096 -16.623 -19.849 1.00 93.06 713 TYR A N 1
ATOM 5771 C CA . TYR A 1 713 ? 8.451 -16.624 -20.383 1.00 93.06 713 TYR A CA 1
ATOM 5772 C C . TYR A 1 713 ? 8.452 -17.075 -21.856 1.00 93.06 713 TYR A C 1
ATOM 5774 O O . TYR A 1 713 ? 7.544 -17.798 -22.273 1.00 93.06 713 TYR A O 1
ATOM 5782 N N . PRO A 1 714 ? 9.503 -16.775 -22.648 1.00 91.50 714 PRO A N 1
ATOM 5783 C CA . PRO A 1 714 ? 9.612 -17.254 -24.034 1.00 91.50 714 PRO A CA 1
ATOM 5784 C C . PRO A 1 714 ? 9.600 -18.784 -24.177 1.00 91.50 714 PRO A C 1
ATOM 5786 O O . PRO A 1 714 ? 9.317 -19.314 -25.246 1.00 91.50 714 PRO A O 1
ATOM 5789 N N . ASN A 1 715 ? 9.900 -19.525 -23.107 1.00 89.12 715 ASN A N 1
ATOM 5790 C CA . ASN A 1 715 ? 9.803 -20.985 -23.081 1.00 89.12 715 ASN A CA 1
ATOM 5791 C C . ASN A 1 715 ? 8.365 -21.518 -22.865 1.00 89.12 715 ASN A C 1
ATOM 5793 O O . ASN A 1 715 ? 8.180 -22.734 -22.870 1.00 89.12 715 ASN A O 1
ATOM 5797 N N . GLY A 1 716 ? 7.369 -20.639 -22.685 1.00 90.50 716 GLY A N 1
ATOM 5798 C CA . GLY A 1 716 ? 5.952 -20.966 -22.488 1.00 90.50 716 GLY A CA 1
ATOM 5799 C C . GLY A 1 716 ? 5.531 -21.222 -21.035 1.00 90.50 716 GLY A C 1
ATOM 5800 O O . GLY A 1 716 ? 4.350 -21.448 -20.784 1.00 90.50 716 GLY A O 1
ATOM 5801 N N . LYS A 1 717 ? 6.458 -21.191 -20.069 1.00 92.31 717 LYS A N 1
ATOM 5802 C CA . LYS A 1 717 ? 6.122 -21.284 -18.638 1.00 92.31 717 LYS A CA 1
ATOM 5803 C C . LYS A 1 717 ? 5.543 -19.966 -18.135 1.00 92.31 717 LYS A C 1
ATOM 5805 O O . LYS A 1 717 ? 5.908 -18.901 -18.633 1.00 92.31 717 LYS A O 1
ATOM 5810 N N . ILE A 1 718 ? 4.661 -20.029 -17.139 1.00 95.12 718 ILE A N 1
ATOM 5811 C CA . ILE A 1 718 ? 4.095 -18.831 -16.509 1.00 95.12 718 ILE A CA 1
ATOM 5812 C C . ILE A 1 718 ? 5.228 -18.080 -15.804 1.00 95.12 718 ILE A C 1
ATOM 5814 O O . ILE A 1 718 ? 6.000 -18.672 -15.057 1.00 95.12 718 ILE A O 1
ATOM 5818 N N . LYS A 1 719 ? 5.320 -16.779 -16.055 1.00 95.81 719 LYS A N 1
ATOM 5819 C CA . LYS A 1 719 ? 6.193 -15.829 -15.364 1.00 95.81 719 LYS A CA 1
ATOM 5820 C C . LYS A 1 719 ? 5.484 -15.218 -14.158 1.00 95.81 719 LYS A C 1
ATOM 5822 O O . LYS A 1 719 ? 6.068 -15.112 -13.083 1.00 95.81 719 LYS A O 1
ATOM 5827 N N . SER A 1 720 ? 4.216 -14.852 -14.323 1.00 97.06 720 SER A N 1
ATOM 5828 C CA . SER A 1 720 ? 3.365 -14.354 -13.242 1.00 97.06 720 SER A CA 1
ATOM 5829 C C . SER A 1 720 ? 1.884 -14.486 -13.577 1.00 97.06 720 SER A C 1
ATOM 5831 O O . SER A 1 720 ? 1.504 -14.574 -14.746 1.00 97.06 720 SER A O 1
ATOM 5833 N N . GLN A 1 721 ? 1.042 -14.490 -12.548 1.00 96.62 721 GLN A N 1
ATOM 5834 C CA . GLN A 1 721 ? -0.412 -14.453 -12.683 1.00 96.62 721 GLN A CA 1
ATOM 5835 C C . GLN A 1 721 ? -1.064 -13.711 -11.513 1.00 96.62 721 GLN A C 1
ATOM 5837 O O . GLN A 1 721 ? -0.555 -13.760 -10.392 1.00 96.62 721 GLN A O 1
ATOM 5842 N N . LEU A 1 722 ? -2.181 -13.037 -11.785 1.00 95.25 722 LEU A N 1
ATOM 5843 C CA . LEU A 1 722 ? -2.950 -12.258 -10.811 1.00 95.25 722 LEU A CA 1
ATOM 5844 C C . LEU A 1 722 ? -4.401 -12.042 -11.273 1.00 95.25 722 LEU A C 1
ATOM 5846 O O . LEU A 1 722 ? -4.768 -12.407 -12.396 1.00 95.25 722 LEU A O 1
ATOM 5850 N N . TYR A 1 723 ? -5.212 -11.421 -10.414 1.00 92.56 723 TYR A N 1
ATOM 5851 C CA . TYR A 1 723 ? -6.534 -10.908 -10.768 1.00 92.56 723 TYR A CA 1
ATOM 5852 C C . TYR A 1 723 ? -6.601 -9.383 -10.662 1.00 92.56 723 TYR A C 1
ATOM 5854 O O . TYR A 1 723 ? -5.997 -8.777 -9.779 1.00 92.56 723 TYR A O 1
ATOM 5862 N N . PHE A 1 724 ? -7.402 -8.787 -11.541 1.00 92.50 724 PHE A N 1
ATOM 5863 C CA . PHE A 1 724 ? -7.820 -7.393 -11.472 1.00 92.50 724 PHE A CA 1
ATOM 5864 C C . PHE A 1 724 ? -9.305 -7.291 -11.120 1.00 92.50 724 PHE A C 1
ATOM 5866 O O . PHE A 1 724 ? -10.128 -8.081 -11.597 1.00 92.50 724 PHE A O 1
ATOM 5873 N N . LYS A 1 725 ? -9.666 -6.290 -10.319 1.00 88.44 725 LYS A N 1
ATOM 5874 C CA . LYS A 1 725 ? -11.053 -5.902 -10.040 1.00 88.44 725 LYS A CA 1
ATOM 5875 C C . LYS A 1 725 ? -11.148 -4.389 -10.201 1.00 88.44 725 LYS A C 1
ATOM 5877 O O . LYS A 1 725 ? -10.462 -3.668 -9.491 1.00 88.44 725 LYS A O 1
ATOM 5882 N N . ASN A 1 726 ? -11.988 -3.916 -11.122 1.00 87.62 726 ASN A N 1
ATOM 5883 C CA . ASN A 1 726 ? -12.148 -2.486 -11.427 1.00 87.62 726 ASN A CA 1
ATOM 5884 C C . ASN A 1 726 ? -10.822 -1.799 -11.815 1.00 87.62 726 ASN A C 1
ATOM 5886 O O . ASN A 1 726 ? -10.539 -0.689 -11.375 1.00 87.62 726 ASN A O 1
ATOM 5890 N N . GLY A 1 727 ? -9.993 -2.478 -12.612 1.00 92.12 727 GLY A N 1
ATOM 5891 C CA . GLY A 1 727 ? -8.732 -1.929 -13.112 1.00 92.12 727 GLY A CA 1
ATOM 5892 C C . GLY A 1 727 ? -7.541 -1.988 -12.154 1.00 92.12 727 GLY A C 1
ATOM 5893 O O . GLY A 1 727 ? -6.439 -1.678 -12.593 1.00 92.12 727 GLY A O 1
ATOM 5894 N N . VAL A 1 728 ? -7.720 -2.427 -10.904 1.00 92.56 728 VAL A N 1
ATOM 5895 C CA . VAL A 1 728 ? -6.641 -2.532 -9.901 1.00 92.56 728 VAL A CA 1
ATOM 5896 C C . VAL A 1 728 ? -6.414 -3.972 -9.446 1.00 92.56 728 VAL A C 1
ATOM 5898 O O . VAL A 1 728 ? -7.323 -4.808 -9.508 1.00 92.56 728 VAL A O 1
ATOM 5901 N N . GLU A 1 729 ? -5.195 -4.278 -9.011 1.00 91.12 729 GLU A N 1
ATOM 5902 C CA . GLU A 1 729 ? -4.795 -5.594 -8.520 1.00 91.12 729 GLU A CA 1
ATOM 5903 C C . GLU A 1 729 ? -5.629 -5.995 -7.296 1.00 91.12 729 GLU A C 1
ATOM 5905 O O . GLU A 1 729 ? -5.843 -5.211 -6.364 1.00 91.12 729 GLU A O 1
ATOM 5910 N N . HIS A 1 730 ? -6.118 -7.235 -7.296 1.00 88.19 730 HIS A N 1
ATOM 5911 C CA . HIS A 1 730 ? -6.972 -7.750 -6.234 1.00 88.19 730 HIS A CA 1
ATOM 5912 C C . HIS A 1 730 ? -6.771 -9.257 -6.040 1.00 88.19 730 HIS A C 1
ATOM 5914 O O . HIS A 1 730 ? -6.805 -10.034 -6.994 1.00 88.19 730 HIS A O 1
ATOM 5920 N N . GLY A 1 731 ? -6.614 -9.691 -4.792 1.00 85.62 731 GLY A N 1
ATOM 5921 C CA . GLY A 1 731 ? -6.350 -11.083 -4.440 1.00 85.62 731 GLY A CA 1
ATOM 5922 C C . GLY A 1 731 ? -4.878 -11.465 -4.599 1.00 85.62 731 GLY A C 1
ATOM 5923 O O . GLY A 1 731 ? -3.984 -10.641 -4.421 1.00 85.62 731 GLY A O 1
ATOM 5924 N N . SER A 1 732 ? -4.611 -12.741 -4.879 1.00 88.00 732 SER A N 1
ATOM 5925 C CA . SER A 1 732 ? -3.237 -13.247 -4.929 1.00 88.00 732 SER A CA 1
ATOM 5926 C C . SER A 1 732 ? -2.526 -12.856 -6.226 1.00 88.00 732 SER A C 1
ATOM 5928 O O . SER A 1 732 ? -3.084 -12.990 -7.316 1.00 88.00 732 SER A O 1
ATOM 5930 N N . TRP A 1 733 ? -1.269 -12.438 -6.098 1.00 93.06 733 TRP A N 1
ATOM 5931 C CA . TRP A 1 733 ? -0.320 -12.305 -7.195 1.00 93.06 733 TRP A CA 1
ATOM 5932 C C . TRP A 1 733 ? 0.839 -13.275 -6.952 1.00 93.06 733 TRP A C 1
ATOM 5934 O O . TRP A 1 733 ? 1.562 -13.167 -5.961 1.00 93.06 733 TRP A O 1
ATOM 5944 N N . GLU A 1 734 ? 1.007 -14.236 -7.860 1.00 95.19 734 GLU A N 1
ATOM 5945 C CA . GLU A 1 734 ? 2.100 -15.209 -7.832 1.00 95.19 734 GLU A CA 1
ATOM 5946 C C . GLU A 1 734 ? 3.090 -14.963 -8.983 1.00 95.19 734 GLU A C 1
ATOM 5948 O O . GLU A 1 734 ? 2.688 -14.699 -10.123 1.00 95.19 734 GLU A O 1
ATOM 5953 N N . THR A 1 735 ? 4.392 -15.064 -8.698 1.00 96.38 735 THR A N 1
ATOM 5954 C CA . THR A 1 735 ? 5.474 -15.028 -9.700 1.00 96.38 735 THR A CA 1
ATOM 5955 C C . THR A 1 735 ? 6.306 -16.303 -9.645 1.00 96.38 735 THR A C 1
ATOM 5957 O O . THR A 1 735 ? 6.342 -16.982 -8.618 1.00 96.38 735 THR A O 1
ATOM 5960 N N . TYR A 1 736 ? 6.981 -16.639 -10.743 1.00 94.44 736 TYR A N 1
ATOM 5961 C CA . TYR A 1 736 ? 7.708 -17.901 -10.891 1.00 94.44 736 TYR A CA 1
ATOM 5962 C C . TYR A 1 736 ? 9.108 -17.680 -11.454 1.00 94.44 736 TYR A C 1
ATOM 5964 O O . TYR A 1 736 ? 9.359 -16.690 -12.134 1.00 94.44 736 TYR A O 1
ATOM 5972 N N . HIS A 1 737 ? 10.005 -18.624 -11.186 1.00 90.94 737 HIS A N 1
ATOM 5973 C CA . HIS A 1 737 ? 11.297 -18.740 -11.854 1.00 90.94 737 HIS A CA 1
ATOM 5974 C C . HIS A 1 737 ? 11.137 -19.252 -13.295 1.00 90.94 737 HIS A C 1
ATOM 5976 O O . HIS A 1 737 ? 10.119 -19.835 -13.670 1.00 90.94 737 HIS A O 1
ATOM 5982 N N . GLU A 1 738 ? 12.189 -19.116 -14.099 1.00 88.50 738 GLU A N 1
ATOM 5983 C CA . GLU A 1 738 ? 12.273 -19.549 -15.501 1.00 88.50 738 GLU A CA 1
ATOM 5984 C C . GLU A 1 738 ? 12.091 -21.071 -15.653 1.00 88.50 738 GLU A C 1
ATOM 5986 O O . GLU A 1 738 ? 11.708 -21.568 -16.719 1.00 88.50 738 GLU A O 1
ATOM 5991 N N . ASP A 1 739 ? 12.353 -21.832 -14.584 1.00 85.69 739 ASP A N 1
ATOM 5992 C CA . ASP A 1 739 ? 12.105 -23.269 -14.505 1.00 85.69 739 ASP A CA 1
ATOM 5993 C C . ASP A 1 739 ? 10.658 -23.631 -14.100 1.00 85.69 739 ASP A C 1
ATOM 5995 O O . ASP A 1 739 ? 10.273 -24.797 -14.230 1.00 85.69 739 ASP A O 1
ATOM 5999 N N . GLY A 1 740 ? 9.832 -22.646 -13.738 1.00 89.06 740 GLY A N 1
ATOM 6000 C CA . GLY A 1 740 ? 8.424 -22.779 -13.359 1.00 89.06 740 GLY A CA 1
ATOM 6001 C C . GLY A 1 740 ? 8.172 -22.951 -11.859 1.00 89.06 740 GLY A C 1
ATOM 6002 O O . GLY A 1 740 ? 7.009 -23.045 -11.463 1.00 89.06 740 GLY A O 1
ATOM 6003 N N . SER A 1 741 ? 9.215 -22.997 -11.025 1.00 89.06 741 SER A N 1
ATOM 6004 C CA . SER A 1 741 ? 9.062 -23.017 -9.564 1.00 89.06 741 SER A CA 1
ATOM 6005 C C . SER A 1 741 ? 8.499 -21.688 -9.038 1.00 89.06 741 SER A C 1
ATOM 6007 O O . SER A 1 741 ? 8.761 -20.629 -9.609 1.00 89.06 741 SER A O 1
ATOM 6009 N N . LEU A 1 742 ? 7.672 -21.741 -7.985 1.00 92.06 742 LEU A N 1
ATOM 6010 C CA . LEU A 1 742 ? 7.103 -20.544 -7.350 1.00 92.06 742 LEU A CA 1
ATOM 6011 C C . LEU A 1 742 ? 8.236 -19.691 -6.774 1.00 92.06 742 LEU A C 1
ATOM 6013 O O . LEU A 1 742 ? 9.099 -20.222 -6.085 1.00 92.06 742 LEU A O 1
ATOM 6017 N N . LYS A 1 743 ? 8.215 -18.390 -7.064 1.00 94.19 743 LYS A N 1
ATOM 6018 C CA . LYS A 1 743 ? 9.229 -17.421 -6.636 1.00 94.19 743 LYS A CA 1
ATOM 6019 C C . LYS A 1 743 ? 8.681 -16.475 -5.579 1.00 94.19 743 LYS A C 1
ATOM 6021 O O . LYS A 1 743 ? 9.312 -16.295 -4.544 1.00 94.19 743 LYS A O 1
ATOM 6026 N N . THR A 1 744 ? 7.510 -15.885 -5.815 1.00 95.12 744 THR A N 1
ATOM 6027 C CA . THR A 1 744 ? 6.839 -15.037 -4.821 1.00 95.12 744 THR A CA 1
ATOM 6028 C C . THR A 1 744 ? 5.340 -15.263 -4.802 1.00 95.12 744 THR A C 1
ATOM 6030 O O . THR A 1 744 ? 4.741 -15.614 -5.822 1.00 95.12 744 THR A O 1
ATOM 6033 N N . LYS A 1 745 ? 4.740 -15.007 -3.641 1.00 93.50 745 LYS A N 1
ATOM 6034 C CA . LYS A 1 745 ? 3.299 -14.959 -3.440 1.00 93.50 745 LYS A CA 1
ATOM 6035 C C . LYS A 1 745 ? 2.935 -13.762 -2.573 1.00 93.50 745 LYS A C 1
ATOM 6037 O O . LYS A 1 745 ? 3.348 -13.675 -1.423 1.00 93.50 745 LYS A O 1
ATOM 6042 N N . SER A 1 746 ? 2.128 -12.871 -3.126 1.00 91.56 746 SER A N 1
ATOM 6043 C CA . SER A 1 746 ? 1.682 -11.637 -2.479 1.00 91.56 746 SER A CA 1
ATOM 6044 C C . SER A 1 746 ? 0.161 -11.528 -2.561 1.00 91.56 746 SER A C 1
ATOM 6046 O O . SER A 1 746 ? -0.475 -12.235 -3.352 1.00 91.56 746 SER A O 1
ATOM 6048 N N . TYR A 1 747 ? -0.430 -10.646 -1.757 1.00 86.88 747 TYR A N 1
ATOM 6049 C CA . TYR A 1 747 ? -1.863 -10.362 -1.784 1.00 86.88 747 TYR A CA 1
ATOM 6050 C C . TYR A 1 747 ? -2.110 -8.869 -1.907 1.00 86.88 747 TYR A C 1
ATOM 6052 O O . TYR A 1 747 ? -1.500 -8.076 -1.198 1.00 86.88 747 TYR A O 1
ATOM 6060 N N . TYR A 1 748 ? -3.018 -8.518 -2.809 1.00 86.31 748 TYR A N 1
ATOM 6061 C CA . TYR A 1 748 ? -3.383 -7.149 -3.117 1.00 86.31 748 TYR A CA 1
ATOM 6062 C C . TYR A 1 748 ? -4.844 -6.892 -2.773 1.00 86.31 748 TYR A C 1
ATOM 6064 O O . TYR A 1 748 ? -5.712 -7.737 -3.007 1.00 86.31 748 TYR A O 1
ATOM 6072 N N . ASN A 1 749 ? -5.130 -5.699 -2.270 1.00 81.81 749 ASN A N 1
ATOM 6073 C CA . ASN A 1 749 ? -6.477 -5.174 -2.158 1.00 81.81 749 ASN A CA 1
ATOM 6074 C C . ASN A 1 749 ? -6.490 -3.733 -2.663 1.00 81.81 749 ASN A C 1
ATOM 6076 O O . ASN A 1 749 ? -5.789 -2.881 -2.131 1.00 81.81 749 ASN A O 1
ATOM 6080 N N . ASN A 1 750 ? -7.290 -3.476 -3.698 1.00 83.31 750 ASN A N 1
ATOM 6081 C CA . ASN A 1 750 ? -7.396 -2.176 -4.361 1.00 83.31 750 ASN A CA 1
ATOM 6082 C C . ASN A 1 750 ? -6.038 -1.609 -4.817 1.00 83.31 750 ASN A C 1
ATOM 6084 O O . ASN A 1 750 ? -5.777 -0.422 -4.657 1.00 83.31 750 ASN A O 1
ATOM 6088 N N . GLY A 1 751 ? -5.174 -2.463 -5.373 1.00 86.81 751 GLY A N 1
ATOM 6089 C CA . GLY A 1 751 ? -3.842 -2.072 -5.848 1.00 86.81 751 GLY A CA 1
ATOM 6090 C C . GLY A 1 751 ? -2.763 -1.993 -4.763 1.00 86.81 751 GLY A C 1
ATOM 6091 O O . GLY A 1 751 ? -1.581 -1.921 -5.091 1.00 86.81 751 GLY A O 1
ATOM 6092 N N . GLU A 1 752 ? -3.117 -2.084 -3.478 1.00 84.81 752 GLU A N 1
ATOM 6093 C CA . GLU A 1 752 ? -2.143 -2.094 -2.384 1.00 84.81 752 GLU A CA 1
ATOM 6094 C C . GLU A 1 752 ? -1.831 -3.512 -1.923 1.00 84.81 752 GLU A C 1
ATOM 6096 O O . GLU A 1 752 ? -2.731 -4.324 -1.706 1.00 84.81 752 GLU A O 1
ATOM 6101 N N . ILE A 1 753 ? -0.546 -3.798 -1.719 1.00 85.75 753 ILE A N 1
ATOM 6102 C CA . ILE A 1 753 ? -0.122 -5.028 -1.060 1.00 85.75 753 ILE A CA 1
ATOM 6103 C C . ILE A 1 753 ? -0.512 -4.989 0.423 1.00 85.75 753 ILE A C 1
ATOM 6105 O O . ILE A 1 753 ? -0.321 -3.983 1.114 1.00 85.75 753 ILE A O 1
ATOM 6109 N N . ILE A 1 754 ? -1.068 -6.090 0.914 1.00 80.88 754 ILE A N 1
ATOM 6110 C CA . ILE A 1 754 ? -1.577 -6.210 2.279 1.00 80.88 754 ILE A CA 1
ATOM 6111 C C . ILE A 1 754 ? -1.022 -7.457 2.967 1.00 80.88 754 ILE A C 1
ATOM 6113 O O . ILE A 1 754 ? -0.815 -8.492 2.331 1.00 80.88 754 ILE A O 1
ATOM 6117 N N . ASN A 1 755 ? -0.813 -7.348 4.282 1.00 81.12 755 ASN A N 1
ATOM 6118 C CA . ASN A 1 755 ? -0.337 -8.418 5.159 1.00 81.12 755 ASN A CA 1
ATOM 6119 C C . ASN A 1 755 ? 0.992 -9.009 4.659 1.00 81.12 755 ASN A C 1
ATOM 6121 O O . ASN A 1 755 ? 1.939 -8.253 4.471 1.00 81.12 755 ASN A O 1
ATOM 6125 N N . ASP A 1 756 ? 1.107 -10.323 4.469 1.00 88.75 756 ASP A N 1
ATOM 6126 C CA . ASP A 1 756 ? 2.396 -10.958 4.202 1.00 88.75 756 ASP A CA 1
ATOM 6127 C C . ASP A 1 756 ? 2.640 -11.220 2.700 1.00 88.75 756 ASP A C 1
ATOM 6129 O O . ASP A 1 756 ? 1.783 -11.710 1.960 1.00 88.75 756 ASP A O 1
ATOM 6133 N N . SER A 1 757 ? 3.863 -10.931 2.257 1.00 93.50 757 SER A N 1
ATOM 6134 C CA . SER A 1 757 ? 4.419 -11.337 0.969 1.00 93.50 757 SER A CA 1
ATOM 6135 C C . SER A 1 757 ? 5.512 -12.369 1.186 1.00 93.50 757 SER A C 1
ATOM 6137 O O . SER A 1 757 ? 6.497 -12.103 1.870 1.00 93.50 757 SER A O 1
ATOM 6139 N N . GLU A 1 758 ? 5.367 -13.523 0.556 1.00 94.44 758 GLU A N 1
ATOM 6140 C CA . GLU A 1 758 ? 6.252 -14.672 0.707 1.00 94.44 758 GLU A CA 1
ATOM 6141 C C . GLU A 1 758 ? 7.187 -14.798 -0.498 1.00 94.44 758 GLU A C 1
ATOM 6143 O O . GLU A 1 758 ? 6.750 -14.692 -1.647 1.00 94.44 758 GLU A O 1
ATOM 6148 N N . THR A 1 759 ? 8.460 -15.089 -0.242 1.00 95.31 759 THR A N 1
ATOM 6149 C CA . THR A 1 759 ? 9.471 -15.385 -1.264 1.00 95.31 759 THR A CA 1
ATOM 6150 C C . THR A 1 759 ? 10.041 -16.779 -1.037 1.00 95.31 759 THR A C 1
ATOM 6152 O O . THR A 1 759 ? 10.359 -17.162 0.093 1.00 95.31 759 THR A O 1
ATOM 6155 N N . TYR A 1 760 ? 10.205 -17.515 -2.130 1.00 93.50 760 TYR A N 1
ATOM 6156 C CA . TYR A 1 760 ? 10.639 -18.903 -2.159 1.00 93.50 760 TYR A CA 1
ATOM 6157 C C . TYR A 1 760 ? 11.958 -19.044 -2.927 1.00 93.50 760 TYR A C 1
ATOM 6159 O O . TYR A 1 760 ? 12.242 -18.278 -3.849 1.00 93.50 760 TYR A O 1
ATOM 6167 N N . ASP A 1 761 ? 12.772 -20.025 -2.544 1.00 90.50 761 ASP A N 1
ATOM 6168 C CA . ASP A 1 761 ? 13.974 -20.391 -3.289 1.00 90.50 761 ASP A CA 1
ATOM 6169 C C . ASP A 1 761 ? 13.681 -21.291 -4.500 1.00 90.50 761 ASP A C 1
ATOM 6171 O O . ASP A 1 761 ? 12.567 -21.760 -4.730 1.00 90.50 761 ASP A O 1
ATOM 6175 N N . VAL A 1 762 ? 14.741 -21.593 -5.251 1.00 87.12 762 VAL A N 1
ATOM 6176 C CA . VAL A 1 762 ? 14.711 -22.454 -6.443 1.00 87.12 762 VAL A CA 1
ATOM 6177 C C . VAL A 1 762 ? 14.342 -23.919 -6.153 1.00 87.12 762 VAL A C 1
ATOM 6179 O O . VAL A 1 762 ? 14.145 -24.699 -7.084 1.00 87.12 762 VAL A O 1
ATOM 6182 N N . GLU A 1 763 ? 14.260 -24.335 -4.886 1.00 87.44 763 GLU A N 1
ATOM 6183 C CA . GLU A 1 763 ? 13.746 -25.644 -4.453 1.00 87.44 763 GLU A CA 1
ATOM 6184 C C . GLU A 1 763 ? 12.311 -25.556 -3.897 1.00 87.44 763 GLU A C 1
ATOM 6186 O O . GLU A 1 763 ? 11.751 -26.566 -3.465 1.00 87.44 763 GLU A O 1
ATOM 6191 N N . GLY A 1 764 ? 11.692 -24.372 -3.941 1.00 87.81 764 GLY A N 1
ATOM 6192 C CA . GLY A 1 764 ? 10.330 -24.116 -3.486 1.00 87.81 764 GLY A CA 1
ATOM 6193 C C . GLY A 1 764 ? 10.192 -23.978 -1.971 1.00 87.81 764 GLY A C 1
ATOM 6194 O O . GLY A 1 764 ? 9.085 -24.138 -1.454 1.00 87.81 764 GLY A O 1
ATOM 6195 N N . LYS A 1 765 ? 11.278 -23.714 -1.235 1.00 91.19 765 LYS A N 1
ATOM 6196 C CA . LYS A 1 765 ? 11.206 -23.472 0.212 1.00 91.19 765 LYS A CA 1
ATOM 6197 C C . LYS A 1 765 ? 11.093 -21.986 0.514 1.00 91.19 765 LYS A C 1
ATOM 6199 O O . LYS A 1 765 ? 11.744 -21.174 -0.132 1.00 91.19 765 LYS A O 1
ATOM 6204 N N . LEU A 1 766 ? 10.290 -21.647 1.521 1.00 92.56 766 LEU A N 1
ATOM 6205 C CA . LEU A 1 766 ? 10.134 -20.276 2.003 1.00 92.56 766 LEU A CA 1
ATOM 6206 C C . LEU A 1 766 ? 11.478 -19.746 2.521 1.00 92.56 766 LEU A C 1
ATOM 6208 O O . LEU A 1 766 ? 12.072 -20.343 3.419 1.00 92.56 766 LEU A O 1
ATOM 6212 N N . THR A 1 767 ? 11.936 -18.625 1.970 1.00 92.56 767 THR A N 1
ATOM 6213 C CA . THR A 1 767 ? 13.180 -17.959 2.384 1.00 92.56 767 THR A CA 1
ATOM 6214 C C . THR A 1 767 ? 12.955 -16.596 3.004 1.00 92.56 767 THR A C 1
ATOM 6216 O O . THR A 1 767 ? 13.814 -16.150 3.757 1.00 92.56 767 THR A O 1
ATOM 6219 N N . GLN A 1 768 ? 11.840 -15.929 2.705 1.00 94.44 768 GLN A N 1
ATOM 6220 C CA . GLN A 1 768 ? 11.564 -14.589 3.218 1.00 94.44 768 GLN A CA 1
ATOM 6221 C C . GLN A 1 768 ? 10.058 -14.322 3.308 1.00 94.44 768 GLN A C 1
ATOM 6223 O O . GLN A 1 768 ? 9.296 -14.764 2.448 1.00 94.44 768 GLN A O 1
ATOM 6228 N N . VAL A 1 769 ? 9.652 -13.581 4.339 1.00 94.62 769 VAL A N 1
ATOM 6229 C CA . VAL A 1 769 ? 8.306 -13.026 4.523 1.00 94.62 769 VAL A CA 1
ATOM 6230 C C . VAL A 1 769 ? 8.422 -11.534 4.824 1.00 94.62 769 VAL A C 1
ATOM 6232 O O . VAL A 1 769 ? 9.018 -11.155 5.832 1.00 94.62 769 VAL A O 1
ATOM 6235 N N . ASN A 1 770 ? 7.826 -10.698 3.977 1.00 92.38 770 ASN A N 1
ATOM 6236 C CA . ASN A 1 770 ? 7.692 -9.258 4.199 1.00 92.38 770 ASN A CA 1
ATOM 6237 C C . ASN A 1 770 ? 6.271 -8.947 4.653 1.00 92.38 770 ASN A C 1
ATOM 6239 O O . ASN A 1 770 ? 5.327 -9.269 3.938 1.00 92.38 770 ASN A O 1
ATOM 6243 N N . ARG A 1 771 ? 6.121 -8.297 5.805 1.00 87.81 771 ARG A N 1
ATOM 6244 C CA . ARG A 1 771 ? 4.824 -7.882 6.342 1.00 87.81 771 ARG A CA 1
ATOM 6245 C C . ARG A 1 771 ? 4.542 -6.430 6.015 1.00 87.81 771 ARG A C 1
ATOM 6247 O O . ARG A 1 771 ? 5.371 -5.570 6.308 1.00 87.81 771 ARG A O 1
ATOM 6254 N N . TYR A 1 772 ? 3.351 -6.168 5.498 1.00 82.31 772 TYR A N 1
ATOM 6255 C CA . TYR A 1 772 ? 2.875 -4.870 5.056 1.00 82.31 772 TYR A CA 1
ATOM 6256 C C . TYR A 1 772 ? 1.708 -4.372 5.915 1.00 82.31 772 TYR A C 1
ATOM 6258 O O . TYR A 1 772 ? 0.799 -5.132 6.250 1.00 82.31 772 TYR A O 1
ATOM 6266 N N . LYS A 1 773 ? 1.697 -3.073 6.232 1.00 73.50 773 LYS A N 1
ATOM 6267 C CA . LYS A 1 773 ? 0.580 -2.375 6.887 1.00 73.50 773 LYS A CA 1
ATOM 6268 C C . LYS A 1 773 ? 0.319 -1.062 6.152 1.00 73.50 773 LYS A C 1
ATOM 6270 O O . LYS A 1 773 ? 1.144 -0.155 6.218 1.00 73.50 773 LYS A O 1
ATOM 6275 N N . LYS A 1 774 ? -0.836 -0.967 5.474 1.00 69.69 774 LYS A N 1
ATOM 6276 C CA . LYS A 1 774 ? -1.212 0.156 4.584 1.00 69.69 774 LYS A CA 1
ATOM 6277 C C . LYS A 1 774 ? -0.177 0.396 3.469 1.00 69.69 774 LYS A C 1
ATOM 6279 O O . LYS A 1 774 ? 0.388 1.477 3.372 1.00 69.69 774 LYS A O 1
ATOM 6284 N N . GLY A 1 775 ? 0.161 -0.654 2.717 1.00 68.62 775 GLY A N 1
ATOM 6285 C CA . GLY A 1 775 ? 1.131 -0.592 1.614 1.00 68.62 775 GLY A CA 1
ATOM 6286 C C . GLY A 1 775 ? 2.612 -0.507 2.018 1.00 68.62 775 GLY A C 1
ATOM 6287 O O . GLY A 1 775 ? 3.480 -0.710 1.172 1.00 68.62 775 GLY A O 1
ATOM 6288 N N . GLU A 1 776 ? 2.933 -0.280 3.294 1.00 70.31 776 GLU A N 1
ATOM 6289 C CA . GLU A 1 776 ? 4.316 -0.147 3.773 1.00 70.31 776 GLU A CA 1
ATOM 6290 C C . GLU A 1 776 ? 4.837 -1.416 4.452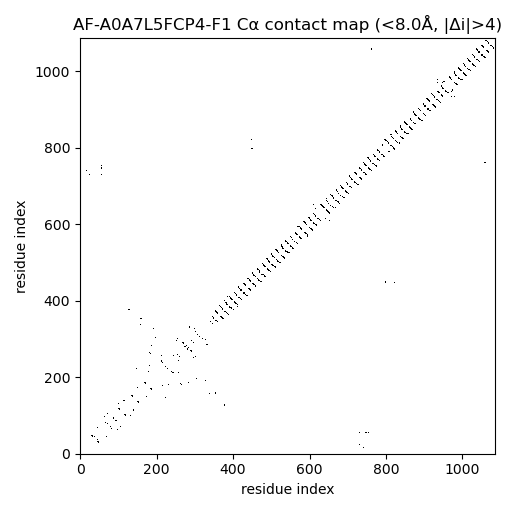 1.00 70.31 776 GLU A C 1
ATOM 6292 O O . GLU A 1 776 ? 4.144 -1.989 5.292 1.00 70.31 776 GLU A O 1
ATOM 6297 N N . VAL A 1 777 ? 6.086 -1.810 4.168 1.00 82.00 777 VAL A N 1
ATOM 6298 C CA . VAL A 1 777 ? 6.765 -2.902 4.888 1.00 82.00 777 VAL A CA 1
ATOM 6299 C C . VAL A 1 777 ? 7.056 -2.476 6.327 1.00 82.00 777 VAL A C 1
ATOM 6301 O O . VAL A 1 777 ? 7.790 -1.520 6.563 1.00 82.00 777 VAL A O 1
ATOM 6304 N N . ILE A 1 778 ? 6.537 -3.228 7.295 1.00 81.44 778 ILE A N 1
ATOM 6305 C CA . ILE A 1 778 ? 6.792 -3.027 8.728 1.00 81.44 778 ILE A CA 1
ATOM 6306 C C . ILE A 1 778 ? 7.775 -4.050 9.307 1.00 81.44 778 ILE A C 1
ATOM 6308 O O . ILE A 1 778 ? 8.440 -3.771 10.307 1.00 81.44 778 ILE A O 1
ATOM 6312 N N . SER A 1 779 ? 7.925 -5.212 8.667 1.00 86.81 779 SER A N 1
ATOM 6313 C CA . SER A 1 779 ? 8.952 -6.189 9.036 1.00 86.81 779 SER A CA 1
ATOM 6314 C C . SER A 1 779 ? 9.341 -7.106 7.885 1.00 86.81 779 SER A C 1
ATOM 6316 O O . SER A 1 779 ? 8.514 -7.423 7.035 1.00 86.81 779 SER A O 1
ATOM 6318 N N . GLU A 1 780 ? 10.565 -7.612 7.930 1.00 91.25 780 GLU A N 1
ATOM 6319 C CA . GLU A 1 780 ? 11.085 -8.661 7.055 1.00 91.25 780 GLU A CA 1
ATOM 6320 C C . GLU A 1 780 ? 11.577 -9.829 7.919 1.00 91.25 780 GLU A C 1
ATOM 6322 O O . GLU A 1 780 ? 12.299 -9.630 8.893 1.00 91.25 780 GLU A O 1
ATOM 6327 N N . THR A 1 781 ? 11.196 -11.057 7.583 1.00 91.06 781 THR A N 1
ATOM 6328 C CA . THR A 1 781 ? 11.668 -12.276 8.254 1.00 91.06 781 THR A CA 1
ATOM 6329 C C . THR A 1 781 ? 12.312 -13.193 7.230 1.00 91.06 781 THR A C 1
ATOM 6331 O O . THR A 1 781 ? 11.634 -13.665 6.324 1.00 91.06 781 THR A O 1
ATOM 6334 N N . ASN A 1 782 ? 13.601 -13.480 7.387 1.00 89.62 782 ASN A N 1
ATOM 6335 C CA . ASN A 1 782 ? 14.347 -14.410 6.546 1.00 89.62 782 ASN A CA 1
ATOM 6336 C C . ASN A 1 782 ? 14.414 -15.788 7.210 1.00 89.62 782 ASN A C 1
ATOM 6338 O O . ASN A 1 782 ? 14.544 -15.894 8.430 1.00 89.62 782 ASN A O 1
ATOM 6342 N N . TYR A 1 783 ? 14.361 -16.856 6.416 1.00 87.94 783 TYR A N 1
ATOM 6343 C CA . TYR A 1 783 ? 14.281 -18.244 6.872 1.00 87.94 783 TYR A CA 1
ATOM 6344 C C . TYR A 1 783 ? 15.448 -19.079 6.348 1.00 87.94 783 TYR A C 1
ATOM 6346 O O . TYR A 1 783 ? 15.924 -18.910 5.227 1.00 87.94 783 TYR A O 1
ATOM 6354 N N . HIS A 1 784 ? 15.895 -20.029 7.164 1.00 84.31 784 HIS A N 1
ATOM 6355 C CA . HIS A 1 784 ? 16.778 -21.098 6.725 1.00 84.31 784 HIS A CA 1
ATOM 6356 C C . HIS A 1 784 ? 16.014 -22.107 5.850 1.00 84.31 784 HIS A C 1
ATOM 6358 O O . HIS A 1 784 ? 14.809 -22.290 6.030 1.00 84.31 784 HIS A O 1
ATOM 6364 N N . PRO A 1 785 ? 16.713 -22.907 5.021 1.00 81.19 785 PRO A N 1
ATOM 6365 C CA . PRO A 1 785 ? 16.093 -23.967 4.213 1.00 81.19 785 PRO A CA 1
ATOM 6366 C C . PRO A 1 785 ? 15.378 -25.079 5.004 1.00 81.19 785 PRO A C 1
ATOM 6368 O O . PRO A 1 785 ? 14.812 -25.995 4.407 1.00 81.19 785 PRO A O 1
ATOM 6371 N N . ASN A 1 786 ? 15.463 -25.076 6.337 1.00 83.19 786 ASN A N 1
ATOM 6372 C CA . ASN A 1 786 ? 14.744 -25.983 7.234 1.00 83.19 786 ASN A CA 1
ATOM 6373 C C . ASN A 1 786 ? 13.480 -25.344 7.850 1.00 83.19 786 ASN A C 1
ATOM 6375 O O . ASN A 1 786 ? 12.862 -25.960 8.715 1.00 83.19 786 ASN A O 1
ATOM 6379 N N . GLY A 1 787 ? 13.121 -24.123 7.440 1.00 84.56 787 GLY A N 1
ATOM 6380 C CA . GLY A 1 787 ? 11.955 -23.379 7.921 1.00 84.56 787 GLY A CA 1
ATOM 6381 C C . GLY A 1 787 ? 12.161 -22.635 9.244 1.00 84.56 787 GLY A C 1
ATOM 6382 O O . GLY A 1 787 ? 11.233 -21.988 9.719 1.00 84.56 787 GLY A O 1
ATOM 6383 N N . LYS A 1 788 ? 13.349 -22.693 9.862 1.00 86.31 788 LYS A N 1
ATOM 6384 C CA . LYS A 1 788 ? 13.647 -21.887 11.057 1.00 86.31 788 LYS A CA 1
ATOM 6385 C C . LYS A 1 788 ? 13.949 -20.444 10.667 1.00 86.31 788 LYS A C 1
ATOM 6387 O O . LYS A 1 788 ? 14.627 -20.215 9.669 1.00 86.31 788 LYS A O 1
ATOM 6392 N N . VAL A 1 789 ? 13.512 -19.490 11.488 1.00 87.06 789 VAL A N 1
ATOM 6393 C CA . VAL A 1 789 ? 13.854 -18.070 11.319 1.00 87.06 789 VAL A CA 1
ATOM 6394 C C . VAL A 1 789 ? 15.376 -17.906 11.354 1.00 87.06 789 VAL A C 1
ATOM 6396 O O . VAL A 1 789 ? 16.032 -18.275 12.330 1.00 87.06 789 VAL A O 1
ATOM 6399 N N . LYS A 1 790 ? 15.922 -17.380 10.258 1.00 84.44 790 LYS A N 1
ATOM 6400 C CA . LYS A 1 790 ? 17.327 -17.018 10.091 1.00 84.44 790 LYS A CA 1
ATOM 6401 C C . LYS A 1 790 ? 17.589 -15.623 10.640 1.00 84.44 790 LYS A C 1
ATOM 6403 O O . LYS A 1 790 ? 18.560 -15.464 11.359 1.00 84.44 790 LYS A O 1
ATOM 6408 N N . GLU A 1 791 ? 16.754 -14.639 10.309 1.00 85.00 791 GLU A N 1
ATOM 6409 C CA . GLU A 1 791 ? 16.882 -13.236 10.738 1.00 85.00 791 GLU A CA 1
ATOM 6410 C C . GLU A 1 791 ? 15.496 -12.573 10.734 1.00 85.00 791 GLU A C 1
ATOM 6412 O O . GLU A 1 791 ? 14.649 -12.938 9.919 1.00 85.00 791 GLU A O 1
ATOM 6417 N N . LYS A 1 792 ? 15.259 -11.591 11.613 1.00 86.12 792 LYS A N 1
ATOM 6418 C CA . LYS A 1 792 ? 14.053 -10.750 11.591 1.00 86.12 792 LYS A CA 1
ATOM 6419 C C . LYS A 1 792 ? 14.445 -9.278 11.704 1.00 86.12 792 LYS A C 1
ATOM 6421 O O . LYS A 1 792 ? 15.181 -8.900 12.613 1.00 86.12 792 LYS A O 1
ATOM 6426 N N . PHE A 1 793 ? 13.925 -8.464 10.798 1.00 83.19 793 PHE A N 1
ATOM 6427 C CA . PHE A 1 793 ? 14.094 -7.020 10.736 1.00 83.19 793 PHE A CA 1
ATOM 6428 C C . PHE A 1 793 ? 12.743 -6.380 11.036 1.00 83.19 793 PHE A C 1
ATOM 6430 O O . PHE A 1 793 ? 11.747 -6.689 10.386 1.00 83.19 793 PHE A O 1
ATOM 6437 N N . GLU A 1 794 ? 12.701 -5.490 12.019 1.00 83.75 794 GLU A N 1
ATOM 6438 C CA . GLU A 1 794 ? 11.546 -4.630 12.275 1.00 83.75 794 GLU A CA 1
ATOM 6439 C C . GLU A 1 794 ? 11.935 -3.212 11.881 1.00 83.75 794 GLU A C 1
ATOM 6441 O O . GLU A 1 794 ? 12.992 -2.740 12.299 1.00 83.75 794 GLU A O 1
ATOM 6446 N N . PHE A 1 795 ? 11.112 -2.555 11.063 1.00 76.56 795 PHE A N 1
ATOM 6447 C CA . PHE A 1 795 ? 11.393 -1.217 10.545 1.00 76.56 795 PHE A CA 1
ATOM 6448 C C . PHE A 1 795 ? 10.704 -0.177 11.444 1.00 76.56 795 PHE A C 1
ATOM 6450 O O . PHE A 1 795 ? 9.481 -0.020 11.388 1.00 76.56 795 PHE A O 1
ATOM 6457 N N . PRO A 1 796 ? 11.444 0.508 12.340 1.00 68.38 796 PRO A N 1
ATOM 6458 C CA . PRO A 1 796 ? 10.836 1.302 13.396 1.00 68.38 796 PRO A CA 1
ATOM 6459 C C . PRO A 1 796 ? 10.416 2.692 12.901 1.00 68.38 796 PRO A C 1
ATOM 6461 O O . PRO A 1 796 ? 11.194 3.407 12.272 1.00 68.38 796 PRO A O 1
ATOM 6464 N N . ARG A 1 797 ? 9.227 3.150 13.304 1.00 70.94 797 ARG A N 1
ATOM 6465 C CA . ARG A 1 797 ? 8.750 4.525 13.062 1.00 70.94 797 ARG A CA 1
ATOM 6466 C C . ARG A 1 797 ? 9.119 5.455 14.223 1.00 70.94 797 ARG A C 1
ATOM 6468 O O . ARG A 1 797 ? 8.254 5.950 14.939 1.00 70.94 797 ARG A O 1
ATOM 6475 N N . LYS A 1 798 ? 10.424 5.632 14.454 1.00 75.06 798 LYS A N 1
ATOM 6476 C CA . LYS A 1 798 ? 10.960 6.501 15.520 1.00 75.06 798 LYS A CA 1
ATOM 6477 C C . LYS A 1 798 ? 10.984 7.965 15.092 1.00 75.06 798 LYS A C 1
ATOM 6479 O O . LYS A 1 798 ? 11.214 8.271 13.925 1.00 75.06 798 LYS A O 1
ATOM 6484 N N . SER A 1 799 ? 10.803 8.858 16.055 1.00 81.19 799 SER A N 1
ATOM 6485 C CA . SER A 1 799 ? 10.974 10.294 15.858 1.00 81.19 799 SER A CA 1
ATOM 6486 C C . SER A 1 799 ? 12.444 10.705 15.838 1.00 81.19 799 SER A C 1
ATOM 6488 O O . SER A 1 799 ? 13.305 10.045 16.422 1.00 81.19 799 SER A O 1
ATOM 6490 N N . GLY A 1 800 ? 12.729 11.815 15.160 1.00 86.38 800 GLY A N 1
ATOM 6491 C CA . GLY A 1 800 ? 14.068 12.381 15.056 1.00 86.38 800 GLY A CA 1
ATOM 6492 C C . GLY A 1 800 ? 15.027 11.545 14.208 1.00 86.38 800 GLY A C 1
ATOM 6493 O O . GLY A 1 800 ? 14.622 10.700 13.408 1.00 86.38 800 GLY A O 1
ATOM 6494 N N . VAL A 1 801 ? 16.322 11.825 14.360 1.00 88.00 801 VAL A N 1
ATOM 6495 C CA . VAL A 1 801 ? 17.385 11.074 13.685 1.00 88.00 801 VAL A CA 1
ATOM 6496 C C . VAL A 1 801 ? 17.640 9.787 14.453 1.00 88.00 801 VAL A C 1
ATOM 6498 O O . VAL A 1 801 ? 17.878 9.813 15.660 1.00 88.00 801 VAL A O 1
ATOM 6501 N N . SER A 1 802 ? 17.641 8.657 13.756 1.00 88.50 802 SER A N 1
ATOM 6502 C CA . SER A 1 802 ? 18.030 7.381 14.344 1.00 88.50 802 SER A CA 1
ATOM 6503 C C . SER A 1 802 ? 18.856 6.558 13.368 1.00 88.50 802 SER A C 1
ATOM 6505 O O . SER A 1 802 ? 18.661 6.620 12.157 1.00 88.50 802 SER A O 1
ATOM 6507 N N . THR A 1 803 ? 19.783 5.774 13.907 1.00 89.88 803 THR A N 1
ATOM 6508 C CA . THR A 1 803 ? 20.515 4.766 13.144 1.00 89.88 803 THR A CA 1
ATOM 6509 C C . THR A 1 803 ? 20.078 3.403 13.641 1.00 89.88 803 THR A C 1
ATOM 6511 O O . THR A 1 803 ? 20.231 3.096 14.825 1.00 89.88 803 THR A O 1
ATOM 6514 N N . GLN A 1 804 ? 19.538 2.584 12.746 1.00 88.06 804 GLN A N 1
ATOM 6515 C CA . GLN A 1 804 ? 19.151 1.220 13.060 1.00 88.06 804 GLN A CA 1
ATOM 6516 C C . GLN A 1 804 ? 20.227 0.267 12.554 1.00 88.06 804 GLN A C 1
ATOM 6518 O O . GLN A 1 804 ? 20.564 0.259 11.368 1.00 88.06 804 GLN A O 1
ATOM 6523 N N . LYS A 1 805 ? 20.755 -0.536 13.476 1.00 89.75 805 LYS A N 1
ATOM 6524 C CA . LYS A 1 805 ? 21.703 -1.608 13.188 1.00 89.75 805 LYS A CA 1
ATOM 6525 C C . LYS A 1 805 ? 20.968 -2.932 13.259 1.00 89.75 805 LYS A C 1
ATOM 6527 O O . LYS A 1 805 ? 20.225 -3.178 14.208 1.00 89.75 805 LYS A O 1
ATOM 6532 N N . TYR A 1 806 ? 21.186 -3.766 12.260 1.00 85.12 806 TYR A N 1
ATOM 6533 C CA . TYR A 1 806 ? 20.612 -5.095 12.181 1.00 85.12 806 TYR A CA 1
ATOM 6534 C C . TYR A 1 806 ? 21.735 -6.113 12.250 1.00 85.12 806 TYR A C 1
ATOM 6536 O O . TYR A 1 806 ? 22.742 -5.988 11.546 1.00 85.12 806 TYR A O 1
ATOM 6544 N N . THR A 1 807 ? 21.564 -7.100 13.121 1.00 84.00 807 THR A N 1
ATOM 6545 C CA . THR A 1 807 ? 22.510 -8.196 13.307 1.00 84.00 807 THR A CA 1
ATOM 6546 C C . THR A 1 807 ? 21.878 -9.508 12.889 1.00 84.00 807 THR A C 1
ATOM 6548 O O . THR A 1 807 ? 20.676 -9.700 13.064 1.00 84.00 807 THR A O 1
ATOM 6551 N N . ASN A 1 808 ? 22.691 -10.436 12.401 1.00 78.06 808 ASN A N 1
ATOM 6552 C CA . ASN A 1 808 ? 22.230 -11.799 12.188 1.00 78.06 808 ASN A CA 1
ATOM 6553 C C . ASN A 1 808 ? 21.996 -12.545 13.521 1.00 78.06 808 ASN A C 1
ATOM 6555 O O . ASN A 1 808 ? 22.352 -12.047 14.591 1.00 78.06 808 ASN A O 1
ATOM 6559 N N . ASN A 1 809 ? 21.471 -13.777 13.473 1.00 71.88 809 ASN A N 1
ATOM 6560 C CA . ASN A 1 809 ? 21.258 -14.621 14.665 1.00 71.88 809 ASN A CA 1
ATOM 6561 C C . ASN A 1 809 ? 22.532 -14.919 15.489 1.00 71.88 809 ASN A C 1
ATOM 6563 O O . ASN A 1 809 ? 22.432 -15.394 16.617 1.00 71.88 809 ASN A O 1
ATOM 6567 N N . GLN A 1 810 ? 23.726 -14.675 14.940 1.00 77.38 810 GLN A N 1
ATOM 6568 C CA . GLN A 1 810 ? 25.009 -14.837 15.638 1.00 77.38 810 GLN A CA 1
ATOM 6569 C C . GLN A 1 810 ? 25.496 -13.530 16.292 1.00 77.38 810 GLN A C 1
ATOM 6571 O O . GLN A 1 810 ? 26.547 -13.528 16.926 1.00 77.38 810 GLN A O 1
ATOM 6576 N N . GLY A 1 811 ? 24.760 -12.424 16.136 1.00 80.19 811 GLY A N 1
ATOM 6577 C CA . GLY A 1 811 ? 25.120 -11.102 16.655 1.00 80.19 811 GLY A CA 1
ATOM 6578 C C . GLY A 1 811 ? 26.039 -10.280 15.744 1.00 80.19 811 GLY A C 1
ATOM 6579 O O . GLY A 1 811 ? 26.445 -9.185 16.128 1.00 80.19 811 GLY A O 1
ATOM 6580 N N . ASN A 1 812 ? 26.359 -10.755 14.536 1.00 83.38 812 ASN A N 1
ATOM 6581 C CA . ASN A 1 812 ? 27.204 -10.015 13.595 1.00 83.38 812 ASN A CA 1
ATOM 6582 C C . ASN A 1 812 ? 26.395 -8.928 12.886 1.00 83.38 812 ASN A C 1
ATOM 6584 O O . ASN A 1 812 ? 25.301 -9.204 12.399 1.00 83.38 812 ASN A O 1
ATOM 6588 N N . LEU A 1 813 ? 26.944 -7.715 12.787 1.00 87.12 813 LEU A N 1
ATOM 6589 C CA . LEU A 1 813 ? 26.334 -6.603 12.054 1.00 87.12 813 LEU A CA 1
ATOM 6590 C C . LEU A 1 813 ? 26.219 -6.944 10.561 1.00 87.12 813 LEU A C 1
ATOM 6592 O O . LEU A 1 813 ? 27.220 -7.290 9.939 1.00 87.12 813 LEU A O 1
ATOM 6596 N N . ILE A 1 814 ? 25.014 -6.824 10.003 1.00 88.38 814 ILE A N 1
ATOM 6597 C CA . ILE A 1 814 ? 24.719 -7.106 8.588 1.00 88.38 814 ILE A CA 1
ATOM 6598 C C . ILE A 1 814 ? 24.148 -5.899 7.849 1.00 88.38 814 ILE A C 1
ATOM 6600 O O . ILE A 1 814 ? 24.371 -5.777 6.650 1.00 88.38 814 ILE A O 1
ATOM 6604 N N . MET A 1 815 ? 23.464 -4.976 8.533 1.00 89.50 815 MET A N 1
ATOM 6605 C CA . MET A 1 815 ? 22.990 -3.728 7.926 1.00 89.50 815 MET A CA 1
ATOM 6606 C C . MET A 1 815 ? 22.971 -2.568 8.916 1.00 89.50 815 MET A C 1
ATOM 6608 O O . MET A 1 815 ? 22.705 -2.750 10.103 1.00 89.50 815 MET A O 1
ATOM 6612 N N . GLU A 1 816 ? 23.201 -1.365 8.401 1.00 93.31 816 GLU A N 1
ATOM 6613 C CA . GLU A 1 816 ? 23.071 -0.100 9.117 1.00 93.31 816 GLU A CA 1
ATOM 6614 C C . GLU A 1 816 ? 22.330 0.913 8.239 1.00 93.31 816 GLU A C 1
ATOM 6616 O O . GLU A 1 816 ? 22.772 1.206 7.130 1.00 93.31 816 GLU A O 1
ATOM 6621 N N . TYR A 1 817 ? 21.212 1.446 8.735 1.00 91.06 817 TYR A N 1
ATOM 6622 C CA . TYR A 1 817 ? 20.398 2.451 8.047 1.00 91.06 817 TYR A CA 1
ATOM 6623 C C . TYR A 1 817 ? 20.209 3.688 8.917 1.00 91.06 817 TYR A C 1
ATOM 6625 O O . TYR A 1 817 ? 19.877 3.569 10.099 1.00 91.06 817 TYR A O 1
ATOM 6633 N N . SER A 1 818 ? 20.341 4.866 8.315 1.00 92.19 818 SER A N 1
ATOM 6634 C CA . SER A 1 818 ? 19.920 6.129 8.917 1.00 92.19 818 SER A CA 1
ATOM 6635 C C . SER A 1 818 ? 18.474 6.473 8.548 1.00 92.19 818 SER A C 1
ATOM 6637 O O . SER A 1 818 ? 18.060 6.360 7.393 1.00 92.19 818 SER A O 1
ATOM 6639 N N . TYR A 1 819 ? 17.719 6.917 9.547 1.00 89.00 819 TYR A N 1
ATOM 6640 C CA . TYR A 1 819 ? 16.344 7.382 9.430 1.00 89.00 819 TYR A CA 1
ATOM 6641 C C . TYR A 1 819 ? 16.217 8.791 10.002 1.00 89.00 819 TYR A C 1
ATOM 6643 O O . TYR A 1 819 ? 16.864 9.130 10.996 1.00 89.00 819 TYR A O 1
ATOM 6651 N N . LEU A 1 820 ? 15.311 9.574 9.426 1.00 90.31 820 LEU A N 1
ATOM 6652 C CA . LEU A 1 820 ? 14.806 10.824 9.980 1.00 90.31 820 LEU A CA 1
ATOM 6653 C C . LEU A 1 820 ? 13.283 10.715 10.069 1.00 90.31 820 LEU A C 1
ATOM 6655 O O . LEU A 1 820 ? 12.619 10.551 9.050 1.00 90.31 820 LEU A O 1
ATOM 6659 N N . ASN A 1 821 ? 12.738 10.772 11.286 1.00 87.19 821 ASN A N 1
ATOM 6660 C CA . ASN A 1 821 ? 11.308 10.606 11.563 1.00 87.19 821 ASN A CA 1
ATOM 6661 C C . ASN A 1 821 ? 10.722 9.319 10.945 1.00 87.19 821 ASN A C 1
ATOM 6663 O O . ASN A 1 821 ? 9.637 9.323 10.369 1.00 87.19 821 ASN A O 1
ATOM 6667 N N . GLY A 1 822 ? 11.453 8.207 11.043 1.00 82.00 822 GLY A N 1
ATOM 6668 C CA . GLY A 1 822 ? 11.017 6.897 10.550 1.00 82.00 822 GLY A CA 1
ATOM 6669 C C . GLY A 1 822 ? 11.143 6.699 9.038 1.00 82.00 822 GLY A C 1
ATOM 6670 O O . GLY A 1 822 ? 10.878 5.601 8.562 1.00 82.00 822 GLY A O 1
ATOM 6671 N N . VAL A 1 823 ? 11.598 7.707 8.290 1.00 85.12 823 VAL A N 1
ATOM 6672 C CA . VAL A 1 823 ? 11.849 7.607 6.846 1.00 85.12 823 VAL A CA 1
ATOM 6673 C C . VAL A 1 823 ? 13.346 7.483 6.589 1.00 85.12 823 VAL A C 1
ATOM 6675 O O . VAL A 1 823 ? 14.141 8.177 7.224 1.00 85.12 823 VAL A O 1
ATOM 6678 N N . LEU A 1 824 ? 13.749 6.618 5.653 1.00 87.50 824 LEU A N 1
ATOM 6679 C CA . LEU A 1 824 ? 15.153 6.456 5.264 1.00 87.50 824 LEU A CA 1
ATOM 6680 C C . LEU A 1 824 ? 15.758 7.800 4.829 1.00 87.50 824 LEU A C 1
ATOM 6682 O O . LEU A 1 824 ? 15.311 8.423 3.863 1.00 87.50 824 LEU A O 1
ATOM 6686 N N . HIS A 1 825 ? 16.775 8.256 5.556 1.00 91.12 825 HIS A N 1
ATOM 6687 C CA . HIS A 1 825 ? 17.429 9.538 5.326 1.00 91.12 825 HIS A CA 1
ATOM 6688 C C . HIS A 1 825 ? 18.842 9.511 5.921 1.00 91.12 825 HIS A C 1
ATOM 6690 O O . HIS A 1 825 ? 19.015 9.359 7.130 1.00 91.12 825 HIS A O 1
ATOM 6696 N N . GLY A 1 826 ? 19.853 9.682 5.073 1.00 91.81 826 GLY A N 1
ATOM 6697 C CA . GLY A 1 826 ? 21.266 9.574 5.424 1.00 91.81 826 GLY A CA 1
ATOM 6698 C C . GLY A 1 826 ? 21.909 8.287 4.909 1.00 91.81 826 GLY A C 1
ATOM 6699 O O . GLY A 1 826 ? 21.488 7.720 3.902 1.00 91.81 826 GLY A O 1
ATOM 6700 N N . SER A 1 827 ? 22.973 7.847 5.572 1.00 95.12 827 SER A N 1
ATOM 6701 C CA . SER A 1 827 ? 23.822 6.754 5.092 1.00 95.12 827 SER A CA 1
ATOM 6702 C C . SER A 1 827 ? 23.174 5.374 5.230 1.00 95.12 827 SER A C 1
ATOM 6704 O O . SER A 1 827 ? 22.404 5.109 6.155 1.00 95.12 827 SER A O 1
ATOM 6706 N N . VAL A 1 828 ? 23.557 4.469 4.332 1.00 95.56 828 VAL A N 1
ATOM 6707 C CA . VAL A 1 828 ? 23.277 3.033 4.427 1.00 95.56 828 VAL A CA 1
ATOM 6708 C C . VAL A 1 828 ? 24.546 2.224 4.181 1.00 95.56 828 VAL A C 1
ATOM 6710 O O . VAL A 1 828 ? 25.340 2.554 3.296 1.00 95.56 828 VAL A O 1
ATOM 6713 N N . PHE A 1 829 ? 24.708 1.146 4.946 1.00 94.94 829 PHE A N 1
ATOM 6714 C CA . PHE A 1 829 ? 25.770 0.158 4.784 1.00 94.94 829 PHE A CA 1
ATOM 6715 C C . PHE A 1 829 ? 25.189 -1.253 4.899 1.00 94.94 829 PHE A C 1
ATOM 6717 O O . PHE A 1 829 ? 24.439 -1.537 5.834 1.00 94.94 829 PHE A O 1
ATOM 6724 N N . GLN A 1 830 ? 25.572 -2.149 3.992 1.00 91.38 830 GLN A N 1
ATOM 6725 C CA . GLN A 1 830 ? 25.339 -3.586 4.125 1.00 91.38 830 GLN A CA 1
ATOM 6726 C C . GLN A 1 830 ? 26.674 -4.306 4.291 1.00 91.38 830 GLN A C 1
ATOM 6728 O O . GLN A 1 830 ? 27.648 -3.981 3.615 1.00 91.38 830 GLN A O 1
ATOM 6733 N N . TYR A 1 831 ? 26.706 -5.300 5.172 1.00 89.56 831 TYR A N 1
ATOM 6734 C CA . TYR A 1 831 ? 27.877 -6.102 5.492 1.00 89.56 831 TYR A CA 1
ATOM 6735 C C . TYR A 1 831 ? 27.616 -7.572 5.150 1.00 89.56 831 TYR A C 1
ATOM 6737 O O . TYR A 1 831 ? 26.557 -8.122 5.449 1.00 89.56 831 TYR A O 1
ATOM 6745 N N . GLY A 1 832 ? 28.588 -8.207 4.505 1.00 81.06 832 GLY A N 1
ATOM 6746 C CA . GLY A 1 832 ? 28.631 -9.639 4.243 1.00 81.06 832 GLY A CA 1
ATOM 6747 C C . GLY A 1 832 ? 29.413 -10.406 5.313 1.00 81.06 832 GLY A C 1
ATOM 6748 O O . GLY A 1 832 ? 29.703 -9.910 6.405 1.00 81.06 832 GLY A O 1
ATOM 6749 N N . SER A 1 833 ? 29.787 -11.645 4.991 1.00 73.00 833 SER A N 1
ATOM 6750 C CA . SER A 1 833 ? 30.595 -12.493 5.874 1.00 73.00 833 SER A CA 1
ATOM 6751 C C . SER A 1 833 ? 31.937 -11.835 6.222 1.00 73.00 833 SER A C 1
ATOM 6753 O O . SER A 1 833 ? 32.615 -11.289 5.357 1.00 73.00 833 SER A O 1
ATOM 6755 N N . GLY A 1 834 ? 32.329 -11.888 7.499 1.00 75.81 834 GLY A N 1
ATOM 6756 C CA . GLY A 1 834 ? 33.588 -11.298 7.972 1.00 75.81 834 GLY A CA 1
ATOM 6757 C C . GLY A 1 834 ? 33.579 -9.770 8.126 1.00 75.81 834 GLY A C 1
ATOM 6758 O O . GLY A 1 834 ? 34.636 -9.198 8.369 1.00 75.81 834 GLY A O 1
ATOM 6759 N N . GLY A 1 835 ? 32.419 -9.109 8.004 1.00 82.69 835 GLY A N 1
ATOM 6760 C CA . GLY A 1 835 ? 32.286 -7.655 8.186 1.00 82.69 835 GLY A CA 1
ATOM 6761 C C . GLY A 1 835 ? 32.674 -6.823 6.958 1.00 82.69 835 GLY A C 1
ATOM 6762 O O . GLY A 1 835 ? 32.821 -5.607 7.061 1.00 82.69 835 GLY A O 1
ATOM 6763 N N . ILE A 1 836 ? 32.838 -7.463 5.798 1.00 87.69 836 ILE A N 1
ATOM 6764 C CA . ILE A 1 836 ? 33.116 -6.797 4.520 1.00 87.69 836 ILE A CA 1
ATOM 6765 C C . ILE A 1 836 ? 31.864 -6.038 4.070 1.00 87.69 836 ILE A C 1
ATOM 6767 O O . ILE A 1 836 ? 30.782 -6.615 4.040 1.00 87.69 836 ILE A O 1
ATOM 6771 N N . ILE A 1 837 ? 31.993 -4.763 3.702 1.00 90.31 837 ILE A N 1
ATOM 6772 C CA . ILE A 1 837 ? 30.877 -3.987 3.139 1.00 90.31 837 ILE A CA 1
ATOM 6773 C C . ILE A 1 837 ? 30.536 -4.554 1.759 1.00 90.31 837 ILE A C 1
ATOM 6775 O O . ILE A 1 837 ? 31.428 -4.641 0.928 1.00 90.31 837 ILE A O 1
ATOM 6779 N N . THR A 1 838 ? 29.274 -4.904 1.512 1.00 91.50 838 THR A N 1
ATOM 6780 C CA . THR A 1 838 ? 28.769 -5.401 0.215 1.00 91.50 838 THR A CA 1
ATOM 6781 C C . THR A 1 838 ? 28.108 -4.300 -0.607 1.00 91.50 838 THR A C 1
ATOM 6783 O O . THR A 1 838 ? 28.227 -4.290 -1.828 1.00 91.50 838 THR A O 1
ATOM 6786 N N . PHE A 1 839 ? 27.485 -3.312 0.039 1.00 94.69 839 PHE A N 1
ATOM 6787 C CA . PHE A 1 839 ? 27.183 -2.030 -0.595 1.00 94.69 839 PHE A CA 1
ATOM 6788 C C . PHE A 1 839 ? 27.116 -0.891 0.419 1.00 94.69 839 PHE A C 1
ATOM 6790 O O . PHE A 1 839 ? 26.899 -1.102 1.616 1.00 94.69 839 PHE A O 1
ATOM 6797 N N . LYS A 1 840 ? 27.268 0.337 -0.077 1.00 97.00 840 LYS A N 1
ATOM 6798 C CA . LYS A 1 840 ? 27.018 1.563 0.688 1.00 97.00 840 LYS A CA 1
ATOM 6799 C C . LYS A 1 840 ? 26.499 2.686 -0.207 1.00 97.00 840 LYS A C 1
ATOM 6801 O O . LYS A 1 840 ? 26.792 2.721 -1.402 1.00 97.00 840 LYS A O 1
ATOM 6806 N N . GLY A 1 841 ? 25.767 3.615 0.393 1.00 96.62 841 GLY A N 1
ATOM 6807 C CA . GLY A 1 841 ? 25.191 4.763 -0.301 1.00 96.62 841 GLY A CA 1
ATOM 6808 C C . GLY A 1 841 ? 24.458 5.696 0.652 1.00 96.62 841 GLY A C 1
ATOM 6809 O O . GLY A 1 841 ? 24.659 5.640 1.869 1.00 96.62 841 GLY A O 1
ATOM 6810 N N . GLN A 1 842 ? 23.605 6.554 0.096 1.00 95.19 842 GLN A N 1
ATOM 6811 C CA . GLN A 1 842 ? 22.776 7.475 0.866 1.00 95.19 842 GLN A CA 1
ATOM 6812 C C . GLN A 1 842 ? 21.329 7.462 0.376 1.00 95.19 842 GLN A C 1
ATOM 6814 O O . GLN A 1 842 ? 21.057 7.367 -0.824 1.00 95.19 842 GLN A O 1
ATOM 6819 N N . TYR A 1 843 ? 20.409 7.570 1.327 1.00 92.19 843 TYR A N 1
ATOM 6820 C CA . TYR A 1 843 ? 19.005 7.854 1.091 1.00 92.19 843 TYR A CA 1
ATOM 6821 C C . TYR A 1 843 ? 18.708 9.315 1.395 1.00 92.19 843 TYR A C 1
ATOM 6823 O O . TYR A 1 843 ? 19.208 9.887 2.362 1.00 92.19 843 TYR A O 1
ATOM 6831 N N . PHE A 1 844 ? 17.827 9.899 0.603 1.00 89.19 844 PHE A N 1
ATOM 6832 C CA . PHE A 1 844 ? 17.243 11.197 0.846 1.00 89.19 844 PHE A CA 1
ATOM 6833 C C . PHE A 1 844 ? 15.727 11.062 0.696 1.00 89.19 844 PHE A C 1
ATOM 6835 O O . PHE A 1 844 ? 15.212 10.835 -0.398 1.00 89.19 844 PHE A O 1
ATOM 6842 N N . HIS A 1 845 ? 15.024 11.128 1.831 1.00 86.62 845 HIS A N 1
ATOM 6843 C CA . HIS A 1 845 ? 13.567 10.979 1.903 1.00 86.62 845 HIS A CA 1
ATOM 6844 C C . HIS A 1 845 ? 13.064 9.692 1.215 1.00 86.62 845 HIS A C 1
ATOM 6846 O O . HIS A 1 845 ? 12.253 9.729 0.297 1.00 86.62 845 HIS A O 1
ATOM 6852 N N . GLY A 1 846 ? 13.618 8.539 1.599 1.00 86.56 846 GLY A N 1
ATOM 6853 C CA . GLY A 1 846 ? 13.257 7.237 1.026 1.00 86.56 846 GLY A CA 1
ATOM 6854 C C . GLY A 1 846 ? 13.887 6.927 -0.334 1.00 86.56 846 GLY A C 1
ATOM 6855 O O . GLY A 1 846 ? 13.909 5.768 -0.741 1.00 86.56 846 GLY A O 1
ATOM 6856 N N . ASN A 1 847 ? 14.459 7.918 -1.022 1.00 88.25 847 ASN A N 1
ATOM 6857 C CA . ASN A 1 847 ? 15.011 7.747 -2.362 1.00 88.25 847 ASN A CA 1
ATOM 6858 C C . ASN A 1 847 ? 16.538 7.625 -2.340 1.00 88.25 847 ASN A C 1
ATOM 6860 O O . ASN A 1 847 ? 17.210 8.360 -1.621 1.00 88.25 847 ASN A O 1
ATOM 6864 N N . ARG A 1 848 ? 17.114 6.723 -3.140 1.00 92.06 848 ARG A N 1
ATOM 6865 C CA . ARG A 1 848 ? 18.570 6.642 -3.331 1.00 92.06 848 ARG A CA 1
ATOM 6866 C C . ARG A 1 848 ? 19.086 7.962 -3.903 1.00 92.06 848 ARG A C 1
ATOM 6868 O O . ARG A 1 848 ? 18.542 8.460 -4.888 1.00 92.06 848 ARG A O 1
ATOM 6875 N N . GLN A 1 849 ? 20.142 8.489 -3.293 1.00 91.88 849 GLN A N 1
ATOM 6876 C CA . GLN A 1 849 ? 20.754 9.768 -3.635 1.00 91.88 849 GLN A CA 1
ATOM 6877 C C . GLN A 1 849 ? 22.281 9.641 -3.659 1.00 91.88 849 GLN A C 1
ATOM 6879 O O . GLN A 1 849 ? 22.873 8.957 -2.821 1.00 91.88 849 GLN A O 1
ATOM 6884 N N . GLY A 1 850 ? 22.917 10.331 -4.602 1.00 91.69 850 GLY A N 1
ATOM 6885 C CA . GLY A 1 850 ? 24.366 10.398 -4.740 1.00 91.69 850 GLY A CA 1
ATOM 6886 C C . GLY A 1 850 ? 24.991 9.089 -5.222 1.00 91.69 850 GLY A C 1
ATOM 6887 O O . GLY A 1 850 ? 24.358 8.272 -5.889 1.00 91.69 850 GLY A O 1
ATOM 6888 N N . VAL A 1 851 ? 26.267 8.899 -4.894 1.00 95.44 851 VAL A N 1
ATOM 6889 C CA . VAL A 1 851 ? 27.062 7.758 -5.360 1.00 95.44 851 VAL A CA 1
ATOM 6890 C C . VAL A 1 851 ? 26.799 6.525 -4.501 1.00 95.44 851 VAL A C 1
ATOM 6892 O O . VAL A 1 851 ? 26.941 6.556 -3.279 1.00 95.44 851 VAL A O 1
ATOM 6895 N N . TRP A 1 852 ? 26.470 5.424 -5.164 1.00 97.06 852 TRP A N 1
ATOM 6896 C CA . TRP A 1 852 ? 26.330 4.099 -4.579 1.00 97.06 852 TRP A CA 1
ATOM 6897 C C . TRP A 1 852 ? 27.459 3.197 -5.064 1.00 97.06 852 TRP A C 1
ATOM 6899 O O . TRP A 1 852 ? 27.784 3.175 -6.252 1.00 97.06 852 TRP A O 1
ATOM 6909 N N . GLU A 1 853 ? 28.059 2.461 -4.132 1.00 97.56 853 GLU A N 1
ATOM 6910 C CA . GLU A 1 853 ? 29.166 1.542 -4.397 1.00 97.56 853 GLU A CA 1
ATOM 6911 C C . GLU A 1 853 ? 28.783 0.133 -3.939 1.00 97.56 853 GLU A C 1
ATOM 6913 O O . GLU A 1 853 ? 28.304 -0.041 -2.816 1.00 97.56 853 GLU A O 1
ATOM 6918 N N . TRP A 1 854 ? 29.038 -0.861 -4.789 1.00 96.19 854 TRP A N 1
ATOM 6919 C CA . TRP A 1 854 ? 28.866 -2.283 -4.491 1.00 96.19 854 TRP A CA 1
ATOM 6920 C C . TRP A 1 854 ? 30.214 -2.987 -4.520 1.00 96.19 854 TRP A C 1
ATOM 6922 O O . TRP A 1 854 ? 31.116 -2.597 -5.270 1.00 96.19 854 TRP A O 1
ATOM 6932 N N . PHE A 1 855 ? 30.337 -4.026 -3.707 1.00 93.69 855 PHE A N 1
ATOM 6933 C CA . PHE A 1 855 ? 31.560 -4.782 -3.507 1.00 93.69 855 PHE A CA 1
ATOM 6934 C C . PHE A 1 855 ? 31.260 -6.279 -3.517 1.00 93.69 855 PHE A C 1
ATOM 6936 O O . PHE A 1 855 ? 30.212 -6.720 -3.040 1.00 93.69 855 PHE A O 1
ATOM 6943 N N . ASP A 1 856 ? 32.212 -7.057 -4.020 1.00 83.69 856 ASP A N 1
ATOM 6944 C CA . ASP A 1 856 ? 32.134 -8.512 -4.011 1.00 83.69 856 ASP A CA 1
ATOM 6945 C C . ASP A 1 856 ? 32.388 -9.104 -2.607 1.00 83.69 856 ASP A C 1
ATOM 6947 O O . ASP A 1 856 ? 32.670 -8.406 -1.629 1.00 83.69 856 ASP A O 1
ATOM 6951 N N . THR A 1 857 ? 32.307 -10.432 -2.490 1.00 77.50 857 THR A N 1
ATOM 6952 C CA . THR A 1 857 ? 32.511 -11.151 -1.218 1.00 77.50 857 THR A CA 1
ATOM 6953 C C . THR A 1 857 ? 33.936 -11.066 -0.662 1.00 77.50 857 THR A C 1
ATOM 6955 O O . THR A 1 857 ? 34.169 -11.506 0.460 1.00 77.50 857 THR A O 1
ATOM 6958 N N . GLU A 1 858 ? 34.891 -10.556 -1.440 1.00 81.69 858 GLU A N 1
ATOM 6959 C CA . GLU A 1 858 ? 36.285 -10.340 -1.041 1.00 81.69 858 GLU A CA 1
ATOM 6960 C C . GLU A 1 858 ? 36.555 -8.862 -0.694 1.00 81.69 858 GLU A C 1
ATOM 6962 O O . GLU A 1 858 ? 37.634 -8.530 -0.206 1.00 81.69 858 GLU A O 1
ATOM 6967 N N . GLY A 1 859 ? 35.568 -7.979 -0.889 1.00 84.75 859 GLY A N 1
ATOM 6968 C CA . GLY A 1 859 ? 35.667 -6.541 -0.644 1.00 84.75 859 GLY A CA 1
ATOM 6969 C C . GLY A 1 859 ? 36.228 -5.749 -1.824 1.00 84.75 859 GLY A C 1
ATOM 6970 O O . GLY A 1 859 ? 36.510 -4.556 -1.675 1.00 84.75 859 GLY A O 1
ATOM 6971 N N . ASN A 1 860 ? 36.387 -6.369 -2.997 1.00 90.00 860 ASN A N 1
ATOM 6972 C CA . ASN A 1 860 ? 36.773 -5.650 -4.205 1.00 90.00 860 ASN A CA 1
ATOM 6973 C C . ASN A 1 860 ? 35.563 -4.899 -4.757 1.00 90.00 860 ASN A C 1
ATOM 6975 O O . ASN A 1 860 ? 34.436 -5.389 -4.717 1.00 90.00 860 ASN A O 1
ATOM 6979 N N . LYS A 1 861 ? 35.792 -3.707 -5.309 1.00 93.31 861 LYS A N 1
ATOM 6980 C CA . LYS A 1 861 ? 34.723 -2.909 -5.915 1.00 93.31 861 LYS A CA 1
ATOM 6981 C C . LYS A 1 861 ? 34.137 -3.643 -7.126 1.00 93.31 861 LYS A C 1
ATOM 6983 O O . LYS A 1 861 ? 34.891 -4.031 -8.012 1.00 93.31 861 LYS A O 1
ATOM 6988 N N . GLU A 1 862 ? 32.817 -3.797 -7.166 1.00 95.88 862 GLU A N 1
ATOM 6989 C CA . GLU A 1 862 ? 32.071 -4.461 -8.243 1.00 95.88 862 GLU A CA 1
ATOM 6990 C C . GLU A 1 862 ? 31.423 -3.438 -9.181 1.00 95.88 862 GLU A C 1
ATOM 6992 O O . GLU A 1 862 ? 31.554 -3.540 -10.402 1.00 95.88 862 GLU A O 1
ATOM 6997 N N . SER A 1 863 ? 30.771 -2.413 -8.626 1.00 96.75 863 SER A N 1
ATOM 6998 C CA . SER A 1 863 ? 30.147 -1.355 -9.422 1.00 96.75 863 SER A CA 1
ATOM 6999 C C . SER A 1 863 ? 30.019 -0.032 -8.677 1.00 96.75 863 SER A C 1
ATOM 7001 O O . SER A 1 863 ? 29.988 0.013 -7.446 1.00 96.75 863 SER A O 1
ATOM 7003 N N . ILE A 1 864 ? 29.904 1.045 -9.450 1.00 96.88 864 ILE A N 1
ATOM 7004 C CA . ILE A 1 864 ? 29.545 2.388 -8.995 1.00 96.88 864 ILE A CA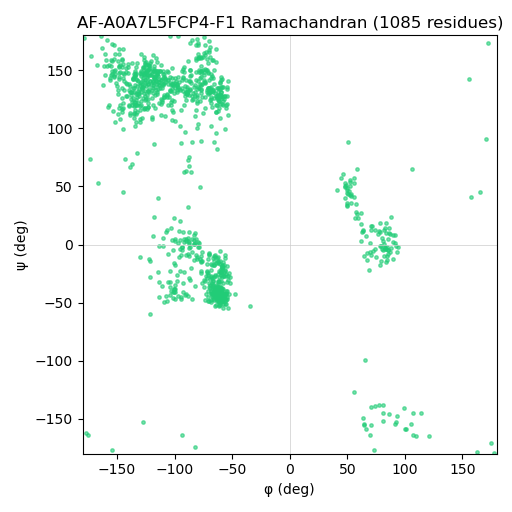 1
ATOM 7005 C C . ILE A 1 864 ? 28.371 2.871 -9.838 1.00 96.88 864 ILE A C 1
ATOM 7007 O O . ILE A 1 864 ? 28.359 2.700 -11.059 1.00 96.88 864 ILE A O 1
ATOM 7011 N N . ARG A 1 865 ? 27.390 3.492 -9.192 1.00 96.69 865 ARG A N 1
ATOM 7012 C CA . ARG A 1 865 ? 26.263 4.133 -9.866 1.00 96.69 865 ARG A CA 1
ATOM 7013 C C . ARG A 1 865 ? 25.849 5.365 -9.093 1.00 96.69 865 ARG A C 1
ATOM 7015 O O . ARG A 1 865 ? 25.719 5.322 -7.873 1.00 96.69 865 ARG A O 1
ATOM 7022 N N . GLU A 1 866 ? 25.626 6.444 -9.815 1.00 94.44 866 GLU A N 1
ATOM 7023 C CA . GLU A 1 866 ? 25.086 7.670 -9.255 1.00 94.44 866 GLU A CA 1
ATOM 7024 C C . GLU A 1 866 ? 23.560 7.679 -9.387 1.00 94.44 866 GLU A C 1
ATOM 7026 O O . GLU A 1 866 ? 23.008 7.346 -10.438 1.00 94.44 866 GLU A O 1
ATOM 7031 N N . TYR A 1 867 ? 22.877 8.005 -8.293 1.00 91.94 867 TYR A N 1
ATOM 7032 C CA . TYR A 1 867 ? 21.429 8.139 -8.240 1.00 91.94 867 TYR A CA 1
ATOM 7033 C C . TYR A 1 867 ? 21.032 9.561 -7.895 1.00 91.94 867 TYR A C 1
ATOM 7035 O O . TYR A 1 867 ? 21.640 10.222 -7.052 1.00 91.94 867 TYR A O 1
ATOM 7043 N N . TYR A 1 868 ? 19.930 9.988 -8.484 1.00 87.44 868 TYR A N 1
ATOM 7044 C CA . TYR A 1 868 ? 19.241 11.198 -8.097 1.00 87.44 868 TYR A CA 1
ATOM 7045 C C . TYR A 1 868 ? 17.754 10.866 -7.974 1.00 87.44 868 TYR A C 1
ATOM 7047 O O . TYR A 1 868 ? 17.115 10.496 -8.962 1.0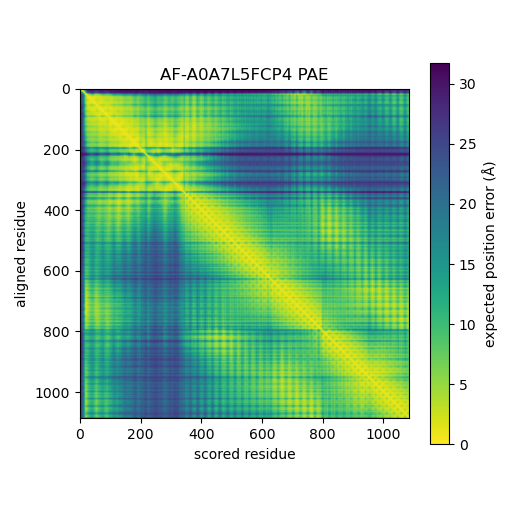0 87.44 868 TYR A O 1
ATOM 7055 N N . LEU A 1 869 ? 17.227 10.938 -6.748 1.00 84.81 869 LEU A N 1
ATOM 7056 C CA . LEU A 1 869 ? 15.857 10.541 -6.404 1.00 84.81 869 LEU A CA 1
ATOM 7057 C C . LEU A 1 869 ? 15.460 9.177 -7.009 1.00 84.81 869 LEU A C 1
ATOM 7059 O O . LEU A 1 869 ? 14.535 9.089 -7.811 1.00 84.81 869 LEU A O 1
ATOM 7063 N N . ASN A 1 870 ? 16.183 8.113 -6.635 1.00 88.75 870 ASN A N 1
ATOM 7064 C CA . ASN A 1 870 ? 16.018 6.720 -7.095 1.00 88.75 870 ASN A CA 1
ATOM 7065 C C . ASN A 1 870 ? 16.375 6.407 -8.554 1.00 88.75 870 ASN A C 1
ATOM 7067 O O . ASN A 1 870 ? 16.701 5.246 -8.827 1.00 88.75 870 ASN A O 1
ATOM 7071 N N . ASN A 1 871 ? 16.377 7.400 -9.441 1.00 87.81 871 ASN A N 1
ATOM 7072 C CA . ASN A 1 871 ? 16.715 7.218 -10.849 1.00 87.81 871 ASN A CA 1
ATOM 7073 C C . ASN A 1 871 ? 18.233 7.254 -11.042 1.00 87.81 871 ASN A C 1
ATOM 7075 O O . ASN A 1 871 ? 18.916 8.121 -10.488 1.00 87.81 871 ASN A O 1
ATOM 7079 N N . SER A 1 872 ? 18.774 6.328 -11.830 1.00 90.62 872 SER A N 1
ATOM 7080 C CA . SER A 1 872 ? 20.177 6.349 -12.239 1.00 90.62 872 SER A CA 1
ATOM 7081 C C . SER A 1 872 ? 20.451 7.630 -13.023 1.00 90.62 872 SER A C 1
ATOM 7083 O O . SER A 1 872 ? 19.807 7.903 -14.039 1.00 90.62 872 SER A O 1
ATOM 7085 N N . HIS A 1 873 ? 21.385 8.444 -12.546 1.00 87.50 873 HIS A N 1
ATOM 7086 C CA . HIS A 1 873 ? 21.704 9.734 -13.138 1.00 87.50 873 HIS A CA 1
ATOM 7087 C C . HIS A 1 873 ? 23.191 10.019 -12.990 1.00 87.50 873 HIS A C 1
ATOM 7089 O O . HIS A 1 873 ? 23.665 10.225 -11.880 1.00 87.50 873 HIS A O 1
ATOM 7095 N N . GLY A 1 874 ? 23.907 10.074 -14.110 1.00 87.94 874 GLY A N 1
ATOM 7096 C CA . GLY A 1 874 ? 25.345 10.301 -14.125 1.00 87.94 874 GLY A CA 1
ATOM 7097 C C . GLY A 1 874 ? 26.121 9.040 -14.483 1.00 87.94 874 GLY A C 1
ATOM 7098 O O . GLY A 1 874 ? 25.717 8.266 -15.355 1.00 87.94 874 GLY A O 1
ATOM 7099 N N . LYS A 1 875 ? 27.298 8.875 -13.879 1.00 90.69 875 LYS A N 1
ATOM 7100 C CA . LYS A 1 875 ? 28.251 7.834 -14.279 1.00 90.69 875 LYS A CA 1
ATOM 7101 C C . LYS A 1 875 ? 27.847 6.462 -13.736 1.00 90.69 875 LYS A C 1
ATOM 7103 O O . LYS A 1 875 ? 27.489 6.323 -12.566 1.00 90.69 875 LYS A O 1
ATOM 7108 N N . VAL A 1 876 ? 27.988 5.441 -14.577 1.00 95.50 876 VAL A N 1
ATOM 7109 C CA . VAL A 1 876 ? 27.873 4.034 -14.189 1.00 95.50 876 VAL A CA 1
ATOM 7110 C C . VAL A 1 876 ? 29.150 3.304 -14.572 1.00 95.50 876 VAL A C 1
ATOM 7112 O O . VAL A 1 876 ? 29.595 3.382 -15.717 1.00 95.50 876 VAL A O 1
ATOM 7115 N N . GLU A 1 877 ? 29.729 2.583 -13.619 1.00 97.25 877 GLU A N 1
ATOM 7116 C CA . GLU A 1 877 ? 30.955 1.808 -13.796 1.00 97.25 877 GLU A CA 1
ATOM 7117 C C . GLU A 1 877 ? 30.785 0.406 -13.222 1.00 97.25 877 GLU A C 1
ATOM 7119 O O . GLU A 1 877 ? 30.200 0.219 -12.156 1.00 97.25 877 GLU A O 1
ATOM 7124 N N . PHE A 1 878 ? 31.346 -0.576 -13.914 1.00 96.75 878 PHE A N 1
ATOM 7125 C CA . PHE A 1 878 ? 31.447 -1.958 -13.466 1.00 96.75 878 PHE A CA 1
ATOM 7126 C C . PHE A 1 878 ? 32.906 -2.384 -13.509 1.00 96.75 878 PHE A C 1
ATOM 7128 O O . PHE A 1 878 ? 33.653 -1.958 -14.392 1.00 96.75 878 PHE A O 1
ATOM 7135 N N . TYR A 1 879 ? 33.304 -3.256 -12.592 1.00 96.19 879 TYR A N 1
ATOM 7136 C CA . TYR A 1 879 ? 34.682 -3.694 -12.424 1.00 96.19 879 TYR A CA 1
ATOM 7137 C C . TYR A 1 879 ? 34.775 -5.220 -12.430 1.00 96.19 879 TYR A C 1
ATOM 7139 O O . TYR A 1 879 ? 33.847 -5.943 -12.077 1.00 96.19 879 TYR A O 1
ATOM 7147 N N . TYR A 1 880 ? 35.920 -5.725 -12.867 1.00 90.56 880 TYR A N 1
ATOM 7148 C CA . TYR A 1 880 ? 36.327 -7.105 -12.653 1.00 90.56 880 TYR A CA 1
ATOM 7149 C C . TYR A 1 880 ? 36.922 -7.275 -11.244 1.00 90.56 880 TYR A C 1
ATOM 7151 O O . TYR A 1 880 ? 37.449 -6.307 -10.697 1.00 90.56 880 TYR A O 1
ATOM 7159 N N . PRO A 1 881 ? 36.997 -8.508 -10.699 1.00 86.12 881 PRO A N 1
ATOM 7160 C CA . PRO A 1 881 ? 37.608 -8.757 -9.383 1.00 86.12 881 PRO A CA 1
ATOM 7161 C C . PRO A 1 881 ? 39.077 -8.315 -9.252 1.00 86.12 881 PRO A C 1
ATOM 7163 O O . PRO A 1 881 ? 39.580 -8.139 -8.153 1.00 86.12 881 PRO A O 1
ATOM 7166 N N . ASN A 1 882 ? 39.793 -8.117 -10.367 1.00 86.56 882 ASN A N 1
ATOM 7167 C CA . ASN A 1 882 ? 41.158 -7.574 -10.363 1.00 86.56 882 ASN A CA 1
ATOM 7168 C C . ASN A 1 882 ? 41.211 -6.030 -10.287 1.00 86.56 882 ASN A C 1
ATOM 7170 O O . ASN A 1 882 ? 42.291 -5.462 -10.430 1.00 86.56 882 ASN A O 1
ATOM 7174 N N . GLY A 1 883 ? 40.065 -5.353 -10.149 1.00 89.56 883 GLY A N 1
ATOM 7175 C CA . GLY A 1 883 ? 39.935 -3.896 -10.079 1.00 89.56 883 GLY A CA 1
ATOM 7176 C C . GLY A 1 883 ? 39.922 -3.163 -11.426 1.00 89.56 883 GLY A C 1
ATOM 7177 O O . GLY A 1 883 ? 39.733 -1.949 -11.450 1.00 89.56 883 GLY A O 1
ATOM 7178 N N . SER A 1 884 ? 40.105 -3.855 -12.557 1.00 93.12 884 SER A N 1
ATOM 7179 C CA . SER A 1 884 ? 39.989 -3.233 -13.888 1.00 93.12 884 SER A CA 1
ATOM 7180 C C . SER A 1 884 ? 38.523 -3.026 -14.288 1.00 93.12 884 SER A C 1
ATOM 7182 O O . SER A 1 884 ? 37.670 -3.827 -13.912 1.00 93.12 884 SER A O 1
ATOM 7184 N N . LEU A 1 885 ? 38.215 -1.975 -15.057 1.00 95.12 885 LEU A N 1
ATOM 7185 C CA . LEU A 1 885 ? 36.858 -1.733 -15.567 1.00 95.12 885 LEU A CA 1
ATOM 7186 C C . LEU A 1 885 ? 36.391 -2.900 -16.448 1.00 95.12 885 LEU A C 1
ATOM 7188 O O . LEU A 1 885 ? 37.153 -3.408 -17.267 1.00 95.12 885 LEU A O 1
ATOM 7192 N N . SER A 1 886 ? 35.129 -3.294 -16.305 1.00 96.44 886 SER A N 1
ATOM 7193 C CA . SER A 1 886 ? 34.426 -4.228 -17.188 1.00 96.44 886 SER A CA 1
ATOM 7194 C C . SER A 1 886 ? 33.424 -3.507 -18.091 1.00 96.44 886 SER A C 1
ATOM 7196 O O . SER A 1 886 ? 33.279 -3.892 -19.253 1.00 96.44 886 SER A O 1
ATOM 7198 N N . ALA A 1 887 ? 32.808 -2.417 -17.622 1.00 97.25 887 ALA A N 1
ATOM 7199 C CA . ALA A 1 887 ? 31.982 -1.527 -18.435 1.00 97.25 887 ALA A CA 1
ATOM 7200 C C . ALA A 1 887 ? 31.866 -0.117 -17.837 1.00 97.25 887 ALA A C 1
ATOM 7202 O O . ALA A 1 887 ? 31.972 0.053 -16.626 1.00 97.25 887 ALA A O 1
ATOM 7203 N N . GLU A 1 888 ? 31.614 0.878 -18.688 1.00 96.75 888 GLU A N 1
ATOM 7204 C CA . GLU A 1 888 ? 31.255 2.241 -18.283 1.00 96.75 888 GLU A CA 1
ATOM 7205 C C . GLU A 1 888 ? 30.253 2.877 -19.259 1.00 96.75 888 GLU A C 1
ATOM 7207 O O . GLU A 1 888 ? 30.288 2.612 -20.469 1.00 96.75 888 GLU A O 1
ATOM 7212 N N . TYR A 1 889 ? 29.373 3.726 -18.730 1.00 95.19 889 TYR A N 1
ATOM 7213 C CA . TYR A 1 889 ? 28.455 4.569 -19.500 1.00 95.19 889 TYR A CA 1
ATOM 7214 C C . TYR A 1 889 ? 27.872 5.695 -18.631 1.00 95.19 889 TYR A C 1
ATOM 7216 O O . TYR A 1 889 ? 28.182 5.813 -17.443 1.00 95.19 889 TYR A O 1
ATOM 7224 N N . THR A 1 890 ? 27.035 6.539 -19.236 1.00 90.75 890 THR A N 1
ATOM 7225 C CA . THR A 1 890 ? 26.288 7.593 -18.546 1.00 90.75 890 THR A CA 1
ATOM 7226 C C . THR A 1 890 ? 24.793 7.349 -18.707 1.00 90.75 890 THR A C 1
ATOM 7228 O O . THR A 1 890 ? 24.316 7.129 -19.820 1.00 90.75 890 THR A O 1
ATOM 7231 N N . ASP A 1 891 ? 24.071 7.400 -17.592 1.00 87.69 891 ASP A N 1
ATOM 7232 C CA . ASP A 1 891 ? 22.612 7.392 -17.573 1.00 87.69 891 ASP A CA 1
ATOM 7233 C C . ASP A 1 891 ? 22.074 8.809 -17.392 1.00 87.69 891 ASP A C 1
ATOM 7235 O O . ASP A 1 891 ? 22.601 9.620 -16.625 1.00 87.69 891 ASP A O 1
ATOM 7239 N N . LEU A 1 892 ? 20.968 9.087 -18.069 1.00 81.56 892 LEU A N 1
ATOM 7240 C CA . LEU A 1 892 ? 20.159 10.275 -17.888 1.00 81.56 892 LEU A CA 1
ATOM 7241 C C . LEU A 1 892 ? 18.762 9.843 -17.425 1.00 81.56 892 LEU A C 1
ATOM 7243 O O . LEU A 1 892 ? 17.864 9.679 -18.242 1.00 81.56 892 LEU A O 1
ATOM 7247 N N . PHE A 1 893 ? 18.595 9.670 -16.109 1.00 81.75 893 PHE A N 1
ATOM 7248 C CA . PHE A 1 893 ? 17.345 9.226 -15.471 1.00 81.75 893 PHE A CA 1
ATOM 7249 C C . PHE A 1 893 ? 16.873 7.866 -15.998 1.00 81.75 893 PHE A C 1
ATOM 7251 O O . PHE A 1 893 ? 15.857 7.758 -16.679 1.00 81.75 893 PHE A O 1
ATOM 7258 N N . ASP A 1 894 ? 17.681 6.838 -15.720 1.00 85.31 894 ASP A N 1
ATOM 7259 C CA . ASP A 1 894 ? 17.497 5.436 -16.137 1.00 85.31 894 ASP A CA 1
ATOM 7260 C C . ASP A 1 894 ? 17.486 5.183 -17.653 1.00 85.31 894 ASP A C 1
ATOM 7262 O O . ASP A 1 894 ? 17.334 4.044 -18.100 1.00 85.31 894 ASP A O 1
ATOM 7266 N N . GLN A 1 895 ? 17.704 6.220 -18.464 1.00 85.44 895 GLN A N 1
ATOM 7267 C CA . GLN A 1 895 ? 17.908 6.092 -19.901 1.00 85.44 895 GLN A CA 1
ATOM 7268 C C . GLN A 1 895 ? 19.384 6.250 -20.241 1.00 85.44 895 GLN A C 1
ATOM 7270 O O . GLN A 1 895 ? 19.988 7.296 -20.006 1.00 85.44 895 GLN A O 1
ATOM 7275 N N . LEU A 1 896 ? 19.952 5.209 -20.842 1.00 88.25 896 LEU A N 1
ATOM 7276 C CA . LEU A 1 896 ? 21.331 5.224 -21.305 1.00 88.25 896 LEU A CA 1
ATOM 7277 C C . LEU A 1 896 ? 21.468 6.182 -22.497 1.00 88.25 896 LEU A C 1
ATOM 7279 O O . LEU A 1 896 ? 20.780 6.021 -23.509 1.00 88.25 896 LEU A O 1
ATOM 7283 N N . GLU A 1 897 ? 22.377 7.150 -22.388 1.00 85.31 897 GLU A N 1
ATOM 7284 C CA . GLU A 1 897 ? 22.622 8.162 -23.419 1.00 85.31 897 GLU A CA 1
ATOM 7285 C C . GLU A 1 897 ? 24.113 8.235 -23.768 1.00 85.31 897 GLU A C 1
ATOM 7287 O O . GLU A 1 897 ? 24.995 8.208 -22.907 1.00 85.31 897 GLU A O 1
ATOM 7292 N N . GLY A 1 898 ? 24.416 8.358 -25.058 1.00 89.44 898 GLY A N 1
ATOM 7293 C CA . GLY A 1 898 ? 25.777 8.534 -25.537 1.00 89.44 898 GLY A CA 1
ATOM 7294 C C . GLY A 1 898 ? 26.565 7.228 -25.622 1.00 89.44 898 GLY A C 1
ATOM 7295 O O . GLY A 1 898 ? 26.094 6.218 -26.140 1.00 89.44 898 GLY A O 1
ATOM 7296 N N . THR A 1 899 ? 27.832 7.264 -25.211 1.00 94.50 899 THR A N 1
ATOM 7297 C CA . THR A 1 899 ? 28.771 6.163 -25.467 1.00 94.50 899 THR A CA 1
ATOM 7298 C C . THR A 1 899 ? 28.750 5.129 -24.345 1.00 94.50 899 THR A C 1
ATOM 7300 O O . THR A 1 899 ? 29.055 5.442 -23.200 1.00 94.50 899 THR A O 1
ATOM 7303 N N . TYR A 1 900 ? 28.499 3.874 -24.708 1.00 96.69 900 TYR A N 1
ATOM 7304 C CA . TYR A 1 900 ? 28.704 2.704 -23.860 1.00 96.69 900 TYR A CA 1
ATOM 7305 C C . TYR A 1 900 ? 30.010 2.004 -24.235 1.00 96.69 900 TYR A C 1
ATOM 7307 O O . TYR A 1 900 ? 30.238 1.682 -25.409 1.00 96.69 900 TYR A O 1
ATOM 7315 N N . LYS A 1 901 ? 30.842 1.706 -23.236 1.00 97.62 901 LYS A N 1
ATOM 7316 C CA . LYS A 1 901 ? 32.063 0.913 -23.406 1.00 97.62 901 LYS A CA 1
ATOM 7317 C C . LYS A 1 901 ? 32.036 -0.302 -22.497 1.00 97.62 901 LYS A C 1
ATOM 7319 O O . LYS A 1 901 ? 31.710 -0.196 -21.322 1.00 97.62 901 LYS A O 1
ATOM 7324 N N . SER A 1 902 ? 32.458 -1.442 -23.028 1.00 97.12 902 SER A N 1
ATOM 7325 C CA . SER A 1 902 ? 32.810 -2.617 -22.232 1.00 97.12 902 SER A CA 1
ATOM 7326 C C . SER A 1 902 ? 34.244 -3.029 -22.521 1.00 97.12 902 SER A C 1
ATOM 7328 O O . SER A 1 902 ? 34.720 -2.869 -23.647 1.00 97.12 902 SER A O 1
ATOM 7330 N N . TYR A 1 903 ? 34.906 -3.630 -21.545 1.00 96.81 903 TYR A N 1
ATOM 7331 C CA . TYR A 1 903 ? 36.330 -3.940 -21.571 1.00 96.81 903 TYR A CA 1
ATOM 7332 C C . TYR A 1 903 ? 36.574 -5.430 -21.333 1.00 96.81 903 TYR A C 1
ATOM 7334 O O . TYR A 1 903 ? 35.819 -6.094 -20.627 1.00 96.81 903 TYR A O 1
ATOM 7342 N N . TRP A 1 904 ? 37.646 -5.970 -21.899 1.00 92.00 904 TRP A N 1
ATOM 7343 C CA . TRP A 1 904 ? 38.196 -7.270 -21.529 1.00 92.00 904 TRP A CA 1
ATOM 7344 C C . TRP A 1 904 ? 38.949 -7.175 -20.192 1.00 92.00 904 TRP A C 1
ATOM 7346 O O . TRP A 1 904 ? 39.382 -6.100 -19.792 1.00 92.00 904 TRP A O 1
ATOM 7356 N N . LYS A 1 905 ? 39.192 -8.310 -19.519 1.00 89.56 905 LYS A N 1
ATOM 7357 C CA . LYS A 1 905 ? 39.917 -8.364 -18.223 1.00 89.56 905 LYS A CA 1
ATOM 7358 C C . LYS A 1 905 ? 41.333 -7.767 -18.238 1.00 89.56 905 LYS A C 1
ATOM 7360 O O . LYS A 1 905 ? 41.895 -7.524 -17.175 1.00 89.56 905 LYS A O 1
ATOM 7365 N N . ASN A 1 906 ? 41.927 -7.599 -19.419 1.00 89.06 906 ASN A N 1
ATOM 7366 C CA . ASN A 1 906 ? 43.234 -6.965 -19.605 1.00 89.06 906 ASN A CA 1
ATOM 7367 C C . ASN A 1 906 ? 43.144 -5.438 -19.818 1.00 89.06 906 ASN A C 1
ATOM 7369 O O . ASN A 1 906 ? 44.167 -4.813 -20.074 1.00 89.06 906 ASN A O 1
ATOM 7373 N N . GLY A 1 907 ? 41.944 -4.850 -19.751 1.00 91.56 907 GLY A N 1
ATOM 7374 C CA . GLY A 1 907 ? 41.693 -3.417 -19.926 1.00 91.56 907 GLY A CA 1
ATOM 7375 C C . GLY A 1 907 ? 41.480 -2.958 -21.373 1.00 91.56 907 GLY A C 1
ATOM 7376 O O . GLY A 1 907 ? 41.127 -1.802 -21.590 1.00 91.56 907 GLY A O 1
ATOM 7377 N N . SER A 1 908 ? 41.655 -3.827 -22.375 1.00 93.06 908 SER A N 1
ATOM 7378 C CA . SER A 1 908 ? 41.347 -3.479 -23.773 1.00 93.06 908 SER A CA 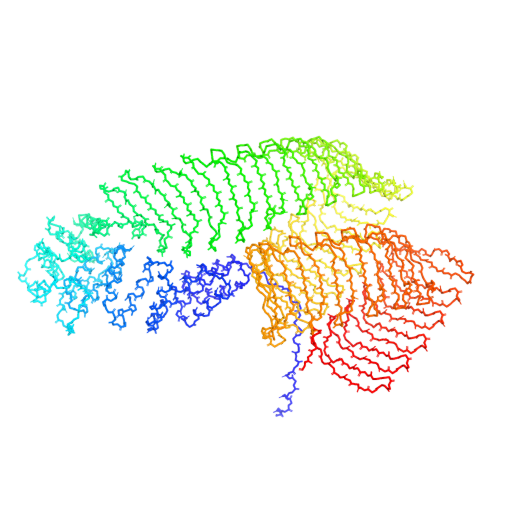1
ATOM 7379 C C . SER A 1 908 ? 39.834 -3.369 -24.002 1.00 93.06 908 SER A C 1
ATOM 7381 O O . SER A 1 908 ? 39.050 -4.074 -23.368 1.00 93.06 908 SER A O 1
ATOM 7383 N N . ILE A 1 909 ? 39.395 -2.487 -24.905 1.00 95.94 909 ILE A N 1
ATOM 7384 C CA . ILE A 1 909 ? 37.968 -2.335 -25.234 1.00 95.94 909 ILE A CA 1
ATOM 7385 C C . ILE A 1 909 ? 37.475 -3.617 -25.914 1.00 95.94 909 ILE A C 1
ATOM 7387 O O . ILE A 1 909 ? 38.093 -4.093 -26.854 1.00 95.94 909 ILE A O 1
ATOM 7391 N N . SER A 1 910 ? 36.343 -4.153 -25.462 1.00 95.62 910 SER A N 1
ATOM 7392 C CA . SER A 1 910 ? 35.638 -5.290 -26.071 1.00 95.62 910 SER A CA 1
ATOM 7393 C C . SER A 1 910 ? 34.462 -4.839 -26.936 1.00 95.62 910 SER A C 1
ATOM 7395 O O . SER A 1 910 ? 34.236 -5.365 -28.029 1.00 95.62 910 SER A O 1
ATOM 7397 N N . THR A 1 911 ? 33.709 -3.840 -26.469 1.00 96.94 911 THR A N 1
ATOM 7398 C CA . THR A 1 911 ? 32.587 -3.265 -27.214 1.00 96.94 911 THR A CA 1
ATOM 7399 C C . THR A 1 911 ? 32.568 -1.756 -27.046 1.00 96.94 911 THR A C 1
ATOM 7401 O O . THR A 1 911 ? 32.730 -1.249 -25.940 1.00 96.94 911 THR A O 1
ATOM 7404 N N . LEU A 1 912 ? 32.305 -1.058 -28.144 1.00 97.69 912 LEU A N 1
ATOM 7405 C CA . LEU A 1 912 ? 31.988 0.364 -28.176 1.00 97.69 912 LEU A CA 1
ATOM 7406 C C . LEU A 1 912 ? 30.634 0.516 -28.867 1.00 97.69 912 LEU A C 1
ATOM 7408 O O . LEU A 1 912 ? 30.468 0.035 -29.985 1.00 97.69 912 LEU A O 1
ATOM 7412 N N . SER A 1 913 ? 29.655 1.114 -28.198 1.00 96.94 913 SER A N 1
ATOM 7413 C CA . SER A 1 913 ? 28.314 1.348 -28.751 1.00 96.94 913 SER A CA 1
ATOM 7414 C C . SER A 1 913 ? 27.872 2.772 -28.466 1.00 96.94 913 SER A C 1
ATOM 7416 O O . SER A 1 913 ? 28.288 3.354 -27.467 1.00 96.94 913 SER A O 1
ATOM 7418 N N . PHE A 1 914 ? 27.004 3.306 -29.313 1.00 94.12 914 PHE A N 1
ATOM 7419 C CA . PHE A 1 914 ? 26.339 4.575 -29.071 1.00 94.12 914 PHE A CA 1
ATOM 7420 C C . PHE A 1 914 ? 24.841 4.338 -28.874 1.00 94.12 914 PHE A C 1
ATOM 7422 O O . PHE A 1 914 ? 24.232 3.519 -29.567 1.00 94.12 914 PHE A O 1
ATOM 7429 N N . TYR A 1 915 ? 24.267 5.021 -27.893 1.00 91.81 915 TYR A N 1
ATOM 7430 C CA . TYR A 1 915 ? 22.850 4.998 -27.588 1.00 91.81 915 TYR A CA 1
ATOM 7431 C C . TYR A 1 915 ? 22.289 6.409 -27.688 1.00 91.81 915 TYR A C 1
ATOM 7433 O O . TYR A 1 915 ? 22.936 7.375 -27.285 1.00 91.81 915 TYR A O 1
ATOM 7441 N N . LYS A 1 916 ? 21.079 6.505 -28.225 1.00 84.94 916 LYS A N 1
ATOM 7442 C CA . LYS A 1 916 ? 20.282 7.724 -28.257 1.00 84.94 916 LYS A CA 1
ATOM 7443 C C . LYS A 1 916 ? 18.901 7.387 -27.709 1.00 84.94 916 LYS A C 1
ATOM 7445 O O . LYS A 1 916 ? 18.256 6.468 -28.215 1.00 84.94 916 LYS A O 1
ATOM 7450 N N . SER A 1 917 ? 18.471 8.093 -26.668 1.00 79.75 917 SER A N 1
ATOM 7451 C CA . SER A 1 917 ? 17.194 7.871 -25.981 1.00 79.75 917 SER A CA 1
ATOM 7452 C C . SER A 1 917 ? 17.016 6.411 -25.533 1.00 79.75 917 SER A C 1
ATOM 7454 O O . SER A 1 917 ? 15.978 5.792 -25.769 1.00 79.75 917 SER A O 1
ATOM 7456 N N . GLY A 1 918 ? 18.073 5.814 -24.967 1.00 87.00 918 GLY A N 1
ATOM 7457 C CA . GLY A 1 918 ? 18.078 4.422 -24.500 1.00 87.00 918 GLY A CA 1
ATOM 7458 C C . GLY A 1 918 ? 18.142 3.348 -25.596 1.00 87.00 918 GLY A C 1
ATOM 7459 O O . GLY A 1 918 ? 18.249 2.164 -25.279 1.00 87.00 918 GLY A O 1
ATOM 7460 N N . LYS A 1 919 ? 18.118 3.711 -26.885 1.00 89.12 919 LYS A N 1
ATOM 7461 C CA . LYS A 1 919 ? 18.192 2.762 -28.008 1.00 89.12 919 LYS A CA 1
ATOM 7462 C C . LYS A 1 919 ? 19.562 2.791 -28.672 1.00 89.12 919 LYS A C 1
ATOM 7464 O O . LYS A 1 919 ? 20.138 3.858 -28.866 1.00 89.12 919 LYS A O 1
ATOM 7469 N N . LEU A 1 920 ? 20.065 1.622 -29.080 1.00 91.62 920 LEU A N 1
ATOM 7470 C CA . LEU A 1 920 ? 21.282 1.532 -29.896 1.00 91.62 920 LEU A CA 1
ATOM 7471 C C . LEU A 1 920 ? 21.112 2.344 -31.186 1.00 91.62 920 LEU A C 1
ATOM 7473 O O . LEU A 1 920 ? 20.153 2.141 -31.929 1.00 91.62 920 LEU A O 1
ATOM 7477 N N . HIS A 1 921 ? 22.058 3.233 -31.471 1.00 92.56 921 HIS A N 1
ATOM 7478 C CA . HIS A 1 921 ? 22.033 4.084 -32.654 1.00 92.56 921 HIS A CA 1
ATOM 7479 C C . HIS A 1 921 ? 23.439 4.237 -33.235 1.00 92.56 921 HIS A C 1
ATOM 7481 O O . HIS A 1 921 ? 24.410 4.404 -32.502 1.00 92.56 921 HIS A O 1
ATOM 7487 N N . GLY A 1 922 ? 23.567 4.187 -34.557 1.00 94.19 922 GLY A N 1
ATOM 7488 C CA . GLY A 1 922 ? 24.857 4.262 -35.235 1.00 94.19 922 GLY A CA 1
ATOM 7489 C C . GLY A 1 922 ? 25.679 2.979 -35.100 1.00 94.19 922 GLY A C 1
ATOM 7490 O O . GLY A 1 922 ? 25.166 1.870 -35.260 1.00 94.19 922 GLY A O 1
ATOM 7491 N N . GLU A 1 923 ? 26.983 3.126 -34.873 1.00 96.00 923 GLU A N 1
ATOM 7492 C CA . GLU A 1 923 ? 27.937 2.016 -34.906 1.00 96.00 923 GLU A CA 1
ATOM 7493 C C . GLU A 1 923 ? 28.074 1.318 -33.548 1.00 96.00 923 GLU A C 1
ATOM 7495 O O . GLU A 1 923 ? 28.345 1.938 -32.519 1.00 96.00 923 GLU A O 1
ATOM 7500 N N . ARG A 1 924 ? 28.003 -0.013 -33.569 1.00 96.94 924 ARG A N 1
ATOM 7501 C CA . ARG A 1 924 ? 28.460 -0.892 -32.493 1.00 96.94 924 ARG A CA 1
ATOM 7502 C C . ARG A 1 924 ? 29.672 -1.679 -32.966 1.00 96.94 924 ARG A C 1
ATOM 7504 O O . ARG A 1 924 ? 29.547 -2.558 -33.819 1.00 96.94 924 ARG A O 1
ATOM 7511 N N . LYS A 1 925 ? 30.832 -1.386 -32.388 1.00 97.50 925 LYS A N 1
ATOM 7512 C CA . LYS A 1 925 ? 32.112 -2.031 -32.703 1.00 97.50 925 LYS A CA 1
ATOM 7513 C C . LYS A 1 925 ? 32.428 -3.094 -31.668 1.00 97.50 925 LYS A C 1
ATOM 7515 O O . LYS A 1 925 ? 32.286 -2.858 -30.470 1.00 97.50 925 LYS A O 1
ATOM 7520 N N . ASN A 1 926 ? 32.854 -4.257 -32.137 1.00 96.88 926 ASN A N 1
ATOM 7521 C CA . ASN A 1 926 ? 33.311 -5.362 -31.309 1.00 96.88 926 ASN A CA 1
ATOM 7522 C C . ASN A 1 926 ? 34.784 -5.649 -31.593 1.00 96.88 926 ASN A C 1
ATOM 7524 O O . ASN A 1 926 ? 35.162 -5.739 -32.758 1.00 96.88 926 ASN A O 1
ATOM 7528 N N . TYR A 1 927 ? 35.577 -5.844 -30.545 1.00 95.62 927 TYR A N 1
ATOM 7529 C CA . TYR A 1 927 ? 37.018 -6.076 -30.625 1.00 95.62 927 TYR A CA 1
ATOM 7530 C C . TYR A 1 927 ? 37.410 -7.344 -29.865 1.00 95.62 927 TYR A C 1
ATOM 7532 O O . TYR A 1 927 ? 36.739 -7.742 -28.909 1.00 95.62 927 TYR A O 1
ATOM 7540 N N . ASP A 1 928 ? 38.501 -7.974 -30.281 1.00 92.06 928 ASP A N 1
ATOM 7541 C CA . ASP A 1 928 ? 39.098 -9.104 -29.568 1.00 92.06 928 ASP A CA 1
ATOM 7542 C C . ASP A 1 928 ? 39.955 -8.644 -28.363 1.00 92.06 928 ASP A C 1
ATOM 7544 O O . ASP A 1 928 ? 40.155 -7.440 -28.178 1.00 92.06 928 ASP A O 1
ATOM 7548 N N . PRO A 1 929 ? 40.468 -9.565 -27.521 1.00 89.31 929 PRO A N 1
ATOM 7549 C CA . PRO A 1 929 ? 41.310 -9.207 -26.374 1.00 89.31 929 PRO A CA 1
ATOM 7550 C C . PRO A 1 929 ? 42.639 -8.515 -26.717 1.00 89.31 929 PRO A C 1
ATOM 7552 O O . PRO A 1 929 ? 43.283 -7.977 -25.818 1.00 89.31 929 PRO A O 1
ATOM 7555 N N . SER A 1 930 ? 43.077 -8.539 -27.976 1.00 90.25 930 SER A N 1
ATOM 7556 C CA . SER A 1 930 ? 44.285 -7.861 -28.461 1.00 90.25 930 SER A CA 1
ATOM 7557 C C . SER A 1 930 ? 43.980 -6.485 -29.069 1.00 90.25 930 SER A C 1
ATOM 7559 O O . SER A 1 930 ? 44.908 -5.768 -29.435 1.00 90.25 930 SER A O 1
ATOM 7561 N N . GLY A 1 931 ? 42.701 -6.100 -29.156 1.00 91.56 931 GLY A N 1
ATOM 7562 C CA . GLY A 1 931 ? 42.239 -4.834 -29.722 1.00 91.56 931 GLY A CA 1
ATOM 7563 C C . GLY A 1 931 ? 41.958 -4.866 -31.229 1.00 91.56 931 GLY A C 1
ATOM 7564 O O . GLY A 1 931 ? 41.691 -3.811 -31.803 1.00 91.56 931 GLY A O 1
ATOM 7565 N N . ASN A 1 932 ? 41.981 -6.032 -31.886 1.00 92.69 932 ASN A N 1
ATOM 7566 C CA . ASN A 1 932 ? 41.649 -6.132 -33.311 1.00 92.69 932 ASN A CA 1
ATOM 7567 C C . ASN A 1 932 ? 40.133 -6.036 -33.523 1.00 92.69 932 ASN A C 1
ATOM 7569 O O . ASN A 1 932 ? 39.352 -6.650 -32.788 1.00 92.69 932 ASN A O 1
ATOM 7573 N N . LEU A 1 933 ? 39.704 -5.299 -34.552 1.00 95.62 933 LEU A N 1
ATOM 7574 C CA . LEU A 1 933 ? 38.291 -5.145 -34.897 1.00 95.62 933 LEU A CA 1
ATOM 7575 C C . LEU A 1 933 ? 37.714 -6.471 -35.421 1.00 95.62 933 LEU A C 1
ATOM 7577 O O . LEU A 1 933 ? 38.214 -7.053 -36.380 1.00 95.62 933 LEU A O 1
ATOM 7581 N N . GLN A 1 934 ? 36.633 -6.940 -34.797 1.00 96.31 934 GLN A N 1
ATOM 7582 C CA . GLN A 1 934 ? 35.937 -8.171 -35.179 1.00 96.31 934 GLN A CA 1
ATOM 7583 C C . GLN A 1 934 ? 34.727 -7.899 -36.076 1.00 96.31 934 GLN A C 1
ATOM 7585 O O . GLN A 1 934 ? 34.475 -8.649 -37.016 1.00 96.31 934 GLN A O 1
ATOM 7590 N N . LEU A 1 935 ? 33.922 -6.890 -35.736 1.00 96.69 935 LEU A N 1
ATOM 7591 C CA . LEU A 1 935 ? 32.623 -6.633 -36.360 1.00 96.69 935 LEU A CA 1
ATOM 7592 C C . LEU A 1 935 ? 32.167 -5.202 -36.063 1.00 96.69 935 LEU A C 1
ATOM 7594 O O . LEU A 1 935 ? 32.230 -4.764 -34.913 1.00 96.69 935 LEU A O 1
ATOM 7598 N N . ILE A 1 936 ? 31.625 -4.522 -37.073 1.00 97.44 936 ILE A N 1
ATOM 7599 C CA . ILE A 1 936 ? 30.825 -3.306 -36.917 1.00 97.44 936 ILE A CA 1
ATOM 7600 C C . ILE A 1 936 ? 29.374 -3.649 -37.240 1.00 97.44 936 ILE A C 1
ATOM 7602 O O . ILE A 1 936 ? 29.079 -4.194 -38.300 1.00 97.44 936 ILE A O 1
ATOM 7606 N N . ARG A 1 937 ? 28.460 -3.331 -36.328 1.00 95.81 937 ARG A N 1
ATOM 7607 C CA . ARG A 1 937 ? 27.012 -3.408 -36.540 1.00 95.81 937 ARG A CA 1
ATOM 7608 C C . ARG A 1 937 ? 26.435 -2.005 -36.608 1.00 95.81 937 ARG A C 1
ATOM 7610 O O . ARG A 1 937 ? 26.793 -1.170 -35.786 1.00 95.81 937 ARG A O 1
ATOM 7617 N N . TYR A 1 938 ? 25.532 -1.777 -37.546 1.00 95.62 938 TYR A N 1
ATOM 7618 C CA . TYR A 1 938 ? 24.851 -0.506 -37.737 1.00 95.62 938 TYR A CA 1
ATOM 7619 C C . TYR A 1 938 ? 23.419 -0.611 -37.231 1.00 95.62 938 TYR A C 1
ATOM 7621 O O . TYR A 1 938 ? 22.679 -1.518 -37.626 1.00 95.62 938 TYR A O 1
ATOM 7629 N N . TYR A 1 939 ? 23.047 0.322 -36.364 1.00 92.62 939 TYR A N 1
ATOM 7630 C CA . TYR A 1 939 ? 21.719 0.429 -35.787 1.00 92.62 939 TYR A CA 1
ATOM 7631 C C . TYR A 1 939 ? 21.072 1.760 -36.168 1.00 92.62 939 TYR A C 1
ATOM 7633 O O . TYR A 1 939 ? 21.730 2.799 -36.159 1.00 92.62 939 TYR A O 1
ATOM 7641 N N . ASP A 1 940 ? 19.779 1.730 -36.472 1.00 87.31 940 ASP A N 1
ATOM 7642 C CA . ASP A 1 940 ? 18.949 2.923 -36.660 1.00 87.31 940 ASP A CA 1
ATOM 7643 C C . ASP A 1 940 ? 17.729 2.809 -35.746 1.00 87.31 940 ASP A C 1
ATOM 7645 O O . ASP A 1 940 ? 16.963 1.855 -35.853 1.00 87.31 940 ASP A O 1
ATOM 7649 N N . ASP A 1 941 ? 17.606 3.742 -34.802 1.00 82.12 941 ASP A N 1
ATOM 7650 C CA . ASP A 1 941 ? 16.618 3.727 -33.710 1.00 82.12 941 ASP A CA 1
ATOM 7651 C C . ASP A 1 941 ? 16.392 2.332 -33.068 1.00 82.12 941 ASP A C 1
ATOM 7653 O O . ASP A 1 941 ? 15.270 1.856 -32.899 1.00 82.12 941 ASP A O 1
ATOM 7657 N N . GLY A 1 942 ? 17.481 1.629 -32.744 1.00 87.69 942 GLY A N 1
ATOM 7658 C CA . GLY A 1 942 ? 17.465 0.281 -32.166 1.00 87.69 942 GLY A CA 1
ATOM 7659 C C . GLY A 1 942 ? 17.331 -0.867 -33.174 1.00 87.69 942 GLY A C 1
ATOM 7660 O O . GLY A 1 942 ? 17.646 -2.003 -32.821 1.00 87.69 942 GLY A O 1
ATOM 7661 N N . ALA A 1 943 ? 16.938 -0.603 -34.423 1.00 87.00 943 ALA A N 1
ATOM 7662 C CA . ALA A 1 943 ? 16.820 -1.620 -35.465 1.00 87.00 943 ALA A CA 1
ATOM 7663 C C . ALA A 1 943 ? 18.193 -2.006 -36.021 1.00 87.00 943 ALA A C 1
ATOM 7665 O O . ALA A 1 943 ? 18.967 -1.136 -36.422 1.00 87.00 943 ALA A O 1
ATOM 7666 N N . PHE A 1 944 ? 18.494 -3.302 -36.114 1.00 91.00 944 PHE A N 1
ATOM 7667 C CA . PHE A 1 944 ? 19.751 -3.759 -36.715 1.00 91.00 944 PHE A CA 1
ATOM 7668 C C . PHE A 1 944 ? 19.667 -3.738 -38.251 1.00 91.00 944 PHE A C 1
ATOM 7670 O O . PHE A 1 944 ? 19.040 -4.607 -38.862 1.00 91.00 944 PHE A O 1
ATOM 7677 N N . ILE A 1 945 ? 20.294 -2.738 -38.881 1.00 92.00 945 ILE A N 1
ATOM 7678 C CA . ILE A 1 945 ? 20.116 -2.438 -40.314 1.00 92.00 945 ILE A CA 1
ATOM 7679 C C . ILE A 1 945 ? 21.227 -2.982 -41.219 1.00 92.00 945 ILE A C 1
ATOM 7681 O O . ILE A 1 945 ? 21.028 -3.105 -42.428 1.00 92.00 945 ILE A O 1
ATOM 7685 N N . GLY A 1 946 ? 22.386 -3.337 -40.670 1.00 95.50 946 GLY A N 1
ATOM 7686 C CA . GLY A 1 946 ? 23.481 -3.893 -41.461 1.00 95.50 946 GLY A CA 1
ATOM 7687 C C . GLY A 1 946 ? 24.770 -4.063 -40.679 1.00 95.50 946 GLY A C 1
ATOM 7688 O O . GLY A 1 946 ? 24.872 -3.631 -39.535 1.00 95.50 946 GLY A O 1
ATOM 7689 N N . TYR A 1 947 ? 25.776 -4.683 -41.286 1.00 97.19 947 TYR A N 1
ATOM 7690 C CA . TYR A 1 947 ? 27.074 -4.899 -40.647 1.00 97.19 947 TYR A CA 1
ATOM 7691 C C . TYR A 1 947 ? 28.242 -4.820 -41.632 1.00 97.19 947 TYR A C 1
ATOM 7693 O O . TYR A 1 947 ? 28.058 -4.984 -42.834 1.00 97.19 947 TYR A O 1
ATOM 7701 N N . ALA A 1 948 ? 29.444 -4.577 -41.116 1.00 97.44 948 ALA A N 1
ATOM 7702 C CA . ALA A 1 948 ? 30.692 -4.542 -41.874 1.00 97.44 948 ALA A CA 1
ATOM 7703 C C . ALA A 1 948 ? 31.861 -5.095 -41.039 1.00 97.44 948 ALA A C 1
ATOM 7705 O O . ALA A 1 948 ? 31.747 -5.304 -39.828 1.00 97.44 948 ALA A O 1
ATOM 7706 N N . TYR A 1 949 ? 32.990 -5.339 -41.697 1.00 96.44 949 TYR A N 1
ATOM 7707 C CA . TYR A 1 949 ? 34.254 -5.783 -41.104 1.00 96.44 949 TYR A CA 1
ATOM 7708 C C . TYR A 1 949 ? 35.436 -5.348 -41.992 1.00 96.44 949 TYR A C 1
ATOM 7710 O O . TYR A 1 949 ? 35.230 -4.809 -43.083 1.00 96.44 949 TYR A O 1
ATOM 7718 N N . GLU A 1 950 ? 36.670 -5.541 -41.524 1.00 94.75 950 GLU A N 1
ATOM 7719 C CA . GLU A 1 950 ? 37.879 -5.121 -42.248 1.00 94.75 950 GLU A CA 1
ATOM 7720 C C . GLU A 1 950 ? 38.276 -6.100 -43.361 1.00 94.75 950 GLU A C 1
ATOM 7722 O O . GLU A 1 950 ? 38.220 -7.319 -43.205 1.00 94.75 950 GLU A O 1
ATOM 7727 N N . LYS A 1 951 ? 38.731 -5.547 -44.485 1.00 92.31 951 LYS A N 1
ATOM 7728 C CA . LYS A 1 951 ? 39.446 -6.244 -45.557 1.00 92.31 951 LYS A CA 1
ATOM 7729 C C . LYS A 1 951 ? 40.917 -6.427 -45.187 1.00 92.31 951 LYS A C 1
ATOM 7731 O O . LYS A 1 951 ? 41.430 -5.806 -44.257 1.00 92.31 951 LYS A O 1
ATOM 7736 N N . ASN A 1 952 ? 41.632 -7.204 -46.000 1.00 89.56 952 ASN A N 1
ATOM 7737 C CA . ASN A 1 952 ? 43.048 -7.503 -45.776 1.00 89.56 952 ASN A CA 1
ATOM 7738 C C . ASN A 1 952 ? 43.983 -6.284 -45.816 1.00 89.56 952 ASN A C 1
ATOM 7740 O O . ASN A 1 952 ? 45.041 -6.295 -45.188 1.00 89.56 952 ASN A O 1
ATOM 7744 N N . ASP A 1 953 ? 43.595 -5.217 -46.512 1.00 89.56 953 ASP A N 1
ATOM 7745 C CA . ASP A 1 953 ? 44.331 -3.950 -46.546 1.00 89.56 953 ASP A CA 1
ATOM 7746 C C . ASP A 1 953 ? 44.046 -3.046 -45.326 1.00 89.56 953 ASP A C 1
ATOM 7748 O O . ASP A 1 953 ? 44.778 -2.088 -45.086 1.00 89.56 953 ASP A O 1
ATOM 7752 N N . GLY A 1 954 ? 43.062 -3.393 -44.486 1.00 86.06 954 GLY A N 1
ATOM 7753 C CA . GLY A 1 954 ? 42.612 -2.608 -43.333 1.00 86.06 954 GLY A CA 1
ATOM 7754 C C . GLY A 1 954 ? 41.493 -1.607 -43.640 1.00 86.06 954 GLY A C 1
ATOM 7755 O O . GLY A 1 954 ? 41.078 -0.880 -42.745 1.00 86.06 954 GLY A O 1
ATOM 7756 N N . THR A 1 955 ? 40.989 -1.553 -44.876 1.00 92.50 955 THR A N 1
ATOM 7757 C CA . THR A 1 955 ? 39.772 -0.795 -45.211 1.00 92.50 955 THR A CA 1
ATOM 7758 C C . THR A 1 955 ? 38.517 -1.603 -44.869 1.00 92.50 955 THR A C 1
ATOM 7760 O O . THR A 1 955 ? 38.574 -2.825 -44.763 1.00 92.50 955 THR A O 1
ATOM 7763 N N . LEU A 1 956 ? 37.360 -0.959 -44.692 1.00 94.88 956 LEU A N 1
ATOM 7764 C CA . LEU A 1 956 ? 36.101 -1.674 -44.443 1.00 94.88 956 LEU A CA 1
ATOM 7765 C C . LEU A 1 956 ? 35.512 -2.249 -45.741 1.00 94.88 956 LEU A C 1
ATOM 7767 O O . LEU A 1 956 ? 35.671 -1.684 -46.828 1.00 94.88 956 LEU A O 1
ATOM 7771 N N . ILE A 1 957 ? 34.813 -3.383 -45.635 1.00 95.25 957 ILE A N 1
ATOM 7772 C CA . ILE A 1 957 ? 33.866 -3.802 -46.678 1.00 95.25 957 ILE A CA 1
ATOM 7773 C C . ILE A 1 957 ? 32.683 -2.837 -46.756 1.00 95.25 957 ILE A C 1
ATOM 7775 O O . ILE A 1 957 ? 32.370 -2.147 -45.784 1.00 95.25 957 ILE A O 1
ATOM 7779 N N . ASP A 1 958 ? 32.004 -2.836 -47.902 1.00 94.69 958 ASP A N 1
ATOM 7780 C CA . ASP A 1 958 ? 30.709 -2.174 -48.010 1.00 94.69 958 ASP A CA 1
ATOM 7781 C C . ASP A 1 958 ? 29.731 -2.812 -47.018 1.00 94.69 958 ASP A C 1
ATOM 7783 O O . ASP A 1 958 ? 29.735 -4.030 -46.812 1.00 94.69 958 ASP A O 1
ATOM 7787 N N . THR A 1 959 ? 28.891 -1.987 -46.394 1.00 95.50 959 THR A N 1
ATOM 7788 C CA . THR A 1 959 ? 27.909 -2.453 -45.415 1.00 95.50 959 THR A CA 1
ATOM 7789 C C . THR A 1 959 ? 26.993 -3.504 -46.031 1.00 95.50 959 THR A C 1
ATOM 7791 O O . THR A 1 959 ? 26.319 -3.248 -47.027 1.00 95.50 959 THR A O 1
ATOM 7794 N N . ILE A 1 960 ? 26.914 -4.671 -45.393 1.00 96.25 960 ILE A N 1
ATOM 7795 C CA . ILE A 1 960 ? 25.980 -5.738 -45.747 1.00 96.25 960 ILE A CA 1
ATOM 7796 C C . ILE A 1 960 ? 24.629 -5.398 -45.101 1.00 96.25 960 ILE A C 1
ATOM 7798 O O . ILE A 1 960 ? 24.526 -5.435 -43.870 1.00 96.25 960 ILE A O 1
ATOM 7802 N N . PRO A 1 961 ? 23.592 -5.045 -45.884 1.00 93.94 961 PRO A N 1
ATOM 7803 C CA . PRO A 1 961 ? 22.299 -4.654 -45.336 1.00 93.94 961 PRO A CA 1
ATOM 7804 C C . PRO A 1 961 ? 21.525 -5.867 -44.809 1.00 93.94 961 PRO A C 1
ATOM 7806 O O . PRO A 1 961 ? 21.598 -6.965 -45.363 1.00 93.94 961 PRO A O 1
ATOM 7809 N N . ILE A 1 962 ? 20.725 -5.656 -43.764 1.00 91.25 962 ILE A N 1
ATOM 7810 C CA . ILE A 1 962 ? 19.856 -6.674 -43.164 1.00 91.25 962 ILE A CA 1
ATOM 7811 C C . ILE A 1 962 ? 18.393 -6.267 -43.339 1.00 91.25 962 ILE A C 1
ATOM 7813 O O . ILE A 1 962 ? 18.022 -5.108 -43.163 1.00 91.25 962 ILE A O 1
ATOM 7817 N N . LYS A 1 963 ? 17.537 -7.239 -43.673 1.00 87.38 963 LYS A N 1
ATOM 7818 C CA . LYS A 1 963 ? 16.092 -7.040 -43.843 1.00 87.38 963 LYS A CA 1
ATOM 7819 C C . LYS A 1 963 ? 15.326 -7.773 -42.746 1.00 87.38 963 LYS A C 1
ATOM 7821 O O . LYS A 1 963 ? 15.613 -8.935 -42.470 1.00 87.38 963 LYS A O 1
ATOM 7826 N N . LYS A 1 964 ? 14.335 -7.100 -42.145 1.00 87.44 964 LYS A N 1
ATOM 7827 C CA . LYS A 1 964 ? 13.487 -7.643 -41.062 1.00 87.44 964 LYS A CA 1
ATOM 7828 C C . LYS A 1 964 ? 14.294 -8.281 -39.922 1.00 87.44 964 LYS A C 1
ATOM 7830 O O . LYS A 1 964 ? 13.916 -9.324 -39.391 1.00 87.44 964 LYS A O 1
ATOM 7835 N N . GLU A 1 965 ? 15.458 -7.694 -39.631 1.00 89.88 965 GLU A N 1
ATOM 7836 C CA . GLU A 1 965 ? 16.391 -8.144 -38.591 1.00 89.88 965 GLU A CA 1
ATOM 7837 C C . GLU A 1 965 ? 16.718 -9.649 -38.657 1.00 89.88 965 GLU A C 1
ATOM 7839 O O . GLU A 1 965 ? 16.895 -10.321 -37.641 1.00 89.88 965 GLU A O 1
ATOM 7844 N N . THR A 1 966 ? 16.752 -10.198 -39.874 1.00 91.94 966 THR A N 1
ATOM 7845 C CA . THR A 1 966 ? 16.992 -11.617 -40.137 1.00 91.94 966 THR A CA 1
ATOM 7846 C C . THR A 1 966 ? 18.193 -11.750 -41.061 1.00 91.94 966 THR A C 1
ATOM 7848 O O . THR A 1 966 ? 18.179 -11.239 -42.181 1.00 91.94 966 THR A O 1
ATOM 7851 N N . ALA A 1 967 ? 19.247 -12.414 -40.589 1.00 93.62 967 ALA A N 1
ATOM 7852 C CA . ALA A 1 967 ? 20.491 -12.577 -41.336 1.00 93.62 967 ALA A CA 1
ATOM 7853 C C . ALA A 1 967 ? 21.339 -13.726 -40.788 1.00 93.62 967 ALA A C 1
ATOM 7855 O O . ALA A 1 967 ? 21.307 -14.021 -39.594 1.00 93.62 967 ALA A O 1
ATOM 7856 N N . LYS A 1 968 ? 22.169 -14.318 -41.650 1.00 95.19 968 LYS A N 1
ATOM 7857 C CA . LYS A 1 968 ? 23.355 -15.060 -41.219 1.00 95.19 968 LYS A CA 1
ATOM 7858 C C . LYS A 1 968 ? 24.539 -14.100 -41.264 1.00 95.19 968 LYS A C 1
ATOM 7860 O O . LYS A 1 968 ? 24.883 -13.612 -42.335 1.00 95.19 968 LYS A O 1
ATOM 7865 N N . VAL A 1 969 ? 25.122 -13.811 -40.108 1.00 95.94 969 VAL A N 1
ATOM 7866 C CA . VAL A 1 969 ? 26.231 -12.870 -39.966 1.00 95.94 969 VAL A CA 1
ATOM 7867 C C . VAL A 1 969 ? 27.521 -13.663 -39.835 1.00 95.94 969 VAL A C 1
ATOM 7869 O O . VAL A 1 969 ? 27.731 -14.334 -38.828 1.00 95.94 969 VAL A O 1
ATOM 7872 N N . THR A 1 970 ? 28.393 -13.534 -40.830 1.00 96.62 970 THR A N 1
ATOM 7873 C CA . THR A 1 970 ? 29.776 -14.021 -40.786 1.00 96.62 970 THR A CA 1
ATOM 7874 C C . THR A 1 970 ? 30.699 -12.836 -41.059 1.00 96.62 970 THR A C 1
ATOM 7876 O O . THR A 1 970 ? 30.517 -12.127 -42.051 1.00 96.62 970 THR A O 1
ATOM 7879 N N . ALA A 1 971 ? 31.648 -12.591 -40.160 1.00 96.88 971 ALA A N 1
ATOM 7880 C CA . ALA A 1 971 ? 32.609 -11.494 -40.239 1.00 96.88 971 ALA A CA 1
ATOM 7881 C C . ALA A 1 971 ? 34.040 -12.018 -40.123 1.00 96.88 971 ALA A C 1
ATOM 7883 O O . ALA A 1 971 ? 34.253 -13.116 -39.605 1.00 96.88 971 ALA A O 1
ATOM 7884 N N . TYR A 1 972 ? 35.003 -11.236 -40.610 1.00 96.50 972 TYR A N 1
ATOM 7885 C CA . TYR A 1 972 ? 36.399 -11.645 -40.729 1.00 96.50 972 TYR A CA 1
ATOM 7886 C C . TYR A 1 972 ? 37.332 -10.606 -40.110 1.00 96.50 972 TYR A C 1
ATOM 7888 O O . TYR A 1 972 ? 37.043 -9.410 -40.114 1.00 96.50 972 TYR A O 1
ATOM 7896 N N . TYR A 1 973 ? 38.460 -11.076 -39.593 1.00 95.44 973 TYR A N 1
ATOM 7897 C CA . TYR A 1 973 ? 39.607 -10.238 -39.268 1.00 95.44 973 TYR A CA 1
ATOM 7898 C C . TYR A 1 973 ? 40.327 -9.787 -40.542 1.00 95.44 973 TYR A C 1
ATOM 7900 O O . TYR A 1 973 ? 40.247 -10.443 -41.581 1.00 95.44 973 TYR A O 1
ATOM 7908 N N . LYS A 1 974 ? 41.161 -8.746 -40.421 1.00 93.94 974 LYS A N 1
ATOM 7909 C CA . LYS A 1 974 ? 42.081 -8.289 -41.476 1.00 93.94 974 LYS A CA 1
ATOM 7910 C C . LYS A 1 974 ? 42.992 -9.395 -42.038 1.00 93.94 974 LYS A C 1
ATOM 7912 O O . LYS A 1 974 ? 43.474 -9.299 -43.154 1.00 93.94 974 LYS A O 1
ATOM 7917 N N . ASN A 1 975 ? 43.265 -10.465 -41.299 1.00 93.44 975 ASN A N 1
ATOM 7918 C CA . ASN A 1 975 ? 44.071 -11.578 -41.816 1.00 93.44 975 ASN A CA 1
ATOM 7919 C C . ASN A 1 975 ? 43.256 -12.623 -42.612 1.00 93.44 975 ASN A C 1
ATOM 7921 O O . ASN A 1 975 ? 43.804 -13.654 -42.997 1.00 93.44 975 ASN A O 1
ATOM 7925 N N . GLY A 1 976 ? 41.960 -12.384 -42.836 1.00 93.06 976 GLY A N 1
ATOM 7926 C CA . GLY A 1 976 ? 41.056 -13.266 -43.574 1.00 93.06 976 GLY A CA 1
ATOM 7927 C C . GLY A 1 976 ? 40.455 -14.418 -42.761 1.00 93.06 976 GLY A C 1
ATOM 7928 O O . GLY A 1 976 ? 39.638 -15.162 -43.303 1.00 93.06 976 GLY A O 1
ATOM 7929 N N . GLN A 1 977 ? 40.810 -14.586 -41.482 1.00 95.44 977 GLN A N 1
ATOM 7930 C CA . GLN A 1 977 ? 40.168 -15.569 -40.600 1.00 95.44 977 GLN A CA 1
ATOM 7931 C C . GLN A 1 977 ? 38.803 -15.072 -40.123 1.00 95.44 977 GLN A C 1
ATOM 7933 O O . GLN A 1 977 ? 38.595 -13.870 -39.961 1.00 95.44 977 GLN A O 1
ATOM 7938 N N . ILE A 1 978 ? 37.866 -15.989 -39.870 1.00 96.44 978 ILE A N 1
ATOM 7939 C CA . ILE A 1 978 ? 36.549 -15.640 -39.317 1.00 96.44 978 ILE A CA 1
ATOM 7940 C C . ILE A 1 978 ? 36.751 -15.024 -37.929 1.00 96.44 978 ILE A C 1
ATOM 7942 O O . ILE A 1 978 ? 37.505 -15.558 -37.125 1.00 96.44 978 ILE A O 1
ATOM 7946 N N . SER A 1 979 ? 36.066 -13.920 -37.642 1.00 96.94 979 SER A N 1
ATOM 7947 C CA . SER A 1 979 ? 36.040 -13.268 -36.331 1.00 96.94 979 SER A CA 1
ATOM 7948 C C . SER A 1 979 ? 34.769 -13.609 -35.550 1.00 96.94 979 SER A C 1
ATOM 7950 O O . SER A 1 979 ? 34.829 -13.856 -34.343 1.00 96.94 979 SER A O 1
ATOM 7952 N N . ARG A 1 980 ? 33.609 -13.653 -36.224 1.00 97.00 980 ARG A N 1
ATOM 7953 C CA . ARG A 1 980 ? 32.290 -13.961 -35.640 1.00 97.00 980 ARG A CA 1
ATOM 7954 C C . ARG A 1 980 ? 31.384 -14.676 -36.647 1.00 97.00 980 ARG A C 1
ATOM 7956 O O . ARG A 1 980 ? 31.402 -14.334 -37.826 1.00 97.00 980 ARG A O 1
ATOM 7963 N N . ASP A 1 981 ? 30.563 -15.615 -36.170 1.00 97.00 981 ASP A N 1
ATOM 7964 C CA . ASP A 1 981 ? 29.579 -16.361 -36.976 1.00 97.00 981 ASP A CA 1
ATOM 7965 C C . ASP A 1 981 ? 28.306 -16.667 -36.165 1.00 97.00 981 ASP A C 1
ATOM 7967 O O . ASP A 1 981 ? 28.387 -17.276 -35.095 1.00 97.00 981 ASP A O 1
ATOM 7971 N N . TYR A 1 982 ? 27.137 -16.211 -36.632 1.00 96.31 982 TYR A N 1
ATOM 7972 C CA . TYR A 1 982 ? 25.840 -16.434 -35.972 1.00 96.31 982 TYR A CA 1
ATOM 7973 C C . TYR A 1 982 ? 24.642 -16.180 -36.896 1.00 96.31 982 TYR A C 1
ATOM 7975 O O . TYR A 1 982 ? 24.773 -15.640 -37.993 1.00 96.31 982 TYR A O 1
ATOM 7983 N N . THR A 1 983 ? 23.446 -16.577 -36.452 1.00 94.75 983 THR A N 1
ATOM 7984 C CA . THR A 1 983 ? 22.181 -16.322 -37.160 1.00 94.75 983 THR A CA 1
ATOM 7985 C C . THR A 1 983 ? 21.246 -15.478 -36.304 1.00 94.75 983 THR A C 1
ATOM 7987 O O . THR A 1 983 ? 21.145 -15.682 -35.096 1.00 94.75 983 THR A O 1
ATOM 7990 N N . LEU A 1 984 ? 20.546 -14.553 -36.950 1.00 92.19 984 LEU A N 1
ATOM 7991 C CA . LEU A 1 984 ? 19.477 -13.741 -36.388 1.00 92.19 984 LEU A CA 1
ATOM 7992 C C . LEU A 1 984 ? 18.161 -14.060 -37.083 1.00 92.19 984 LEU A C 1
ATOM 7994 O O . LEU A 1 984 ? 18.125 -14.211 -38.308 1.00 92.19 984 LEU A O 1
ATOM 7998 N N . LYS A 1 985 ? 17.081 -14.090 -36.309 1.00 91.69 985 LYS A N 1
ATOM 7999 C CA . LYS A 1 985 ? 15.708 -14.183 -36.796 1.00 91.69 985 LYS A CA 1
ATOM 8000 C C . LYS A 1 985 ? 14.861 -13.170 -36.034 1.00 91.69 985 LYS A C 1
ATOM 8002 O O . LYS A 1 985 ? 14.846 -13.197 -34.810 1.00 91.69 985 LYS A O 1
ATOM 8007 N N . ALA A 1 986 ? 14.208 -12.256 -36.753 1.00 89.75 986 ALA A N 1
ATOM 8008 C CA . ALA A 1 986 ? 13.383 -11.194 -36.164 1.00 89.75 986 ALA A CA 1
ATOM 8009 C C . ALA A 1 986 ? 14.076 -10.425 -35.009 1.00 89.75 986 ALA A C 1
ATOM 8011 O O . ALA A 1 986 ? 13.463 -10.134 -33.986 1.00 89.75 986 ALA A O 1
ATOM 8012 N N . GLY A 1 987 ? 15.376 -10.139 -35.155 1.00 88.06 987 GLY A N 1
ATOM 8013 C CA . GLY A 1 987 ? 16.184 -9.418 -34.161 1.00 88.06 987 GLY A CA 1
ATOM 8014 C C . GLY A 1 987 ? 16.759 -10.291 -33.044 1.00 88.06 987 GLY A C 1
ATOM 8015 O O . GLY A 1 987 ? 17.637 -9.841 -32.311 1.00 88.06 987 GLY A O 1
ATOM 8016 N N . GLN A 1 988 ? 16.340 -11.552 -32.943 1.00 90.75 988 GLN A N 1
ATOM 8017 C CA . GLN A 1 988 ? 16.786 -12.493 -31.919 1.00 90.75 988 GLN A CA 1
ATOM 8018 C C . GLN A 1 988 ? 17.923 -13.380 -32.433 1.00 90.75 988 GLN A C 1
ATOM 8020 O O . GLN A 1 988 ? 17.847 -13.931 -33.533 1.00 90.75 988 GLN A O 1
ATOM 8025 N N . ILE A 1 989 ? 18.988 -13.539 -31.638 1.00 92.19 989 ILE A N 1
ATOM 8026 C CA . ILE A 1 989 ? 20.060 -14.500 -31.937 1.00 92.19 989 ILE A CA 1
ATOM 8027 C C . ILE A 1 989 ? 19.499 -15.916 -31.793 1.00 92.19 989 ILE A C 1
ATOM 8029 O O . ILE A 1 989 ? 18.802 -16.225 -30.826 1.00 92.19 989 ILE A O 1
ATOM 8033 N N . MET A 1 990 ? 19.822 -16.775 -32.759 1.00 91.75 990 MET A N 1
ATOM 8034 C CA . MET A 1 990 ? 19.343 -18.152 -32.822 1.00 91.75 990 MET A CA 1
ATOM 8035 C C . MET A 1 990 ? 20.500 -19.144 -32.917 1.00 91.75 990 MET A C 1
ATOM 8037 O O . MET A 1 990 ? 21.520 -18.886 -33.560 1.00 91.75 990 MET A O 1
ATOM 8041 N N . ASN A 1 991 ? 20.272 -20.337 -32.372 1.00 93.25 991 ASN A N 1
ATOM 8042 C CA . ASN A 1 991 ? 21.158 -21.493 -32.448 1.00 93.25 991 ASN A CA 1
ATOM 8043 C C . ASN A 1 991 ? 22.487 -21.272 -31.729 1.00 93.25 991 ASN A C 1
ATOM 8045 O O . ASN A 1 991 ? 22.556 -21.457 -30.524 1.00 93.25 991 ASN A O 1
ATOM 8049 N N . THR A 1 992 ? 23.559 -20.938 -32.445 1.00 95.75 992 THR A N 1
ATOM 8050 C CA . THR A 1 992 ? 24.902 -20.832 -31.869 1.00 95.75 992 THR A CA 1
ATOM 8051 C C . THR A 1 992 ? 25.570 -19.552 -32.334 1.00 95.75 992 THR A C 1
ATOM 8053 O O . THR A 1 992 ? 25.642 -19.291 -33.535 1.00 95.75 992 THR A O 1
ATOM 8056 N N . TYR A 1 993 ? 26.092 -18.789 -31.379 1.00 97.06 993 TYR A N 1
ATOM 8057 C CA . TYR A 1 993 ? 26.928 -17.626 -31.615 1.00 97.06 993 TYR A CA 1
ATOM 8058 C C . TYR A 1 993 ? 28.390 -17.987 -31.367 1.00 97.06 993 TYR A C 1
ATOM 8060 O O . TYR A 1 993 ? 28.768 -18.315 -30.247 1.00 97.06 993 TYR A O 1
ATOM 8068 N N . LYS A 1 994 ? 29.210 -17.935 -32.419 1.00 97.75 994 LYS A N 1
ATOM 8069 C CA . LYS A 1 994 ? 30.648 -18.198 -32.360 1.00 97.75 994 LYS A CA 1
ATOM 8070 C C . LYS A 1 994 ? 31.461 -16.914 -32.474 1.00 97.75 994 LYS A C 1
ATOM 8072 O O . LYS A 1 994 ? 31.178 -16.060 -33.318 1.00 97.75 994 LYS A O 1
ATOM 8077 N N . ILE A 1 995 ? 32.504 -16.820 -31.658 1.00 96.12 995 ILE A N 1
ATOM 8078 C CA . ILE A 1 995 ? 33.525 -15.768 -31.672 1.00 96.12 995 ILE A CA 1
ATOM 8079 C C . ILE A 1 995 ? 34.883 -16.465 -31.772 1.00 96.12 995 ILE A C 1
ATOM 8081 O O . ILE A 1 995 ? 35.081 -17.490 -31.126 1.00 96.12 995 ILE A O 1
ATOM 8085 N N . PHE A 1 996 ? 35.817 -15.931 -32.554 1.00 96.12 996 PHE A N 1
ATOM 8086 C CA . PHE A 1 996 ? 37.117 -16.549 -32.845 1.00 96.12 996 PHE A CA 1
ATOM 8087 C C . PHE A 1 996 ? 38.278 -15.612 -32.495 1.00 96.12 996 PHE A C 1
ATOM 8089 O O . PHE A 1 996 ? 38.100 -14.397 -32.469 1.00 96.12 996 PHE A O 1
ATOM 8096 N N . TYR A 1 997 ? 39.466 -16.161 -32.257 1.00 93.62 997 TYR A N 1
ATOM 8097 C CA . TYR A 1 997 ? 40.737 -15.434 -32.174 1.00 93.62 997 TYR A CA 1
ATOM 8098 C C . TYR A 1 997 ? 41.285 -15.097 -33.573 1.00 93.62 997 TYR A C 1
ATOM 8100 O O . TYR A 1 997 ? 40.925 -15.780 -34.536 1.00 93.62 997 TYR A O 1
ATOM 8108 N N . PRO A 1 998 ? 42.216 -14.131 -33.715 1.00 92.94 998 PRO A N 1
ATOM 8109 C CA . PRO A 1 998 ? 42.910 -13.874 -34.982 1.00 92.94 998 PRO A CA 1
ATOM 8110 C C . PRO A 1 998 ? 43.615 -15.105 -35.557 1.00 92.94 998 PRO A C 1
ATOM 8112 O O . PRO A 1 998 ? 43.764 -15.220 -36.769 1.00 92.94 998 PRO A O 1
ATOM 8115 N N . SER A 1 999 ? 44.020 -16.053 -34.710 1.00 92.62 999 SER A N 1
ATOM 8116 C CA . SER A 1 999 ? 44.601 -17.335 -35.127 1.00 92.62 999 SER A CA 1
ATOM 8117 C C . SER A 1 999 ? 43.619 -18.260 -35.865 1.00 92.62 999 SER A C 1
ATOM 8119 O O . SER A 1 999 ? 44.043 -19.266 -36.429 1.00 92.62 999 SER A O 1
ATOM 8121 N N . GLY A 1 1000 ? 42.316 -17.953 -35.857 1.00 92.62 1000 GLY A N 1
ATOM 8122 C CA . GLY A 1 1000 ? 41.240 -18.807 -36.372 1.00 92.62 1000 GLY A CA 1
ATOM 8123 C C . GLY A 1 1000 ? 40.730 -19.839 -35.359 1.00 92.62 1000 GLY A C 1
ATOM 8124 O O . GLY A 1 1000 ? 39.747 -20.531 -35.626 1.00 92.62 1000 GLY A O 1
ATOM 8125 N N . GLN A 1 1001 ? 41.353 -19.942 -34.180 1.00 93.62 1001 GLN A N 1
ATOM 8126 C CA . GLN A 1 1001 ? 40.838 -20.778 -33.098 1.00 93.62 1001 GLN A CA 1
ATOM 8127 C C . GLN A 1 1001 ? 39.569 -20.175 -32.489 1.00 93.62 1001 GLN A C 1
ATOM 8129 O O . GLN A 1 1001 ? 39.399 -18.957 -32.438 1.00 93.62 1001 GLN A O 1
ATOM 8134 N N . LEU A 1 1002 ? 38.663 -21.029 -32.015 1.00 94.69 1002 LEU A N 1
ATOM 8135 C CA . LEU A 1 1002 ? 37.427 -20.593 -31.372 1.00 94.69 1002 LEU A CA 1
ATOM 8136 C C . LEU A 1 1002 ? 37.762 -19.886 -30.051 1.00 94.69 1002 LEU A C 1
ATOM 8138 O O . LEU A 1 1002 ? 38.568 -20.390 -29.285 1.00 94.69 1002 LEU A O 1
ATOM 8142 N N . LEU A 1 1003 ? 37.161 -18.725 -29.798 1.00 94.31 1003 LEU A N 1
ATOM 8143 C CA . LEU A 1 1003 ? 37.247 -17.990 -28.532 1.00 94.31 1003 LEU A CA 1
ATOM 8144 C C . LEU A 1 1003 ? 36.061 -18.354 -27.641 1.00 94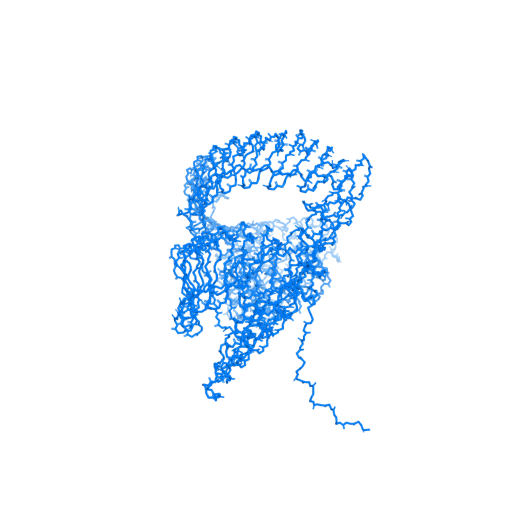.31 1003 LEU A C 1
ATOM 8146 O O . LEU A 1 1003 ? 36.250 -18.663 -26.467 1.00 94.31 1003 LEU A O 1
ATOM 8150 N N . SER A 1 1004 ? 34.854 -18.350 -28.213 1.00 95.62 1004 SER A N 1
ATOM 8151 C CA . SER A 1 1004 ? 33.616 -18.708 -27.520 1.00 95.62 1004 SER A CA 1
ATOM 8152 C C . SER A 1 1004 ? 32.573 -19.279 -28.482 1.00 95.62 1004 SER A C 1
ATOM 8154 O O . SER A 1 1004 ? 32.539 -18.924 -29.664 1.00 95.62 1004 SER A O 1
ATOM 8156 N N . SER A 1 1005 ? 31.722 -20.168 -27.977 1.00 97.31 1005 SER A N 1
ATOM 8157 C CA . SER A 1 1005 ? 30.547 -20.704 -28.661 1.00 97.31 1005 SER A CA 1
ATOM 8158 C C . SER A 1 1005 ? 29.376 -20.790 -27.691 1.00 97.31 1005 SER A C 1
ATOM 8160 O O . SER A 1 1005 ? 29.368 -21.657 -26.818 1.00 97.31 1005 SER A O 1
ATOM 8162 N N . THR A 1 1006 ? 28.358 -19.964 -27.909 1.00 97.75 1006 THR A N 1
ATOM 8163 C CA . THR A 1 1006 ? 27.210 -19.815 -27.004 1.00 97.75 1006 THR A CA 1
ATOM 8164 C C . THR A 1 1006 ? 25.916 -20.233 -27.687 1.00 97.75 1006 THR A C 1
ATOM 8166 O O . THR A 1 1006 ? 25.623 -19.786 -28.797 1.00 97.75 1006 THR A O 1
ATOM 8169 N N . ALA A 1 1007 ? 25.140 -21.105 -27.044 1.00 97.25 1007 ALA A N 1
ATOM 8170 C CA . ALA A 1 1007 ? 23.823 -21.513 -27.517 1.00 97.25 1007 ALA A CA 1
ATOM 8171 C C . ALA A 1 1007 ? 22.747 -20.473 -27.163 1.00 97.25 1007 ALA A C 1
ATOM 8173 O O . ALA A 1 1007 ? 22.683 -20.004 -26.029 1.00 97.25 1007 ALA A O 1
ATOM 8174 N N . TYR A 1 1008 ? 21.895 -20.141 -28.132 1.00 95.06 1008 TYR A N 1
ATOM 8175 C CA . TYR A 1 1008 ? 20.821 -19.162 -28.005 1.00 95.06 1008 TYR A CA 1
ATOM 8176 C C . TYR A 1 1008 ? 19.480 -19.721 -28.480 1.00 95.06 1008 TYR A C 1
ATOM 8178 O O . TYR A 1 1008 ? 19.387 -20.357 -29.538 1.00 95.06 1008 TYR A O 1
ATOM 8186 N N . LYS A 1 1009 ? 18.421 -19.379 -27.744 1.00 92.00 1009 LYS A N 1
ATOM 8187 C CA . LYS A 1 1009 ? 17.025 -19.604 -28.117 1.00 92.00 1009 LYS A CA 1
ATOM 8188 C C . LYS A 1 1009 ? 16.207 -18.363 -27.770 1.00 92.00 1009 LYS A C 1
ATOM 8190 O O . LYS A 1 1009 ? 16.308 -17.840 -26.668 1.00 92.00 1009 LYS A O 1
ATOM 8195 N N . TYR A 1 1010 ? 15.404 -17.879 -28.719 1.00 87.06 1010 TYR A N 1
ATOM 8196 C CA . TYR A 1 1010 ? 14.603 -16.653 -28.560 1.00 87.06 1010 TYR A CA 1
ATOM 8197 C C . TYR A 1 1010 ? 15.437 -15.403 -28.220 1.00 87.06 1010 TYR A C 1
ATOM 8199 O O . TYR A 1 1010 ? 14.954 -14.487 -27.559 1.00 87.06 1010 TYR A O 1
ATOM 8207 N N . GLY A 1 1011 ? 16.703 -15.364 -28.649 1.00 90.44 1011 GLY A N 1
ATOM 8208 C CA . GLY A 1 1011 ? 17.625 -14.269 -28.342 1.00 90.44 1011 GLY A CA 1
ATOM 8209 C C . GLY A 1 1011 ? 18.247 -14.314 -26.946 1.00 90.44 1011 GLY A C 1
ATOM 8210 O O . GLY A 1 1011 ? 19.091 -13.470 -26.666 1.00 90.44 1011 GLY A O 1
ATOM 8211 N N . LEU A 1 1012 ? 17.896 -15.305 -26.124 1.00 93.44 1012 LEU A N 1
ATOM 8212 C CA . LEU A 1 1012 ? 18.436 -15.526 -24.781 1.00 93.44 1012 LEU A CA 1
ATOM 8213 C C . LEU A 1 1012 ? 19.398 -16.721 -24.802 1.00 93.44 1012 LEU A C 1
ATOM 8215 O O . LEU A 1 1012 ? 19.206 -17.655 -25.588 1.00 93.44 1012 LEU A O 1
ATOM 8219 N N . MET A 1 1013 ? 20.428 -16.711 -23.959 1.00 94.88 1013 MET A N 1
ATOM 8220 C CA . MET A 1 1013 ? 21.316 -17.855 -23.767 1.00 94.88 1013 MET A CA 1
ATOM 8221 C C . MET A 1 1013 ? 20.494 -19.032 -23.228 1.00 94.88 1013 MET A C 1
ATOM 8223 O O . MET A 1 1013 ? 19.896 -18.965 -22.154 1.00 94.88 1013 MET A O 1
ATOM 8227 N N . ASP A 1 1014 ? 20.435 -20.117 -23.991 1.00 94.06 1014 ASP A N 1
ATOM 8228 C CA . ASP A 1 1014 ? 19.687 -21.331 -23.654 1.00 94.06 1014 ASP A CA 1
ATOM 8229 C C . ASP A 1 1014 ? 20.453 -22.522 -24.234 1.00 94.06 1014 ASP A C 1
ATOM 8231 O O . ASP A 1 1014 ? 20.556 -22.700 -25.453 1.00 94.06 1014 ASP A O 1
ATOM 8235 N N . GLY A 1 1015 ? 21.074 -23.296 -23.346 1.00 94.62 1015 GLY A N 1
ATOM 8236 C CA . GLY A 1 1015 ? 22.023 -24.350 -23.678 1.00 94.62 1015 GLY A CA 1
ATOM 8237 C C . GLY A 1 1015 ? 23.439 -24.045 -23.188 1.00 94.62 1015 GLY A C 1
ATOM 8238 O O . GLY A 1 1015 ? 23.632 -23.519 -22.099 1.00 94.62 1015 GLY A O 1
ATOM 8239 N N . LYS A 1 1016 ? 24.456 -24.453 -23.953 1.00 96.75 1016 LYS A N 1
ATOM 8240 C CA . LYS A 1 1016 ? 25.866 -24.387 -23.535 1.00 96.75 1016 LYS A CA 1
ATOM 8241 C C . LYS A 1 1016 ? 26.579 -23.162 -24.091 1.00 96.75 1016 LYS A C 1
ATOM 8243 O O . LYS A 1 1016 ? 26.549 -22.931 -25.296 1.00 96.75 1016 LYS A O 1
ATOM 8248 N N . GLU A 1 1017 ? 27.305 -22.477 -23.224 1.00 97.75 1017 GLU A N 1
ATOM 8249 C CA . GLU A 1 1017 ? 28.434 -21.616 -23.558 1.00 97.75 1017 GLU A CA 1
ATOM 8250 C C . GLU A 1 1017 ? 29.735 -22.390 -23.349 1.00 97.75 1017 GLU A C 1
ATOM 8252 O O . GLU A 1 1017 ? 29.882 -23.116 -22.364 1.00 97.75 1017 GLU A O 1
ATOM 8257 N N . ILE A 1 1018 ? 30.666 -22.276 -24.292 1.00 97.75 1018 ILE A N 1
ATOM 8258 C CA . ILE A 1 1018 ? 31.988 -22.894 -24.211 1.00 97.75 1018 ILE A CA 1
ATOM 8259 C C . ILE A 1 1018 ? 33.024 -21.855 -24.614 1.00 97.75 1018 ILE A C 1
ATOM 8261 O O . ILE A 1 1018 ? 33.054 -21.457 -25.778 1.00 97.75 1018 ILE A O 1
ATOM 8265 N N . ASP A 1 1019 ? 33.896 -21.475 -23.682 1.00 95.56 1019 ASP A N 1
ATOM 8266 C CA . ASP A 1 1019 ? 35.039 -20.611 -23.968 1.00 95.56 1019 ASP A CA 1
ATOM 8267 C C . ASP A 1 1019 ? 36.329 -21.417 -24.054 1.00 95.56 1019 ASP A C 1
ATOM 8269 O O . ASP A 1 1019 ? 36.521 -22.421 -23.358 1.00 95.56 1019 ASP A O 1
ATOM 8273 N N . TYR A 1 1020 ? 37.267 -20.908 -24.841 1.00 95.19 1020 TYR A N 1
ATOM 8274 C CA . TYR A 1 1020 ? 38.579 -21.505 -25.053 1.00 95.19 1020 TYR A CA 1
ATOM 8275 C C . TYR A 1 1020 ? 39.684 -20.492 -24.747 1.00 95.19 1020 TYR A C 1
ATOM 8277 O O . TYR A 1 1020 ? 39.485 -19.276 -24.774 1.00 95.19 1020 TYR A O 1
ATOM 8285 N N . TYR A 1 1021 ? 40.867 -21.001 -24.425 1.00 91.25 1021 TYR A N 1
ATOM 8286 C CA . TYR A 1 1021 ? 42.106 -20.236 -24.474 1.00 91.25 1021 TYR A CA 1
ATOM 8287 C C . TYR A 1 1021 ? 42.601 -20.138 -25.921 1.00 91.25 1021 TYR A C 1
ATOM 8289 O O . TYR A 1 1021 ? 42.279 -20.987 -26.746 1.00 91.25 1021 TYR A O 1
ATOM 8297 N N . GLU A 1 1022 ? 43.471 -19.170 -26.212 1.00 89.00 1022 GLU A N 1
ATOM 8298 C CA . GLU A 1 1022 ? 44.124 -19.043 -27.529 1.00 89.00 1022 GLU A CA 1
ATOM 8299 C C . GLU A 1 1022 ? 45.061 -20.221 -27.866 1.00 89.00 1022 GLU A C 1
ATOM 8301 O O . GLU A 1 1022 ? 45.506 -20.368 -28.998 1.00 89.00 1022 GLU A O 1
ATOM 8306 N N . SER A 1 1023 ? 45.362 -21.091 -26.895 1.00 90.69 1023 SER A N 1
ATOM 8307 C CA . SER A 1 1023 ? 46.029 -22.372 -27.145 1.00 90.69 1023 SER A CA 1
ATOM 8308 C C . SER A 1 1023 ? 45.098 -23.447 -27.723 1.00 90.69 1023 SER A C 1
ATOM 8310 O O . SER A 1 1023 ? 45.582 -24.482 -28.176 1.00 90.69 1023 SER A O 1
ATOM 8312 N N . GLY A 1 1024 ? 43.780 -23.239 -27.668 1.00 90.94 1024 GLY A N 1
ATOM 8313 C CA . GLY A 1 1024 ? 42.744 -24.190 -28.075 1.00 90.94 1024 GLY A CA 1
ATOM 8314 C C . GLY A 1 1024 ? 42.232 -25.064 -26.928 1.00 90.94 1024 GLY A C 1
ATOM 8315 O O . GLY A 1 1024 ? 41.252 -25.791 -27.091 1.00 90.94 1024 GLY A O 1
ATOM 8316 N N . ASN A 1 1025 ? 42.855 -24.978 -25.749 1.00 93.88 1025 ASN A N 1
ATOM 8317 C CA . ASN A 1 1025 ? 42.375 -25.652 -24.545 1.00 93.88 1025 ASN A CA 1
ATOM 8318 C C . ASN A 1 1025 ? 41.061 -25.025 -24.061 1.00 93.88 1025 ASN A C 1
ATOM 8320 O O . ASN A 1 1025 ? 40.869 -23.813 -24.166 1.00 93.88 1025 ASN A O 1
ATOM 8324 N N . LEU A 1 1026 ? 40.174 -25.836 -23.476 1.00 94.94 1026 LEU A N 1
ATOM 8325 C CA . LEU A 1 1026 ? 38.957 -25.332 -22.835 1.00 94.94 1026 LEU A CA 1
ATOM 8326 C C . LEU A 1 1026 ? 39.314 -24.346 -21.721 1.00 94.94 1026 LEU A C 1
ATOM 8328 O O . LEU A 1 1026 ? 40.285 -24.546 -20.995 1.00 94.94 1026 LEU A O 1
ATOM 8332 N N . LYS A 1 1027 ? 38.505 -23.298 -21.586 1.00 94.88 1027 LYS A N 1
ATOM 8333 C CA . LYS A 1 1027 ? 38.600 -22.283 -20.533 1.00 94.88 1027 LYS A CA 1
ATOM 8334 C C . LYS A 1 1027 ? 37.396 -22.351 -19.605 1.00 94.88 1027 LYS A C 1
ATOM 8336 O O . LYS A 1 1027 ? 37.563 -22.346 -18.384 1.00 94.88 1027 LYS A O 1
ATOM 8341 N N . SER A 1 1028 ? 36.201 -22.459 -20.173 1.00 95.94 1028 SER A N 1
ATOM 8342 C CA . SER A 1 1028 ? 34.950 -22.608 -19.434 1.00 95.94 1028 SER A CA 1
ATOM 8343 C C . SER A 1 1028 ? 33.948 -23.433 -20.244 1.00 95.94 1028 SER A C 1
ATOM 8345 O O . SER A 1 1028 ? 34.034 -23.541 -21.469 1.00 95.94 1028 SER A O 1
ATOM 8347 N N . LYS A 1 1029 ? 32.985 -24.021 -19.546 1.00 97.69 1029 LYS A N 1
ATOM 8348 C CA . LYS A 1 1029 ? 31.769 -24.571 -20.126 1.00 97.69 1029 LYS A CA 1
ATOM 8349 C C . LYS A 1 1029 ? 30.639 -24.345 -19.141 1.00 97.69 1029 LYS A C 1
ATOM 8351 O O . LYS A 1 1029 ? 30.678 -24.891 -18.041 1.00 97.69 1029 LYS A O 1
ATOM 8356 N N . THR A 1 1030 ? 29.644 -23.579 -19.551 1.00 97.50 1030 THR A N 1
ATOM 8357 C CA . THR A 1 1030 ? 28.558 -23.111 -18.689 1.00 97.50 1030 THR A CA 1
ATOM 8358 C C . THR A 1 1030 ? 27.232 -23.446 -19.348 1.00 97.50 1030 THR A C 1
ATOM 8360 O O . THR A 1 1030 ? 27.080 -23.288 -20.556 1.00 97.50 1030 THR A O 1
ATOM 8363 N N . ASN A 1 1031 ? 26.278 -23.959 -18.579 1.00 96.44 1031 ASN A N 1
ATOM 8364 C CA . ASN A 1 1031 ? 24.924 -24.193 -19.069 1.00 96.44 1031 ASN A CA 1
ATOM 8365 C C . ASN A 1 1031 ? 24.016 -23.031 -18.635 1.00 96.44 1031 ASN A C 1
ATOM 8367 O O . ASN A 1 1031 ? 24.125 -22.547 -17.508 1.00 96.44 1031 ASN A O 1
ATOM 8371 N N . TYR A 1 1032 ? 23.125 -22.616 -19.527 1.00 94.81 1032 TYR A N 1
ATOM 8372 C CA . TYR A 1 1032 ? 22.184 -21.517 -19.359 1.00 94.81 1032 TYR A CA 1
ATOM 8373 C C . TYR A 1 1032 ? 20.760 -21.968 -19.684 1.00 94.81 1032 TYR A C 1
ATOM 8375 O O . TYR A 1 1032 ? 20.552 -22.820 -20.551 1.00 94.81 1032 TYR A O 1
ATOM 8383 N N . LEU A 1 1033 ? 19.788 -21.364 -19.010 1.00 93.62 1033 LEU A N 1
ATOM 8384 C CA . LEU A 1 1033 ? 18.364 -21.453 -19.299 1.00 93.62 1033 LEU A CA 1
ATOM 8385 C C . LEU A 1 1033 ? 17.796 -20.031 -19.259 1.00 93.62 1033 LEU A C 1
ATOM 8387 O O . LEU A 1 1033 ? 17.614 -19.489 -18.176 1.00 93.62 1033 LEU A O 1
ATOM 8391 N N . MET A 1 1034 ? 17.490 -19.450 -20.423 1.00 90.56 1034 MET A N 1
ATOM 8392 C CA . MET A 1 1034 ? 16.943 -18.086 -20.547 1.00 90.56 1034 MET A CA 1
ATOM 8393 C C . MET A 1 1034 ? 17.835 -17.026 -19.863 1.00 90.56 1034 MET A C 1
ATOM 8395 O O . MET A 1 1034 ? 17.380 -16.327 -18.967 1.00 90.56 1034 MET A O 1
ATOM 8399 N N . ASP A 1 1035 ? 19.106 -16.933 -20.268 1.00 93.50 1035 ASP A N 1
ATOM 8400 C CA . ASP A 1 1035 ? 20.162 -16.055 -19.709 1.00 93.50 1035 ASP A CA 1
ATOM 8401 C C . ASP A 1 1035 ? 20.630 -16.372 -18.276 1.00 93.50 1035 ASP A C 1
ATOM 8403 O O . ASP A 1 1035 ? 21.712 -15.941 -17.873 1.00 93.50 1035 ASP A O 1
ATOM 8407 N N . GLU A 1 1036 ? 19.908 -17.207 -17.531 1.00 92.25 1036 GLU A N 1
ATOM 8408 C CA . GLU A 1 1036 ? 20.297 -17.621 -16.183 1.00 92.25 1036 GLU A CA 1
ATOM 8409 C C . GLU A 1 1036 ? 21.178 -18.876 -16.206 1.00 92.25 1036 GLU A C 1
ATOM 8411 O O . GLU A 1 1036 ? 20.868 -19.859 -16.884 1.00 92.25 1036 GLU A O 1
ATOM 8416 N N . LYS A 1 1037 ? 22.269 -18.898 -15.425 1.00 94.31 1037 LYS A N 1
ATOM 8417 C CA . LYS A 1 1037 ? 23.097 -20.110 -15.280 1.00 94.31 1037 LYS A CA 1
ATOM 8418 C C . LYS A 1 1037 ? 22.250 -21.253 -14.715 1.00 94.31 1037 LYS A C 1
ATOM 8420 O O . LYS A 1 1037 ? 21.615 -21.111 -13.669 1.00 94.31 1037 LYS A O 1
ATOM 8425 N N . HIS A 1 1038 ? 22.259 -22.406 -15.374 1.00 94.06 1038 HIS A N 1
ATOM 8426 C CA . HIS A 1 1038 ? 21.433 -23.551 -15.002 1.00 94.06 1038 HIS A CA 1
ATOM 8427 C C . HIS A 1 1038 ? 22.142 -24.865 -15.329 1.00 94.06 1038 HIS A C 1
ATOM 8429 O O . HIS A 1 1038 ? 22.432 -25.151 -16.483 1.00 94.06 1038 HIS A O 1
ATOM 8435 N N . GLY A 1 1039 ? 22.388 -25.702 -14.326 1.00 94.25 1039 GLY A N 1
ATOM 8436 C CA . GLY A 1 1039 ? 23.181 -26.923 -14.433 1.00 94.25 1039 GLY A CA 1
ATOM 8437 C C . GLY A 1 1039 ? 24.660 -26.698 -14.105 1.00 94.25 1039 GLY A C 1
ATOM 8438 O O . GLY A 1 1039 ? 25.014 -25.831 -13.312 1.00 94.25 1039 GLY A O 1
ATOM 8439 N N . LEU A 1 1040 ? 25.538 -27.519 -14.681 1.00 95.81 1040 LEU A N 1
ATOM 8440 C CA . LEU A 1 1040 ? 26.965 -27.520 -14.349 1.00 95.81 1040 LEU A CA 1
ATOM 8441 C C . LEU A 1 1040 ? 27.733 -26.416 -15.095 1.00 95.81 1040 LEU A C 1
ATOM 8443 O O . LEU A 1 1040 ? 27.643 -26.317 -16.319 1.00 95.81 1040 LEU A O 1
ATOM 8447 N N . GLU A 1 1041 ? 28.539 -25.656 -14.366 1.00 97.50 1041 GLU A N 1
ATOM 8448 C CA . GLU A 1 1041 ? 29.637 -24.838 -14.877 1.00 97.50 1041 GLU A CA 1
ATOM 8449 C C . GLU A 1 1041 ? 30.963 -25.545 -14.586 1.00 97.50 1041 GLU A C 1
ATOM 8451 O O . GLU A 1 1041 ? 31.214 -25.968 -13.459 1.00 97.50 1041 GLU A O 1
ATOM 8456 N N . THR A 1 1042 ? 31.836 -25.644 -15.583 1.00 97.00 1042 THR A N 1
ATOM 8457 C CA . THR A 1 1042 ? 33.196 -26.169 -15.424 1.00 97.00 1042 THR A CA 1
ATOM 8458 C C . THR A 1 1042 ? 34.207 -25.161 -15.949 1.00 97.00 1042 THR A C 1
ATOM 8460 O O . THR A 1 1042 ? 34.103 -24.729 -17.094 1.00 97.00 1042 THR A O 1
ATOM 8463 N N . LEU A 1 1043 ? 35.206 -24.814 -15.145 1.00 95.88 1043 LEU A N 1
ATOM 8464 C CA . LEU A 1 1043 ? 36.326 -23.948 -15.503 1.00 95.88 1043 LEU A CA 1
ATOM 8465 C C . LEU A 1 1043 ? 37.606 -24.778 -15.584 1.00 95.88 1043 LEU A C 1
ATOM 8467 O O . LEU A 1 1043 ? 37.783 -25.730 -14.821 1.00 95.88 1043 LEU A O 1
ATOM 8471 N N . TYR A 1 1044 ? 38.527 -24.374 -16.451 1.00 95.62 1044 TYR A N 1
ATOM 8472 C CA . TYR A 1 1044 ? 39.790 -25.068 -16.703 1.00 95.62 1044 TYR A CA 1
ATOM 8473 C C . TYR A 1 1044 ? 40.981 -24.115 -16.533 1.00 95.62 1044 TYR A C 1
ATOM 8475 O O . TYR A 1 1044 ? 40.845 -22.897 -16.651 1.00 95.62 1044 TYR A O 1
ATOM 8483 N N . HIS A 1 1045 ? 42.153 -24.665 -16.225 1.00 91.25 1045 HIS A N 1
ATOM 8484 C CA . HIS A 1 1045 ? 43.432 -23.961 -16.289 1.00 91.25 1045 HIS A CA 1
ATOM 8485 C C . HIS A 1 1045 ? 43.901 -23.846 -17.748 1.00 91.25 1045 HIS A C 1
ATOM 8487 O O . HIS A 1 1045 ? 43.486 -24.622 -18.608 1.00 91.25 1045 HIS A O 1
ATOM 8493 N N . SER A 1 1046 ? 44.828 -22.928 -18.038 1.00 90.81 1046 SER A N 1
ATOM 8494 C CA . SER A 1 1046 ? 45.400 -22.761 -19.388 1.00 90.81 1046 SER A CA 1
ATOM 8495 C C . SER A 1 1046 ? 46.100 -24.021 -19.917 1.00 90.81 1046 SER A C 1
ATOM 8497 O O . SER A 1 1046 ? 46.187 -24.216 -21.130 1.00 90.81 1046 SER A O 1
ATOM 8499 N N . ASN A 1 1047 ? 46.542 -24.911 -19.021 1.00 91.06 1047 ASN A N 1
ATOM 8500 C CA . ASN A 1 1047 ? 47.109 -26.223 -19.341 1.00 91.06 1047 ASN A CA 1
ATOM 8501 C C . ASN A 1 1047 ? 46.054 -27.306 -19.677 1.00 91.06 1047 ASN A C 1
ATOM 8503 O O . ASN A 1 1047 ? 46.422 -28.454 -19.909 1.00 91.06 1047 ASN A O 1
ATOM 8507 N N . GLY A 1 1048 ? 44.759 -26.963 -19.684 1.00 91.06 1048 GLY A N 1
ATOM 8508 C CA . GLY A 1 1048 ? 43.645 -27.853 -20.027 1.00 91.06 1048 GLY A CA 1
ATOM 8509 C C . GLY A 1 1048 ? 43.117 -28.717 -18.877 1.00 91.06 1048 GLY A C 1
ATOM 8510 O O . GLY A 1 1048 ? 42.115 -29.411 -19.050 1.00 91.06 1048 GLY A O 1
ATOM 8511 N N . LYS A 1 1049 ? 43.740 -28.680 -17.695 1.00 93.94 1049 LYS A N 1
ATOM 8512 C CA . LYS A 1 1049 ? 43.253 -29.411 -16.518 1.00 93.94 1049 LYS A CA 1
ATOM 8513 C C . LYS A 1 1049 ? 42.092 -28.677 -15.855 1.00 93.94 1049 LYS A C 1
ATOM 8515 O O . LYS A 1 1049 ? 41.995 -27.453 -15.917 1.00 93.94 1049 LYS A O 1
ATOM 8520 N N . MET A 1 1050 ? 41.192 -29.431 -15.230 1.00 94.25 1050 MET A N 1
ATOM 8521 C CA . MET A 1 1050 ? 40.026 -28.880 -14.541 1.00 94.25 1050 MET A CA 1
ATOM 8522 C C . MET A 1 1050 ? 40.469 -27.965 -13.397 1.00 94.25 1050 MET A C 1
ATOM 8524 O O . MET A 1 1050 ? 41.374 -28.316 -12.652 1.00 94.25 1050 MET A O 1
ATOM 8528 N N . LYS A 1 1051 ? 39.839 -26.793 -13.289 1.00 94.44 1051 LYS A N 1
ATOM 8529 C CA . LYS A 1 1051 ? 40.091 -25.773 -12.262 1.00 94.44 1051 LYS A CA 1
ATOM 8530 C C . LYS A 1 1051 ? 38.958 -25.719 -11.246 1.00 94.44 1051 LYS A C 1
ATOM 8532 O O . LYS A 1 1051 ? 39.202 -25.602 -10.046 1.00 94.44 1051 LYS A O 1
ATOM 8537 N N . LYS A 1 1052 ? 37.713 -25.760 -11.726 1.00 95.12 1052 LYS A N 1
ATOM 8538 C CA . LYS A 1 1052 ? 36.525 -25.614 -10.883 1.00 95.12 1052 LYS A CA 1
ATOM 8539 C C . LYS A 1 1052 ? 35.299 -26.264 -11.514 1.00 95.12 1052 LYS A C 1
ATOM 8541 O O . LYS A 1 1052 ? 35.115 -26.140 -12.717 1.00 95.12 1052 LYS A O 1
ATOM 8546 N N . GLU A 1 1053 ? 34.440 -26.870 -10.709 1.00 96.50 1053 GLU A N 1
ATOM 8547 C CA . GLU A 1 1053 ? 33.090 -27.294 -11.092 1.00 96.50 1053 GLU A CA 1
ATOM 8548 C C . GLU A 1 1053 ? 32.090 -26.631 -10.147 1.00 96.50 1053 GLU A C 1
ATOM 8550 O O . GLU A 1 1053 ? 32.315 -26.651 -8.944 1.00 96.50 1053 GLU A O 1
ATOM 8555 N N . THR A 1 1054 ? 31.019 -26.022 -10.653 1.00 96.00 1054 THR A N 1
ATOM 8556 C CA . THR A 1 1054 ? 29.974 -25.383 -9.833 1.00 96.00 1054 THR A CA 1
ATOM 8557 C C . THR A 1 1054 ? 28.602 -25.728 -10.392 1.00 96.00 1054 THR A C 1
ATOM 8559 O O . THR A 1 1054 ? 28.375 -25.585 -11.590 1.00 96.00 1054 THR A O 1
ATOM 8562 N N . THR A 1 1055 ? 27.677 -26.167 -9.542 1.00 95.56 1055 THR A N 1
ATOM 8563 C CA . THR A 1 1055 ? 26.296 -26.453 -9.959 1.00 95.56 1055 THR A CA 1
ATOM 8564 C C . THR A 1 1055 ? 25.407 -25.234 -9.728 1.00 95.56 1055 THR A C 1
ATOM 8566 O O . THR A 1 1055 ? 25.470 -24.612 -8.668 1.00 95.56 1055 THR A O 1
ATOM 8569 N N . PHE A 1 1056 ? 24.581 -24.890 -10.715 1.00 93.56 1056 PHE A N 1
ATOM 8570 C CA . PHE A 1 1056 ? 23.619 -23.793 -10.670 1.00 93.56 1056 PHE A CA 1
ATOM 8571 C C . PHE A 1 1056 ? 22.191 -24.289 -10.905 1.00 93.56 1056 PHE A C 1
ATOM 8573 O O . PHE A 1 1056 ? 21.966 -25.249 -11.641 1.00 93.56 1056 PHE A O 1
ATOM 8580 N N . LYS A 1 1057 ? 21.210 -23.587 -10.345 1.00 93.25 1057 LYS A N 1
ATOM 8581 C CA . LYS A 1 1057 ? 19.789 -23.728 -10.662 1.00 93.25 1057 LYS A CA 1
ATOM 8582 C C . LYS A 1 1057 ? 19.178 -22.332 -10.698 1.00 93.25 1057 LYS A C 1
ATOM 8584 O O . LYS A 1 1057 ? 19.257 -21.611 -9.709 1.00 93.25 1057 LYS A O 1
ATOM 8589 N N . SER A 1 1058 ? 18.637 -21.946 -11.853 1.00 88.94 1058 SER A N 1
ATOM 8590 C CA . SER A 1 1058 ? 17.971 -20.648 -12.077 1.00 88.94 1058 SER A CA 1
ATOM 8591 C C . SER A 1 1058 ? 18.805 -19.459 -11.562 1.00 88.94 1058 SER A C 1
ATOM 8593 O O . SER A 1 1058 ? 18.352 -18.665 -10.742 1.00 88.94 1058 SER A O 1
ATOM 8595 N N . GLY A 1 1059 ? 20.083 -19.420 -11.962 1.00 89.94 1059 GLY A N 1
ATOM 8596 C CA . GLY A 1 1059 ? 21.038 -18.360 -11.619 1.00 89.94 1059 GLY A CA 1
ATOM 8597 C C . GLY A 1 1059 ? 21.749 -18.523 -10.273 1.00 89.94 1059 GLY A C 1
ATOM 8598 O O . GLY A 1 1059 ? 22.750 -17.854 -10.011 1.00 89.94 1059 GLY A O 1
ATOM 8599 N N . LYS A 1 1060 ? 21.282 -19.428 -9.407 1.00 90.19 1060 LYS A N 1
ATOM 8600 C CA . LYS A 1 1060 ? 21.792 -19.600 -8.039 1.00 90.19 1060 LYS A CA 1
ATOM 8601 C C . LYS A 1 1060 ? 22.717 -20.811 -7.940 1.00 90.19 1060 LYS A C 1
ATOM 8603 O O . LYS A 1 1060 ? 22.362 -21.883 -8.421 1.00 90.19 1060 LYS A O 1
ATOM 8608 N N . LYS A 1 1061 ? 23.885 -20.682 -7.297 1.00 92.25 1061 LYS A N 1
ATOM 8609 C CA . LYS A 1 1061 ? 24.739 -21.824 -6.925 1.00 92.25 1061 LYS A CA 1
ATOM 8610 C C . LYS A 1 1061 ? 23.935 -22.756 -6.022 1.00 92.25 1061 LYS A C 1
ATOM 8612 O O . LYS A 1 1061 ? 23.450 -22.324 -4.975 1.00 92.25 1061 LYS A O 1
ATOM 8617 N N . ASN A 1 1062 ? 23.781 -24.004 -6.439 1.00 91.94 1062 ASN A N 1
ATOM 8618 C CA . ASN A 1 1062 ? 22.928 -24.981 -5.780 1.00 91.94 1062 ASN A CA 1
ATOM 8619 C C . ASN A 1 1062 ? 23.478 -26.392 -6.041 1.00 91.94 1062 ASN A C 1
ATOM 8621 O O . ASN A 1 1062 ? 23.374 -26.901 -7.157 1.00 91.94 1062 ASN A O 1
ATOM 8625 N N . GLY A 1 1063 ? 24.104 -26.989 -5.028 1.00 91.69 1063 GLY A N 1
ATOM 8626 C CA . GLY A 1 1063 ? 24.869 -28.235 -5.084 1.00 91.69 1063 GLY A CA 1
ATOM 8627 C C . GLY A 1 1063 ? 26.387 -28.034 -4.926 1.00 91.69 1063 GLY A C 1
ATOM 8628 O O . GLY A 1 1063 ? 26.839 -26.950 -4.534 1.00 91.69 1063 GLY A O 1
ATOM 8629 N N . PRO A 1 1064 ? 27.195 -29.056 -5.265 1.00 92.88 1064 PRO A N 1
ATOM 8630 C CA . PRO A 1 1064 ? 28.628 -29.045 -5.016 1.00 92.88 1064 PRO A CA 1
ATOM 8631 C C . PRO A 1 1064 ? 29.371 -28.047 -5.905 1.00 92.88 1064 PRO A C 1
ATOM 8633 O O . PRO A 1 1064 ? 29.120 -27.918 -7.110 1.00 92.88 1064 PRO A O 1
ATOM 8636 N N . CYS A 1 1065 ? 30.363 -27.410 -5.296 1.00 94.44 1065 CYS A N 1
ATOM 8637 C CA . CYS A 1 1065 ? 31.391 -26.587 -5.902 1.00 94.44 1065 CYS A CA 1
ATOM 8638 C C . CYS A 1 1065 ? 32.763 -27.200 -5.592 1.00 94.44 1065 CYS A C 1
ATOM 8640 O O . CYS A 1 1065 ? 33.221 -27.198 -4.450 1.00 94.44 1065 CYS A O 1
ATOM 8642 N N . LYS A 1 1066 ? 33.426 -27.758 -6.602 1.00 95.19 1066 LYS A N 1
ATOM 8643 C CA . LYS A 1 1066 ? 34.720 -28.440 -6.465 1.00 95.19 1066 LYS A CA 1
ATOM 8644 C C . LYS A 1 1066 ? 35.824 -27.575 -7.045 1.00 95.19 1066 LYS A C 1
ATOM 8646 O O . LYS A 1 1066 ? 35.707 -27.125 -8.179 1.00 95.19 1066 LYS A O 1
ATOM 8651 N N . ASN A 1 1067 ? 36.901 -27.360 -6.296 1.00 93.75 1067 ASN A N 1
ATOM 8652 C CA . ASN A 1 1067 ? 38.074 -26.604 -6.734 1.00 93.75 1067 ASN A CA 1
ATOM 8653 C C . ASN A 1 1067 ? 39.283 -27.538 -6.845 1.00 93.75 1067 ASN A C 1
ATOM 8655 O O . ASN A 1 1067 ? 39.518 -28.352 -5.950 1.00 93.75 1067 ASN A O 1
ATOM 8659 N N . TYR A 1 1068 ? 40.067 -27.382 -7.906 1.00 94.56 1068 TYR A N 1
ATOM 8660 C CA . TYR A 1 1068 ? 41.213 -28.229 -8.238 1.00 94.56 1068 TYR A CA 1
ATOM 8661 C C . TYR A 1 1068 ? 42.500 -27.392 -8.310 1.00 94.56 1068 TYR A C 1
ATOM 8663 O O . TYR A 1 1068 ? 42.444 -26.168 -8.449 1.00 94.56 1068 TYR A O 1
ATOM 8671 N N . ASP A 1 1069 ? 43.659 -28.029 -8.153 1.00 91.88 1069 ASP A N 1
ATOM 8672 C CA . ASP A 1 1069 ? 44.963 -27.394 -8.373 1.00 91.88 1069 ASP A CA 1
ATOM 8673 C C . ASP A 1 1069 ? 45.392 -27.436 -9.850 1.00 91.88 1069 ASP A C 1
ATOM 8675 O O . ASP A 1 1069 ? 44.741 -28.048 -10.700 1.00 91.88 1069 ASP A O 1
ATOM 8679 N N . GLU A 1 1070 ? 46.527 -26.806 -10.170 1.00 92.06 1070 GLU A N 1
ATOM 8680 C CA . GLU A 1 1070 ? 47.068 -26.799 -11.535 1.00 92.06 1070 GLU A CA 1
ATOM 8681 C C . GLU A 1 1070 ? 47.475 -28.194 -12.034 1.00 92.06 1070 GLU A C 1
ATOM 8683 O O . GLU A 1 1070 ? 47.661 -28.386 -13.238 1.00 92.06 1070 GLU A O 1
ATOM 8688 N N . GLN A 1 1071 ? 47.616 -29.178 -11.139 1.00 91.94 1071 GLN A N 1
ATOM 8689 C CA . GLN A 1 1071 ? 47.887 -30.575 -11.462 1.00 91.94 1071 GLN A CA 1
ATOM 8690 C C . GLN A 1 1071 ? 46.600 -31.381 -11.699 1.00 91.94 1071 GLN A C 1
ATOM 8692 O O . GLN A 1 1071 ? 46.704 -32.492 -12.233 1.00 91.94 1071 GLN A O 1
ATOM 8697 N N . GLY A 1 1072 ? 45.424 -30.804 -11.432 1.00 88.94 1072 GLY A N 1
ATOM 8698 C CA . GLY A 1 1072 ? 44.105 -31.414 -11.586 1.00 88.94 1072 GLY A CA 1
ATOM 8699 C C . GLY A 1 1072 ? 43.653 -32.229 -10.371 1.00 88.94 1072 GLY A C 1
ATOM 8700 O O . GLY A 1 1072 ? 42.711 -33.010 -10.491 1.00 88.94 1072 GLY A O 1
ATOM 8701 N N . GLN A 1 1073 ? 44.316 -32.092 -9.219 1.00 91.44 1073 GLN A N 1
ATOM 8702 C CA . GLN A 1 1073 ? 43.916 -32.754 -7.977 1.00 91.44 1073 GLN A CA 1
ATOM 8703 C C . GLN A 1 1073 ? 42.880 -31.911 -7.227 1.00 91.44 1073 GLN A C 1
ATOM 8705 O O . GLN A 1 1073 ? 42.960 -30.684 -7.190 1.00 91.44 1073 GLN A O 1
ATOM 8710 N N . LEU A 1 1074 ? 41.881 -32.572 -6.635 1.00 94.56 1074 LEU A N 1
ATOM 8711 C CA . LEU A 1 1074 ? 40.810 -31.913 -5.886 1.00 94.56 1074 LEU A CA 1
ATOM 8712 C C . LEU A 1 1074 ? 41.374 -31.271 -4.611 1.00 94.56 1074 LEU A C 1
ATOM 8714 O O . LEU A 1 1074 ? 41.853 -31.972 -3.724 1.00 94.56 1074 LEU A O 1
ATOM 8718 N N . LYS A 1 1075 ? 41.268 -29.944 -4.496 1.00 94.38 1075 LYS A N 1
ATOM 8719 C CA . LYS A 1 1075 ? 41.691 -29.186 -3.308 1.00 94.38 1075 LYS A CA 1
ATOM 8720 C C . LYS A 1 1075 ? 40.591 -29.076 -2.261 1.00 94.38 1075 LYS A C 1
ATOM 8722 O O . LYS A 1 1075 ? 40.866 -29.162 -1.070 1.00 94.38 1075 LYS A O 1
ATOM 8727 N N . LYS A 1 1076 ? 39.363 -28.787 -2.698 1.00 91.44 1076 LYS A N 1
ATOM 8728 C CA . LYS A 1 1076 ? 38.235 -28.471 -1.810 1.00 91.44 1076 LYS A CA 1
ATOM 8729 C C . LYS A 1 1076 ? 36.910 -28.769 -2.501 1.00 91.44 1076 LYS A C 1
ATOM 8731 O O . LYS A 1 1076 ? 36.769 -28.475 -3.686 1.00 91.44 1076 LYS A O 1
ATOM 8736 N N . THR A 1 1077 ? 35.948 -29.288 -1.743 1.00 93.88 1077 THR A N 1
ATOM 8737 C CA . THR A 1 1077 ? 34.530 -29.312 -2.125 1.00 93.88 1077 THR A CA 1
ATOM 8738 C C . THR A 1 1077 ? 33.753 -28.430 -1.155 1.00 93.88 1077 THR A C 1
ATOM 8740 O O . THR A 1 1077 ? 33.982 -28.485 0.049 1.00 93.88 1077 THR A O 1
ATOM 8743 N N . GLU A 1 1078 ? 32.879 -27.597 -1.697 1.00 91.56 1078 GLU A N 1
ATOM 8744 C CA . GLU A 1 1078 ? 32.014 -26.649 -1.002 1.00 91.56 1078 GLU A CA 1
ATOM 8745 C C . GLU A 1 1078 ? 30.578 -26.931 -1.429 1.00 91.56 1078 GLU A C 1
ATOM 8747 O O . GLU A 1 1078 ? 30.300 -26.936 -2.624 1.00 91.56 1078 GLU A O 1
ATOM 8752 N N . GLU A 1 1079 ? 29.664 -27.174 -0.496 1.00 92.25 1079 GLU A N 1
ATOM 8753 C CA . GLU A 1 1079 ? 28.250 -27.353 -0.836 1.00 92.25 1079 GLU A CA 1
ATOM 8754 C C . GLU A 1 1079 ? 27.533 -26.008 -0.800 1.00 92.25 1079 GLU A C 1
ATOM 8756 O O . GLU A 1 1079 ? 27.670 -25.260 0.162 1.00 92.25 1079 GLU A O 1
ATOM 8761 N N . TYR A 1 1080 ? 26.772 -25.686 -1.844 1.00 88.62 1080 TYR A N 1
ATOM 8762 C CA . TYR A 1 1080 ? 25.981 -24.459 -1.909 1.00 88.62 1080 TYR A CA 1
ATOM 8763 C C . TYR A 1 1080 ? 24.488 -24.771 -1.938 1.00 88.62 1080 TYR A C 1
ATOM 8765 O O . TYR A 1 1080 ? 24.053 -25.723 -2.577 1.00 88.62 1080 TYR A O 1
ATOM 8773 N N . TYR A 1 1081 ? 23.686 -23.922 -1.310 1.00 88.06 1081 TYR A N 1
ATOM 8774 C CA . TYR A 1 1081 ? 22.233 -23.938 -1.422 1.00 88.06 1081 TYR A CA 1
ATOM 8775 C C . TYR A 1 1081 ? 21.750 -22.507 -1.633 1.00 88.06 1081 TYR A C 1
ATOM 8777 O O . TYR A 1 1081 ? 22.012 -21.645 -0.798 1.00 88.06 1081 TYR A O 1
ATOM 8785 N N . ASN A 1 1082 ? 21.076 -22.239 -2.752 1.00 85.56 1082 ASN A N 1
ATOM 8786 C CA . ASN A 1 1082 ? 20.568 -20.906 -3.095 1.00 85.56 1082 ASN A CA 1
ATOM 8787 C C . ASN A 1 1082 ? 21.611 -19.768 -2.918 1.00 85.56 1082 ASN A C 1
ATOM 8789 O O . ASN A 1 1082 ? 21.335 -18.752 -2.289 1.00 85.56 1082 ASN A O 1
ATOM 8793 N N . ASN A 1 1083 ? 22.823 -19.943 -3.466 1.00 84.69 1083 ASN A N 1
ATOM 8794 C CA . ASN A 1 1083 ? 24.017 -19.089 -3.291 1.00 84.69 1083 ASN A CA 1
ATOM 8795 C C . ASN A 1 1083 ? 24.708 -19.116 -1.916 1.00 84.69 1083 ASN A C 1
ATOM 8797 O O . ASN A 1 1083 ? 25.820 -18.595 -1.812 1.00 84.69 1083 ASN A O 1
ATOM 8801 N N . GLU A 1 1084 ? 24.137 -19.748 -0.895 1.00 79.38 1084 GLU A N 1
ATOM 8802 C CA . GLU A 1 1084 ? 24.729 -19.809 0.443 1.00 79.38 1084 GLU A CA 1
ATOM 8803 C C . GLU A 1 1084 ? 25.616 -21.044 0.611 1.00 79.38 1084 GLU A C 1
ATOM 8805 O O . GLU A 1 1084 ? 25.183 -22.172 0.366 1.00 79.38 1084 GLU A O 1
ATOM 8810 N N . LEU A 1 1085 ? 26.859 -20.836 1.052 1.00 80.69 1085 LEU A N 1
ATOM 8811 C CA . LEU A 1 1085 ? 27.770 -21.922 1.411 1.00 80.69 1085 LEU A CA 1
ATOM 8812 C C . LEU A 1 1085 ? 27.227 -22.659 2.646 1.00 80.69 1085 LEU A C 1
ATOM 8814 O O . LEU A 1 1085 ? 26.947 -22.035 3.668 1.00 80.69 1085 LEU A O 1
ATOM 8818 N N . GLN A 1 1086 ? 27.082 -23.975 2.543 1.00 80.50 1086 GLN A N 1
ATOM 8819 C CA . GLN A 1 1086 ? 26.674 -24.855 3.632 1.00 80.50 1086 GLN A CA 1
ATOM 8820 C C . GLN A 1 1086 ? 27.923 -25.286 4.415 1.00 80.50 1086 GLN A C 1
ATOM 8822 O O . GLN A 1 1086 ? 28.908 -25.718 3.808 1.00 80.50 1086 GLN A O 1
ATOM 8827 N N . PHE A 1 1087 ? 27.890 -25.119 5.740 1.00 61.09 1087 PHE A N 1
ATOM 8828 C CA . PHE A 1 1087 ? 28.994 -25.438 6.653 1.00 61.09 1087 PHE A CA 1
ATOM 8829 C C . PHE A 1 1087 ? 28.806 -26.781 7.348 1.00 61.09 1087 PHE A C 1
ATOM 8831 O O . PHE A 1 1087 ? 27.648 -27.094 7.714 1.00 61.09 1087 PHE A O 1
#

Foldseek 3Di:
DDDDDDDDDPDDPPPPPADDADDDDDVVVLVVQLVVCVVVVVLVSNLVSLVSDDLFDPCNLVSLLVNLVSCLSVLVLVCLVVSLVSCVVQVSVVSNLSSLLSNLVSCVVVLVLVSSLVSLVVSCVLFVLQLSSLQSNLSSCVSVVVLLVSLVSLQVSCLFQVLPLVSLQVNLVSCLLQLLPLSNLLSLLSSLLSDPCLQACVVSVVVLLVSLVVSPDHPHDPDDSDPQSVLCPVVSVVSNVCPLVDPPRDQVEPDDTSSLSSLSSSLVVLLPRATDFGCCRQARSVLSNCCVVVVVSHLCVLSSNVNCCPDPCVVVSVVSVVVSVVSSVVSVVVNVVSSQDHPPQKGFDDDPSGTAKIAGDDPNAGAAKMWGADRSNGTAKIAGAHPVRAGAAWIFGADSSRATQKIFGDDRNFGAAKIWGADPVRHTAKIFGDDRNFTFAWIWGADNLGATAKIFGGDRNFGFAKIWGAFNLHPLFTAWIAGDDRNFTAAWIWGADRNRQTAKIFGDDRNATAAWIWGAPPVNHTFWIFGDDRNAGAAWTWGADPVRATQKTFGDDRRATAAWIWGADNVGATAKIFGAHPVRATAAWIWGADNVNHTAKIFHADRNFGQKIWGAEPVRHTLDIDGDDFAKDWDWDADNHSATAKTAIAGRPQGGAQKMWGADNQQGATAKMAGDTSNFTAAWIFGAFSVRATAKIFGDDRNATAAKIWGADPVGATQKIFGDDRRATAAWIWGAFLVNATAKIFGDDRNATGAWIFGAFLSNATAKIFGDDRNDTQKMWGADSVRHTFAIDGQDQHAAWDKDFGATPVRHTAKIFIDRRSFGFFKIFGADPPRQTQKIAGDRRNFTAAKIWGADPVNATAKIFGDDRNFTAAKIWGADSVRATQWIFGDHRNATAAWIWGADNVNATQWIFGDDRNATAAWIWGADNVGFTQKIFHDHRNHGFFIWEAALVRDIDDTGGDGLQWDFDWTATSVRATAWTFTTDNVATAAWIWGADNVNATQWIFHDDSNFGAAWIWGADPVNATAKIFGDRRNATAAWIWGADNVNATAWIFHDHSNFGAAWIWGADNVNHTDDIWGDHRNDTDD

Secondary structure (DSSP, 8-state):
---S--SSS-S--------PPPPP--HHHHHHHHHHHHHTT-HHHHHHHHTTS-TTSTTHHHHHHHHHHHHHHTT-GGGHHHHHHHHHHTT-GGGHHHHHHHHHHHHHHTT-HHHHHHHHHHHHHH-TT-HHHHHHHHHHHHHHT-HHHHHHHHHHHHTTSTT-HHHHHHHHHHHHHTT-HHHHHHHHHHHHHT-TTGGG-HHHHHHHHHHHHSTT-----S--SSTTGGGGHHHHHHHHTTGGGSTT---S-S---HHHHHHHHHHHHHTT----SSHIIIIIHHHHHHHHHTTTHHHHHHHHTGGGGGSTTHHHHHHHHHHHHHHHHHHHHHHHHHHHB-TTSEEEEEETTEEEEEEEEETTEEEEEEEEE-TTS-EEEEEEE-TTS-EEEEEEEE-TTS-EEEEEEEETTEEEEEEEEE-TTS-EEEEEEEETTEEEEEEEEE-TT--EEEEEEEETTEEEEEEEEE-TT-TTSEEEEEEEETTEE-EEEEEE-TTS-EEEEEEEETTEE-EEEEEE-TTS-EEEEEEEETTEEEEEEEEE-TTSSEEEEEEEETTEEEEEEEEE-TTS-EEEEEEE-TTS-B-EEEEEE-TTS-EEEEEEEETTEEEEEEEE-TTS-EEEEEE-SSSEEEEEEE-TTS-EEEEEEEETTTEEEEEEEEE-TTT--EEEEEEEETTEEEEEEEEE-TTS-EEEEEEEETTEEEEEEEEE-TTS-EEEEEEEETTEE-EEEEEE-TTS-EEEEEEEETTEE-EEEEEE-TTS-EEEEEEEETTEEEEEEEE-TTS-EEEEEE----SSEEEEEEE-TTS-EEEEEEEETTEEEEEEEEE-GGG-EEEEEEEETTEEEEEEEEE-TTS-EEEEEEEETTEEEEEEEEE-TTS-EEEEEEEETTEEEEEEEEE-TTS-EEEEEEEETTEE-EEEEEE-TTS-EEEEEEEETTEEEEEE-B-TTSPBPPPEE-BTTBEEEEEE-TTSSEEEEEEEETTEEEEEEEEE-TTS-EEEEEEEETTEEEEEEEEE-TTS-EEEEEEEETTEE-EEEEEE-TTSSEEEEEEEETTEEEEEEEEE-TTS-EEEEEEEETTEEE-

Solvent-accessible surface area (backbone atoms only — not comparable to full-atom values): 54228 Å² total; per-residue (Å²): 133,90,86,91,90,85,89,86,88,85,86,80,79,75,77,78,66,69,85,68,86,79,83,86,82,59,62,68,61,36,51,54,50,23,53,58,28,48,78,68,68,36,39,68,60,19,49,57,37,58,67,69,57,54,82,42,41,92,60,33,58,64,47,43,40,54,48,36,52,40,30,58,74,66,64,44,55,84,53,42,60,56,47,47,53,51,34,60,75,68,66,31,67,90,46,47,59,60,36,42,55,47,45,24,53,42,26,43,77,66,70,37,31,70,58,14,34,54,45,21,49,62,44,35,75,57,15,77,56,23,61,68,42,46,51,54,27,22,54,26,30,43,75,73,64,44,49,38,66,16,45,52,42,37,58,50,37,48,58,41,34,60,63,46,31,67,48,29,41,52,49,10,52,55,28,44,76,58,61,37,48,55,61,13,51,54,25,41,52,48,22,48,71,52,43,96,56,45,68,75,39,45,65,58,49,51,49,50,31,53,45,60,71,58,63,78,76,72,89,66,73,100,69,76,60,51,90,57,54,73,67,44,48,68,57,25,53,53,61,62,66,42,62,46,68,41,91,86,53,81,72,90,50,94,65,92,42,57,37,50,29,44,48,48,51,52,34,61,62,42,61,82,59,80,58,58,94,48,66,56,48,59,36,53,48,52,50,45,26,47,33,60,75,70,67,36,55,56,38,47,50,51,43,66,46,44,36,54,40,87,52,100,48,27,72,60,44,70,76,40,44,70,59,8,51,52,48,50,52,55,50,53,54,51,42,54,53,33,55,24,53,44,92,88,58,44,30,45,38,66,55,98,54,30,42,32,33,42,28,28,58,59,96,92,36,53,27,45,59,34,40,29,33,40,98,65,19,26,59,41,35,37,33,34,24,36,96,86,51,28,41,27,49,64,30,40,29,37,36,84,83,61,40,57,34,33,38,39,25,23,50,88,54,27,39,35,40,60,33,39,31,29,31,88,88,63,44,58,26,32,40,37,32,28,51,81,68,25,35,35,48,59,37,37,33,31,40,90,22,59,16,46,33,36,42,33,28,26,48,80,64,25,38,31,43,54,35,39,32,28,38,71,61,4,84,90,19,47,33,36,40,36,27,29,49,80,66,17,46,39,43,59,38,36,34,31,38,72,89,58,43,55,31,35,44,34,26,25,55,72,63,23,39,35,44,64,30,38,33,28,42,96,83,59,46,67,32,34,41,38,23,24,48,85,55,24,37,31,41,53,36,35,31,32,35,99,84,66,40,57,27,34,49,34,31,24,45,88,57,24,53,31,44,58,38,37,33,32,39,92,88,59,39,56,32,34,40,37,31,23,39,94,87,43,31,43,41,44,62,34,40,34,32,40,94,87,57,47,59,30,37,38,37,32,29,52,88,58,24,64,38,31,40,38,34,18,24,89,84,64,48,78,70,47,72,54,75,51,94,69,61,70,44,81,44,77,41,61,41,63,85,60,47,66,29,34,40,30,39,32,28,40,84,56,33,37,33,48,61,34,40,32,29,36,94,65,47,54,31,55,36,34,37,31,30,25,51,65,62,28,38,31,46,66,30,37,32,31,40,70,87,64,44,63,34,35,39,41,25,27,50,81,64,29,43,38,44,66,32,41,30,34,36,97,87,67,40,56,35,33,38,36,30,26,56,91,52,25,40,34,46,57,39,40,32,31,40,96,88,38,45,54,30,36,42,35,25,26,56,83,58,33,48,30,37,52,32,40,31,32,41,92,86,58,44,60,35,35,39,39,32,26,61,90,60,37,76,45,32,41,37,33,33,34,95,83,70,47,82,46,38,76,47,74,62,66,64,44,56,52,78,46,74,51,74,42,53,43,81,85,69,48,64,35,36,38,40,25,21,28,20,43,34,39,29,42,52,35,42,33,32,44,79,95,67,36,51,34,33,40,35,31,28,52,78,67,20,40,31,49,65,31,42,33,27,43,94,86,53,40,59,35,35,39,38,23,22,53,76,61,29,37,36,42,57,34,39,32,34,36,88,86,68,40,52,36,32,40,37,36,28,62,65,71,30,42,44,46,59,39,40,30,31,31,97,88,61,36,54,30,34,43,35,31,25,55,90,55,25,44,30,46,60,35,40,33,31,43,85,87,56,50,63,27,37,36,37,35,24,56,87,51,36,56,45,27,35,34,31,39,34,75,90,68,48,72,49,77,71,47,75,40,58,40,29,35,45,78,50,72,31,25,26,42,86,70,31,54,20,33,41,35,36,33,51,60,68,22,41,38,56,49,43,36,34,35,37,90,88,53,45,60,35,34,39,34,22,23,49,91,48,27,38,35,42,49,35,38,32,33,36,98,86,66,29,52,34,36,35,37,27,25,51,73,65,24,41,31,43,57,31,40,34,34,36,91,89,50,35,53,32,35,36,38,25,23,46,83,58,25,38,37,42,58,30,38,35,34,39,95,87,47,49,82,73,47,77,44,44,26,52,79,63,40,77,62,132

Mean predicted aligned error: 12.24 Å